Protein 2CU8 (pdb70)

Sequence (76 aa):
GSSGSSGMASKCPKCDKTVYFAEKVSSLGKDWHKFCLKCERCSKTLTPGGHAEHDGKPFCHKPCYATLFGSGPSSGGSSGSSGMASKCPKCDKTVYFAEKVSSLGKDWHKFCLKCERCSKTLTPGGHAEHDGKPFCHKPCYATLFGSGPSSGGSSGSSGMASKCPKCDKTVYFAEKVSSLGKDWHKFCLKCERCSKTLTPGGHAEHDGKPFCHKPCYATLFGSGPSSGGSSGSSGMASKCPKCDKTVYFAEKVSSLGKDWHKFCLKCERCSKTLTPGGHAEHDGKPFCHKPCYATLFGSGPSSGGSSGSSGMASKCPKCDKTVYFAEKVSSLGKDWHKFCLKCERCSKTLTPGGHAEHDGKPFCHKPCYATLFGSGPSSGGSSGSSGMASKCPKCDKTVYFAEKVSSLGKDWHKFCLKCERCSKTLTPGGHAEHDGKPFCHKPCYATLFGSGPSSGGSSGSSGMASKCPKCDKTVYFAEKVSSLGKDWHKFCLKCERCSKTLTPGGHAEHDGKPFCHKPCYATLFGSGPSSGGSSGSSGMASKCPKCDKTVYFAEKVSSLGKDWHKFCLKCERCSKTLTPGGHAEHDGKPFCHKPCYATLFGSGPSSGGSSGSSGMASKCPKCDKTVYFAEKVSSLGKDWHKFCLKCERCSKTLTPGGHAEHDGKPFCHKPCYATLFGSGPSSGGSSGSSGMASKCPKCDKTVYFAEKVSSLGKDWHKFCLKCERCSKTLTPGGHAEHDGKPFCHKPCYATLFGSGPSSGGSSGSSGMASKCPKCDKTVYFAEKVSSLGKDWHKFCLKCERCSKTLTPGGHAEHDGKPFCHKPCYATLFGSGPSSGGSSGSSGMASKCPKCDKTVYFAEKVSSLGKDWHKFCLKCERCSKTLTPGGHAEHDGKPFCHKPCYATLFGSGPSSGGSSGSSGMASKCPKCDKTVYFAEKVSSLGKDWHKFCLKCERCSKTLTPGGHAEHDGKPFCHKPCYATLFGSGPSSGGSSGSSGMASKCPKCDKTVYFAEKVSSLGKDWHKFCLKCERCSKTLTPGGHAEHDGKPFCHKPCYATLFGSGPSSGGSSGSSGMASKCPKCDKTVYFAEKVSSLGKDWHKFCLKCERCSKTLTPGGHAEHDGKPFCHKPCYATLFGSGPSSGGSSGSSGMASKCPKCDKTVYFAEKVSSLGKDWHKFCLKCERCSKTLTPGGHAEHDGKPFCHKPCYATLFGSGPSSGGSSGSSGMASKCPKCDKTVYFAEKVSSLGKDWHKFCLKCERCSKTLTPGGHAEHDGKPFCHKPCYATLFGSGPSSGGSSGSSGMASKCPKCDKTVYFAEKVSSLGKDWHKFCLKCERCSKTLTPGGHAEHDGKPFCHKPCYATLFGSGPSSGGSSGSSGMASKCPKCDKTVYFAEKVSSLGKDWHKFCLKCERCSKTLTPGGHAEHDGKPFCHKPCYATLFGSGPSSGGSSGSSGMASKCPKCDKTVYFAEKVSSLGKDWHKFCLKCERCSKTLTPGGHAEHDGKPFCHKPCYATLFGSGPSSG

InterPro domains:
  IPR001781 Zinc finger, LIM-type [PF00412] (5-61)
  IPR001781 Zinc finger, LIM-type [PF00412] (126-179)
  IPR001781 Zinc finger, LIM-type [PS00478] (5-39)
  IPR001781 Zinc finger, LIM-type [PS00478] (126-160)
  IPR001781 Zinc finger, LIM-type [PS50023] (3-64)
  IPR001781 Zinc finger, LIM-type [PS50023] (124-185)
  IPR001781 Zinc finger, LIM-type [SM00132] (4-56)
  IPR001781 Zinc finger, LIM-type [SM00132] (125-177)

Radius of gyration: 15.18 Å; Cα contacts (8 Å, |Δi|>4): 107; chains: 1; bounding box: 54×24×22 Å

Structure (mmCIF, N/CA/C/O backbone):
data_2CU8
#
_entry.id   2CU8
#
loop_
_entity.id
_entity.type
_entity.pdbx_description
1 polymer 'Cysteine-rich protein 2'
2 non-polymer 'ZINC ION'
#
loop_
_atom_site.group_PDB
_atom_site.id
_atom_site.type_symbol
_atom_site.label_atom_id
_atom_site.label_alt_id
_atom_site.label_comp_id
_atom_site.label_asym_id
_atom_site.label_entity_id
_atom_site.label_seq_id
_atom_site.pdbx_PDB_ins_code
_atom_site.Cartn_x
_atom_site.Cartn_y
_atom_site.Cartn_z
_atom_site.occupancy
_atom_site.B_iso_or_equiv
_atom_site.auth_seq_id
_atom_site.auth_comp_id
_atom_site.auth_asym_id
_atom_site.auth_atom_id
_atom_site.pdbx_PDB_model_num
ATOM 1 N N . GLY A 1 1 ? -26.641 -16.982 -12.496 1.00 0.00 1 GLY A N 1
ATOM 2 C CA . GLY A 1 1 ? -25.463 -16.273 -12.031 1.00 0.00 1 GLY A CA 1
ATOM 3 C C . GLY A 1 1 ? -25.751 -14.820 -11.708 1.00 0.00 1 GLY A C 1
ATOM 4 O O . GLY A 1 1 ? -26.751 -14.263 -12.162 1.00 0.00 1 GLY A O 1
ATOM 8 N N . SER A 1 2 ? -24.875 -14.206 -10.920 1.00 0.00 2 SER A N 1
ATOM 9 C CA . SER A 1 2 ? -25.043 -12.810 -10.532 1.00 0.00 2 SER A CA 1
ATOM 10 C C . SER A 1 2 ? -25.255 -11.927 -11.759 1.00 0.00 2 SER A C 1
ATOM 11 O O . SER A 1 2 ? -24.604 -12.108 -12.787 1.00 0.00 2 SER A O 1
ATOM 19 N N . SER A 1 3 ? -26.171 -10.972 -11.640 1.00 0.00 3 SER A N 1
ATOM 20 C CA . SER A 1 3 ? -26.474 -10.062 -12.740 1.00 0.00 3 SER A CA 1
ATOM 21 C C . SER A 1 3 ? -25.949 -8.660 -12.445 1.00 0.00 3 SER A C 1
ATOM 22 O O . SER A 1 3 ? -26.147 -8.128 -11.353 1.00 0.00 3 SER A O 1
ATOM 30 N N . GLY A 1 4 ? -25.277 -8.068 -13.427 1.00 0.00 4 GLY A N 1
ATOM 31 C CA . GLY A 1 4 ? -24.733 -6.733 -13.255 1.00 0.00 4 GLY A CA 1
ATOM 32 C C . GLY A 1 4 ? -23.445 -6.731 -12.456 1.00 0.00 4 GLY A C 1
ATOM 33 O O . GLY A 1 4 ? -23.089 -7.733 -11.836 1.00 0.00 4 GLY A O 1
ATOM 37 N N . SER A 1 5 ? -22.742 -5.603 -12.473 1.00 0.00 5 SER A N 1
ATOM 38 C CA . SER A 1 5 ? -21.482 -5.476 -11.749 1.00 0.00 5 SER A CA 1
ATOM 39 C C . SER A 1 5 ? -21.529 -4.300 -10.780 1.00 0.00 5 SER A C 1
ATOM 40 O O . SER A 1 5 ? -20.556 -3.559 -10.638 1.00 0.00 5 SER A O 1
ATOM 48 N N . SER A 1 6 ? -22.667 -4.135 -10.113 1.00 0.00 6 SER A N 1
ATOM 49 C CA . SER A 1 6 ? -22.844 -3.046 -9.159 1.00 0.00 6 SER A CA 1
ATOM 50 C C . SER A 1 6 ? -21.696 -3.013 -8.154 1.00 0.00 6 SER A C 1
ATOM 51 O O . SER A 1 6 ? -21.610 -3.859 -7.265 1.00 0.00 6 SER A O 1
ATOM 59 N N . GLY A 1 7 ? -20.815 -2.029 -8.304 1.00 0.00 7 GLY A N 1
ATOM 60 C CA . GLY A 1 7 ? -19.683 -1.902 -7.404 1.00 0.00 7 GLY A CA 1
ATOM 61 C C . GLY A 1 7 ? -19.496 -0.484 -6.903 1.00 0.00 7 GLY A C 1
ATOM 62 O O . GLY A 1 7 ? -19.464 -0.244 -5.697 1.00 0.00 7 GLY A O 1
ATOM 66 N N . MET A 1 8 ? -19.371 0.458 -7.832 1.00 0.00 8 MET A N 1
ATOM 67 C CA . MET A 1 8 ? -19.185 1.860 -7.478 1.00 0.00 8 MET A CA 1
ATOM 68 C C . MET A 1 8 ? -17.839 2.074 -6.792 1.00 0.00 8 MET A C 1
ATOM 69 O O . MET A 1 8 ? -17.738 2.830 -5.826 1.00 0.00 8 MET A O 1
ATOM 83 N N . ALA A 1 9 ? -16.810 1.403 -7.297 1.00 0.00 9 ALA A N 1
ATOM 84 C CA . ALA A 1 9 ? -15.470 1.521 -6.734 1.00 0.00 9 ALA A CA 1
ATOM 85 C C . ALA A 1 9 ? -14.422 1.648 -7.834 1.00 0.00 9 ALA A C 1
ATOM 86 O O . ALA A 1 9 ? -14.657 1.257 -8.977 1.00 0.00 9 ALA A O 1
ATOM 93 N N . SER A 1 10 ? -13.264 2.197 -7.481 1.00 0.00 10 SER A N 1
ATOM 94 C CA . SER A 1 10 ? -12.180 2.380 -8.439 1.00 0.00 10 SER A CA 1
ATOM 95 C C . SER A 1 10 ? -11.581 1.036 -8.843 1.00 0.00 10 SER A C 1
ATOM 96 O O . SER A 1 10 ? -11.691 0.049 -8.115 1.00 0.00 10 SER A O 1
ATOM 104 N N . LYS A 1 11 ? -10.944 1.006 -10.009 1.00 0.00 11 LYS A N 1
ATOM 105 C CA . LYS A 1 11 ? -10.325 -0.214 -10.512 1.00 0.00 11 LYS A CA 1
ATOM 106 C C . LYS A 1 11 ? -8.997 -0.479 -9.811 1.00 0.00 11 LYS A C 1
ATOM 107 O O . LYS A 1 11 ? -8.506 0.357 -9.051 1.00 0.00 11 LYS A O 1
ATOM 126 N N . CYS A 1 12 ? -8.418 -1.646 -10.071 1.00 0.00 12 CYS A N 1
ATOM 127 C CA . CYS A 1 12 ? -7.145 -2.021 -9.466 1.00 0.00 12 CYS A CA 1
ATOM 128 C C . CYS A 1 12 ? -6.020 -1.980 -10.496 1.00 0.00 12 CYS A C 1
ATOM 129 O O . CYS A 1 12 ? -6.093 -2.600 -11.557 1.00 0.00 12 CYS A O 1
ATOM 136 N N . PRO A 1 13 ? -4.953 -1.233 -10.177 1.00 0.00 13 PRO A N 1
ATOM 137 C CA . PRO A 1 13 ? -3.792 -1.093 -11.061 1.00 0.00 13 PRO A CA 1
ATOM 138 C C . PRO A 1 13 ? -2.982 -2.381 -11.161 1.00 0.00 13 PRO A C 1
ATOM 139 O O . PRO A 1 13 ? -1.907 -2.406 -11.760 1.00 0.00 13 PRO A O 1
ATOM 150 N N . LYS A 1 14 ? -3.505 -3.451 -10.572 1.00 0.00 14 LYS A N 1
ATOM 151 C CA . LYS A 1 14 ? -2.832 -4.744 -10.596 1.00 0.00 14 LYS A CA 1
ATOM 152 C C . LYS A 1 14 ? -3.569 -5.724 -11.503 1.00 0.00 14 LYS A C 1
ATOM 153 O O . LYS A 1 14 ? -2.977 -6.314 -12.407 1.00 0.00 14 LYS A O 1
ATOM 172 N N . CYS A 1 15 ? -4.864 -5.892 -11.256 1.00 0.00 15 CYS A N 1
ATOM 173 C CA . CYS A 1 15 ? -5.683 -6.800 -12.051 1.00 0.00 15 CYS A CA 1
ATOM 174 C C . CYS A 1 15 ? -6.813 -6.046 -12.745 1.00 0.00 15 CYS A C 1
ATOM 175 O O . CYS A 1 15 ? -7.792 -6.645 -13.190 1.00 0.00 15 CYS A O 1
ATOM 182 N N . ASP A 1 16 ? -6.671 -4.728 -12.833 1.00 0.00 16 ASP A N 1
ATOM 183 C CA . ASP A 1 16 ? -7.679 -3.891 -13.474 1.00 0.00 16 ASP A CA 1
ATOM 184 C C . ASP A 1 16 ? -9.084 -4.390 -13.151 1.00 0.00 16 ASP A C 1
ATOM 185 O O . ASP A 1 16 ? -9.903 -4.596 -14.048 1.00 0.00 16 ASP A O 1
ATOM 194 N N . LYS A 1 17 ? -9.357 -4.583 -11.865 1.00 0.00 17 LYS A N 1
ATOM 195 C CA . LYS A 1 17 ? -10.663 -5.057 -11.423 1.00 0.00 17 LYS A CA 1
ATOM 196 C C . LYS A 1 17 ? -11.322 -4.046 -10.490 1.00 0.00 17 LYS A C 1
ATOM 197 O O . LYS A 1 17 ? -10.659 -3.161 -9.948 1.00 0.00 17 LYS A O 1
ATOM 216 N N . THR A 1 18 ? -12.631 -4.184 -10.305 1.00 0.00 18 THR A N 1
ATOM 217 C CA . THR A 1 18 ? -13.379 -3.283 -9.438 1.00 0.00 18 THR A CA 1
ATOM 218 C C . THR A 1 18 ? -13.140 -3.610 -7.968 1.00 0.00 18 THR A C 1
ATOM 219 O O . THR A 1 18 ? -13.756 -4.522 -7.416 1.00 0.00 18 THR A O 1
ATOM 230 N N . VAL A 1 19 ? -12.242 -2.859 -7.338 1.00 0.00 19 VAL A N 1
ATOM 231 C CA . VAL A 1 19 ? -11.923 -3.068 -5.931 1.00 0.00 19 VAL A CA 1
ATOM 232 C C . VAL A 1 19 ? -13.157 -2.886 -5.054 1.00 0.00 19 VAL A C 1
ATOM 233 O O . VAL A 1 19 ? -13.796 -1.834 -5.074 1.00 0.00 19 VAL A O 1
ATOM 246 N N . TYR A 1 20 ? -13.487 -3.919 -4.286 1.00 0.00 20 TYR A N 1
ATOM 247 C CA . TYR A 1 20 ? -14.646 -3.875 -3.404 1.00 0.00 20 TYR A CA 1
ATOM 248 C C . TYR A 1 20 ? -14.357 -3.030 -2.166 1.00 0.00 20 TYR A C 1
ATOM 249 O O . TYR A 1 20 ? -13.255 -3.067 -1.619 1.00 0.00 20 TYR A O 1
ATOM 267 N N . PHE A 1 21 ? -15.356 -2.270 -1.730 1.00 0.00 21 PHE A N 1
ATOM 268 C CA . PHE A 1 21 ? -15.210 -1.415 -0.558 1.00 0.00 21 PHE A CA 1
ATOM 269 C C . PHE A 1 21 ? -14.791 -2.231 0.662 1.00 0.00 21 PHE A C 1
ATOM 270 O O . PHE A 1 21 ? -14.122 -1.724 1.561 1.00 0.00 21 PHE A O 1
ATOM 287 N N . ALA A 1 22 ? -15.191 -3.499 0.684 1.00 0.00 22 ALA A N 1
ATOM 288 C CA . ALA A 1 22 ? -14.856 -4.386 1.790 1.00 0.00 22 ALA A CA 1
ATOM 289 C C . ALA A 1 22 ? -13.359 -4.678 1.826 1.00 0.00 22 ALA A C 1
ATOM 290 O O . ALA A 1 22 ? -12.733 -4.626 2.884 1.00 0.00 22 ALA A O 1
ATOM 297 N N . GLU A 1 23 ? -12.793 -4.987 0.664 1.00 0.00 23 GLU A N 1
ATOM 298 C CA . GLU A 1 23 ? -11.370 -5.289 0.564 1.00 0.00 23 GLU A CA 1
ATOM 299 C C . GLU A 1 23 ? -10.603 -4.109 -0.026 1.00 0.00 23 GLU A C 1
ATOM 300 O O . GLU A 1 23 ? -9.448 -4.244 -0.430 1.00 0.00 23 GLU A O 1
ATOM 312 N N . LYS A 1 24 ? -11.255 -2.952 -0.075 1.00 0.00 24 LYS A N 1
ATOM 313 C CA . LYS A 1 24 ? -10.637 -1.748 -0.615 1.00 0.00 24 LYS A CA 1
ATOM 314 C C . LYS A 1 24 ? -9.497 -1.273 0.281 1.00 0.00 24 LYS A C 1
ATOM 315 O O . LYS A 1 24 ? -9.677 -1.083 1.484 1.00 0.00 24 LYS A O 1
ATOM 334 N N . VAL A 1 25 ? -8.324 -1.080 -0.314 1.00 0.00 25 VAL A N 1
ATOM 335 C CA . VAL A 1 25 ? -7.155 -0.625 0.429 1.00 0.00 25 VAL A CA 1
ATOM 336 C C . VAL A 1 25 ? -6.509 0.579 -0.247 1.00 0.00 25 VAL A C 1
ATOM 337 O O . VAL A 1 25 ? -6.002 0.478 -1.364 1.00 0.00 25 VAL A O 1
ATOM 350 N N . SER A 1 26 ? -6.530 1.718 0.439 1.00 0.00 26 SER A N 1
ATOM 351 C CA . SER A 1 26 ? -5.949 2.943 -0.097 1.00 0.00 26 SER A CA 1
ATOM 352 C C . SER A 1 26 ? -4.429 2.927 0.037 1.00 0.00 26 SER A C 1
ATOM 353 O O . SER A 1 26 ? -3.894 2.742 1.130 1.00 0.00 26 SER A O 1
ATOM 361 N N . SER A 1 27 ? -3.741 3.124 -1.083 1.00 0.00 27 SER A N 1
ATOM 362 C CA . SER A 1 27 ? -2.283 3.128 -1.092 1.00 0.00 27 SER A CA 1
ATOM 363 C C . SER A 1 27 ? -1.750 3.961 -2.254 1.00 0.00 27 SER A C 1
ATOM 364 O O . SER A 1 27 ? -2.243 3.867 -3.379 1.00 0.00 27 SER A O 1
ATOM 372 N N . LEU A 1 28 ? -0.739 4.777 -1.974 1.00 0.00 28 LEU A N 1
ATOM 373 C CA . LEU A 1 28 ? -0.138 5.628 -2.995 1.00 0.00 28 LEU A CA 1
ATOM 374 C C . LEU A 1 28 ? -1.210 6.355 -3.800 1.00 0.00 28 LEU A C 1
ATOM 375 O O . LEU A 1 28 ? -1.024 6.648 -4.980 1.00 0.00 28 LEU A O 1
ATOM 391 N N . GLY A 1 29 ? -2.335 6.644 -3.152 1.00 0.00 29 GLY A N 1
ATOM 392 C CA . GLY A 1 29 ? -3.420 7.336 -3.822 1.00 0.00 29 GLY A CA 1
ATOM 393 C C . GLY A 1 29 ? -4.097 6.475 -4.871 1.00 0.00 29 GLY A C 1
ATOM 394 O O . GLY A 1 29 ? -4.419 6.949 -5.961 1.00 0.00 29 GLY A O 1
ATOM 398 N N . LYS A 1 30 ? -4.312 5.206 -4.542 1.00 0.00 30 LYS A N 1
ATOM 399 C CA . LYS A 1 30 ? -4.954 4.276 -5.463 1.00 0.00 30 LYS A CA 1
ATOM 400 C C . LYS A 1 30 ? -5.675 3.167 -4.702 1.00 0.00 30 LYS A C 1
ATOM 401 O O . LYS A 1 30 ? -5.536 3.046 -3.485 1.00 0.00 30 LYS A O 1
ATOM 420 N N . ASP A 1 31 ? -6.443 2.361 -5.427 1.00 0.00 31 ASP A N 1
ATOM 421 C CA . ASP A 1 31 ? -7.184 1.261 -4.820 1.00 0.00 31 ASP A CA 1
ATOM 422 C C . ASP A 1 31 ? -6.653 -0.084 -5.306 1.00 0.00 31 ASP A C 1
ATOM 423 O O . ASP A 1 31 ? -6.764 -0.417 -6.486 1.00 0.00 31 ASP A O 1
ATOM 432 N N . TRP A 1 32 ? -6.075 -0.852 -4.389 1.00 0.00 32 TRP A N 1
ATOM 433 C CA . TRP A 1 32 ? -5.526 -2.161 -4.724 1.00 0.00 32 TRP A CA 1
ATOM 434 C C . TRP A 1 32 ? -6.283 -3.270 -4.002 1.00 0.00 32 TRP A C 1
ATOM 435 O O . TRP A 1 32 ? -7.271 -3.014 -3.313 1.00 0.00 32 TRP A O 1
ATOM 456 N N . HIS A 1 33 ? -5.814 -4.503 -4.165 1.00 0.00 33 HIS A N 1
ATOM 457 C CA . HIS A 1 33 ? -6.448 -5.652 -3.527 1.00 0.00 33 HIS A CA 1
ATOM 458 C C . HIS A 1 33 ? -5.556 -6.224 -2.429 1.00 0.00 33 HIS A C 1
ATOM 459 O O . HIS A 1 33 ? -4.333 -6.261 -2.564 1.00 0.00 33 HIS A O 1
ATOM 473 N N . LYS A 1 34 ? -6.176 -6.669 -1.342 1.00 0.00 34 LYS A N 1
ATOM 474 C CA . LYS A 1 34 ? -5.440 -7.240 -0.220 1.00 0.00 34 LYS A CA 1
ATOM 475 C C . LYS A 1 34 ? -4.525 -8.368 -0.687 1.00 0.00 34 LYS A C 1
ATOM 476 O O . LYS A 1 34 ? -3.595 -8.758 0.018 1.00 0.00 34 LYS A O 1
ATOM 495 N N . PHE A 1 35 ? -4.795 -8.886 -1.880 1.00 0.00 35 PHE A N 1
ATOM 496 C CA . PHE A 1 35 ? -3.996 -9.969 -2.442 1.00 0.00 35 PHE A CA 1
ATOM 497 C C . PHE A 1 35 ? -3.005 -9.436 -3.473 1.00 0.00 35 PHE A C 1
ATOM 498 O O . PHE A 1 35 ? -1.975 -10.055 -3.739 1.00 0.00 35 PHE A O 1
ATOM 515 N N . CYS A 1 36 ? -3.325 -8.283 -4.051 1.00 0.00 36 CYS A N 1
ATOM 516 C CA . CYS A 1 36 ? -2.466 -7.665 -5.053 1.00 0.00 36 CYS A CA 1
ATOM 517 C C . CYS A 1 36 ? -1.347 -6.866 -4.392 1.00 0.00 36 CYS A C 1
ATOM 518 O O . CYS A 1 36 ? -0.318 -6.588 -5.011 1.00 0.00 36 CYS A O 1
ATOM 525 N N . LEU A 1 37 ? -1.553 -6.499 -3.133 1.00 0.00 37 LEU A N 1
ATOM 526 C CA . LEU A 1 37 ? -0.562 -5.732 -2.386 1.00 0.00 37 LEU A CA 1
ATOM 527 C C . LEU A 1 37 ? 0.596 -6.622 -1.946 1.00 0.00 37 LEU A C 1
ATOM 528 O O . LEU A 1 37 ? 0.874 -6.753 -0.754 1.00 0.00 37 LEU A O 1
ATOM 544 N N . LYS A 1 38 ? 1.270 -7.230 -2.916 1.00 0.00 38 LYS A N 1
ATOM 545 C CA . LYS A 1 38 ? 2.401 -8.105 -2.630 1.00 0.00 38 LYS A CA 1
ATOM 546 C C . LYS A 1 38 ? 3.521 -7.896 -3.645 1.00 0.00 38 LYS A C 1
ATOM 547 O O . LYS A 1 38 ? 3.315 -8.039 -4.850 1.00 0.00 38 LYS A O 1
ATOM 566 N N . CYS A 1 39 ? 4.706 -7.558 -3.149 1.00 0.00 39 CYS A N 1
ATOM 567 C CA . CYS A 1 39 ? 5.860 -7.330 -4.011 1.00 0.00 39 CYS A CA 1
ATOM 568 C C . CYS A 1 39 ? 5.991 -8.442 -5.049 1.00 0.00 39 CYS A C 1
ATOM 569 O O . CYS A 1 39 ? 5.612 -9.585 -4.799 1.00 0.00 39 CYS A O 1
ATOM 576 N N . GLU A 1 40 ? 6.531 -8.096 -6.213 1.00 0.00 40 GLU A N 1
ATOM 577 C CA . GLU A 1 40 ? 6.712 -9.065 -7.288 1.00 0.00 40 GLU A CA 1
ATOM 578 C C . GLU A 1 40 ? 8.152 -9.568 -7.330 1.00 0.00 40 GLU A C 1
ATOM 579 O O . GLU A 1 40 ? 8.441 -10.605 -7.928 1.00 0.00 40 GLU A O 1
ATOM 591 N N . ARG A 1 41 ? 9.051 -8.825 -6.693 1.00 0.00 41 ARG A N 1
ATOM 592 C CA . ARG A 1 41 ? 10.461 -9.195 -6.659 1.00 0.00 41 ARG A CA 1
ATOM 593 C C . ARG A 1 41 ? 10.772 -10.039 -5.427 1.00 0.00 41 ARG A C 1
ATOM 594 O O . ARG A 1 41 ? 11.262 -11.163 -5.539 1.00 0.00 41 ARG A O 1
ATOM 615 N N . CYS A 1 42 ? 10.486 -9.489 -4.251 1.00 0.00 42 CYS A N 1
ATOM 616 C CA . CYS A 1 42 ? 10.735 -10.190 -2.998 1.00 0.00 42 CYS A CA 1
ATOM 617 C C . CYS A 1 42 ? 9.535 -11.047 -2.605 1.00 0.00 42 CYS A C 1
ATOM 618 O O . CYS A 1 42 ? 9.682 -12.067 -1.931 1.00 0.00 42 CYS A O 1
ATOM 625 N N . SER A 1 43 ? 8.349 -10.626 -3.033 1.00 0.00 43 SER A N 1
ATOM 626 C CA . SER A 1 43 ? 7.123 -11.353 -2.724 1.00 0.00 43 SER A CA 1
ATOM 627 C C . SER A 1 43 ? 6.908 -11.439 -1.216 1.00 0.00 43 SER A C 1
ATOM 628 O O . SER A 1 43 ? 6.658 -12.514 -0.672 1.00 0.00 43 SER A O 1
ATOM 636 N N . LYS A 1 44 ? 7.007 -10.296 -0.545 1.00 0.00 44 LYS A N 1
ATOM 637 C CA . LYS A 1 44 ? 6.822 -10.238 0.900 1.00 0.00 44 LYS A CA 1
ATOM 638 C C . LYS A 1 44 ? 5.704 -9.268 1.268 1.00 0.00 44 LYS A C 1
ATOM 639 O O . LYS A 1 44 ? 5.560 -8.209 0.656 1.00 0.00 44 LYS A O 1
ATOM 658 N N . THR A 1 45 ? 4.914 -9.636 2.272 1.00 0.00 45 THR A N 1
ATOM 659 C CA . THR A 1 45 ? 3.809 -8.798 2.721 1.00 0.00 45 THR A CA 1
ATOM 660 C C . THR A 1 45 ? 4.227 -7.334 2.804 1.00 0.00 45 THR A C 1
ATOM 661 O O . THR A 1 45 ? 5.172 -6.987 3.514 1.00 0.00 45 THR A O 1
ATOM 672 N N . LEU A 1 46 ? 3.518 -6.479 2.076 1.00 0.00 46 LEU A N 1
ATOM 673 C CA . LEU A 1 46 ? 3.815 -5.051 2.068 1.00 0.00 46 LEU A CA 1
ATOM 674 C C . LEU A 1 46 ? 2.809 -4.281 2.918 1.00 0.00 46 LEU A C 1
ATOM 675 O O . LEU A 1 46 ? 1.867 -4.858 3.461 1.00 0.00 46 LEU A O 1
ATOM 691 N N . THR A 1 47 ? 3.014 -2.972 3.026 1.00 0.00 47 THR A N 1
ATOM 692 C CA . THR A 1 47 ? 2.125 -2.122 3.808 1.00 0.00 47 THR A CA 1
ATOM 693 C C . THR A 1 47 ? 1.511 -1.026 2.944 1.00 0.00 47 THR A C 1
ATOM 694 O O . THR A 1 47 ? 2.207 -0.296 2.238 1.00 0.00 47 THR A O 1
ATOM 705 N N . PRO A 1 48 ? 0.177 -0.906 3.000 1.00 0.00 48 PRO A N 1
ATOM 706 C CA . PRO A 1 48 ? -0.560 0.100 2.229 1.00 0.00 48 PRO A CA 1
ATOM 707 C C . PRO A 1 48 ? -0.313 1.516 2.738 1.00 0.00 48 PRO A C 1
ATOM 708 O O . PRO A 1 48 ? -0.747 1.878 3.831 1.00 0.00 48 PRO A O 1
ATOM 719 N N . GLY A 1 49 ? 0.387 2.314 1.938 1.00 0.00 49 GLY A N 1
ATOM 720 C CA . GLY A 1 49 ? 0.680 3.682 2.325 1.00 0.00 49 GLY A CA 1
ATOM 721 C C . GLY A 1 49 ? 2.105 3.855 2.811 1.00 0.00 49 GLY A C 1
ATOM 722 O O . GLY A 1 49 ? 2.361 4.611 3.748 1.00 0.00 49 GLY A O 1
ATOM 726 N N . GLY A 1 50 ? 3.036 3.152 2.173 1.00 0.00 50 GLY A N 1
ATOM 727 C CA . GLY A 1 50 ? 4.431 3.244 2.562 1.00 0.00 50 GLY A CA 1
ATOM 728 C C . GLY A 1 50 ? 5.324 2.339 1.736 1.00 0.00 50 GLY A C 1
ATOM 729 O O . GLY A 1 50 ? 6.120 1.575 2.281 1.00 0.00 50 GLY A O 1
ATOM 733 N N . HIS A 1 51 ? 5.190 2.423 0.416 1.00 0.00 51 HIS A N 1
ATOM 734 C CA . HIS A 1 51 ? 5.990 1.604 -0.487 1.00 0.00 51 HIS A CA 1
ATOM 735 C C . HIS A 1 51 ? 6.200 2.313 -1.822 1.00 0.00 51 HIS A C 1
ATOM 736 O O . HIS A 1 51 ? 5.528 3.298 -2.124 1.00 0.00 51 HIS A O 1
ATOM 750 N N . ALA A 1 52 ? 7.136 1.804 -2.616 1.00 0.00 52 ALA A N 1
ATOM 751 C CA . ALA A 1 52 ? 7.433 2.387 -3.919 1.00 0.00 52 ALA A CA 1
ATOM 752 C C . ALA A 1 52 ? 6.642 1.695 -5.023 1.00 0.00 52 ALA A C 1
ATOM 753 O O . ALA A 1 52 ? 6.112 0.602 -4.827 1.00 0.00 52 ALA A O 1
ATOM 760 N N . GLU A 1 53 ? 6.568 2.338 -6.184 1.00 0.00 53 GLU A N 1
ATOM 761 C CA . GLU A 1 53 ? 5.841 1.782 -7.319 1.00 0.00 53 GLU A CA 1
ATOM 762 C C . GLU A 1 53 ? 6.605 2.012 -8.620 1.00 0.00 53 GLU A C 1
ATOM 763 O O . GLU A 1 53 ? 7.260 3.040 -8.796 1.00 0.00 53 GLU A O 1
ATOM 775 N N . HIS A 1 54 ? 6.517 1.046 -9.529 1.00 0.00 54 HIS A N 1
ATOM 776 C CA . HIS A 1 54 ? 7.200 1.141 -10.815 1.00 0.00 54 HIS A CA 1
ATOM 777 C C . HIS A 1 54 ? 6.441 0.372 -11.892 1.00 0.00 54 HIS A C 1
ATOM 778 O O . HIS A 1 54 ? 6.383 -0.857 -11.866 1.00 0.00 54 HIS A O 1
ATOM 792 N N . ASP A 1 55 ? 5.859 1.104 -12.836 1.00 0.00 55 ASP A N 1
ATOM 793 C CA . ASP A 1 55 ? 5.103 0.491 -13.922 1.00 0.00 55 ASP A CA 1
ATOM 794 C C . ASP A 1 55 ? 3.771 -0.055 -13.416 1.00 0.00 55 ASP A C 1
ATOM 795 O O . ASP A 1 55 ? 3.205 -0.977 -14.002 1.00 0.00 55 ASP A O 1
ATOM 804 N N . GLY A 1 56 ? 3.277 0.521 -12.324 1.00 0.00 56 GLY A N 1
ATOM 805 C CA . GLY A 1 56 ? 2.017 0.078 -11.758 1.00 0.00 56 GLY A CA 1
ATOM 806 C C . GLY A 1 56 ? 2.203 -0.960 -10.669 1.00 0.00 56 GLY A C 1
ATOM 807 O O . GLY A 1 56 ? 1.367 -1.091 -9.775 1.00 0.00 56 GLY A O 1
ATOM 811 N N . LYS A 1 57 ? 3.303 -1.702 -10.742 1.00 0.00 57 LYS A N 1
ATOM 812 C CA . LYS A 1 57 ? 3.598 -2.734 -9.756 1.00 0.00 57 LYS A CA 1
ATOM 813 C C . LYS A 1 57 ? 4.430 -2.169 -8.609 1.00 0.00 57 LYS A C 1
ATOM 814 O O . LYS A 1 57 ? 5.429 -1.480 -8.816 1.00 0.00 57 LYS A O 1
ATOM 833 N N . PRO A 1 58 ? 4.010 -2.466 -7.370 1.00 0.00 58 PRO A N 1
ATOM 834 C CA . PRO A 1 58 ? 4.704 -1.999 -6.166 1.00 0.00 58 PRO A CA 1
ATOM 835 C C . PRO A 1 58 ? 6.057 -2.677 -5.977 1.00 0.00 58 PRO A C 1
ATOM 836 O O . PRO A 1 58 ? 6.295 -3.766 -6.500 1.00 0.00 58 PRO A O 1
ATOM 847 N N . PHE A 1 59 ? 6.939 -2.027 -5.225 1.00 0.00 59 PHE A N 1
ATOM 848 C CA . PHE A 1 59 ? 8.268 -2.567 -4.966 1.00 0.00 59 PHE A CA 1
ATOM 849 C C . PHE A 1 59 ? 8.903 -1.893 -3.754 1.00 0.00 59 PHE A C 1
ATOM 850 O O . PHE A 1 59 ? 8.966 -0.666 -3.673 1.00 0.00 59 PHE A O 1
ATOM 867 N N . CYS A 1 60 ? 9.372 -2.705 -2.811 1.00 0.00 60 CYS A N 1
ATOM 868 C CA . CYS A 1 60 ? 10.001 -2.189 -1.602 1.00 0.00 60 CYS A CA 1
ATOM 869 C C . CYS A 1 60 ? 10.986 -1.072 -1.934 1.00 0.00 60 CYS A C 1
ATOM 870 O O . CYS A 1 60 ? 11.522 -1.011 -3.041 1.00 0.00 60 CYS A O 1
ATOM 877 N N . HIS A 1 61 ? 11.220 -0.189 -0.968 1.00 0.00 61 HIS A N 1
ATOM 878 C CA . HIS A 1 61 ? 12.141 0.926 -1.158 1.00 0.00 61 HIS A CA 1
ATOM 879 C C . HIS A 1 61 ? 13.455 0.447 -1.766 1.00 0.00 61 HIS A C 1
ATOM 880 O O . HIS A 1 61 ? 13.959 1.035 -2.723 1.00 0.00 61 HIS A O 1
ATOM 894 N N . LYS A 1 62 ? 14.007 -0.623 -1.204 1.00 0.00 62 LYS A N 1
ATOM 895 C CA . LYS A 1 62 ? 15.263 -1.182 -1.691 1.00 0.00 62 LYS A CA 1
ATOM 896 C C . LYS A 1 62 ? 15.672 -2.399 -0.867 1.00 0.00 62 LYS A C 1
ATOM 897 O O . LYS A 1 62 ? 15.183 -2.621 0.241 1.00 0.00 62 LYS A O 1
ATOM 916 N N . PRO A 1 63 ? 16.592 -3.205 -1.418 1.00 0.00 63 PRO A N 1
ATOM 917 C CA . PRO A 1 63 ? 17.180 -2.950 -2.736 1.00 0.00 63 PRO A CA 1
ATOM 918 C C . PRO A 1 63 ? 16.179 -3.157 -3.868 1.00 0.00 63 PRO A C 1
ATOM 919 O O . PRO A 1 63 ? 16.422 -2.757 -5.007 1.00 0.00 63 PRO A O 1
ATOM 930 N N . CYS A 1 64 ? 15.052 -3.783 -3.547 1.00 0.00 64 CYS A N 1
ATOM 931 C CA . CYS A 1 64 ? 14.013 -4.043 -4.536 1.00 0.00 64 CYS A CA 1
ATOM 932 C C . CYS A 1 64 ? 14.006 -2.963 -5.615 1.00 0.00 64 CYS A C 1
ATOM 933 O O . CYS A 1 64 ? 14.482 -3.181 -6.729 1.00 0.00 64 CYS A O 1
ATOM 940 N N . TYR A 1 65 ? 13.464 -1.799 -5.275 1.00 0.00 65 TYR A N 1
ATOM 941 C CA . TYR A 1 65 ? 13.393 -0.686 -6.214 1.00 0.00 65 TYR A CA 1
ATOM 942 C C . TYR A 1 65 ? 14.781 -0.322 -6.733 1.00 0.00 65 TYR A C 1
ATOM 943 O O . TYR A 1 65 ? 15.011 -0.274 -7.941 1.00 0.00 65 TYR A O 1
ATOM 961 N N . ALA A 1 66 ? 15.703 -0.067 -5.810 1.00 0.00 66 ALA A N 1
ATOM 962 C CA . ALA A 1 66 ? 17.068 0.290 -6.173 1.00 0.00 66 ALA A CA 1
ATOM 963 C C . ALA A 1 66 ? 17.532 -0.488 -7.399 1.00 0.00 66 ALA A C 1
ATOM 964 O O . ALA A 1 66 ? 17.797 0.092 -8.453 1.00 0.00 66 ALA A O 1
ATOM 971 N N . THR A 1 67 ? 17.629 -1.807 -7.257 1.00 0.00 67 THR A N 1
ATOM 972 C CA . THR A 1 67 ? 18.062 -2.664 -8.352 1.00 0.00 67 THR A CA 1
ATOM 973 C C . THR A 1 67 ? 17.378 -2.276 -9.658 1.00 0.00 67 THR A C 1
ATOM 974 O O . THR A 1 67 ? 18.030 -1.830 -10.604 1.00 0.00 67 THR A O 1
ATOM 985 N N . LEU A 1 68 ? 16.062 -2.446 -9.705 1.00 0.00 68 LEU A N 1
ATOM 986 C CA . LEU A 1 68 ? 15.289 -2.112 -10.896 1.00 0.00 68 LEU A CA 1
ATOM 987 C C . LEU A 1 68 ? 15.771 -0.801 -11.508 1.00 0.00 68 LEU A C 1
ATOM 988 O O . LEU A 1 68 ? 15.856 -0.667 -12.729 1.00 0.00 68 LEU A O 1
ATOM 1004 N N . PHE A 1 69 ? 16.086 0.165 -10.651 1.00 0.00 69 PHE A N 1
ATOM 1005 C CA . PHE A 1 69 ? 16.561 1.466 -11.107 1.00 0.00 69 PHE A CA 1
ATOM 1006 C C . PHE A 1 69 ? 18.063 1.608 -10.878 1.00 0.00 69 PHE A C 1
ATOM 1007 O O . PHE A 1 69 ? 18.499 2.211 -9.898 1.00 0.00 69 PHE A O 1
ATOM 1024 N N . GLY A 1 70 ? 18.851 1.046 -11.790 1.00 0.00 70 GLY A N 1
ATOM 1025 C CA . GLY A 1 70 ? 20.295 1.120 -11.670 1.00 0.00 70 GLY A CA 1
ATOM 1026 C C . GLY A 1 70 ? 21.000 0.869 -12.988 1.00 0.00 70 GLY A C 1
ATOM 1027 O O . GLY A 1 70 ? 20.403 0.348 -13.930 1.00 0.00 70 GLY A O 1
ATOM 1031 N N . SER A 1 71 ? 22.274 1.241 -13.056 1.00 0.00 71 SER A N 1
ATOM 1032 C CA . SER A 1 71 ? 23.060 1.059 -14.270 1.00 0.00 71 SER A CA 1
ATOM 1033 C C . SER A 1 71 ? 23.736 -0.310 -14.280 1.00 0.00 71 SER A C 1
ATOM 1034 O O . SER A 1 71 ? 23.827 -0.976 -13.250 1.00 0.00 71 SER A O 1
ATOM 1042 N N . GLY A 1 72 ? 24.207 -0.722 -15.453 1.00 0.00 72 GLY A N 1
ATOM 1043 C CA . GLY A 1 72 ? 24.868 -2.008 -15.576 1.00 0.00 72 GLY A CA 1
ATOM 1044 C C . GLY A 1 72 ? 24.111 -3.118 -14.874 1.00 0.00 72 GLY A C 1
ATOM 1045 O O . GLY A 1 72 ? 24.529 -3.619 -13.830 1.00 0.00 72 GLY A O 1
ATOM 1049 N N . PRO A 1 73 ? 22.969 -3.518 -15.452 1.00 0.00 73 PRO A N 1
ATOM 1050 C CA . PRO A 1 73 ? 22.127 -4.579 -14.891 1.00 0.00 73 PRO A CA 1
ATOM 1051 C C . PRO A 1 73 ? 22.778 -5.954 -15.001 1.00 0.00 73 PRO A C 1
ATOM 1052 O O . PRO A 1 73 ? 23.729 -6.142 -15.760 1.00 0.00 73 PRO A O 1
ATOM 1063 N N . SER A 1 74 ? 22.259 -6.912 -14.240 1.00 0.00 74 SER A N 1
ATOM 1064 C CA . SER A 1 74 ? 22.792 -8.269 -14.250 1.00 0.00 74 SER A CA 1
ATOM 1065 C C . SER A 1 74 ? 23.066 -8.734 -15.676 1.00 0.00 74 SER A C 1
ATOM 1066 O O . SER A 1 74 ? 22.200 -8.651 -16.546 1.00 0.00 74 SER A O 1
ATOM 1074 N N . SER A 1 75 ? 24.280 -9.226 -15.908 1.00 0.00 75 SER A N 1
ATOM 1075 C CA . SER A 1 75 ? 24.671 -9.701 -17.230 1.00 0.00 75 SER A CA 1
ATOM 1076 C C . SER A 1 75 ? 26.014 -10.424 -17.171 1.00 0.00 75 SER A C 1
ATOM 1077 O O . SER A 1 75 ? 26.947 -9.971 -16.509 1.00 0.00 75 SER A O 1
ATOM 1085 N N . GLY A 1 76 ? 26.103 -11.552 -17.870 1.00 0.00 76 GLY A N 1
ATOM 1086 C CA . GLY A 1 76 ? 27.334 -12.320 -17.885 1.00 0.00 76 GLY A CA 1
ATOM 1087 C C . GLY A 1 76 ? 27.568 -13.066 -16.586 1.00 0.00 76 GLY A C 1
ATOM 1088 O O . GLY A 1 76 ? 27.132 -12.594 -15.537 1.00 0.00 76 GLY A O 1
ATOM 1094 N N . GLY A 1 1 ? -32.342 -12.724 -17.519 1.00 0.00 1 GLY A N 2
ATOM 1095 C CA . GLY A 1 1 ? -31.427 -11.782 -16.903 1.00 0.00 1 GLY A CA 2
ATOM 1096 C C . GLY A 1 1 ? -31.266 -10.513 -17.716 1.00 0.00 1 GLY A C 2
ATOM 1097 O O . GLY A 1 1 ? -30.686 -10.532 -18.802 1.00 0.00 1 GLY A O 2
ATOM 1101 N N . SER A 1 2 ? -31.783 -9.406 -17.192 1.00 0.00 2 SER A N 2
ATOM 1102 C CA . SER A 1 2 ? -31.700 -8.123 -17.879 1.00 0.00 2 SER A CA 2
ATOM 1103 C C . SER A 1 2 ? -30.510 -7.313 -17.374 1.00 0.00 2 SER A C 2
ATOM 1104 O O . SER A 1 2 ? -30.593 -6.643 -16.345 1.00 0.00 2 SER A O 2
ATOM 1112 N N . SER A 1 3 ? -29.403 -7.380 -18.107 1.00 0.00 3 SER A N 2
ATOM 1113 C CA . SER A 1 3 ? -28.193 -6.656 -17.733 1.00 0.00 3 SER A CA 2
ATOM 1114 C C . SER A 1 3 ? -28.538 -5.293 -17.139 1.00 0.00 3 SER A C 2
ATOM 1115 O O . SER A 1 3 ? -29.595 -4.730 -17.420 1.00 0.00 3 SER A O 2
ATOM 1123 N N . GLY A 1 4 ? -27.636 -4.769 -16.315 1.00 0.00 4 GLY A N 2
ATOM 1124 C CA . GLY A 1 4 ? -27.861 -3.477 -15.693 1.00 0.00 4 GLY A CA 2
ATOM 1125 C C . GLY A 1 4 ? -27.805 -3.544 -14.180 1.00 0.00 4 GLY A C 2
ATOM 1126 O O . GLY A 1 4 ? -28.823 -3.762 -13.523 1.00 0.00 4 GLY A O 2
ATOM 1130 N N . SER A 1 5 ? -26.612 -3.358 -13.624 1.00 0.00 5 SER A N 2
ATOM 1131 C CA . SER A 1 5 ? -26.426 -3.404 -12.179 1.00 0.00 5 SER A CA 2
ATOM 1132 C C . SER A 1 5 ? -25.774 -2.120 -11.674 1.00 0.00 5 SER A C 2
ATOM 1133 O O . SER A 1 5 ? -24.816 -1.624 -12.266 1.00 0.00 5 SER A O 2
ATOM 1141 N N . SER A 1 6 ? -26.301 -1.589 -10.576 1.00 0.00 6 SER A N 2
ATOM 1142 C CA . SER A 1 6 ? -25.774 -0.361 -9.992 1.00 0.00 6 SER A CA 2
ATOM 1143 C C . SER A 1 6 ? -24.776 -0.672 -8.882 1.00 0.00 6 SER A C 2
ATOM 1144 O O . SER A 1 6 ? -24.974 -1.597 -8.095 1.00 0.00 6 SER A O 2
ATOM 1152 N N . GLY A 1 7 ? -23.701 0.108 -8.825 1.00 0.00 7 GLY A N 2
ATOM 1153 C CA . GLY A 1 7 ? -22.686 -0.100 -7.808 1.00 0.00 7 GLY A CA 2
ATOM 1154 C C . GLY A 1 7 ? -21.323 -0.395 -8.401 1.00 0.00 7 GLY A C 2
ATOM 1155 O O . GLY A 1 7 ? -20.836 -1.523 -8.323 1.00 0.00 7 GLY A O 2
ATOM 1159 N N . MET A 1 8 ? -20.706 0.620 -8.997 1.00 0.00 8 MET A N 2
ATOM 1160 C CA . MET A 1 8 ? -19.390 0.462 -9.606 1.00 0.00 8 MET A CA 2
ATOM 1161 C C . MET A 1 8 ? -18.301 1.032 -8.703 1.00 0.00 8 MET A C 2
ATOM 1162 O O . MET A 1 8 ? -18.591 1.641 -7.674 1.00 0.00 8 MET A O 2
ATOM 1176 N N . ALA A 1 9 ? -17.048 0.830 -9.096 1.00 0.00 9 ALA A N 2
ATOM 1177 C CA . ALA A 1 9 ? -15.916 1.326 -8.322 1.00 0.00 9 ALA A CA 2
ATOM 1178 C C . ALA A 1 9 ? -14.630 1.280 -9.140 1.00 0.00 9 ALA A C 2
ATOM 1179 O O . ALA A 1 9 ? -14.597 0.712 -10.232 1.00 0.00 9 ALA A O 2
ATOM 1186 N N . SER A 1 10 ? -13.572 1.882 -8.606 1.00 0.00 10 SER A N 2
ATOM 1187 C CA . SER A 1 10 ? -12.284 1.914 -9.289 1.00 0.00 10 SER A CA 2
ATOM 1188 C C . SER A 1 10 ? -11.745 0.502 -9.497 1.00 0.00 10 SER A C 2
ATOM 1189 O O . SER A 1 10 ? -12.081 -0.420 -8.754 1.00 0.00 10 SER A O 2
ATOM 1197 N N . LYS A 1 11 ? -10.906 0.340 -10.515 1.00 0.00 11 LYS A N 2
ATOM 1198 C CA . LYS A 1 11 ? -10.318 -0.958 -10.823 1.00 0.00 11 LYS A CA 2
ATOM 1199 C C . LYS A 1 11 ? -9.036 -1.178 -10.026 1.00 0.00 11 LYS A C 2
ATOM 1200 O O . LYS A 1 11 ? -8.563 -0.277 -9.332 1.00 0.00 11 LYS A O 2
ATOM 1219 N N . CYS A 1 12 ? -8.478 -2.379 -10.130 1.00 0.00 12 CYS A N 2
ATOM 1220 C CA . CYS A 1 12 ? -7.251 -2.717 -9.420 1.00 0.00 12 CYS A CA 2
ATOM 1221 C C . CYS A 1 12 ? -6.076 -2.832 -10.387 1.00 0.00 12 CYS A C 2
ATOM 1222 O O . CYS A 1 12 ? -6.115 -3.582 -11.363 1.00 0.00 12 CYS A O 2
ATOM 1229 N N . PRO A 1 13 ? -5.006 -2.072 -10.111 1.00 0.00 13 PRO A N 2
ATOM 1230 C CA . PRO A 1 13 ? -3.800 -2.071 -10.945 1.00 0.00 13 PRO A CA 2
ATOM 1231 C C . PRO A 1 13 ? -3.022 -3.378 -10.839 1.00 0.00 13 PRO A C 2
ATOM 1232 O O . PRO A 1 13 ? -1.925 -3.506 -11.385 1.00 0.00 13 PRO A O 2
ATOM 1243 N N . LYS A 1 14 ? -3.595 -4.348 -10.134 1.00 0.00 14 LYS A N 2
ATOM 1244 C CA . LYS A 1 14 ? -2.956 -5.646 -9.957 1.00 0.00 14 LYS A CA 2
ATOM 1245 C C . LYS A 1 14 ? -3.668 -6.719 -10.776 1.00 0.00 14 LYS A C 2
ATOM 1246 O O . LYS A 1 14 ? -3.047 -7.418 -11.577 1.00 0.00 14 LYS A O 2
ATOM 1265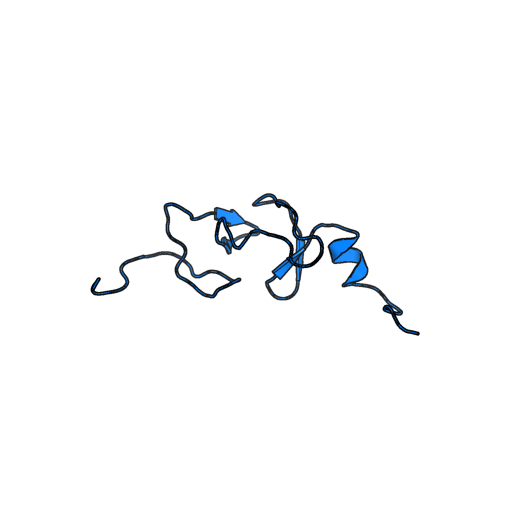 N N . CYS A 1 15 ? -4.975 -6.842 -10.570 1.00 0.00 15 CYS A N 2
ATOM 1266 C CA . CYS A 1 15 ? -5.773 -7.828 -11.289 1.00 0.00 15 CYS A CA 2
ATOM 1267 C C . CYS A 1 15 ? -6.846 -7.148 -12.134 1.00 0.00 15 CYS A C 2
ATOM 1268 O O . CYS A 1 15 ? -7.833 -7.773 -12.522 1.00 0.00 15 CYS A O 2
ATOM 1275 N N . ASP A 1 16 ? -6.646 -5.865 -12.415 1.00 0.00 16 ASP A N 2
ATOM 1276 C CA . ASP A 1 16 ? -7.595 -5.100 -13.214 1.00 0.00 16 ASP A CA 2
ATOM 1277 C C . ASP A 1 16 ? -9.028 -5.530 -12.915 1.00 0.00 16 ASP A C 2
ATOM 1278 O O . ASP A 1 16 ? -9.784 -5.883 -13.821 1.00 0.00 16 ASP A O 2
ATOM 1287 N N . LYS A 1 17 ? -9.395 -5.498 -11.639 1.00 0.00 17 LYS A N 2
ATOM 1288 C CA . LYS A 1 17 ? -10.737 -5.884 -11.219 1.00 0.00 17 LYS A CA 2
ATOM 1289 C C . LYS A 1 17 ? -11.425 -4.741 -10.478 1.00 0.00 17 LYS A C 2
ATOM 1290 O O . LYS A 1 17 ? -10.770 -3.817 -9.994 1.00 0.00 17 LYS A O 2
ATOM 1309 N N . THR A 1 18 ? -12.750 -4.810 -10.392 1.00 0.00 18 THR A N 2
ATOM 1310 C CA . THR A 1 18 ? -13.526 -3.782 -9.710 1.00 0.00 18 THR A CA 2
ATOM 1311 C C . THR A 1 18 ? -13.389 -3.903 -8.197 1.00 0.00 18 THR A C 2
ATOM 1312 O O . THR A 1 18 ? -14.107 -4.671 -7.558 1.00 0.00 18 THR A O 2
ATOM 1323 N N . VAL A 1 19 ? -12.462 -3.138 -7.629 1.00 0.00 19 VAL A N 2
ATOM 1324 C CA . VAL A 1 19 ? -12.232 -3.158 -6.189 1.00 0.00 19 VAL A CA 2
ATOM 1325 C C . VAL A 1 19 ? -13.500 -2.796 -5.425 1.00 0.00 19 VAL A C 2
ATOM 1326 O O . VAL A 1 19 ? -14.204 -1.851 -5.781 1.00 0.00 19 VAL A O 2
ATOM 1339 N N . TYR A 1 20 ? -13.786 -3.553 -4.371 1.00 0.00 20 TYR A N 2
ATOM 1340 C CA . TYR A 1 20 ? -14.971 -3.314 -3.557 1.00 0.00 20 TYR A CA 2
ATOM 1341 C C . TYR A 1 20 ? -14.630 -2.470 -2.333 1.00 0.00 20 TYR A C 2
ATOM 1342 O O . TYR A 1 20 ? -13.826 -2.872 -1.491 1.00 0.00 20 TYR A O 2
ATOM 1360 N N . PHE A 1 21 ? -15.247 -1.297 -2.241 1.00 0.00 21 PHE A N 2
ATOM 1361 C CA . PHE A 1 21 ? -15.010 -0.394 -1.120 1.00 0.00 21 PHE A CA 2
ATOM 1362 C C . PHE A 1 21 ? -14.961 -1.162 0.197 1.00 0.00 21 PHE A C 2
ATOM 1363 O O . PHE A 1 21 ? -14.296 -0.748 1.145 1.00 0.00 21 PHE A O 2
ATOM 1380 N N . ALA A 1 22 ? -15.673 -2.284 0.247 1.00 0.00 22 ALA A N 2
ATOM 1381 C CA . ALA A 1 22 ? -15.710 -3.111 1.446 1.00 0.00 22 ALA A CA 2
ATOM 1382 C C . ALA A 1 22 ? -14.308 -3.553 1.853 1.00 0.00 22 ALA A C 2
ATOM 1383 O O . ALA A 1 22 ? -13.909 -3.394 3.006 1.00 0.00 22 ALA A O 2
ATOM 1390 N N . GLU A 1 23 ? -13.567 -4.108 0.899 1.00 0.00 23 GLU A N 2
ATOM 1391 C CA . GLU A 1 23 ? -12.211 -4.573 1.160 1.00 0.00 23 GLU A CA 2
ATOM 1392 C C . GLU A 1 23 ? -11.187 -3.689 0.454 1.00 0.00 23 GLU A C 2
ATOM 1393 O O . GLU A 1 23 ? -10.028 -4.072 0.287 1.00 0.00 23 GLU A O 2
ATOM 1405 N N . LYS A 1 24 ? -11.622 -2.504 0.040 1.00 0.00 24 LYS A N 2
ATOM 1406 C CA . LYS A 1 24 ? -10.746 -1.564 -0.649 1.00 0.00 24 LYS A CA 2
ATOM 1407 C C . LYS A 1 24 ? -9.648 -1.062 0.283 1.00 0.00 24 LYS A C 2
ATOM 1408 O O . LYS A 1 24 ? -9.874 -0.866 1.477 1.00 0.00 24 LYS A O 2
ATOM 1427 N N . VAL A 1 25 ? -8.457 -0.856 -0.271 1.00 0.00 25 VAL A N 2
ATOM 1428 C CA . VAL A 1 25 ? -7.324 -0.374 0.511 1.00 0.00 25 VAL A CA 2
ATOM 1429 C C . VAL A 1 25 ? -6.550 0.698 -0.247 1.00 0.00 25 VAL A C 2
ATOM 1430 O O . VAL A 1 25 ? -6.081 0.470 -1.362 1.00 0.00 25 VAL A O 2
ATOM 1443 N N . SER A 1 26 ? -6.420 1.871 0.366 1.00 0.00 26 SER A N 2
ATOM 1444 C CA . SER A 1 26 ? -5.705 2.981 -0.252 1.00 0.00 26 SER A CA 2
ATOM 1445 C C . SER A 1 26 ? -4.196 2.785 -0.143 1.00 0.00 26 SER A C 2
ATOM 1446 O O . SER A 1 26 ? -3.703 2.210 0.826 1.00 0.00 26 SER A O 2
ATOM 1454 N N . SER A 1 27 ? -3.469 3.267 -1.146 1.00 0.00 27 SER A N 2
ATOM 1455 C CA . SER A 1 27 ? -2.016 3.141 -1.166 1.00 0.00 27 SER A CA 2
ATOM 1456 C C . SER A 1 27 ? -1.419 3.926 -2.331 1.00 0.00 27 SER A C 2
ATOM 1457 O O . SER A 1 27 ? -1.642 3.595 -3.496 1.00 0.00 27 SER A O 2
ATOM 1465 N N . LEU A 1 28 ? -0.660 4.967 -2.007 1.00 0.00 28 LEU A N 2
ATOM 1466 C CA . LEU A 1 28 ? -0.030 5.800 -3.025 1.00 0.00 28 LEU A CA 2
ATOM 1467 C C . LEU A 1 28 ? -1.079 6.457 -3.917 1.00 0.00 28 LEU A C 2
ATOM 1468 O O . LEU A 1 28 ? -0.846 6.681 -5.104 1.00 0.00 28 LEU A O 2
ATOM 1484 N N . GLY A 1 29 ? -2.234 6.765 -3.335 1.00 0.00 29 GLY A N 2
ATOM 1485 C CA . GLY A 1 29 ? -3.300 7.396 -4.092 1.00 0.00 29 GLY A CA 2
ATOM 1486 C C . GLY A 1 29 ? -3.900 6.469 -5.131 1.00 0.00 29 GLY A C 2
ATOM 1487 O O . GLY A 1 29 ? -4.177 6.883 -6.257 1.00 0.00 29 GLY A O 2
ATOM 1491 N N . LYS A 1 30 ? -4.100 5.211 -4.754 1.00 0.00 30 LYS A N 2
ATOM 1492 C CA . LYS A 1 30 ? -4.670 4.221 -5.661 1.00 0.00 30 LYS A CA 2
ATOM 1493 C C . LYS A 1 30 ? -5.604 3.274 -4.914 1.00 0.00 30 LYS A C 2
ATOM 1494 O O . LYS A 1 30 ? -5.747 3.361 -3.695 1.00 0.00 30 LYS A O 2
ATOM 1513 N N . ASP A 1 31 ? -6.234 2.368 -5.654 1.00 0.00 31 ASP A N 2
ATOM 1514 C CA . ASP A 1 31 ? -7.152 1.402 -5.061 1.00 0.00 31 ASP A CA 2
ATOM 1515 C C . ASP A 1 31 ? -6.727 -0.025 -5.392 1.00 0.00 31 ASP A C 2
ATOM 1516 O O . ASP A 1 31 ? -6.822 -0.461 -6.540 1.00 0.00 31 ASP A O 2
ATOM 1525 N N . TRP A 1 32 ? -6.258 -0.747 -4.381 1.00 0.00 32 TRP A N 2
ATOM 1526 C CA . TRP A 1 32 ? -5.817 -2.125 -4.565 1.00 0.00 32 TRP A CA 2
ATOM 1527 C C . TRP A 1 32 ? -6.686 -3.086 -3.761 1.00 0.00 32 TRP A C 2
ATOM 1528 O O . TRP A 1 32 ? -7.633 -2.671 -3.093 1.00 0.00 32 TRP A O 2
ATOM 1549 N N . HIS A 1 33 ? -6.356 -4.372 -3.829 1.00 0.00 33 HIS A N 2
ATOM 1550 C CA . HIS A 1 33 ? -7.107 -5.393 -3.106 1.00 0.00 33 HIS A CA 2
ATOM 1551 C C . HIS A 1 33 ? -6.400 -5.769 -1.807 1.00 0.00 33 HIS A C 2
ATOM 1552 O O . HIS A 1 33 ? -5.359 -5.204 -1.468 1.00 0.00 33 HIS A O 2
ATOM 1566 N N . LYS A 1 34 ? -6.972 -6.725 -1.083 1.00 0.00 34 LYS A N 2
ATOM 1567 C CA . LYS A 1 34 ? -6.397 -7.178 0.178 1.00 0.00 34 LYS A CA 2
ATOM 1568 C C . LYS A 1 34 ? -5.412 -8.320 -0.052 1.00 0.00 34 LYS A C 2
ATOM 1569 O O . LYS A 1 34 ? -4.515 -8.551 0.759 1.00 0.00 34 LYS A O 2
ATOM 1588 N N . PHE A 1 35 ? -5.585 -9.030 -1.162 1.00 0.00 35 PHE A N 2
ATOM 1589 C CA . PHE A 1 35 ? -4.711 -10.147 -1.498 1.00 0.00 35 PHE A CA 2
ATOM 1590 C C . PHE A 1 35 ? -3.887 -9.838 -2.745 1.00 0.00 35 PHE A C 2
ATOM 1591 O O . PHE A 1 35 ? -3.431 -10.744 -3.442 1.00 0.00 35 PHE A O 2
ATOM 1608 N N . CYS A 1 36 ? -3.701 -8.551 -3.019 1.00 0.00 36 CYS A N 2
ATOM 1609 C CA . CYS A 1 36 ? -2.933 -8.119 -4.181 1.00 0.00 36 CYS A CA 2
ATOM 1610 C C . CYS A 1 36 ? -1.668 -7.382 -3.754 1.00 0.00 36 CYS A C 2
ATOM 1611 O O . CYS A 1 36 ? -0.583 -7.630 -4.282 1.00 0.00 36 CYS A O 2
ATOM 1618 N N . LEU A 1 37 ? -1.814 -6.474 -2.795 1.00 0.00 37 LEU A N 2
ATOM 1619 C CA . LEU A 1 37 ? -0.683 -5.699 -2.296 1.00 0.00 37 LEU A CA 2
ATOM 1620 C C . LEU A 1 37 ? 0.494 -6.609 -1.960 1.00 0.00 37 LEU A C 2
ATOM 1621 O O . LEU A 1 37 ? 0.653 -7.041 -0.818 1.00 0.00 37 LEU A O 2
ATOM 1637 N N . LYS A 1 38 ? 1.319 -6.895 -2.962 1.00 0.00 38 LYS A N 2
ATOM 1638 C CA . LYS A 1 38 ? 2.484 -7.750 -2.774 1.00 0.00 38 LYS A CA 2
ATOM 1639 C C . LYS A 1 38 ? 3.601 -7.369 -3.741 1.00 0.00 38 LYS A C 2
ATOM 1640 O O . LYS A 1 38 ? 3.343 -6.884 -4.843 1.00 0.00 38 LYS A O 2
ATOM 1659 N N . CYS A 1 39 ? 4.842 -7.592 -3.322 1.00 0.00 39 CYS A N 2
ATOM 1660 C CA . CYS A 1 39 ? 5.998 -7.272 -4.150 1.00 0.00 39 CYS A CA 2
ATOM 1661 C C . CYS A 1 39 ? 6.173 -8.305 -5.260 1.00 0.00 39 CYS A C 2
ATOM 1662 O O . CYS A 1 39 ? 6.403 -9.484 -4.994 1.00 0.00 39 CYS A O 2
ATOM 1669 N N . GLU A 1 40 ? 6.063 -7.851 -6.505 1.00 0.00 40 GLU A N 2
ATOM 1670 C CA . GLU A 1 40 ? 6.209 -8.736 -7.655 1.00 0.00 40 GLU A CA 2
ATOM 1671 C C . GLU A 1 40 ? 7.668 -9.136 -7.853 1.00 0.00 40 GLU A C 2
ATOM 1672 O O . GLU A 1 40 ? 8.003 -9.858 -8.792 1.00 0.00 40 GLU A O 2
ATOM 1684 N N . ARG A 1 41 ? 8.531 -8.660 -6.961 1.00 0.00 41 ARG A N 2
ATOM 1685 C CA . ARG A 1 41 ? 9.955 -8.966 -7.038 1.00 0.00 41 ARG A CA 2
ATOM 1686 C C . ARG A 1 41 ? 10.341 -10.021 -6.005 1.00 0.00 41 ARG A C 2
ATOM 1687 O O . ARG A 1 41 ? 10.998 -11.010 -6.327 1.00 0.00 41 ARG A O 2
ATOM 1708 N N . CYS A 1 42 ? 9.928 -9.801 -4.761 1.00 0.00 42 CYS A N 2
ATOM 1709 C CA . CYS A 1 42 ? 10.230 -10.730 -3.679 1.00 0.00 42 CYS A CA 2
ATOM 1710 C C . CYS A 1 42 ? 8.954 -11.362 -3.131 1.00 0.00 42 CYS A C 2
ATOM 1711 O O . CYS A 1 42 ? 8.925 -11.848 -2.001 1.00 0.00 42 CYS A O 2
ATOM 1718 N N . SER A 1 43 ? 7.900 -11.350 -3.941 1.00 0.00 43 SER A N 2
ATOM 1719 C CA . SER A 1 43 ? 6.619 -11.918 -3.537 1.00 0.00 43 SER A CA 2
ATOM 1720 C C . SER A 1 43 ? 6.384 -11.720 -2.042 1.00 0.00 43 SER A C 2
ATOM 1721 O O . SER A 1 43 ? 5.874 -12.608 -1.359 1.00 0.00 43 SER A O 2
ATOM 1729 N N . LYS A 1 44 ? 6.761 -10.549 -1.541 1.00 0.00 44 LYS A N 2
ATOM 1730 C CA . LYS A 1 44 ? 6.591 -10.231 -0.128 1.00 0.00 44 LYS A CA 2
ATOM 1731 C C . LYS A 1 44 ? 5.584 -9.101 0.059 1.00 0.00 44 LYS A C 2
ATOM 1732 O O . LYS A 1 44 ? 5.718 -8.031 -0.536 1.00 0.00 44 LYS A O 2
ATOM 1751 N N . THR A 1 45 ? 4.576 -9.344 0.891 1.00 0.00 45 THR A N 2
ATOM 1752 C CA . THR A 1 45 ? 3.546 -8.347 1.156 1.00 0.00 45 THR A CA 2
ATOM 1753 C C . THR A 1 45 ? 4.164 -6.986 1.455 1.00 0.00 45 THR A C 2
ATOM 1754 O O . THR A 1 45 ? 5.351 -6.886 1.770 1.00 0.00 45 THR A O 2
ATOM 1765 N N . LEU A 1 46 ? 3.352 -5.939 1.356 1.00 0.00 46 LEU A N 2
ATOM 1766 C CA . LEU A 1 46 ? 3.819 -4.582 1.617 1.00 0.00 46 LEU A CA 2
ATOM 1767 C C . LEU A 1 46 ? 2.791 -3.799 2.428 1.00 0.00 46 LEU A C 2
ATOM 1768 O O . LEU A 1 46 ? 1.690 -4.285 2.690 1.00 0.00 46 LEU A O 2
ATOM 1784 N N . THR A 1 47 ? 3.157 -2.583 2.822 1.00 0.00 47 THR A N 2
ATOM 1785 C CA . THR A 1 47 ? 2.267 -1.732 3.602 1.00 0.00 47 THR A CA 2
ATOM 1786 C C . THR A 1 47 ? 1.589 -0.691 2.719 1.00 0.00 47 THR A C 2
ATOM 1787 O O . THR A 1 47 ? 2.235 0.027 1.956 1.00 0.00 47 THR A O 2
ATOM 1798 N N . PRO A 1 48 ? 0.254 -0.604 2.824 1.00 0.00 48 PRO A N 2
ATOM 1799 C CA . PRO A 1 48 ? -0.540 0.349 2.043 1.00 0.00 48 PRO A CA 2
ATOM 1800 C C . PRO A 1 48 ? -0.314 1.791 2.483 1.00 0.00 48 PRO A C 2
ATOM 1801 O O . PRO A 1 48 ? -1.011 2.300 3.359 1.00 0.00 48 PRO A O 2
ATOM 1812 N N . GLY A 1 49 ? 0.667 2.446 1.868 1.00 0.00 49 GLY A N 2
ATOM 1813 C CA . GLY A 1 49 ? 0.968 3.824 2.210 1.00 0.00 49 GLY A CA 2
ATOM 1814 C C . GLY A 1 49 ? 2.366 3.990 2.772 1.00 0.00 49 GLY A C 2
ATOM 1815 O O . GLY A 1 49 ? 2.563 4.678 3.772 1.00 0.00 49 GLY A O 2
ATOM 1819 N N . GLY A 1 50 ? 3.340 3.356 2.126 1.00 0.00 50 GLY A N 2
ATOM 1820 C CA . GLY A 1 50 ? 4.715 3.448 2.582 1.00 0.00 50 GLY A CA 2
ATOM 1821 C C . GLY A 1 50 ? 5.638 2.507 1.835 1.00 0.00 50 GLY A C 2
ATOM 1822 O O . GLY A 1 50 ? 6.334 1.694 2.445 1.00 0.00 50 GLY A O 2
ATOM 1826 N N . HIS A 1 51 ? 5.645 2.614 0.510 1.00 0.00 51 HIS A N 2
ATOM 1827 C CA . HIS A 1 51 ? 6.489 1.764 -0.322 1.00 0.00 51 HIS A CA 2
ATOM 1828 C C . HIS A 1 51 ? 6.716 2.397 -1.691 1.00 0.00 51 HIS A C 2
ATOM 1829 O O . HIS A 1 51 ? 6.150 3.444 -2.003 1.00 0.00 51 HIS A O 2
ATOM 1843 N N . ALA A 1 52 ? 7.550 1.756 -2.503 1.00 0.00 52 ALA A N 2
ATOM 1844 C CA . ALA A 1 52 ? 7.851 2.256 -3.839 1.00 0.00 52 ALA A CA 2
ATOM 1845 C C . ALA A 1 52 ? 7.025 1.531 -4.896 1.00 0.00 52 ALA A C 2
ATOM 1846 O O . ALA A 1 52 ? 6.481 0.457 -4.641 1.00 0.00 52 ALA A O 2
ATOM 1853 N N . GLU A 1 53 ? 6.936 2.125 -6.081 1.00 0.00 53 GLU A N 2
ATOM 1854 C CA . GLU A 1 53 ? 6.174 1.535 -7.176 1.00 0.00 53 GLU A CA 2
ATOM 1855 C C . GLU A 1 53 ? 6.944 1.634 -8.489 1.00 0.00 53 GLU A C 2
ATOM 1856 O O . GLU A 1 53 ? 7.707 2.576 -8.706 1.00 0.00 53 GLU A O 2
ATOM 1868 N N . HIS A 1 54 ? 6.740 0.653 -9.363 1.00 0.00 54 HIS A N 2
ATOM 1869 C CA . HIS A 1 54 ? 7.415 0.628 -10.656 1.00 0.00 54 HIS A CA 2
ATOM 1870 C C . HIS A 1 54 ? 6.555 -0.074 -11.704 1.00 0.00 54 HIS A C 2
ATOM 1871 O O . HIS A 1 54 ? 6.173 -1.231 -11.533 1.00 0.00 54 HIS A O 2
ATOM 1885 N N . ASP A 1 55 ? 6.255 0.635 -12.786 1.00 0.00 55 ASP A N 2
ATOM 1886 C CA . ASP A 1 55 ? 5.441 0.081 -13.862 1.00 0.00 55 ASP A CA 2
ATOM 1887 C C . ASP A 1 55 ? 4.064 -0.327 -13.346 1.00 0.00 55 ASP A C 2
ATOM 1888 O O . ASP A 1 55 ? 3.443 -1.251 -13.869 1.00 0.00 55 ASP A O 2
ATOM 1897 N N . GLY A 1 56 ? 3.593 0.370 -12.316 1.00 0.00 56 GLY A N 2
ATOM 1898 C CA . GLY A 1 56 ? 2.294 0.064 -11.746 1.00 0.00 56 GLY A CA 2
ATOM 1899 C C . GLY A 1 56 ? 2.368 -0.999 -10.669 1.00 0.00 56 GLY A C 2
ATOM 1900 O O . GLY A 1 56 ? 1.479 -1.102 -9.824 1.00 0.00 56 GLY A O 2
ATOM 1904 N N . LYS A 1 57 ? 3.432 -1.795 -10.699 1.00 0.00 57 LYS A N 2
ATOM 1905 C CA . LYS A 1 57 ? 3.620 -2.858 -9.718 1.00 0.00 57 LYS A CA 2
ATOM 1906 C C . LYS A 1 57 ? 4.424 -2.358 -8.522 1.00 0.00 57 LYS A C 2
ATOM 1907 O O . LYS A 1 57 ? 5.443 -1.681 -8.667 1.00 0.00 57 LYS A O 2
ATOM 1926 N N . PRO A 1 58 ? 3.958 -2.698 -7.311 1.00 0.00 58 PRO A N 2
ATOM 1927 C CA . PRO A 1 58 ? 4.620 -2.296 -6.066 1.00 0.00 58 PRO A CA 2
ATOM 1928 C C . PRO A 1 58 ? 5.953 -3.008 -5.862 1.00 0.00 58 PRO A C 2
ATOM 1929 O O . PRO A 1 58 ? 6.182 -4.087 -6.410 1.00 0.00 58 PRO A O 2
ATOM 1940 N N . PHE A 1 59 ? 6.830 -2.398 -5.071 1.00 0.00 59 PHE A N 2
ATOM 1941 C CA . PHE A 1 59 ? 8.140 -2.974 -4.795 1.00 0.00 59 PHE A CA 2
ATOM 1942 C C . PHE A 1 59 ? 8.775 -2.320 -3.571 1.00 0.00 59 PHE A C 2
ATOM 1943 O O . PHE A 1 59 ? 8.642 -1.114 -3.358 1.00 0.00 59 PHE A O 2
ATOM 1960 N N . CYS A 1 60 ? 9.466 -3.124 -2.769 1.00 0.00 60 CYS A N 2
ATOM 1961 C CA . CYS A 1 60 ? 10.121 -2.625 -1.566 1.00 0.00 60 CYS A CA 2
ATOM 1962 C C . CYS A 1 60 ? 11.017 -1.433 -1.889 1.00 0.00 60 CYS A C 2
ATOM 1963 O O . CYS A 1 60 ? 11.311 -1.160 -3.053 1.00 0.00 60 CYS A O 2
ATOM 1970 N N . HIS A 1 61 ? 11.450 -0.727 -0.850 1.00 0.00 61 HIS A N 2
ATOM 1971 C CA . HIS A 1 61 ? 12.314 0.436 -1.022 1.00 0.00 61 HIS A CA 2
ATOM 1972 C C . HIS A 1 61 ? 13.611 0.049 -1.727 1.00 0.00 61 HIS A C 2
ATOM 1973 O O . HIS A 1 61 ? 14.074 0.750 -2.626 1.00 0.00 61 HIS A O 2
ATOM 1987 N N . LYS A 1 62 ? 14.193 -1.071 -1.311 1.00 0.00 62 LYS A N 2
ATOM 1988 C CA . LYS A 1 62 ? 15.436 -1.552 -1.902 1.00 0.00 62 LYS A CA 2
ATOM 1989 C C . LYS A 1 62 ? 15.907 -2.830 -1.215 1.00 0.00 62 LYS A C 2
ATOM 1990 O O . LYS A 1 62 ? 15.520 -3.135 -0.087 1.00 0.00 62 LYS A O 2
ATOM 2009 N N . PRO A 1 63 ? 16.763 -3.595 -1.909 1.00 0.00 63 PRO A N 2
ATOM 2010 C CA . PRO A 1 63 ? 17.230 -3.242 -3.252 1.00 0.00 63 PRO A CA 2
ATOM 2011 C C . PRO A 1 63 ? 16.126 -3.357 -4.299 1.00 0.00 63 PRO A C 2
ATOM 2012 O O . PRO A 1 63 ? 16.254 -2.842 -5.410 1.00 0.00 63 PRO A O 2
ATOM 2023 N N . CYS A 1 64 ? 15.043 -4.036 -3.937 1.00 0.00 64 CYS A N 2
ATOM 2024 C CA . CYS A 1 64 ? 13.916 -4.219 -4.844 1.00 0.00 64 CYS A CA 2
ATOM 2025 C C . CYS A 1 64 ? 13.799 -3.044 -5.810 1.00 0.00 64 CYS A C 2
ATOM 2026 O O . CYS A 1 64 ? 14.172 -3.148 -6.979 1.00 0.00 64 CYS A O 2
ATOM 2033 N N . TYR A 1 65 ? 13.280 -1.926 -5.314 1.00 0.00 65 TYR A N 2
ATOM 2034 C CA . TYR A 1 65 ? 13.112 -0.732 -6.133 1.00 0.00 65 TYR A CA 2
ATOM 2035 C C . TYR A 1 65 ? 14.458 -0.231 -6.648 1.00 0.00 65 TYR A C 2
ATOM 2036 O O . TYR A 1 65 ? 14.660 -0.090 -7.853 1.00 0.00 65 TYR A O 2
ATOM 2054 N N . ALA A 1 66 ? 15.375 0.037 -5.724 1.00 0.00 66 ALA A N 2
ATOM 2055 C CA . ALA A 1 66 ? 16.703 0.520 -6.083 1.00 0.00 66 ALA A CA 2
ATOM 2056 C C . ALA A 1 66 ? 17.193 -0.130 -7.372 1.00 0.00 66 ALA A C 2
ATOM 2057 O O . ALA A 1 66 ? 17.366 0.539 -8.391 1.00 0.00 66 ALA A O 2
ATOM 2064 N N . THR A 1 67 ? 17.417 -1.440 -7.321 1.00 0.00 67 THR A N 2
ATOM 2065 C CA . THR A 1 67 ? 17.890 -2.180 -8.484 1.00 0.00 67 THR A CA 2
ATOM 2066 C C . THR A 1 67 ? 17.201 -1.702 -9.757 1.00 0.00 67 THR A C 2
ATOM 2067 O O . THR A 1 67 ? 17.854 -1.234 -10.691 1.00 0.00 67 THR A O 2
ATOM 2078 N N . LEU A 1 68 ? 15.878 -1.822 -9.789 1.00 0.00 68 LEU A N 2
ATOM 2079 C CA . LEU A 1 68 ? 15.099 -1.402 -10.949 1.00 0.00 68 LEU A CA 2
ATOM 2080 C C . LEU A 1 68 ? 15.518 -0.009 -11.409 1.00 0.00 68 LEU A C 2
ATOM 2081 O O . LEU A 1 68 ? 15.569 0.271 -12.607 1.00 0.00 68 LEU A O 2
ATOM 2097 N N . PHE A 1 69 ? 15.818 0.861 -10.450 1.00 0.00 69 PHE A N 2
ATOM 2098 C CA . PHE A 1 69 ? 16.233 2.224 -10.757 1.00 0.00 69 PHE A CA 2
ATOM 2099 C C . PHE A 1 69 ? 17.633 2.501 -10.217 1.00 0.00 69 PHE A C 2
ATOM 2100 O O . PHE A 1 69 ? 17.798 2.906 -9.067 1.00 0.00 69 PHE A O 2
ATOM 2117 N N . GLY A 1 70 ? 18.640 2.279 -11.057 1.00 0.00 70 GLY A N 2
ATOM 2118 C CA . GLY A 1 70 ? 20.013 2.508 -10.647 1.00 0.00 70 GLY A CA 2
ATOM 2119 C C . GLY A 1 70 ? 21.014 1.888 -11.600 1.00 0.00 70 GLY A C 2
ATOM 2120 O O . GLY A 1 70 ? 21.982 1.259 -11.172 1.00 0.00 70 GLY A O 2
ATOM 2124 N N . SER A 1 71 ? 20.781 2.063 -12.897 1.00 0.00 71 SER A N 2
ATOM 2125 C CA . SER A 1 71 ? 21.668 1.510 -13.915 1.00 0.00 71 SER A CA 2
ATOM 2126 C C . SER A 1 71 ? 21.611 2.340 -15.194 1.00 0.00 71 SER A C 2
ATOM 2127 O O . SER A 1 71 ? 20.641 2.273 -15.948 1.00 0.00 71 SER A O 2
ATOM 2135 N N . GLY A 1 72 ? 22.659 3.122 -15.431 1.00 0.00 72 GLY A N 2
ATOM 2136 C CA . GLY A 1 72 ? 22.710 3.954 -16.619 1.00 0.00 72 GLY A CA 2
ATOM 2137 C C . GLY A 1 72 ? 21.744 5.120 -16.552 1.00 0.00 72 GLY A C 2
ATOM 2138 O O . GLY A 1 72 ? 20.612 4.990 -16.085 1.00 0.00 72 GLY A O 2
ATOM 2142 N N . PRO A 1 73 ? 22.192 6.293 -17.025 1.00 0.00 73 PRO A N 2
ATOM 2143 C CA . PRO A 1 73 ? 21.375 7.510 -17.026 1.00 0.00 73 PRO A CA 2
ATOM 2144 C C . PRO A 1 73 ? 20.224 7.435 -18.024 1.00 0.00 73 PRO A C 2
ATOM 2145 O O . PRO A 1 73 ? 19.112 7.877 -17.738 1.00 0.00 73 PRO A O 2
ATOM 2156 N N . SER A 1 74 ? 20.499 6.871 -19.196 1.00 0.00 74 SER A N 2
ATOM 2157 C CA . SER A 1 74 ? 19.487 6.741 -20.238 1.00 0.00 74 SER A CA 2
ATOM 2158 C C . SER A 1 74 ? 19.158 5.274 -20.496 1.00 0.00 74 SER A C 2
ATOM 2159 O O . SER A 1 74 ? 19.758 4.634 -21.360 1.00 0.00 74 SER A O 2
ATOM 2167 N N . SER A 1 75 ? 18.200 4.747 -19.740 1.00 0.00 75 SER A N 2
ATOM 2168 C CA . SER A 1 75 ? 17.793 3.354 -19.883 1.00 0.00 75 SER A CA 2
ATOM 2169 C C . SER A 1 75 ? 17.116 3.122 -21.230 1.00 0.00 75 SER A C 2
ATOM 2170 O O . SER A 1 75 ? 15.889 3.103 -21.326 1.00 0.00 75 SER A O 2
ATOM 2178 N N . GLY A 1 76 ? 17.925 2.944 -22.270 1.00 0.00 76 GLY A N 2
ATOM 2179 C CA . GLY A 1 76 ? 17.387 2.716 -23.598 1.00 0.00 76 GLY A CA 2
ATOM 2180 C C . GLY A 1 76 ? 18.442 2.840 -24.680 1.00 0.00 76 GLY A C 2
ATOM 2181 O O . GLY A 1 76 ? 18.102 2.763 -25.859 1.00 0.00 76 GLY A O 2
ATOM 2187 N N . GLY A 1 1 ? -26.903 -7.534 -5.538 1.00 0.00 1 GLY A N 3
ATOM 2188 C CA . GLY A 1 1 ? -26.282 -8.778 -5.122 1.00 0.00 1 GLY A CA 3
ATOM 2189 C C . GLY A 1 1 ? -24.850 -8.900 -5.602 1.00 0.00 1 GLY A C 3
ATOM 2190 O O . GLY A 1 1 ? -23.948 -9.193 -4.818 1.00 0.00 1 GLY A O 3
ATOM 2194 N N . SER A 1 2 ? -24.640 -8.677 -6.896 1.00 0.00 2 SER A N 3
ATOM 2195 C CA . SER A 1 2 ? -23.307 -8.769 -7.481 1.00 0.00 2 SER A CA 3
ATOM 2196 C C . SER A 1 2 ? -22.981 -7.517 -8.288 1.00 0.00 2 SER A C 3
ATOM 2197 O O . SER A 1 2 ? -23.813 -6.621 -8.430 1.00 0.00 2 SER A O 3
ATOM 2205 N N . SER A 1 3 ? -21.762 -7.462 -8.816 1.00 0.00 3 SER A N 3
ATOM 2206 C CA . SER A 1 3 ? -21.322 -6.318 -9.607 1.00 0.00 3 SER A CA 3
ATOM 2207 C C . SER A 1 3 ? -21.933 -6.357 -11.004 1.00 0.00 3 SER A C 3
ATOM 2208 O O . SER A 1 3 ? -22.528 -7.356 -11.407 1.00 0.00 3 SER A O 3
ATOM 2216 N N . GLY A 1 4 ? -21.781 -5.260 -11.740 1.00 0.00 4 GLY A N 3
ATOM 2217 C CA . GLY A 1 4 ? -22.323 -5.188 -13.085 1.00 0.00 4 GLY A CA 3
ATOM 2218 C C . GLY A 1 4 ? -21.243 -5.036 -14.138 1.00 0.00 4 GLY A C 3
ATOM 2219 O O . GLY A 1 4 ? -20.059 -5.222 -13.854 1.00 0.00 4 GLY A O 3
ATOM 2223 N N . SER A 1 5 ? -21.650 -4.698 -15.357 1.00 0.00 5 SER A N 3
ATOM 2224 C CA . SER A 1 5 ? -20.709 -4.527 -16.457 1.00 0.00 5 SER A CA 3
ATOM 2225 C C . SER A 1 5 ? -20.059 -3.147 -16.407 1.00 0.00 5 SER A C 3
ATOM 2226 O O . SER A 1 5 ? -18.872 -2.997 -16.696 1.00 0.00 5 SER A O 3
ATOM 2234 N N . SER A 1 6 ? -20.847 -2.142 -16.037 1.00 0.00 6 SER A N 3
ATOM 2235 C CA . SER A 1 6 ? -20.351 -0.774 -15.952 1.00 0.00 6 SER A CA 3
ATOM 2236 C C . SER A 1 6 ? -19.351 -0.628 -14.809 1.00 0.00 6 SER A C 3
ATOM 2237 O O . SER A 1 6 ? -18.181 -0.319 -15.029 1.00 0.00 6 SER A O 3
ATOM 2245 N N . GLY A 1 7 ? -19.821 -0.855 -13.586 1.00 0.00 7 GLY A N 3
ATOM 2246 C CA . GLY A 1 7 ? -18.956 -0.745 -12.426 1.00 0.00 7 GLY A CA 3
ATOM 2247 C C . GLY A 1 7 ? -19.118 0.579 -11.706 1.00 0.00 7 GLY A C 3
ATOM 2248 O O . GLY A 1 7 ? -18.928 1.642 -12.296 1.00 0.00 7 GLY A O 3
ATOM 2252 N N . MET A 1 8 ? -19.473 0.514 -10.427 1.00 0.00 8 MET A N 3
ATOM 2253 C CA . MET A 1 8 ? -19.662 1.718 -9.625 1.00 0.00 8 MET A CA 3
ATOM 2254 C C . MET A 1 8 ? -18.450 1.973 -8.734 1.00 0.00 8 MET A C 3
ATOM 2255 O O . MET A 1 8 ? -18.413 2.950 -7.986 1.00 0.00 8 MET A O 3
ATOM 2269 N N . ALA A 1 9 ? -17.461 1.089 -8.820 1.00 0.00 9 ALA A N 3
ATOM 2270 C CA . ALA A 1 9 ? -16.248 1.221 -8.023 1.00 0.00 9 ALA A CA 3
ATOM 2271 C C . ALA A 1 9 ? -15.018 1.362 -8.915 1.00 0.00 9 ALA A C 3
ATOM 2272 O O . ALA A 1 9 ? -15.088 1.142 -10.124 1.00 0.00 9 ALA A O 3
ATOM 2279 N N . SER A 1 10 ? -13.894 1.732 -8.309 1.00 0.00 10 SER A N 3
ATOM 2280 C CA . SER A 1 10 ? -12.650 1.907 -9.050 1.00 0.00 10 SER A CA 3
ATOM 2281 C C . SER A 1 10 ? -11.974 0.563 -9.302 1.00 0.00 10 SER A C 3
ATOM 2282 O O . SER A 1 10 ? -12.043 -0.346 -8.475 1.00 0.00 10 SER A O 3
ATOM 2290 N N . LYS A 1 11 ? -11.320 0.444 -10.453 1.00 0.00 11 LYS A N 3
ATOM 2291 C CA . LYS A 1 11 ? -10.630 -0.788 -10.818 1.00 0.00 11 LYS A CA 3
ATOM 2292 C C . LYS A 1 11 ? -9.307 -0.912 -10.068 1.00 0.00 11 LYS A C 3
ATOM 2293 O O . LYS A 1 11 ? -8.891 0.010 -9.366 1.00 0.00 11 LYS A O 3
ATOM 2312 N N . CYS A 1 12 ? -8.650 -2.056 -10.223 1.00 0.00 12 CYS A N 3
ATOM 2313 C CA . CYS A 1 12 ? -7.374 -2.301 -9.562 1.00 0.00 12 CYS A CA 3
ATOM 2314 C C . CYS A 1 12 ? -6.241 -2.387 -10.581 1.00 0.00 12 CYS A C 3
ATOM 2315 O O . CYS A 1 12 ? -6.292 -3.158 -11.540 1.00 0.00 12 CYS A O 3
ATOM 2322 N N . PRO A 1 13 ? -5.193 -1.577 -10.371 1.00 0.00 13 PRO A N 3
ATOM 2323 C CA . PRO A 1 13 ? -4.028 -1.543 -11.259 1.00 0.00 13 PRO A CA 3
ATOM 2324 C C . PRO A 1 13 ? -3.190 -2.813 -11.165 1.00 0.00 13 PRO A C 3
ATOM 2325 O O . PRO A 1 13 ? -2.111 -2.902 -11.751 1.00 0.00 13 PRO A O 3
ATOM 2336 N N . LYS A 1 14 ? -3.692 -3.794 -10.423 1.00 0.00 14 LYS A N 3
ATOM 2337 C CA . LYS A 1 14 ? -2.991 -5.061 -10.253 1.00 0.00 14 LYS A CA 3
ATOM 2338 C C . LYS A 1 14 ? -3.706 -6.183 -10.998 1.00 0.00 14 LYS A C 3
ATOM 2339 O O . LYS A 1 14 ? -3.088 -6.934 -11.754 1.00 0.00 14 LYS A O 3
ATOM 2358 N N . CYS A 1 15 ? -5.013 -6.292 -10.782 1.00 0.00 15 CYS A N 3
ATOM 2359 C CA . CYS A 1 15 ? -5.813 -7.322 -11.434 1.00 0.00 15 CYS A CA 3
ATOM 2360 C C . CYS A 1 15 ? -6.912 -6.697 -12.289 1.00 0.00 15 CYS A C 3
ATOM 2361 O O . CYS A 1 15 ? -7.834 -7.382 -12.731 1.00 0.00 15 CYS A O 3
ATOM 2368 N N . ASP A 1 16 ? -6.805 -5.393 -12.518 1.00 0.00 16 ASP A N 3
ATOM 2369 C CA . ASP A 1 16 ? -7.788 -4.675 -13.322 1.00 0.00 16 ASP A CA 3
ATOM 2370 C C . ASP A 1 16 ? -9.202 -5.156 -13.008 1.00 0.00 16 ASP A C 3
ATOM 2371 O O . ASP A 1 16 ? -9.964 -5.506 -13.909 1.00 0.00 16 ASP A O 3
ATOM 2380 N N . LYS A 1 17 ? -9.545 -5.171 -11.725 1.00 0.00 17 LYS A N 3
ATOM 2381 C CA . LYS A 1 17 ? -10.866 -5.608 -11.291 1.00 0.00 17 LYS A CA 3
ATOM 2382 C C . LYS A 1 17 ? -11.522 -4.558 -10.400 1.00 0.00 17 LYS A C 3
ATOM 2383 O O . LYS A 1 17 ? -10.852 -3.665 -9.878 1.00 0.00 17 LYS A O 3
ATOM 2402 N N . THR A 1 18 ? -12.835 -4.670 -10.228 1.00 0.00 18 THR A N 3
ATOM 2403 C CA . THR A 1 18 ? -13.581 -3.731 -9.399 1.00 0.00 18 THR A CA 3
ATOM 2404 C C . THR A 1 18 ? -13.312 -3.971 -7.918 1.00 0.00 18 THR A C 3
ATOM 2405 O O . THR A 1 18 ? -13.738 -4.980 -7.355 1.00 0.00 18 THR A O 3
ATOM 2416 N N . VAL A 1 19 ? -12.605 -3.037 -7.290 1.00 0.00 19 VAL A N 3
ATOM 2417 C CA . VAL A 1 19 ? -12.281 -3.147 -5.873 1.00 0.00 19 VAL A CA 3
ATOM 2418 C C . VAL A 1 19 ? -13.466 -2.737 -5.006 1.00 0.00 19 VAL A C 3
ATOM 2419 O O . VAL A 1 19 ? -13.944 -1.605 -5.082 1.00 0.00 19 VAL A O 3
ATOM 2432 N N . TYR A 1 20 ? -13.937 -3.666 -4.180 1.00 0.00 20 TYR A N 3
ATOM 2433 C CA . TYR A 1 20 ? -15.068 -3.403 -3.299 1.00 0.00 20 TYR A CA 3
ATOM 2434 C C . TYR A 1 20 ? -14.674 -2.446 -2.178 1.00 0.00 20 TYR A C 3
ATOM 2435 O O . TYR A 1 20 ? -13.717 -2.692 -1.443 1.00 0.00 20 TYR A O 3
ATOM 2453 N N . PHE A 1 21 ? -15.420 -1.353 -2.052 1.00 0.00 21 PHE A N 3
ATOM 2454 C CA . PHE A 1 21 ? -15.150 -0.358 -1.021 1.00 0.00 21 PHE A CA 3
ATOM 2455 C C . PHE A 1 21 ? -14.898 -1.026 0.327 1.00 0.00 21 PHE A C 3
ATOM 2456 O O . PHE A 1 21 ? -14.166 -0.500 1.165 1.00 0.00 21 PHE A O 3
ATOM 2473 N N . ALA A 1 22 ? -15.511 -2.188 0.529 1.00 0.00 22 ALA A N 3
ATOM 2474 C CA . ALA A 1 22 ? -15.352 -2.929 1.774 1.00 0.00 22 ALA A CA 3
ATOM 2475 C C . ALA A 1 22 ? -13.919 -3.423 1.940 1.00 0.00 22 ALA A C 3
ATOM 2476 O O . ALA A 1 22 ? -13.348 -3.344 3.028 1.00 0.00 22 ALA A O 3
ATOM 2483 N N . GLU A 1 23 ? -13.343 -3.932 0.855 1.00 0.00 23 GLU A N 3
ATOM 2484 C CA . GLU A 1 23 ? -11.977 -4.439 0.883 1.00 0.00 23 GLU A CA 3
ATOM 2485 C C . GLU A 1 23 ? -11.038 -3.518 0.109 1.00 0.00 23 GLU A C 3
ATOM 2486 O O . GLU A 1 23 ? -9.935 -3.913 -0.270 1.00 0.00 23 GLU A O 3
ATOM 2498 N N . LYS A 1 24 ? -11.484 -2.288 -0.123 1.00 0.00 24 LYS A N 3
ATOM 2499 C CA . LYS A 1 24 ? -10.687 -1.309 -0.851 1.00 0.00 24 LYS A CA 3
ATOM 2500 C C . LYS A 1 24 ? -9.602 -0.718 0.043 1.00 0.00 24 LYS A C 3
ATOM 2501 O O . LYS A 1 24 ? -9.892 0.038 0.971 1.00 0.00 24 LYS A O 3
ATOM 2520 N N . VAL A 1 25 ? -8.351 -1.065 -0.242 1.00 0.00 25 VAL A N 3
ATOM 2521 C CA . VAL A 1 25 ? -7.223 -0.567 0.535 1.00 0.00 25 VAL A CA 3
ATOM 2522 C C . VAL A 1 25 ? -6.484 0.537 -0.214 1.00 0.00 25 VAL A C 3
ATOM 2523 O O . VAL A 1 25 ? -5.914 0.304 -1.279 1.00 0.00 25 VAL A O 3
ATOM 2536 N N . SER A 1 26 ? -6.499 1.740 0.352 1.00 0.00 26 SER A N 3
ATOM 2537 C CA . SER A 1 26 ? -5.833 2.882 -0.264 1.00 0.00 26 SER A CA 3
ATOM 2538 C C . SER A 1 26 ? -4.318 2.761 -0.137 1.00 0.00 26 SER A C 3
ATOM 2539 O O . SER A 1 26 ? -3.803 2.333 0.896 1.00 0.00 26 SER A O 3
ATOM 2547 N N . SER A 1 27 ? -3.609 3.142 -1.194 1.00 0.00 27 SER A N 3
ATOM 2548 C CA . SER A 1 27 ? -2.152 3.074 -1.203 1.00 0.00 27 SER A CA 3
ATOM 2549 C C . SER A 1 27 ? -1.573 3.956 -2.306 1.00 0.00 27 SER A C 3
ATOM 2550 O O . SER A 1 27 ? -1.857 3.759 -3.488 1.00 0.00 27 SER A O 3
ATOM 2558 N N . LEU A 1 28 ? -0.760 4.929 -1.910 1.00 0.00 28 LEU A N 3
ATOM 2559 C CA . LEU A 1 28 ? -0.140 5.843 -2.863 1.00 0.00 28 LEU A CA 3
ATOM 2560 C C . LEU A 1 28 ? -1.195 6.528 -3.726 1.00 0.00 28 LEU A C 3
ATOM 2561 O O . LEU A 1 28 ? -0.983 6.761 -4.915 1.00 0.00 28 LEU A O 3
ATOM 2577 N N . GLY A 1 29 ? -2.333 6.850 -3.117 1.00 0.00 29 GLY A N 3
ATOM 2578 C CA . GLY A 1 29 ? -3.403 7.507 -3.844 1.00 0.00 29 GLY A CA 3
ATOM 2579 C C . GLY A 1 29 ? -4.054 6.596 -4.866 1.00 0.00 29 GLY A C 3
ATOM 2580 O O . GLY A 1 29 ? -4.614 7.064 -5.858 1.00 0.00 29 GLY A O 3
ATOM 2584 N N . LYS A 1 30 ? -3.981 5.292 -4.626 1.00 0.00 30 LYS A N 3
ATOM 2585 C CA . LYS A 1 30 ? -4.567 4.312 -5.533 1.00 0.00 30 LYS A CA 3
ATOM 2586 C C . LYS A 1 30 ? -5.410 3.298 -4.767 1.00 0.00 30 LYS A C 3
ATOM 2587 O O . LYS A 1 30 ? -5.320 3.199 -3.543 1.00 0.00 30 LYS A O 3
ATOM 2606 N N . ASP A 1 31 ? -6.228 2.546 -5.494 1.00 0.00 31 ASP A N 3
ATOM 2607 C CA . ASP A 1 31 ? -7.086 1.537 -4.883 1.00 0.00 31 ASP A CA 3
ATOM 2608 C C . ASP A 1 31 ? -6.667 0.134 -5.312 1.00 0.00 31 ASP A C 3
ATOM 2609 O O . ASP A 1 31 ? -6.860 -0.257 -6.463 1.00 0.00 31 ASP A O 3
ATOM 2618 N N . TRP A 1 32 ? -6.091 -0.616 -4.380 1.00 0.00 32 TRP A N 3
ATOM 2619 C CA . TRP A 1 32 ? -5.643 -1.975 -4.663 1.00 0.00 32 TRP A CA 3
ATOM 2620 C C . TRP A 1 32 ? -6.405 -2.987 -3.814 1.00 0.00 32 TRP A C 3
ATOM 2621 O O . TRP A 1 32 ? -7.326 -2.628 -3.080 1.00 0.00 32 TRP A O 3
ATOM 2642 N N . HIS A 1 33 ? -6.015 -4.254 -3.919 1.00 0.00 33 HIS A N 3
ATOM 2643 C CA . HIS A 1 33 ? -6.662 -5.318 -3.159 1.00 0.00 33 HIS A CA 3
ATOM 2644 C C . HIS A 1 33 ? -5.792 -5.752 -1.984 1.00 0.00 33 HIS A C 3
ATOM 2645 O O . HIS A 1 33 ? -4.747 -5.158 -1.718 1.00 0.00 33 HIS A O 3
ATOM 2659 N N . LYS A 1 34 ? -6.230 -6.793 -1.283 1.00 0.00 34 LYS A N 3
ATOM 2660 C CA . LYS A 1 34 ? -5.492 -7.308 -0.136 1.00 0.00 34 LYS A CA 3
ATOM 2661 C C . LYS A 1 34 ? -4.318 -8.171 -0.587 1.00 0.00 34 LYS A C 3
ATOM 2662 O O . LYS A 1 34 ? -3.193 -8.003 -0.116 1.00 0.00 34 LYS A O 3
ATOM 2681 N N . PHE A 1 35 ? -4.587 -9.095 -1.504 1.00 0.00 35 PHE A N 3
ATOM 2682 C CA . PHE A 1 35 ? -3.553 -9.984 -2.020 1.00 0.00 35 PHE A CA 3
ATOM 2683 C C . PHE A 1 35 ? -2.945 -9.425 -3.303 1.00 0.00 35 PHE A C 3
ATOM 2684 O O . PHE A 1 35 ? -2.464 -10.174 -4.154 1.00 0.00 35 PHE A O 3
ATOM 2701 N N . CYS A 1 36 ? -2.971 -8.103 -3.436 1.00 0.00 36 CYS A N 3
ATOM 2702 C CA . CYS A 1 36 ? -2.425 -7.441 -4.615 1.00 0.00 36 CYS A CA 3
ATOM 2703 C C . CYS A 1 36 ? -1.239 -6.557 -4.241 1.00 0.00 36 CYS A C 3
ATOM 2704 O O . CYS A 1 36 ? -0.314 -6.373 -5.033 1.00 0.00 36 CYS A O 3
ATOM 2711 N N . LEU A 1 37 ? -1.273 -6.012 -3.030 1.00 0.00 37 LEU A N 3
ATOM 2712 C CA . LEU A 1 37 ? -0.202 -5.146 -2.550 1.00 0.00 37 LEU A CA 3
ATOM 2713 C C . LEU A 1 37 ? 1.026 -5.964 -2.163 1.00 0.00 37 LEU A C 3
ATOM 2714 O O . LEU A 1 37 ? 1.587 -5.788 -1.081 1.00 0.00 37 LEU A O 3
ATOM 2730 N N . LYS A 1 38 ? 1.441 -6.858 -3.054 1.00 0.00 38 LYS A N 3
ATOM 2731 C CA . LYS A 1 38 ? 2.605 -7.701 -2.808 1.00 0.00 38 LYS A CA 3
ATOM 2732 C C . LYS A 1 38 ? 3.703 -7.423 -3.829 1.00 0.00 38 LYS A C 3
ATOM 2733 O O . LYS A 1 38 ? 3.425 -7.144 -4.996 1.00 0.00 38 LYS A O 3
ATOM 2752 N N . CYS A 1 39 ? 4.953 -7.502 -3.384 1.00 0.00 39 CYS A N 3
ATOM 2753 C CA . CYS A 1 39 ? 6.094 -7.261 -4.258 1.00 0.00 39 CYS A CA 3
ATOM 2754 C C . CYS A 1 39 ? 6.159 -8.305 -5.369 1.00 0.00 39 CYS A C 3
ATOM 2755 O O . CYS A 1 39 ? 5.739 -9.447 -5.185 1.00 0.00 39 CYS A O 3
ATOM 2762 N N . GLU A 1 40 ? 6.688 -7.904 -6.520 1.00 0.00 40 GLU A N 3
ATOM 2763 C CA . GLU A 1 40 ? 6.808 -8.805 -7.660 1.00 0.00 40 GLU A CA 3
ATOM 2764 C C . GLU A 1 40 ? 8.221 -9.371 -7.761 1.00 0.00 40 GLU A C 3
ATOM 2765 O O . GLU A 1 40 ? 8.545 -10.098 -8.700 1.00 0.00 40 GLU A O 3
ATOM 2777 N N . ARG A 1 41 ? 9.059 -9.032 -6.786 1.00 0.00 41 ARG A N 3
ATOM 2778 C CA . ARG A 1 41 ? 10.438 -9.504 -6.765 1.00 0.00 41 ARG A CA 3
ATOM 2779 C C . ARG A 1 41 ? 10.666 -10.464 -5.601 1.00 0.00 41 ARG A C 3
ATOM 2780 O O . ARG A 1 41 ? 11.083 -11.606 -5.797 1.00 0.00 41 ARG A O 3
ATOM 2801 N N . CYS A 1 42 ? 10.390 -9.993 -4.390 1.00 0.00 42 CYS A N 3
ATOM 2802 C CA . CYS A 1 42 ? 10.566 -10.808 -3.194 1.00 0.00 42 CYS A CA 3
ATOM 2803 C C . CYS A 1 42 ? 9.227 -11.354 -2.706 1.00 0.00 42 CYS A C 3
ATOM 2804 O O . CYS A 1 42 ? 9.163 -12.068 -1.705 1.00 0.00 42 CYS A O 3
ATOM 2811 N N . SER A 1 43 ? 8.160 -11.014 -3.422 1.00 0.00 43 SER A N 3
ATOM 2812 C CA . SER A 1 43 ? 6.821 -11.468 -3.061 1.00 0.00 43 SER A CA 3
ATOM 2813 C C . SER A 1 43 ? 6.570 -11.283 -1.568 1.00 0.00 43 SER A C 3
ATOM 2814 O O . SER A 1 43 ? 5.876 -12.083 -0.939 1.00 0.00 43 SER A O 3
ATOM 2822 N N . LYS A 1 44 ? 7.138 -10.222 -1.005 1.00 0.00 44 LYS A N 3
ATOM 2823 C CA . LYS A 1 44 ? 6.976 -9.928 0.414 1.00 0.00 44 LYS A CA 3
ATOM 2824 C C . LYS A 1 44 ? 5.823 -8.956 0.640 1.00 0.00 44 LYS A C 3
ATOM 2825 O O . LYS A 1 44 ? 5.535 -8.110 -0.207 1.00 0.00 44 LYS A O 3
ATOM 2844 N N . THR A 1 45 ? 5.167 -9.081 1.790 1.00 0.00 45 THR A N 3
ATOM 2845 C CA . THR A 1 45 ? 4.045 -8.213 2.127 1.00 0.00 45 THR A CA 3
ATOM 2846 C C . THR A 1 45 ? 4.486 -6.757 2.222 1.00 0.00 45 THR A C 3
ATOM 2847 O O . THR A 1 45 ? 5.542 -6.452 2.777 1.00 0.00 45 THR A O 3
ATOM 2858 N N . LEU A 1 46 ? 3.671 -5.861 1.676 1.00 0.00 46 LEU A N 3
ATOM 2859 C CA . LEU A 1 46 ? 3.977 -4.434 1.700 1.00 0.00 46 LEU A CA 3
ATOM 2860 C C . LEU A 1 46 ? 2.879 -3.654 2.416 1.00 0.00 46 LEU A C 3
ATOM 2861 O O . LEU A 1 46 ? 1.735 -4.102 2.497 1.00 0.00 46 LEU A O 3
ATOM 2877 N N . THR A 1 47 ? 3.235 -2.481 2.932 1.00 0.00 47 THR A N 3
ATOM 2878 C CA . THR A 1 47 ? 2.280 -1.638 3.640 1.00 0.00 47 THR A CA 3
ATOM 2879 C C . THR A 1 47 ? 1.549 -0.708 2.678 1.00 0.00 47 THR A C 3
ATOM 2880 O O . THR A 1 47 ? 2.146 -0.103 1.788 1.00 0.00 47 THR A O 3
ATOM 2891 N N . PRO A 1 48 ? 0.226 -0.588 2.860 1.00 0.00 48 PRO A N 3
ATOM 2892 C CA . PRO A 1 48 ? -0.615 0.268 2.019 1.00 0.00 48 PRO A CA 3
ATOM 2893 C C . PRO A 1 48 ? -0.350 1.751 2.253 1.00 0.00 48 PRO A C 3
ATOM 2894 O O . PRO A 1 48 ? -1.014 2.609 1.673 1.00 0.00 48 PRO A O 3
ATOM 2905 N N . GLY A 1 49 ? 0.625 2.046 3.107 1.00 0.00 49 GLY A N 3
ATOM 2906 C CA . GLY A 1 49 ? 0.961 3.426 3.403 1.00 0.00 49 GLY A CA 3
ATOM 2907 C C . GLY A 1 49 ? 2.445 3.625 3.638 1.00 0.00 49 GLY A C 3
ATOM 2908 O O . GLY A 1 49 ? 2.871 3.906 4.758 1.00 0.00 49 GLY A O 3
ATOM 2912 N N . GLY A 1 50 ? 3.236 3.477 2.579 1.00 0.00 50 GLY A N 3
ATOM 2913 C CA . GLY A 1 50 ? 4.672 3.644 2.698 1.00 0.00 50 GLY A CA 3
ATOM 2914 C C . GLY A 1 50 ? 5.443 2.640 1.863 1.00 0.00 50 GLY A C 3
ATOM 2915 O O . GLY A 1 50 ? 6.255 1.878 2.388 1.00 0.00 50 GLY A O 3
ATOM 2919 N N . HIS A 1 51 ? 5.188 2.638 0.558 1.00 0.00 51 HIS A N 3
ATOM 2920 C CA . HIS A 1 51 ? 5.864 1.719 -0.351 1.00 0.00 51 HIS A CA 3
ATOM 2921 C C . HIS A 1 51 ? 6.108 2.378 -1.706 1.00 0.00 51 HIS A C 3
ATOM 2922 O O . HIS A 1 51 ? 5.491 3.390 -2.035 1.00 0.00 51 HIS A O 3
ATOM 2936 N N . ALA A 1 52 ? 7.013 1.796 -2.487 1.00 0.00 52 ALA A N 3
ATOM 2937 C CA . ALA A 1 52 ? 7.337 2.325 -3.805 1.00 0.00 52 ALA A CA 3
ATOM 2938 C C . ALA A 1 52 ? 6.573 1.584 -4.897 1.00 0.00 52 ALA A C 3
ATOM 2939 O O . ALA A 1 52 ? 6.104 0.466 -4.689 1.00 0.00 52 ALA A O 3
ATOM 2946 N N . GLU A 1 53 ? 6.451 2.216 -6.061 1.00 0.00 53 GLU A N 3
ATOM 2947 C CA . GLU A 1 53 ? 5.742 1.616 -7.184 1.00 0.00 53 GLU A CA 3
ATOM 2948 C C . GLU A 1 53 ? 6.522 1.802 -8.483 1.00 0.00 53 GLU A C 3
ATOM 2949 O O . GLU A 1 53 ? 7.183 2.822 -8.682 1.00 0.00 53 GLU A O 3
ATOM 2961 N N . HIS A 1 54 ? 6.441 0.809 -9.363 1.00 0.00 54 HIS A N 3
ATOM 2962 C CA . HIS A 1 54 ? 7.139 0.863 -10.642 1.00 0.00 54 HIS A CA 3
ATOM 2963 C C . HIS A 1 54 ? 6.373 0.091 -11.712 1.00 0.00 54 HIS A C 3
ATOM 2964 O O . HIS A 1 54 ? 6.098 -1.099 -11.555 1.00 0.00 54 HIS A O 3
ATOM 2978 N N . ASP A 1 55 ? 6.031 0.775 -12.798 1.00 0.00 55 ASP A N 3
ATOM 2979 C CA . ASP A 1 55 ? 5.297 0.153 -13.894 1.00 0.00 55 ASP A CA 3
ATOM 2980 C C . ASP A 1 55 ? 3.968 -0.414 -13.405 1.00 0.00 55 ASP A C 3
ATOM 2981 O O . ASP A 1 55 ? 3.495 -1.434 -13.905 1.00 0.00 55 ASP A O 3
ATOM 2990 N N . GLY A 1 56 ? 3.370 0.254 -12.423 1.00 0.00 56 GLY A N 3
ATOM 2991 C CA . GLY A 1 56 ? 2.102 -0.200 -11.882 1.00 0.00 56 GLY A CA 3
ATOM 2992 C C . GLY A 1 56 ? 2.276 -1.240 -10.792 1.00 0.00 56 GLY A C 3
ATOM 2993 O O . GLY A 1 56 ? 1.410 -1.398 -9.931 1.00 0.00 56 GLY A O 3
ATOM 2997 N N . LYS A 1 57 ? 3.396 -1.953 -10.830 1.00 0.00 57 LYS A N 3
ATOM 2998 C CA . LYS A 1 57 ? 3.681 -2.984 -9.840 1.00 0.00 57 LYS A CA 3
ATOM 2999 C C . LYS A 1 57 ? 4.509 -2.419 -8.689 1.00 0.00 57 LYS A C 3
ATOM 3000 O O . LYS A 1 57 ? 5.527 -1.757 -8.892 1.00 0.00 57 LYS A O 3
ATOM 3019 N N . PRO A 1 58 ? 4.065 -2.687 -7.452 1.00 0.00 58 PRO A N 3
ATOM 3020 C CA . PRO A 1 58 ? 4.752 -2.217 -6.246 1.00 0.00 58 PRO A CA 3
ATOM 3021 C C . PRO A 1 58 ? 6.086 -2.922 -6.026 1.00 0.00 58 PRO A C 3
ATOM 3022 O O . PRO A 1 58 ? 6.268 -4.069 -6.434 1.00 0.00 58 PRO A O 3
ATOM 3033 N N . PHE A 1 59 ? 7.016 -2.229 -5.377 1.00 0.00 59 PHE A N 3
ATOM 3034 C CA . PHE A 1 59 ? 8.334 -2.789 -5.103 1.00 0.00 59 PHE A CA 3
ATOM 3035 C C . PHE A 1 59 ? 8.925 -2.192 -3.829 1.00 0.00 59 PHE A C 3
ATOM 3036 O O . PHE A 1 59 ? 8.919 -0.975 -3.640 1.00 0.00 59 PHE A O 3
ATOM 3053 N N . CYS A 1 60 ? 9.434 -3.057 -2.958 1.00 0.00 60 CYS A N 3
ATOM 3054 C CA . CYS A 1 60 ? 10.028 -2.618 -1.702 1.00 0.00 60 CYS A CA 3
ATOM 3055 C C . CYS A 1 60 ? 10.948 -1.421 -1.924 1.00 0.00 60 CYS A C 3
ATOM 3056 O O . CYS A 1 60 ? 11.442 -1.201 -3.030 1.00 0.00 60 CYS A O 3
ATOM 3063 N N . HIS A 1 61 ? 11.176 -0.651 -0.864 1.00 0.00 61 HIS A N 3
ATOM 3064 C CA . HIS A 1 61 ? 12.038 0.522 -0.943 1.00 0.00 61 HIS A CA 3
ATOM 3065 C C . HIS A 1 61 ? 13.388 0.165 -1.556 1.00 0.00 61 HIS A C 3
ATOM 3066 O O . HIS A 1 61 ? 13.914 0.895 -2.397 1.00 0.00 61 HIS A O 3
ATOM 3080 N N . LYS A 1 62 ? 13.946 -0.963 -1.129 1.00 0.00 62 LYS A N 3
ATOM 3081 C CA . LYS A 1 62 ? 15.235 -1.419 -1.636 1.00 0.00 62 LYS A CA 3
ATOM 3082 C C . LYS A 1 62 ? 15.679 -2.694 -0.925 1.00 0.00 62 LYS A C 3
ATOM 3083 O O . LYS A 1 62 ? 15.197 -3.029 0.157 1.00 0.00 62 LYS A O 3
ATOM 3102 N N . PRO A 1 63 ? 16.621 -3.420 -1.544 1.00 0.00 63 PRO A N 3
ATOM 3103 C CA . PRO A 1 63 ? 17.202 -3.031 -2.832 1.00 0.00 63 PRO A CA 3
ATOM 3104 C C . PRO A 1 63 ? 16.207 -3.162 -3.980 1.00 0.00 63 PRO A C 3
ATOM 3105 O O . PRO A 1 63 ? 16.411 -2.605 -5.059 1.00 0.00 63 PRO A O 3
ATOM 3116 N N . CYS A 1 64 ? 15.129 -3.902 -3.741 1.00 0.00 64 CYS A N 3
ATOM 3117 C CA . CYS A 1 64 ? 14.102 -4.107 -4.755 1.00 0.00 64 CYS A CA 3
ATOM 3118 C C . CYS A 1 64 ? 14.034 -2.918 -5.709 1.00 0.00 64 CYS A C 3
ATOM 3119 O O . CYS A 1 64 ? 14.528 -2.984 -6.835 1.00 0.00 64 CYS A O 3
ATOM 3126 N N . TYR A 1 65 ? 13.420 -1.833 -5.251 1.00 0.00 65 TYR A N 3
ATOM 3127 C CA . TYR A 1 65 ? 13.286 -0.630 -6.064 1.00 0.00 65 TYR A CA 3
ATOM 3128 C C . TYR A 1 65 ? 14.641 -0.183 -6.603 1.00 0.00 65 TYR A C 3
ATOM 3129 O O . TYR A 1 65 ? 14.837 -0.078 -7.813 1.00 0.00 65 TYR A O 3
ATOM 3147 N N . ALA A 1 66 ? 15.575 0.080 -5.694 1.00 0.00 66 ALA A N 3
ATOM 3148 C CA . ALA A 1 66 ? 16.913 0.513 -6.076 1.00 0.00 66 ALA A CA 3
ATOM 3149 C C . ALA A 1 66 ? 17.378 -0.195 -7.344 1.00 0.00 66 ALA A C 3
ATOM 3150 O O . ALA A 1 66 ? 17.580 0.436 -8.382 1.00 0.00 66 ALA A O 3
ATOM 3157 N N . THR A 1 67 ? 17.548 -1.510 -7.253 1.00 0.00 67 THR A N 3
ATOM 3158 C CA . THR A 1 67 ? 17.991 -2.304 -8.392 1.00 0.00 67 THR A CA 3
ATOM 3159 C C . THR A 1 67 ? 17.235 -1.919 -9.658 1.00 0.00 67 THR A C 3
ATOM 3160 O O . THR A 1 67 ? 17.796 -1.306 -10.568 1.00 0.00 67 THR A O 3
ATOM 3171 N N . LEU A 1 68 ? 15.958 -2.281 -9.712 1.00 0.00 68 LEU A N 3
ATOM 3172 C CA . LEU A 1 68 ? 15.123 -1.973 -10.868 1.00 0.00 68 LEU A CA 3
ATOM 3173 C C . LEU A 1 68 ? 15.456 -0.593 -11.427 1.00 0.00 68 LEU A C 3
ATOM 3174 O O . LEU A 1 68 ? 15.347 -0.357 -12.631 1.00 0.00 68 LEU A O 3
ATOM 3190 N N . PHE A 1 69 ? 15.864 0.314 -10.547 1.00 0.00 69 PHE A N 3
ATOM 3191 C CA . PHE A 1 69 ? 16.214 1.670 -10.953 1.00 0.00 69 PHE A CA 3
ATOM 3192 C C . PHE A 1 69 ? 17.701 1.935 -10.738 1.00 0.00 69 PHE A C 3
ATOM 3193 O O . PHE A 1 69 ? 18.088 2.981 -10.217 1.00 0.00 69 PHE A O 3
ATOM 3210 N N . GLY A 1 70 ? 18.532 0.979 -11.142 1.00 0.00 70 GLY A N 3
ATOM 3211 C CA . GLY A 1 70 ? 19.967 1.127 -10.985 1.00 0.00 70 GLY A CA 3
ATOM 3212 C C . GLY A 1 70 ? 20.748 0.178 -11.872 1.00 0.00 70 GLY A C 3
ATOM 3213 O O . GLY A 1 70 ? 21.524 -0.643 -11.384 1.00 0.00 70 GLY A O 3
ATOM 3217 N N . SER A 1 71 ? 20.542 0.289 -13.181 1.00 0.00 71 SER A N 3
ATOM 3218 C CA . SER A 1 71 ? 21.229 -0.570 -14.139 1.00 0.00 71 SER A CA 3
ATOM 3219 C C . SER A 1 71 ? 22.654 -0.863 -13.680 1.00 0.00 71 SER A C 3
ATOM 3220 O O . SER A 1 71 ? 23.077 -2.017 -13.629 1.00 0.00 71 SER A O 3
ATOM 3228 N N . GLY A 1 72 ? 23.391 0.192 -13.347 1.00 0.00 72 GLY A N 3
ATOM 3229 C CA . GLY A 1 72 ? 24.761 0.028 -12.897 1.00 0.00 72 GLY A CA 3
ATOM 3230 C C . GLY A 1 72 ? 25.692 -0.393 -14.017 1.00 0.00 72 GLY A C 3
ATOM 3231 O O . GLY A 1 72 ? 25.290 -1.061 -14.969 1.00 0.00 72 GLY A O 3
ATOM 3235 N N . PRO A 1 73 ? 26.969 0.003 -13.910 1.00 0.00 73 PRO A N 3
ATOM 3236 C CA . PRO A 1 73 ? 27.986 -0.326 -14.913 1.00 0.00 73 PRO A CA 3
ATOM 3237 C C . PRO A 1 73 ? 28.344 -1.809 -14.913 1.00 0.00 73 PRO A C 3
ATOM 3238 O O . PRO A 1 73 ? 28.735 -2.363 -15.940 1.00 0.00 73 PRO A O 3
ATOM 3249 N N . SER A 1 74 ? 28.205 -2.445 -13.754 1.00 0.00 74 SER A N 3
ATOM 3250 C CA . SER A 1 74 ? 28.517 -3.863 -13.619 1.00 0.00 74 SER A CA 3
ATOM 3251 C C . SER A 1 74 ? 27.353 -4.723 -14.104 1.00 0.00 74 SER A C 3
ATOM 3252 O O . SER A 1 74 ? 27.493 -5.501 -15.048 1.00 0.00 74 SER A O 3
ATOM 3260 N N . SER A 1 75 ? 26.206 -4.578 -13.450 1.00 0.00 75 SER A N 3
ATOM 3261 C CA . SER A 1 75 ? 25.018 -5.343 -13.810 1.00 0.00 75 SER A CA 3
ATOM 3262 C C . SER A 1 75 ? 25.267 -6.840 -13.649 1.00 0.00 75 SER A C 3
ATOM 3263 O O . SER A 1 75 ? 24.860 -7.642 -14.488 1.00 0.00 75 SER A O 3
ATOM 3271 N N . GLY A 1 76 ? 25.938 -7.208 -12.562 1.00 0.00 76 GLY A N 3
ATOM 3272 C CA . GLY A 1 76 ? 26.231 -8.607 -12.309 1.00 0.00 76 GLY A CA 3
ATOM 3273 C C . GLY A 1 76 ? 27.706 -8.857 -12.070 1.00 0.00 76 GLY A C 3
ATOM 3274 O O . GLY A 1 76 ? 28.443 -9.060 -13.034 1.00 0.00 76 GLY A O 3
ATOM 3280 N N . GLY A 1 1 ? -33.928 -9.548 -25.109 1.00 0.00 1 GLY A N 4
ATOM 3281 C CA . GLY A 1 1 ? -32.993 -9.408 -24.008 1.00 0.00 1 GLY A CA 4
ATOM 3282 C C . GLY A 1 1 ? -32.173 -8.137 -24.101 1.00 0.00 1 GLY A C 4
ATOM 3283 O O . GLY A 1 1 ? -32.173 -7.464 -25.132 1.00 0.00 1 GLY A O 4
ATOM 3287 N N . SER A 1 2 ? -31.474 -7.805 -23.021 1.00 0.00 2 SER A N 4
ATOM 3288 C CA . SER A 1 2 ? -30.651 -6.602 -22.983 1.00 0.00 2 SER A CA 4
ATOM 3289 C C . SER A 1 2 ? -29.775 -6.582 -21.733 1.00 0.00 2 SER A C 4
ATOM 3290 O O . SER A 1 2 ? -29.934 -7.411 -20.838 1.00 0.00 2 SER A O 4
ATOM 3298 N N . SER A 1 3 ? -28.851 -5.628 -21.681 1.00 0.00 3 SER A N 4
ATOM 3299 C CA . SER A 1 3 ? -27.947 -5.501 -20.544 1.00 0.00 3 SER A CA 4
ATOM 3300 C C . SER A 1 3 ? -28.248 -4.233 -19.750 1.00 0.00 3 SER A C 4
ATOM 3301 O O . SER A 1 3 ? -29.017 -3.379 -20.190 1.00 0.00 3 SER A O 4
ATOM 3309 N N . GLY A 1 4 ? -27.635 -4.118 -18.576 1.00 0.00 4 GLY A N 4
ATOM 3310 C CA . GLY A 1 4 ? -27.849 -2.953 -17.738 1.00 0.00 4 GLY A CA 4
ATOM 3311 C C . GLY A 1 4 ? -26.598 -2.539 -16.989 1.00 0.00 4 GLY A C 4
ATOM 3312 O O . GLY A 1 4 ? -25.488 -2.657 -17.508 1.00 0.00 4 GLY A O 4
ATOM 3316 N N . SER A 1 5 ? -26.776 -2.051 -15.766 1.00 0.00 5 SER A N 4
ATOM 3317 C CA . SER A 1 5 ? -25.652 -1.613 -14.946 1.00 0.00 5 SER A CA 4
ATOM 3318 C C . SER A 1 5 ? -26.001 -1.685 -13.463 1.00 0.00 5 SER A C 4
ATOM 3319 O O . SER A 1 5 ? -27.007 -1.128 -13.023 1.00 0.00 5 SER A O 4
ATOM 3327 N N . SER A 1 6 ? -25.163 -2.375 -12.696 1.00 0.00 6 SER A N 4
ATOM 3328 C CA . SER A 1 6 ? -25.384 -2.524 -11.263 1.00 0.00 6 SER A CA 4
ATOM 3329 C C . SER A 1 6 ? -24.803 -1.338 -10.498 1.00 0.00 6 SER A C 4
ATOM 3330 O O . SER A 1 6 ? -25.444 -0.787 -9.604 1.00 0.00 6 SER A O 4
ATOM 3338 N N . GLY A 1 7 ? -23.582 -0.951 -10.857 1.00 0.00 7 GLY A N 4
ATOM 3339 C CA . GLY A 1 7 ? -22.934 0.166 -10.195 1.00 0.00 7 GLY A CA 4
ATOM 3340 C C . GLY A 1 7 ? -21.609 0.529 -10.835 1.00 0.00 7 GLY A C 4
ATOM 3341 O O . GLY A 1 7 ? -21.249 -0.009 -11.882 1.00 0.00 7 GLY A O 4
ATOM 3345 N N . MET A 1 8 ? -20.880 1.445 -10.205 1.00 0.00 8 MET A N 4
ATOM 3346 C CA . MET A 1 8 ? -19.587 1.879 -10.720 1.00 0.00 8 MET A CA 4
ATOM 3347 C C . MET A 1 8 ? -18.560 1.979 -9.596 1.00 0.00 8 MET A C 4
ATOM 3348 O O . MET A 1 8 ? -18.705 2.789 -8.681 1.00 0.00 8 MET A O 4
ATOM 3362 N N . ALA A 1 9 ? -17.524 1.151 -9.673 1.00 0.00 9 ALA A N 4
ATOM 3363 C CA . ALA A 1 9 ? -16.472 1.148 -8.663 1.00 0.00 9 ALA A CA 4
ATOM 3364 C C . ALA A 1 9 ? -15.095 1.275 -9.304 1.00 0.00 9 ALA A C 4
ATOM 3365 O O . ALA A 1 9 ? -14.916 0.961 -10.481 1.00 0.00 9 ALA A O 4
ATOM 3372 N N . SER A 1 10 ? -14.124 1.738 -8.523 1.00 0.00 10 SER A N 4
ATOM 3373 C CA . SER A 1 10 ? -12.763 1.910 -9.017 1.00 0.00 10 SER A CA 4
ATOM 3374 C C . SER A 1 10 ? -12.154 0.569 -9.413 1.00 0.00 10 SER A C 4
ATOM 3375 O O . SER A 1 10 ? -12.596 -0.486 -8.958 1.00 0.00 10 SER A O 4
ATOM 3383 N N . LYS A 1 11 ? -11.136 0.617 -10.266 1.00 0.00 11 LYS A N 4
ATOM 3384 C CA . LYS A 1 11 ? -10.464 -0.593 -10.724 1.00 0.00 11 LYS A CA 4
ATOM 3385 C C . LYS A 1 11 ? -9.137 -0.787 -9.996 1.00 0.00 11 LYS A C 4
ATOM 3386 O O . LYS A 1 11 ? -8.643 0.123 -9.331 1.00 0.00 11 LYS A O 4
ATOM 3405 N N . CYS A 1 12 ? -8.564 -1.979 -10.128 1.00 0.00 12 CYS A N 4
ATOM 3406 C CA . CYS A 1 12 ? -7.295 -2.293 -9.484 1.00 0.00 12 CYS A CA 4
ATOM 3407 C C . CYS A 1 12 ? -6.138 -2.168 -10.472 1.00 0.00 12 CYS A C 4
ATOM 3408 O O . CYS A 1 12 ? -6.137 -2.771 -11.545 1.00 0.00 12 CYS A O 4
ATOM 3415 N N . PRO A 1 13 ? -5.129 -1.365 -10.102 1.00 0.00 13 PRO A N 4
ATOM 3416 C CA . PRO A 1 13 ? -3.948 -1.142 -10.941 1.00 0.00 13 PRO A CA 4
ATOM 3417 C C . PRO A 1 13 ? -3.060 -2.378 -11.033 1.00 0.00 13 PRO A C 4
ATOM 3418 O O . PRO A 1 13 ? -1.977 -2.336 -11.617 1.00 0.00 13 PRO A O 4
ATOM 3429 N N . LYS A 1 14 ? -3.526 -3.480 -10.454 1.00 0.00 14 LYS A N 4
ATOM 3430 C CA . LYS A 1 14 ? -2.776 -4.730 -10.471 1.00 0.00 14 LYS A CA 4
ATOM 3431 C C . LYS A 1 14 ? -3.421 -5.738 -11.417 1.00 0.00 14 LYS A C 4
ATOM 3432 O O . LYS A 1 14 ? -2.746 -6.338 -12.255 1.00 0.00 14 LYS A O 4
ATOM 3451 N N . CYS A 1 15 ? -4.730 -5.918 -11.279 1.00 0.00 15 CYS A N 4
ATOM 3452 C CA . CYS A 1 15 ? -5.466 -6.853 -12.122 1.00 0.00 15 CYS A CA 4
ATOM 3453 C C . CYS A 1 15 ? -6.627 -6.153 -12.824 1.00 0.00 15 CYS A C 4
ATOM 3454 O O . CYS A 1 15 ? -7.589 -6.796 -13.246 1.00 0.00 15 CYS A O 4
ATOM 3461 N N . ASP A 1 16 ? -6.529 -4.834 -12.945 1.00 0.00 16 ASP A N 4
ATOM 3462 C CA . ASP A 1 16 ? -7.569 -4.047 -13.597 1.00 0.00 16 ASP A CA 4
ATOM 3463 C C . ASP A 1 16 ? -8.953 -4.602 -13.275 1.00 0.00 16 ASP A C 4
ATOM 3464 O O . ASP A 1 16 ? -9.766 -4.829 -14.171 1.00 0.00 16 ASP A O 4
ATOM 3473 N N . LYS A 1 17 ? -9.213 -4.819 -11.990 1.00 0.00 17 LYS A N 4
ATOM 3474 C CA . LYS A 1 17 ? -10.498 -5.347 -11.548 1.00 0.00 17 LYS A CA 4
ATOM 3475 C C . LYS A 1 17 ? -11.239 -4.328 -10.688 1.00 0.00 17 LYS A C 4
ATOM 3476 O O . LYS A 1 17 ? -10.621 -3.510 -10.005 1.00 0.00 17 LYS A O 4
ATOM 3495 N N . THR A 1 18 ? -12.566 -4.383 -10.724 1.00 0.00 18 THR A N 4
ATOM 3496 C CA . THR A 1 18 ? -13.391 -3.465 -9.948 1.00 0.00 18 THR A CA 4
ATOM 3497 C C . THR A 1 18 ? -13.257 -3.736 -8.453 1.00 0.00 18 THR A C 4
ATOM 3498 O O . THR A 1 18 ? -13.933 -4.607 -7.907 1.00 0.00 18 THR A O 4
ATOM 3509 N N . VAL A 1 19 ? -12.380 -2.983 -7.796 1.00 0.00 19 VAL A N 4
ATOM 3510 C CA . VAL A 1 19 ? -12.159 -3.140 -6.364 1.00 0.00 19 VAL A CA 4
ATOM 3511 C C . VAL A 1 19 ? -13.382 -2.700 -5.567 1.00 0.00 19 VAL A C 4
ATOM 3512 O O . VAL A 1 19 ? -13.930 -1.621 -5.797 1.00 0.00 19 VAL A O 4
ATOM 3525 N N . TYR A 1 20 ? -13.805 -3.541 -4.630 1.00 0.00 20 TYR A N 4
ATOM 3526 C CA . TYR A 1 20 ? -14.965 -3.239 -3.800 1.00 0.00 20 TYR A CA 4
ATOM 3527 C C . TYR A 1 20 ? -14.538 -2.844 -2.390 1.00 0.00 20 TYR A C 4
ATOM 3528 O O . TYR A 1 20 ? -13.489 -3.268 -1.904 1.00 0.00 20 TYR A O 4
ATOM 3546 N N . PHE A 1 21 ? -15.358 -2.027 -1.737 1.00 0.00 21 PHE A N 4
ATOM 3547 C CA . PHE A 1 21 ? -15.067 -1.573 -0.382 1.00 0.00 21 PHE A CA 4
ATOM 3548 C C . PHE A 1 21 ? -14.652 -2.742 0.506 1.00 0.00 21 PHE A C 4
ATOM 3549 O O . PHE A 1 21 ? -13.923 -2.566 1.482 1.00 0.00 21 PHE A O 4
ATOM 3566 N N . ALA A 1 22 ? -15.123 -3.936 0.161 1.00 0.00 22 ALA A N 4
ATOM 3567 C CA . ALA A 1 22 ? -14.800 -5.134 0.925 1.00 0.00 22 ALA A CA 4
ATOM 3568 C C . ALA A 1 22 ? -13.301 -5.231 1.188 1.00 0.00 22 ALA A C 4
ATOM 3569 O O . ALA A 1 22 ? -12.872 -5.392 2.329 1.00 0.00 22 ALA A O 4
ATOM 3576 N N . GLU A 1 23 ? -12.511 -5.133 0.123 1.00 0.00 23 GLU A N 4
ATOM 3577 C CA . GLU A 1 23 ? -11.060 -5.212 0.240 1.00 0.00 23 GLU A CA 4
ATOM 3578 C C . GLU A 1 23 ? -10.398 -3.975 -0.360 1.00 0.00 23 GLU A C 4
ATOM 3579 O O . GLU A 1 23 ? -9.201 -3.975 -0.649 1.00 0.00 23 GLU A O 4
ATOM 3591 N N . LYS A 1 24 ? -11.185 -2.921 -0.546 1.00 0.00 24 LYS A N 4
ATOM 3592 C CA . LYS A 1 24 ? -10.678 -1.676 -1.111 1.00 0.00 24 LYS A CA 4
ATOM 3593 C C . LYS A 1 24 ? -9.687 -1.011 -0.161 1.00 0.00 24 LYS A C 4
ATOM 3594 O O . LYS A 1 24 ? -10.080 -0.286 0.753 1.00 0.00 24 LYS A O 4
ATOM 3613 N N . VAL A 1 25 ? -8.401 -1.263 -0.384 1.00 0.00 25 VAL A N 4
ATOM 3614 C CA . VAL A 1 25 ? -7.354 -0.686 0.451 1.00 0.00 25 VAL A CA 4
ATOM 3615 C C . VAL A 1 25 ? -6.712 0.519 -0.227 1.00 0.00 25 VAL A C 4
ATOM 3616 O O . VAL A 1 25 ? -6.230 0.426 -1.356 1.00 0.00 25 VAL A O 4
ATOM 3629 N N . SER A 1 26 ? -6.708 1.651 0.469 1.00 0.00 26 SER A N 4
ATOM 3630 C CA . SER A 1 26 ? -6.128 2.877 -0.066 1.00 0.00 26 SER A CA 4
ATOM 3631 C C . SER A 1 26 ? -4.604 2.821 -0.022 1.00 0.00 26 SER A C 4
ATOM 3632 O O . SER A 1 26 ? -4.018 2.336 0.945 1.00 0.00 26 SER A O 4
ATOM 3640 N N . SER A 1 27 ? -3.969 3.321 -1.077 1.00 0.00 27 SER A N 4
ATOM 3641 C CA . SER A 1 27 ? -2.513 3.325 -1.162 1.00 0.00 27 SER A CA 4
ATOM 3642 C C . SER A 1 27 ? -2.042 4.137 -2.365 1.00 0.00 27 SER A C 4
ATOM 3643 O O . SER A 1 27 ? -2.422 3.861 -3.503 1.00 0.00 27 SER A O 4
ATOM 3651 N N . LEU A 1 28 ? -1.211 5.141 -2.104 1.00 0.00 28 LEU A N 4
ATOM 3652 C CA . LEU A 1 28 ? -0.686 5.995 -3.163 1.00 0.00 28 LEU A CA 4
ATOM 3653 C C . LEU A 1 28 ? -1.819 6.634 -3.959 1.00 0.00 28 LEU A C 4
ATOM 3654 O O . LEU A 1 28 ? -1.707 6.833 -5.168 1.00 0.00 28 LEU A O 4
ATOM 3670 N N . GLY A 1 29 ? -2.911 6.956 -3.272 1.00 0.00 29 GLY A N 4
ATOM 3671 C CA . GLY A 1 29 ? -4.048 7.572 -3.930 1.00 0.00 29 GLY A CA 4
ATOM 3672 C C . GLY A 1 29 ? -4.738 6.630 -4.897 1.00 0.00 29 GLY A C 4
ATOM 3673 O O . GLY A 1 29 ? -5.215 7.050 -5.951 1.00 0.00 29 GLY A O 4
ATOM 3677 N N . LYS A 1 30 ? -4.789 5.351 -4.540 1.00 0.00 30 LYS A N 4
ATOM 3678 C CA . LYS A 1 30 ? -5.425 4.346 -5.383 1.00 0.00 30 LYS A CA 4
ATOM 3679 C C . LYS A 1 30 ? -6.054 3.244 -4.536 1.00 0.00 30 LYS A C 4
ATOM 3680 O O . LYS A 1 30 ? -5.947 3.253 -3.310 1.00 0.00 30 LYS A O 4
ATOM 3699 N N . ASP A 1 31 ? -6.709 2.297 -5.198 1.00 0.00 31 ASP A N 4
ATOM 3700 C CA . ASP A 1 31 ? -7.353 1.186 -4.506 1.00 0.00 31 ASP A CA 4
ATOM 3701 C C . ASP A 1 31 ? -6.829 -0.151 -5.018 1.00 0.00 31 ASP A C 4
ATOM 3702 O O . ASP A 1 31 ? -7.014 -0.496 -6.185 1.00 0.00 31 ASP A O 4
ATOM 3711 N N . TRP A 1 32 ? -6.173 -0.899 -4.139 1.00 0.00 32 TRP A N 4
ATOM 3712 C CA . TRP A 1 32 ? -5.620 -2.199 -4.503 1.00 0.00 32 TRP A CA 4
ATOM 3713 C C . TRP A 1 32 ? -6.292 -3.317 -3.714 1.00 0.00 32 TRP A C 4
ATOM 3714 O O . TRP A 1 32 ? -7.176 -3.066 -2.894 1.00 0.00 32 TRP A O 4
ATOM 3735 N N . HIS A 1 33 ? -5.868 -4.551 -3.965 1.00 0.00 33 HIS A N 4
ATOM 3736 C CA . HIS A 1 33 ? -6.429 -5.708 -3.276 1.00 0.00 33 HIS A CA 4
ATOM 3737 C C . HIS A 1 33 ? -5.496 -6.186 -2.167 1.00 0.00 33 HIS A C 4
ATOM 3738 O O . HIS A 1 33 ? -4.284 -5.980 -2.230 1.00 0.00 33 HIS A O 4
ATOM 3752 N N . LYS A 1 34 ? -6.069 -6.824 -1.153 1.00 0.00 34 LYS A N 4
ATOM 3753 C CA . LYS A 1 34 ? -5.290 -7.331 -0.030 1.00 0.00 34 LYS A CA 4
ATOM 3754 C C . LYS A 1 34 ? -4.318 -8.414 -0.487 1.00 0.00 34 LYS A C 4
ATOM 3755 O O . LYS A 1 34 ? -3.466 -8.862 0.281 1.00 0.00 34 LYS A O 4
ATOM 3774 N N . PHE A 1 35 ? -4.450 -8.830 -1.742 1.00 0.00 35 PHE A N 4
ATOM 3775 C CA . PHE A 1 35 ? -3.583 -9.860 -2.302 1.00 0.00 35 PHE A CA 4
ATOM 3776 C C . PHE A 1 35 ? -2.730 -9.296 -3.435 1.00 0.00 35 PHE A C 4
ATOM 3777 O O . PHE A 1 35 ? -1.740 -9.904 -3.844 1.00 0.00 35 PHE A O 4
ATOM 3794 N N . CYS A 1 36 ? -3.122 -8.131 -3.939 1.00 0.00 36 CYS A N 4
ATOM 3795 C CA . CYS A 1 36 ? -2.396 -7.484 -5.025 1.00 0.00 36 CYS A CA 4
ATOM 3796 C C . CYS A 1 36 ? -1.341 -6.527 -4.480 1.00 0.00 36 CYS A C 4
ATOM 3797 O O . CYS A 1 36 ? -0.429 -6.115 -5.199 1.00 0.00 36 CYS A O 4
ATOM 3804 N N . LEU A 1 37 ? -1.471 -6.176 -3.205 1.00 0.00 37 LEU A N 4
ATOM 3805 C CA . LEU A 1 37 ? -0.528 -5.267 -2.562 1.00 0.00 37 LEU A CA 4
ATOM 3806 C C . LEU A 1 37 ? 0.722 -6.012 -2.105 1.00 0.00 37 LEU A C 4
ATOM 3807 O O . LEU A 1 37 ? 1.255 -5.750 -1.026 1.00 0.00 37 LEU A O 4
ATOM 3823 N N . LYS A 1 38 ? 1.186 -6.941 -2.934 1.00 0.00 38 LYS A N 4
ATOM 3824 C CA . LYS A 1 38 ? 2.376 -7.723 -2.618 1.00 0.00 38 LYS A CA 4
ATOM 3825 C C . LYS A 1 38 ? 3.448 -7.538 -3.687 1.00 0.00 38 LYS A C 4
ATOM 3826 O O . LYS A 1 38 ? 3.183 -7.692 -4.880 1.00 0.00 38 LYS A O 4
ATOM 3845 N N . CYS A 1 39 ? 4.660 -7.209 -3.253 1.00 0.00 39 CYS A N 4
ATOM 3846 C CA . CYS A 1 39 ? 5.773 -7.005 -4.172 1.00 0.00 39 CYS A CA 4
ATOM 3847 C C . CYS A 1 39 ? 5.719 -8.006 -5.322 1.00 0.00 39 CYS A C 4
ATOM 3848 O O . CYS A 1 39 ? 5.238 -9.127 -5.160 1.00 0.00 39 CYS A O 4
ATOM 3855 N N . GLU A 1 40 ? 6.218 -7.592 -6.483 1.00 0.00 40 GLU A N 4
ATOM 3856 C CA . GLU A 1 40 ? 6.225 -8.453 -7.661 1.00 0.00 40 GLU A CA 4
ATOM 3857 C C . GLU A 1 40 ? 7.591 -9.107 -7.847 1.00 0.00 40 GLU A C 4
ATOM 3858 O O . GLU A 1 40 ? 7.762 -9.980 -8.698 1.00 0.00 40 GLU A O 4
ATOM 3870 N N . ARG A 1 41 ? 8.561 -8.678 -7.046 1.00 0.00 41 ARG A N 4
ATOM 3871 C CA . ARG A 1 41 ? 9.912 -9.220 -7.123 1.00 0.00 41 ARG A CA 4
ATOM 3872 C C . ARG A 1 41 ? 10.205 -10.123 -5.928 1.00 0.00 41 ARG A C 4
ATOM 3873 O O . ARG A 1 41 ? 10.542 -11.297 -6.091 1.00 0.00 41 ARG A O 4
ATOM 3894 N N . CYS A 1 42 ? 10.074 -9.568 -4.728 1.00 0.00 42 CYS A N 4
ATOM 3895 C CA . CYS A 1 42 ? 10.325 -10.322 -3.505 1.00 0.00 42 CYS A CA 4
ATOM 3896 C C . CYS A 1 42 ? 9.041 -10.965 -2.990 1.00 0.00 42 CYS A C 4
ATOM 3897 O O . CYS A 1 42 ? 9.080 -11.878 -2.165 1.00 0.00 42 CYS A O 4
ATOM 3904 N N . SER A 1 43 ? 7.905 -10.482 -3.482 1.00 0.00 43 SER A N 4
ATOM 3905 C CA . SER A 1 43 ? 6.609 -11.007 -3.069 1.00 0.00 43 SER A CA 4
ATOM 3906 C C . SER A 1 43 ? 6.492 -11.032 -1.548 1.00 0.00 43 SER A C 4
ATOM 3907 O O . SER A 1 43 ? 6.073 -12.030 -0.961 1.00 0.00 43 SER A O 4
ATOM 3915 N N . LYS A 1 44 ? 6.867 -9.926 -0.914 1.00 0.00 44 LYS A N 4
ATOM 3916 C CA . LYS A 1 44 ? 6.804 -9.817 0.539 1.00 0.00 44 LYS A CA 4
ATOM 3917 C C . LYS A 1 44 ? 5.791 -8.759 0.962 1.00 0.00 44 LYS A C 4
ATOM 3918 O O . LYS A 1 44 ? 5.676 -7.707 0.332 1.00 0.00 44 LYS A O 4
ATOM 3937 N N . THR A 1 45 ? 5.059 -9.042 2.035 1.00 0.00 45 THR A N 4
ATOM 3938 C CA . THR A 1 45 ? 4.057 -8.114 2.543 1.00 0.00 45 THR A CA 4
ATOM 3939 C C . THR A 1 45 ? 4.496 -6.668 2.346 1.00 0.00 45 THR A C 4
ATOM 3940 O O . THR A 1 45 ? 5.675 -6.341 2.493 1.00 0.00 45 THR A O 4
ATOM 3951 N N . LEU A 1 46 ? 3.542 -5.805 2.014 1.00 0.00 46 LEU A N 4
ATOM 3952 C CA . LEU A 1 46 ? 3.831 -4.391 1.798 1.00 0.00 46 LEU A CA 4
ATOM 3953 C C . LEU A 1 46 ? 2.906 -3.512 2.634 1.00 0.00 46 LEU A C 4
ATOM 3954 O O . LEU A 1 46 ? 2.013 -4.009 3.321 1.00 0.00 46 LEU A O 4
ATOM 3970 N N . THR A 1 47 ? 3.125 -2.203 2.570 1.00 0.00 47 THR A N 4
ATOM 3971 C CA . THR A 1 47 ? 2.312 -1.254 3.320 1.00 0.00 47 THR A CA 4
ATOM 3972 C C . THR A 1 47 ? 1.493 -0.372 2.385 1.00 0.00 47 THR A C 4
ATOM 3973 O O . THR A 1 47 ? 2.023 0.278 1.483 1.00 0.00 47 THR A O 4
ATOM 3984 N N . PRO A 1 48 ? 0.169 -0.347 2.602 1.00 0.00 48 PRO A N 4
ATOM 3985 C CA . PRO A 1 48 ? -0.751 0.453 1.788 1.00 0.00 48 PRO A CA 4
ATOM 3986 C C . PRO A 1 48 ? -0.584 1.950 2.027 1.00 0.00 48 PRO A C 4
ATOM 3987 O O . PRO A 1 48 ? -1.360 2.760 1.520 1.00 0.00 48 PRO A O 4
ATOM 3998 N N . GLY A 1 49 ? 0.434 2.311 2.803 1.00 0.00 49 GLY A N 4
ATOM 3999 C CA . GLY A 1 49 ? 0.683 3.711 3.095 1.00 0.00 49 GLY A CA 4
ATOM 4000 C C . GLY A 1 49 ? 2.163 4.030 3.179 1.00 0.00 49 GLY A C 4
ATOM 4001 O O . GLY A 1 49 ? 2.620 4.634 4.149 1.00 0.00 49 GLY A O 4
ATOM 4005 N N . GLY A 1 50 ? 2.914 3.623 2.161 1.00 0.00 50 GLY A N 4
ATOM 4006 C CA . GLY A 1 50 ? 4.343 3.877 2.144 1.00 0.00 50 GLY A CA 4
ATOM 4007 C C . GLY A 1 50 ? 5.112 2.811 1.389 1.00 0.00 50 GLY A C 4
ATOM 4008 O O . GLY A 1 50 ? 5.490 1.787 1.959 1.00 0.00 50 GLY A O 4
ATOM 4012 N N . HIS A 1 51 ? 5.344 3.050 0.102 1.00 0.00 51 HIS A N 4
ATOM 4013 C CA . HIS A 1 51 ? 6.073 2.102 -0.732 1.00 0.00 51 HIS A CA 4
ATOM 4014 C C . HIS A 1 51 ? 6.361 2.698 -2.107 1.00 0.00 51 HIS A C 4
ATOM 4015 O O . HIS A 1 51 ? 5.802 3.730 -2.476 1.00 0.00 51 HIS A O 4
ATOM 4029 N N . ALA A 1 52 ? 7.236 2.040 -2.860 1.00 0.00 52 ALA A N 4
ATOM 4030 C CA . ALA A 1 52 ? 7.597 2.504 -4.194 1.00 0.00 52 ALA A CA 4
ATOM 4031 C C . ALA A 1 52 ? 6.772 1.795 -5.264 1.00 0.00 52 ALA A C 4
ATOM 4032 O O . ALA A 1 52 ? 6.207 0.730 -5.019 1.00 0.00 52 ALA A O 4
ATOM 4039 N N . GLU A 1 53 ? 6.709 2.393 -6.449 1.00 0.00 53 GLU A N 4
ATOM 4040 C CA . GLU A 1 53 ? 5.951 1.818 -7.555 1.00 0.00 53 GLU A CA 4
ATOM 4041 C C . GLU A 1 53 ? 6.703 1.984 -8.873 1.00 0.00 53 GLU A C 4
ATOM 4042 O O . GLU A 1 53 ? 7.460 2.938 -9.053 1.00 0.00 53 GLU A O 4
ATOM 4054 N N . HIS A 1 54 ? 6.488 1.047 -9.791 1.00 0.00 54 HIS A N 4
ATOM 4055 C CA . HIS A 1 54 ? 7.144 1.088 -11.093 1.00 0.00 54 HIS A CA 4
ATOM 4056 C C . HIS A 1 54 ? 6.280 0.419 -12.158 1.00 0.00 54 HIS A C 4
ATOM 4057 O O . HIS A 1 54 ? 6.001 -0.778 -12.082 1.00 0.00 54 HIS A O 4
ATOM 4071 N N . ASP A 1 55 ? 5.861 1.199 -13.148 1.00 0.00 55 ASP A N 4
ATOM 4072 C CA . ASP A 1 55 ? 5.029 0.681 -14.229 1.00 0.00 55 ASP A CA 4
ATOM 4073 C C . ASP A 1 55 ? 3.727 0.104 -13.684 1.00 0.00 55 ASP A C 4
ATOM 4074 O O . ASP A 1 55 ? 3.148 -0.810 -14.269 1.00 0.00 55 ASP A O 4
ATOM 4083 N N . GLY A 1 56 ? 3.272 0.644 -12.557 1.00 0.00 56 GLY A N 4
ATOM 4084 C CA . GLY A 1 56 ? 2.042 0.168 -11.951 1.00 0.00 56 GLY A CA 4
ATOM 4085 C C . GLY A 1 56 ? 2.258 -1.057 -11.084 1.00 0.00 56 GLY A C 4
ATOM 4086 O O . GLY A 1 56 ? 1.325 -1.818 -10.829 1.00 0.00 56 GLY A O 4
ATOM 4090 N N . LYS A 1 57 ? 3.493 -1.249 -10.632 1.00 0.00 57 LYS A N 4
ATOM 4091 C CA . LYS A 1 57 ? 3.830 -2.390 -9.790 1.00 0.00 57 LYS A CA 4
ATOM 4092 C C . LYS A 1 57 ? 4.618 -1.946 -8.562 1.00 0.00 57 LYS A C 4
ATOM 4093 O O . LYS A 1 57 ? 5.621 -1.239 -8.660 1.00 0.00 57 LYS A O 4
ATOM 4112 N N . PRO A 1 58 ? 4.157 -2.371 -7.376 1.00 0.00 58 PRO A N 4
ATOM 4113 C CA . PRO A 1 58 ? 4.805 -2.030 -6.106 1.00 0.00 58 PRO A CA 4
ATOM 4114 C C . PRO A 1 58 ? 6.154 -2.722 -5.940 1.00 0.00 58 PRO A C 4
ATOM 4115 O O . PRO A 1 58 ? 6.319 -3.881 -6.322 1.00 0.00 58 PRO A O 4
ATOM 4126 N N . PHE A 1 59 ? 7.115 -2.005 -5.367 1.00 0.00 59 PHE A N 4
ATOM 4127 C CA . PHE A 1 59 ? 8.450 -2.551 -5.151 1.00 0.00 59 PHE A CA 4
ATOM 4128 C C . PHE A 1 59 ? 9.096 -1.932 -3.915 1.00 0.00 59 PHE A C 4
ATOM 4129 O O . PHE A 1 59 ? 9.243 -0.713 -3.821 1.00 0.00 59 PHE A O 4
ATOM 4146 N N . CYS A 1 60 ? 9.481 -2.781 -2.968 1.00 0.00 60 CYS A N 4
ATOM 4147 C CA . CYS A 1 60 ? 10.111 -2.320 -1.737 1.00 0.00 60 CYS A CA 4
ATOM 4148 C C . CYS A 1 60 ? 11.128 -1.219 -2.025 1.00 0.00 60 CYS A C 4
ATOM 4149 O O . CYS A 1 60 ? 11.686 -1.146 -3.121 1.00 0.00 60 CYS A O 4
ATOM 4156 N N . HIS A 1 61 ? 11.364 -0.365 -1.035 1.00 0.00 61 HIS A N 4
ATOM 4157 C CA . HIS A 1 61 ? 12.314 0.732 -1.181 1.00 0.00 61 HIS A CA 4
ATOM 4158 C C . HIS A 1 61 ? 13.639 0.231 -1.749 1.00 0.00 61 HIS A C 4
ATOM 4159 O O . HIS A 1 61 ? 14.221 0.853 -2.637 1.00 0.00 61 HIS A O 4
ATOM 4173 N N . LYS A 1 62 ? 14.111 -0.898 -1.229 1.00 0.00 62 LYS A N 4
ATOM 4174 C CA . LYS A 1 62 ? 15.366 -1.484 -1.683 1.00 0.00 62 LYS A CA 4
ATOM 4175 C C . LYS A 1 62 ? 15.690 -2.752 -0.900 1.00 0.00 62 LYS A C 4
ATOM 4176 O O . LYS A 1 62 ? 15.164 -2.989 0.188 1.00 0.00 62 LYS A O 4
ATOM 4195 N N . PRO A 1 63 ? 16.576 -3.586 -1.463 1.00 0.00 63 PRO A N 4
ATOM 4196 C CA . PRO A 1 63 ? 17.208 -3.315 -2.757 1.00 0.00 63 PRO A CA 4
ATOM 4197 C C . PRO A 1 63 ? 16.223 -3.422 -3.917 1.00 0.00 63 PRO A C 4
ATOM 4198 O O . PRO A 1 63 ? 16.501 -2.963 -5.025 1.00 0.00 63 PRO A O 4
ATOM 4209 N N . CYS A 1 64 ? 15.071 -4.029 -3.654 1.00 0.00 64 CYS A N 4
ATOM 4210 C CA . CYS A 1 64 ? 14.044 -4.197 -4.675 1.00 0.00 64 CYS A CA 4
ATOM 4211 C C . CYS A 1 64 ? 14.101 -3.063 -5.695 1.00 0.00 64 CYS A C 4
ATOM 4212 O O . CYS A 1 64 ? 14.591 -3.242 -6.811 1.00 0.00 64 CYS A O 4
ATOM 4219 N N . TYR A 1 65 ? 13.597 -1.898 -5.304 1.00 0.00 65 TYR A N 4
ATOM 4220 C CA . TYR A 1 65 ? 13.589 -0.736 -6.185 1.00 0.00 65 TYR A CA 4
ATOM 4221 C C . TYR A 1 65 ? 14.999 -0.403 -6.662 1.00 0.00 65 TYR A C 4
ATOM 4222 O O . TYR A 1 65 ? 15.257 -0.321 -7.863 1.00 0.00 65 TYR A O 4
ATOM 4240 N N . ALA A 1 66 ? 15.909 -0.213 -5.712 1.00 0.00 66 ALA A N 4
ATOM 4241 C CA . ALA A 1 66 ? 17.294 0.108 -6.034 1.00 0.00 66 ALA A CA 4
ATOM 4242 C C . ALA A 1 66 ? 17.755 -0.640 -7.280 1.00 0.00 66 ALA A C 4
ATOM 4243 O O . ALA A 1 66 ? 18.069 -0.031 -8.303 1.00 0.00 66 ALA A O 4
ATOM 4250 N N . THR A 1 67 ? 17.796 -1.966 -7.187 1.00 0.00 67 THR A N 4
ATOM 4251 C CA . THR A 1 67 ? 18.221 -2.798 -8.306 1.00 0.00 67 THR A CA 4
ATOM 4252 C C . THR A 1 67 ? 17.475 -2.426 -9.582 1.00 0.00 67 THR A C 4
ATOM 4253 O O . THR A 1 67 ? 18.089 -2.160 -10.617 1.00 0.00 67 THR A O 4
ATOM 4264 N N . LEU A 1 68 ? 16.149 -2.407 -9.503 1.00 0.00 68 LEU A N 4
ATOM 4265 C CA . LEU A 1 68 ? 15.319 -2.067 -10.653 1.00 0.00 68 LEU A CA 4
ATOM 4266 C C . LEU A 1 68 ? 15.782 -0.762 -11.292 1.00 0.00 68 LEU A C 4
ATOM 4267 O O . LEU A 1 68 ? 15.999 -0.693 -12.502 1.00 0.00 68 LEU A O 4
ATOM 4283 N N . PHE A 1 69 ? 15.934 0.272 -10.470 1.00 0.00 69 PHE A N 4
ATOM 4284 C CA . PHE A 1 69 ? 16.373 1.575 -10.955 1.00 0.00 69 PHE A CA 4
ATOM 4285 C C . PHE A 1 69 ? 17.572 2.077 -10.155 1.00 0.00 69 PHE A C 4
ATOM 4286 O O . PHE A 1 69 ? 18.701 2.079 -10.643 1.00 0.00 69 PHE A O 4
ATOM 4303 N N . GLY A 1 70 ? 17.317 2.503 -8.922 1.00 0.00 70 GLY A N 4
ATOM 4304 C CA . GLY A 1 70 ? 18.383 3.002 -8.074 1.00 0.00 70 GLY A CA 4
ATOM 4305 C C . GLY A 1 70 ? 17.860 3.761 -6.870 1.00 0.00 70 GLY A C 4
ATOM 4306 O O . GLY A 1 70 ? 16.743 3.520 -6.413 1.00 0.00 70 GLY A O 4
ATOM 4310 N N . SER A 1 71 ? 18.670 4.680 -6.354 1.00 0.00 71 SER A N 4
ATOM 4311 C CA . SER A 1 71 ? 18.285 5.473 -5.193 1.00 0.00 71 SER A CA 4
ATOM 4312 C C . SER A 1 71 ? 18.453 6.964 -5.472 1.00 0.00 71 SER A C 4
ATOM 4313 O O . SER A 1 71 ? 19.460 7.391 -6.035 1.00 0.00 71 SER A O 4
ATOM 4321 N N . GLY A 1 72 ? 17.458 7.751 -5.074 1.00 0.00 72 GLY A N 4
ATOM 4322 C CA . GLY A 1 72 ? 17.514 9.185 -5.290 1.00 0.00 72 GLY A CA 4
ATOM 4323 C C . GLY A 1 72 ? 17.446 9.969 -3.995 1.00 0.00 72 GLY A C 4
ATOM 4324 O O . GLY A 1 72 ? 16.450 10.626 -3.694 1.00 0.00 72 GLY A O 4
ATOM 4328 N N . PRO A 1 73 ? 18.526 9.904 -3.202 1.00 0.00 73 PRO A N 4
ATOM 4329 C CA . PRO A 1 73 ? 18.609 10.607 -1.918 1.00 0.00 73 PRO A CA 4
ATOM 4330 C C . PRO A 1 73 ? 18.705 12.119 -2.091 1.00 0.00 73 PRO A C 4
ATOM 4331 O O . PRO A 1 73 ? 18.744 12.624 -3.213 1.00 0.00 73 PRO A O 4
ATOM 4342 N N . SER A 1 74 ? 18.744 12.836 -0.972 1.00 0.00 74 SER A N 4
ATOM 4343 C CA . SER A 1 74 ? 18.833 14.291 -1.000 1.00 0.00 74 SER A CA 4
ATOM 4344 C C . SER A 1 74 ? 19.889 14.790 -0.018 1.00 0.00 74 SER A C 4
ATOM 4345 O O . SER A 1 74 ? 19.898 14.404 1.150 1.00 0.00 74 SER A O 4
ATOM 4353 N N . SER A 1 75 ? 20.778 15.652 -0.502 1.00 0.00 75 SER A N 4
ATOM 4354 C CA . SER A 1 75 ? 21.841 16.201 0.330 1.00 0.00 75 SER A CA 4
ATOM 4355 C C . SER A 1 75 ? 21.636 17.696 0.556 1.00 0.00 75 SER A C 4
ATOM 4356 O O . SER A 1 75 ? 21.550 18.157 1.694 1.00 0.00 75 SER A O 4
ATOM 4364 N N . GLY A 1 76 ? 21.559 18.449 -0.537 1.00 0.00 76 GLY A N 4
ATOM 4365 C CA . GLY A 1 76 ? 21.365 19.884 -0.438 1.00 0.00 76 GLY A CA 4
ATOM 4366 C C . GLY A 1 76 ? 22.573 20.666 -0.913 1.00 0.00 76 GLY A C 4
ATOM 4367 O O . GLY A 1 76 ? 22.408 21.621 -1.671 1.00 0.00 76 GLY A O 4
ATOM 4373 N N . GLY A 1 1 ? -25.284 -9.841 -20.881 1.00 0.00 1 GLY A N 5
ATOM 4374 C CA . GLY A 1 1 ? -24.496 -8.650 -20.620 1.00 0.00 1 GLY A CA 5
ATOM 4375 C C . GLY A 1 1 ? -25.311 -7.378 -20.742 1.00 0.00 1 GLY A C 5
ATOM 4376 O O . GLY A 1 1 ? -25.530 -6.876 -21.844 1.00 0.00 1 GLY A O 5
ATOM 4380 N N . SER A 1 2 ? -25.762 -6.855 -19.606 1.00 0.00 2 SER A N 5
ATOM 4381 C CA . SER A 1 2 ? -26.562 -5.636 -19.590 1.00 0.00 2 SER A CA 5
ATOM 4382 C C . SER A 1 2 ? -26.010 -4.611 -20.577 1.00 0.00 2 SER A C 5
ATOM 4383 O O . SER A 1 2 ? -26.720 -4.147 -21.469 1.00 0.00 2 SER A O 5
ATOM 4391 N N . SER A 1 3 ? -24.738 -4.264 -20.410 1.00 0.00 3 SER A N 5
ATOM 4392 C CA . SER A 1 3 ? -24.090 -3.292 -21.283 1.00 0.00 3 SER A CA 5
ATOM 4393 C C . SER A 1 3 ? -24.620 -1.886 -21.018 1.00 0.00 3 SER A C 5
ATOM 4394 O O . SER A 1 3 ? -24.870 -1.119 -21.947 1.00 0.00 3 SER A O 5
ATOM 4402 N N . GLY A 1 4 ? -24.789 -1.555 -19.741 1.00 0.00 4 GLY A N 5
ATOM 4403 C CA . GLY A 1 4 ? -25.288 -0.242 -19.375 1.00 0.00 4 GLY A CA 5
ATOM 4404 C C . GLY A 1 4 ? -25.096 0.061 -17.902 1.00 0.00 4 GLY A C 5
ATOM 4405 O O . GLY A 1 4 ? -26.066 0.192 -17.156 1.00 0.00 4 GLY A O 5
ATOM 4409 N N . SER A 1 5 ? -23.840 0.172 -17.482 1.00 0.00 5 SER A N 5
ATOM 4410 C CA . SER A 1 5 ? -23.523 0.456 -16.087 1.00 0.00 5 SER A CA 5
ATOM 4411 C C . SER A 1 5 ? -23.100 1.912 -15.912 1.00 0.00 5 SER A C 5
ATOM 4412 O O . SER A 1 5 ? -22.132 2.366 -16.522 1.00 0.00 5 SER A O 5
ATOM 4420 N N . SER A 1 6 ? -23.833 2.638 -15.073 1.00 0.00 6 SER A N 5
ATOM 4421 C CA . SER A 1 6 ? -23.538 4.043 -14.820 1.00 0.00 6 SER A CA 5
ATOM 4422 C C . SER A 1 6 ? -22.532 4.190 -13.682 1.00 0.00 6 SER A C 5
ATOM 4423 O O . SER A 1 6 ? -22.474 3.356 -12.779 1.00 0.00 6 SER A O 5
ATOM 4431 N N . GLY A 1 7 ? -21.742 5.258 -13.733 1.00 0.00 7 GLY A N 5
ATOM 4432 C CA . GLY A 1 7 ? -20.749 5.495 -12.702 1.00 0.00 7 GLY A CA 5
ATOM 4433 C C . GLY A 1 7 ? -19.839 4.302 -12.487 1.00 0.00 7 GLY A C 5
ATOM 4434 O O . GLY A 1 7 ? -19.776 3.752 -11.388 1.00 0.00 7 GLY A O 5
ATOM 4438 N N . MET A 1 8 ? -19.133 3.901 -13.539 1.00 0.00 8 MET A N 5
ATOM 4439 C CA . MET A 1 8 ? -18.223 2.764 -13.460 1.00 0.00 8 MET A CA 5
ATOM 4440 C C . MET A 1 8 ? -17.244 2.932 -12.302 1.00 0.00 8 MET A C 5
ATOM 4441 O O . MET A 1 8 ? -16.419 3.845 -12.301 1.00 0.00 8 MET A O 5
ATOM 4455 N N . ALA A 1 9 ? -17.341 2.044 -11.318 1.00 0.00 9 ALA A N 5
ATOM 4456 C CA . ALA A 1 9 ? -16.463 2.093 -10.155 1.00 0.00 9 ALA A CA 5
ATOM 4457 C C . ALA A 1 9 ? -14.999 1.994 -10.569 1.00 0.00 9 ALA A C 5
ATOM 4458 O O . ALA A 1 9 ? -14.688 1.653 -11.710 1.00 0.00 9 ALA A O 5
ATOM 4465 N N . SER A 1 10 ? -14.103 2.296 -9.634 1.00 0.00 10 SER A N 5
ATOM 4466 C CA . SER A 1 10 ? -12.671 2.245 -9.903 1.00 0.00 10 SER A CA 5
ATOM 4467 C C . SER A 1 10 ? -12.214 0.809 -10.144 1.00 0.00 10 SER A C 5
ATOM 4468 O O . SER A 1 10 ? -12.972 -0.139 -9.940 1.00 0.00 10 SER A O 5
ATOM 4476 N N . LYS A 1 11 ? -10.968 0.657 -10.580 1.00 0.00 11 LYS A N 5
ATOM 4477 C CA . LYS A 1 11 ? -10.407 -0.662 -10.849 1.00 0.00 11 LYS A CA 5
ATOM 4478 C C . LYS A 1 11 ? -9.111 -0.871 -10.071 1.00 0.00 11 LYS A C 5
ATOM 4479 O O . LYS A 1 11 ? -8.588 0.059 -9.456 1.00 0.00 11 LYS A O 5
ATOM 4498 N N . CYS A 1 12 ? -8.598 -2.096 -10.103 1.00 0.00 12 CYS A N 5
ATOM 4499 C CA . CYS A 1 12 ? -7.363 -2.427 -9.402 1.00 0.00 12 CYS A CA 5
ATOM 4500 C C . CYS A 1 12 ? -6.189 -2.498 -10.374 1.00 0.00 12 CYS A C 5
ATOM 4501 O O . CYS A 1 12 ? -6.222 -3.212 -11.376 1.00 0.00 12 CYS A O 5
ATOM 4508 N N . PRO A 1 13 ? -5.124 -1.739 -10.071 1.00 0.00 13 PRO A N 5
ATOM 4509 C CA . PRO A 1 13 ? -3.919 -1.699 -10.904 1.00 0.00 13 PRO A CA 5
ATOM 4510 C C . PRO A 1 13 ? -3.130 -3.003 -10.846 1.00 0.00 13 PRO A C 5
ATOM 4511 O O . PRO A 1 13 ? -2.031 -3.100 -11.392 1.00 0.00 13 PRO A O 5
ATOM 4522 N N . LYS A 1 14 ? -3.698 -4.003 -10.180 1.00 0.00 14 LYS A N 5
ATOM 4523 C CA . LYS A 1 14 ? -3.049 -5.302 -10.052 1.00 0.00 14 LYS A CA 5
ATOM 4524 C C . LYS A 1 14 ? -3.754 -6.350 -10.908 1.00 0.00 14 LYS A C 5
ATOM 4525 O O . LYS A 1 14 ? -3.137 -6.983 -11.764 1.00 0.00 14 LYS A O 5
ATOM 4544 N N . CYS A 1 15 ? -5.049 -6.526 -10.671 1.00 0.00 15 CYS A N 5
ATOM 4545 C CA . CYS A 1 15 ? -5.839 -7.495 -11.421 1.00 0.00 15 CYS A CA 5
ATOM 4546 C C . CYS A 1 15 ? -6.768 -6.793 -12.407 1.00 0.00 15 CYS A C 5
ATOM 4547 O O . CYS A 1 15 ? -7.605 -7.430 -13.048 1.00 0.00 15 CYS A O 5
ATOM 4554 N N . ASP A 1 16 ? -6.614 -5.479 -12.524 1.00 0.00 16 ASP A N 5
ATOM 4555 C CA . ASP A 1 16 ? -7.438 -4.690 -13.433 1.00 0.00 16 ASP A CA 5
ATOM 4556 C C . ASP A 1 16 ? -8.919 -4.990 -13.222 1.00 0.00 16 ASP A C 5
ATOM 4557 O O . ASP A 1 16 ? -9.695 -5.044 -14.177 1.00 0.00 16 ASP A O 5
ATOM 4566 N N . LYS A 1 17 ? -9.305 -5.184 -11.966 1.00 0.00 17 LYS A N 5
ATOM 4567 C CA . LYS A 1 17 ? -10.693 -5.478 -11.628 1.00 0.00 17 LYS A CA 5
ATOM 4568 C C . LYS A 1 17 ? -11.268 -4.405 -10.709 1.00 0.00 17 LYS A C 5
ATOM 4569 O O . LYS A 1 17 ? -10.528 -3.674 -10.050 1.00 0.00 17 LYS A O 5
ATOM 4588 N N . THR A 1 18 ? -12.594 -4.315 -10.669 1.00 0.00 18 THR A N 5
ATOM 4589 C CA . THR A 1 18 ? -13.269 -3.332 -9.831 1.00 0.00 18 THR A CA 5
ATOM 4590 C C . THR A 1 18 ? -13.134 -3.683 -8.354 1.00 0.00 18 THR A C 5
ATOM 4591 O O . THR A 1 18 ? -13.579 -4.744 -7.915 1.00 0.00 18 THR A O 5
ATOM 4602 N N . VAL A 1 19 ? -12.518 -2.786 -7.590 1.00 0.00 19 VAL A N 5
ATOM 4603 C CA . VAL A 1 19 ? -12.327 -3.001 -6.161 1.00 0.00 19 VAL A CA 5
ATOM 4604 C C . VAL A 1 19 ? -13.559 -2.574 -5.371 1.00 0.00 19 VAL A C 5
ATOM 4605 O O . VAL A 1 19 ? -14.078 -1.473 -5.557 1.00 0.00 19 VAL A O 5
ATOM 4618 N N . TYR A 1 20 ? -14.022 -3.452 -4.488 1.00 0.00 20 TYR A N 5
ATOM 4619 C CA . TYR A 1 20 ? -15.195 -3.167 -3.671 1.00 0.00 20 TYR A CA 5
ATOM 4620 C C . TYR A 1 20 ? -14.791 -2.818 -2.241 1.00 0.00 20 TYR A C 5
ATOM 4621 O O . TYR A 1 20 ? -13.792 -3.321 -1.726 1.00 0.00 20 TYR A O 5
ATOM 4639 N N . PHE A 1 21 ? -15.576 -1.955 -1.605 1.00 0.00 21 PHE A N 5
ATOM 4640 C CA . PHE A 1 21 ? -15.302 -1.538 -0.235 1.00 0.00 21 PHE A CA 5
ATOM 4641 C C . PHE A 1 21 ? -14.819 -2.716 0.606 1.00 0.00 21 PHE A C 5
ATOM 4642 O O . PHE A 1 21 ? -13.964 -2.561 1.478 1.00 0.00 21 PHE A O 5
ATOM 4659 N N . ALA A 1 22 ? -15.374 -3.894 0.337 1.00 0.00 22 ALA A N 5
ATOM 4660 C CA . ALA A 1 22 ? -15.000 -5.099 1.067 1.00 0.00 22 ALA A CA 5
ATOM 4661 C C . ALA A 1 22 ? -13.485 -5.271 1.103 1.00 0.00 22 ALA A C 5
ATOM 4662 O O . ALA A 1 22 ? -12.906 -5.530 2.157 1.00 0.00 22 ALA A O 5
ATOM 4669 N N . GLU A 1 23 ? -12.849 -5.125 -0.055 1.00 0.00 23 GLU A N 5
ATOM 4670 C CA . GLU A 1 23 ? -11.402 -5.266 -0.155 1.00 0.00 23 GLU A CA 5
ATOM 4671 C C . GLU A 1 23 ? -10.749 -3.937 -0.527 1.00 0.00 23 GLU A C 5
ATOM 4672 O O . GLU A 1 23 ? -9.605 -3.899 -0.980 1.00 0.00 23 GLU A O 5
ATOM 4684 N N . LYS A 1 24 ? -11.486 -2.849 -0.333 1.00 0.00 24 LYS A N 5
ATOM 4685 C CA . LYS A 1 24 ? -10.982 -1.517 -0.646 1.00 0.00 24 LYS A CA 5
ATOM 4686 C C . LYS A 1 24 ? -9.871 -1.115 0.319 1.00 0.00 24 LYS A C 5
ATOM 4687 O O . LYS A 1 24 ? -10.066 -1.101 1.535 1.00 0.00 24 LYS A O 5
ATOM 4706 N N . VAL A 1 25 ? -8.706 -0.787 -0.230 1.00 0.00 25 VAL A N 5
ATOM 4707 C CA . VAL A 1 25 ? -7.565 -0.382 0.582 1.00 0.00 25 VAL A CA 5
ATOM 4708 C C . VAL A 1 25 ? -6.759 0.712 -0.109 1.00 0.00 25 VAL A C 5
ATOM 4709 O O . VAL A 1 25 ? -6.211 0.504 -1.191 1.00 0.00 25 VAL A O 5
ATOM 4722 N N . SER A 1 26 ? -6.691 1.879 0.524 1.00 0.00 26 SER A N 5
ATOM 4723 C CA . SER A 1 26 ? -5.955 3.008 -0.031 1.00 0.00 26 SER A CA 5
ATOM 4724 C C . SER A 1 26 ? -4.450 2.781 0.076 1.00 0.00 26 SER A C 5
ATOM 4725 O O . SER A 1 26 ? -3.963 2.229 1.062 1.00 0.00 26 SER A O 5
ATOM 4733 N N . SER A 1 27 ? -3.719 3.211 -0.947 1.00 0.00 27 SER A N 5
ATOM 4734 C CA . SER A 1 27 ? -2.270 3.052 -0.972 1.00 0.00 27 SER A CA 5
ATOM 4735 C C . SER A 1 27 ? -1.657 3.830 -2.133 1.00 0.00 27 SER A C 5
ATOM 4736 O O . SER A 1 27 ? -2.009 3.615 -3.294 1.00 0.00 27 SER A O 5
ATOM 4744 N N . LEU A 1 28 ? -0.739 4.734 -1.812 1.00 0.00 28 LEU A N 5
ATOM 4745 C CA . LEU A 1 28 ? -0.076 5.545 -2.827 1.00 0.00 28 LEU A CA 5
ATOM 4746 C C . LEU A 1 28 ? -1.096 6.301 -3.672 1.00 0.00 28 LEU A C 5
ATOM 4747 O O . LEU A 1 28 ? -0.880 6.539 -4.859 1.00 0.00 28 LEU A O 5
ATOM 4763 N N . GLY A 1 29 ? -2.208 6.680 -3.049 1.00 0.00 29 GLY A N 5
ATOM 4764 C CA . GLY A 1 29 ? -3.245 7.407 -3.758 1.00 0.00 29 GLY A CA 5
ATOM 4765 C C . GLY A 1 29 ? -3.932 6.559 -4.810 1.00 0.00 29 GLY A C 5
ATOM 4766 O O . GLY A 1 29 ? -4.248 7.041 -5.898 1.00 0.00 29 GLY A O 5
ATOM 4770 N N . LYS A 1 30 ? -4.165 5.292 -4.486 1.00 0.00 30 LYS A N 5
ATOM 4771 C CA . LYS A 1 30 ? -4.819 4.373 -5.410 1.00 0.00 30 LYS A CA 5
ATOM 4772 C C . LYS A 1 30 ? -5.720 3.397 -4.660 1.00 0.00 30 LYS A C 5
ATOM 4773 O O . LYS A 1 30 ? -5.814 3.442 -3.434 1.00 0.00 30 LYS A O 5
ATOM 4792 N N . ASP A 1 31 ? -6.379 2.516 -5.405 1.00 0.00 31 ASP A N 5
ATOM 4793 C CA . ASP A 1 31 ? -7.271 1.527 -4.810 1.00 0.00 31 ASP A CA 5
ATOM 4794 C C . ASP A 1 31 ? -6.860 0.114 -5.213 1.00 0.00 31 ASP A C 5
ATOM 4795 O O . ASP A 1 31 ? -7.017 -0.283 -6.367 1.00 0.00 31 ASP A O 5
ATOM 4804 N N . TRP A 1 32 ? -6.334 -0.639 -4.254 1.00 0.00 32 TRP A N 5
ATOM 4805 C CA . TRP A 1 32 ? -5.900 -2.007 -4.509 1.00 0.00 32 TRP A CA 5
ATOM 4806 C C . TRP A 1 32 ? -6.765 -3.004 -3.746 1.00 0.00 32 TRP A C 5
ATOM 4807 O O . TRP A 1 32 ? -7.746 -2.626 -3.105 1.00 0.00 32 TRP A O 5
ATOM 4828 N N . HIS A 1 33 ? -6.397 -4.279 -3.819 1.00 0.00 33 HIS A N 5
ATOM 4829 C CA . HIS A 1 33 ? -7.140 -5.330 -3.133 1.00 0.00 33 HIS A CA 5
ATOM 4830 C C . HIS A 1 33 ? -6.428 -5.753 -1.852 1.00 0.00 33 HIS A C 5
ATOM 4831 O O . HIS A 1 33 ? -5.410 -5.172 -1.474 1.00 0.00 33 HIS A O 5
ATOM 4845 N N . LYS A 1 34 ? -6.969 -6.768 -1.187 1.00 0.00 34 LYS A N 5
ATOM 4846 C CA . LYS A 1 34 ? -6.386 -7.270 0.051 1.00 0.00 34 LYS A CA 5
ATOM 4847 C C . LYS A 1 34 ? -5.382 -8.383 -0.232 1.00 0.00 34 LYS A C 5
ATOM 4848 O O . LYS A 1 34 ? -4.506 -8.665 0.586 1.00 0.00 34 LYS A O 5
ATOM 4867 N N . PHE A 1 35 ? -5.514 -9.011 -1.396 1.00 0.00 35 PHE A N 5
ATOM 4868 C CA . PHE A 1 35 ? -4.617 -10.093 -1.787 1.00 0.00 35 PHE A CA 5
ATOM 4869 C C . PHE A 1 35 ? -3.823 -9.716 -3.034 1.00 0.00 35 PHE A C 5
ATOM 4870 O O . PHE A 1 35 ? -3.364 -10.585 -3.777 1.00 0.00 35 PHE A O 5
ATOM 4887 N N . CYS A 1 36 ? -3.664 -8.416 -3.257 1.00 0.00 36 CYS A N 5
ATOM 4888 C CA . CYS A 1 36 ? -2.927 -7.923 -4.414 1.00 0.00 36 CYS A CA 5
ATOM 4889 C C . CYS A 1 36 ? -1.672 -7.171 -3.979 1.00 0.00 36 CYS A C 5
ATOM 4890 O O . CYS A 1 36 ? -0.599 -7.345 -4.559 1.00 0.00 36 CYS A O 5
ATOM 4897 N N . LEU A 1 37 ? -1.814 -6.337 -2.955 1.00 0.00 37 LEU A N 5
ATOM 4898 C CA . LEU A 1 37 ? -0.692 -5.559 -2.441 1.00 0.00 37 LEU A CA 5
ATOM 4899 C C . LEU A 1 37 ? 0.462 -6.470 -2.035 1.00 0.00 37 LEU A C 5
ATOM 4900 O O . LEU A 1 37 ? 0.640 -6.778 -0.857 1.00 0.00 37 LEU A O 5
ATOM 4916 N N . LYS A 1 38 ? 1.246 -6.896 -3.020 1.00 0.00 38 LYS A N 5
ATOM 4917 C CA . LYS A 1 38 ? 2.387 -7.769 -2.767 1.00 0.00 38 LYS A CA 5
ATOM 4918 C C . LYS A 1 38 ? 3.479 -7.553 -3.809 1.00 0.00 38 LYS A C 5
ATOM 4919 O O . LYS A 1 38 ? 3.220 -7.595 -5.012 1.00 0.00 38 LYS A O 5
ATOM 4938 N N . CYS A 1 39 ? 4.701 -7.324 -3.341 1.00 0.00 39 CYS A N 5
ATOM 4939 C CA . CYS A 1 39 ? 5.833 -7.103 -4.232 1.00 0.00 39 CYS A CA 5
ATOM 4940 C C . CYS A 1 39 ? 5.853 -8.138 -5.353 1.00 0.00 39 CYS A C 5
ATOM 4941 O O . CYS A 1 39 ? 5.485 -9.295 -5.150 1.00 0.00 39 CYS A O 5
ATOM 4948 N N . GLU A 1 40 ? 6.286 -7.714 -6.536 1.00 0.00 40 GLU A N 5
ATOM 4949 C CA . GLU A 1 40 ? 6.354 -8.604 -7.689 1.00 0.00 40 GLU A CA 5
ATOM 4950 C C . GLU A 1 40 ? 7.769 -9.141 -7.880 1.00 0.00 40 GLU A C 5
ATOM 4951 O O . GLU A 1 40 ? 8.026 -9.937 -8.783 1.00 0.00 40 GLU A O 5
ATOM 4963 N N . ARG A 1 41 ? 8.684 -8.700 -7.022 1.00 0.00 41 ARG A N 5
ATOM 4964 C CA . ARG A 1 41 ? 10.073 -9.134 -7.097 1.00 0.00 41 ARG A CA 5
ATOM 4965 C C . ARG A 1 41 ? 10.421 -10.048 -5.925 1.00 0.00 41 ARG A C 5
ATOM 4966 O O . ARG A 1 41 ? 10.868 -11.179 -6.118 1.00 0.00 41 ARG A O 5
ATOM 4987 N N . CYS A 1 42 ? 10.213 -9.550 -4.711 1.00 0.00 42 CYS A N 5
ATOM 4988 C CA . CYS A 1 42 ? 10.504 -10.319 -3.508 1.00 0.00 42 CYS A CA 5
ATOM 4989 C C . CYS A 1 42 ? 9.266 -11.071 -3.030 1.00 0.00 42 CYS A C 5
ATOM 4990 O O . CYS A 1 42 ? 9.367 -12.042 -2.280 1.00 0.00 42 CYS A O 5
ATOM 4997 N N . SER A 1 43 ? 8.097 -10.615 -3.469 1.00 0.00 43 SER A N 5
ATOM 4998 C CA . SER A 1 43 ? 6.838 -11.242 -3.084 1.00 0.00 43 SER A CA 5
ATOM 4999 C C . SER A 1 43 ? 6.678 -11.252 -1.566 1.00 0.00 43 SER A C 5
ATOM 5000 O O . SER A 1 43 ? 6.347 -12.277 -0.971 1.00 0.00 43 SER A O 5
ATOM 5008 N N . LYS A 1 44 ? 6.916 -10.101 -0.946 1.00 0.00 44 LYS A N 5
ATOM 5009 C CA . LYS A 1 44 ? 6.798 -9.974 0.502 1.00 0.00 44 LYS A CA 5
ATOM 5010 C C . LYS A 1 44 ? 5.614 -9.088 0.876 1.00 0.00 44 LYS A C 5
ATOM 5011 O O . LYS A 1 44 ? 5.164 -8.264 0.078 1.00 0.00 44 LYS A O 5
ATOM 5030 N N . THR A 1 45 ? 5.112 -9.261 2.095 1.00 0.00 45 THR A N 5
ATOM 5031 C CA . THR A 1 45 ? 3.980 -8.478 2.574 1.00 0.00 45 THR A CA 5
ATOM 5032 C C . THR A 1 45 ? 4.334 -6.997 2.661 1.00 0.00 45 THR A C 5
ATOM 5033 O O . THR A 1 45 ? 5.302 -6.618 3.321 1.00 0.00 45 THR A O 5
ATOM 5044 N N . LEU A 1 46 ? 3.544 -6.165 1.992 1.00 0.00 46 LEU A N 5
ATOM 5045 C CA . LEU A 1 46 ? 3.773 -4.724 1.994 1.00 0.00 46 LEU A CA 5
ATOM 5046 C C . LEU A 1 46 ? 2.643 -3.994 2.714 1.00 0.00 46 LEU A C 5
ATOM 5047 O O . LEU A 1 46 ? 1.529 -4.507 2.825 1.00 0.00 46 LEU A O 5
ATOM 5063 N N . THR A 1 47 ? 2.937 -2.792 3.199 1.00 0.00 47 THR A N 5
ATOM 5064 C CA . THR A 1 47 ? 1.947 -1.990 3.906 1.00 0.00 47 THR A CA 5
ATOM 5065 C C . THR A 1 47 ? 1.278 -0.990 2.970 1.00 0.00 47 THR A C 5
ATOM 5066 O O . THR A 1 47 ? 1.932 -0.317 2.172 1.00 0.00 47 THR A O 5
ATOM 5077 N N . PRO A 1 48 ? -0.056 -0.888 3.066 1.00 0.00 48 PRO A N 5
ATOM 5078 C CA . PRO A 1 48 ? -0.841 0.030 2.236 1.00 0.00 48 PRO A CA 5
ATOM 5079 C C . PRO A 1 48 ? -0.604 1.491 2.602 1.00 0.00 48 PRO A C 5
ATOM 5080 O O . PRO A 1 48 ? -1.261 2.033 3.490 1.00 0.00 48 PRO A O 5
ATOM 5091 N N . GLY A 1 49 ? 0.339 2.124 1.911 1.00 0.00 49 GLY A N 5
ATOM 5092 C CA . GLY A 1 49 ? 0.645 3.517 2.179 1.00 0.00 49 GLY A CA 5
ATOM 5093 C C . GLY A 1 49 ? 2.069 3.716 2.658 1.00 0.00 49 GLY A C 5
ATOM 5094 O O . GLY A 1 49 ? 2.310 4.425 3.634 1.00 0.00 49 GLY A O 5
ATOM 5098 N N . GLY A 1 50 ? 3.017 3.086 1.971 1.00 0.00 50 GLY A N 5
ATOM 5099 C CA . GLY A 1 50 ? 4.413 3.208 2.349 1.00 0.00 50 GLY A CA 5
ATOM 5100 C C . GLY A 1 50 ? 5.312 2.284 1.552 1.00 0.00 50 GLY A C 5
ATOM 5101 O O . GLY A 1 50 ? 6.110 1.539 2.122 1.00 0.00 50 GLY A O 5
ATOM 5105 N N . HIS A 1 51 ? 5.184 2.330 0.230 1.00 0.00 51 HIS A N 5
ATOM 5106 C CA . HIS A 1 51 ? 5.991 1.488 -0.646 1.00 0.00 51 HIS A CA 5
ATOM 5107 C C . HIS A 1 51 ? 6.212 2.165 -1.996 1.00 0.00 51 HIS A C 5
ATOM 5108 O O . HIS A 1 51 ? 5.552 3.150 -2.323 1.00 0.00 51 HIS A O 5
ATOM 5122 N N . ALA A 1 52 ? 7.146 1.628 -2.775 1.00 0.00 52 ALA A N 5
ATOM 5123 C CA . ALA A 1 52 ? 7.453 2.179 -4.089 1.00 0.00 52 ALA A CA 5
ATOM 5124 C C . ALA A 1 52 ? 6.644 1.483 -5.179 1.00 0.00 52 ALA A C 5
ATOM 5125 O O . ALA A 1 52 ? 6.229 0.336 -5.018 1.00 0.00 52 ALA A O 5
ATOM 5132 N N . GLU A 1 53 ? 6.424 2.186 -6.286 1.00 0.00 53 GLU A N 5
ATOM 5133 C CA . GLU A 1 53 ? 5.663 1.634 -7.401 1.00 0.00 53 GLU A CA 5
ATOM 5134 C C . GLU A 1 53 ? 6.381 1.880 -8.724 1.00 0.00 53 GLU A C 5
ATOM 5135 O O . GLU A 1 53 ? 6.847 2.988 -8.995 1.00 0.00 53 GLU A O 5
ATOM 5147 N N . HIS A 1 54 ? 6.468 0.839 -9.546 1.00 0.00 54 HIS A N 5
ATOM 5148 C CA . HIS A 1 54 ? 7.130 0.941 -10.842 1.00 0.00 54 HIS A CA 5
ATOM 5149 C C . HIS A 1 54 ? 6.416 0.086 -11.885 1.00 0.00 54 HIS A C 5
ATOM 5150 O O . HIS A 1 54 ? 6.299 -1.129 -11.730 1.00 0.00 54 HIS A O 5
ATOM 5164 N N . ASP A 1 55 ? 5.942 0.730 -12.946 1.00 0.00 55 ASP A N 5
ATOM 5165 C CA . ASP A 1 55 ? 5.240 0.028 -14.015 1.00 0.00 55 ASP A CA 5
ATOM 5166 C C . ASP A 1 55 ? 3.926 -0.558 -13.509 1.00 0.00 55 ASP A C 5
ATOM 5167 O O . ASP A 1 55 ? 3.429 -1.549 -14.044 1.00 0.00 55 ASP A O 5
ATOM 5176 N N . GLY A 1 56 ? 3.368 0.060 -12.472 1.00 0.00 56 GLY A N 5
ATOM 5177 C CA . GLY A 1 56 ? 2.117 -0.416 -11.910 1.00 0.00 56 GLY A CA 5
ATOM 5178 C C . GLY A 1 56 ? 2.327 -1.439 -10.812 1.00 0.00 56 GLY A C 5
ATOM 5179 O O . GLY A 1 56 ? 1.485 -1.593 -9.927 1.00 0.00 56 GLY A O 5
ATOM 5183 N N . LYS A 1 57 ? 3.453 -2.142 -10.868 1.00 0.00 57 LYS A N 5
ATOM 5184 C CA . LYS A 1 57 ? 3.773 -3.157 -9.871 1.00 0.00 57 LYS A CA 5
ATOM 5185 C C . LYS A 1 57 ? 4.575 -2.557 -8.722 1.00 0.00 57 LYS A C 5
ATOM 5186 O O . LYS A 1 57 ? 5.556 -1.841 -8.925 1.00 0.00 57 LYS A O 5
ATOM 5205 N N . PRO A 1 58 ? 4.153 -2.856 -7.484 1.00 0.00 58 PRO A N 5
ATOM 5206 C CA . PRO A 1 58 ? 4.820 -2.357 -6.278 1.00 0.00 58 PRO A CA 5
ATOM 5207 C C . PRO A 1 58 ? 6.190 -2.993 -6.069 1.00 0.00 58 PRO A C 5
ATOM 5208 O O . PRO A 1 58 ? 6.427 -4.130 -6.476 1.00 0.00 58 PRO A O 5
ATOM 5219 N N . PHE A 1 59 ? 7.090 -2.251 -5.431 1.00 0.00 59 PHE A N 5
ATOM 5220 C CA . PHE A 1 59 ? 8.438 -2.742 -5.169 1.00 0.00 59 PHE A CA 5
ATOM 5221 C C . PHE A 1 59 ? 9.046 -2.041 -3.957 1.00 0.00 59 PHE A C 5
ATOM 5222 O O . PHE A 1 59 ? 8.989 -0.817 -3.841 1.00 0.00 59 PHE A O 5
ATOM 5239 N N . CYS A 1 60 ? 9.626 -2.827 -3.056 1.00 0.00 60 CYS A N 5
ATOM 5240 C CA . CYS A 1 60 ? 10.244 -2.285 -1.852 1.00 0.00 60 CYS A CA 5
ATOM 5241 C C . CYS A 1 60 ? 11.238 -1.181 -2.201 1.00 0.00 60 CYS A C 5
ATOM 5242 O O . CYS A 1 60 ? 11.727 -1.105 -3.329 1.00 0.00 60 CYS A O 5
ATOM 5249 N N . HIS A 1 61 ? 11.534 -0.328 -1.225 1.00 0.00 61 HIS A N 5
ATOM 5250 C CA . HIS A 1 61 ? 12.471 0.771 -1.429 1.00 0.00 61 HIS A CA 5
ATOM 5251 C C . HIS A 1 61 ? 13.788 0.262 -2.008 1.00 0.00 61 HIS A C 5
ATOM 5252 O O . HIS A 1 61 ? 14.372 0.887 -2.893 1.00 0.00 61 HIS A O 5
ATOM 5266 N N . LYS A 1 62 ? 14.250 -0.876 -1.501 1.00 0.00 62 LYS A N 5
ATOM 5267 C CA . LYS A 1 62 ? 15.498 -1.470 -1.968 1.00 0.00 62 LYS A CA 5
ATOM 5268 C C . LYS A 1 62 ? 15.809 -2.752 -1.202 1.00 0.00 62 LYS A C 5
ATOM 5269 O O . LYS A 1 62 ? 15.332 -2.970 -0.089 1.00 0.00 62 LYS A O 5
ATOM 5288 N N . PRO A 1 63 ? 16.630 -3.621 -1.811 1.00 0.00 63 PRO A N 5
ATOM 5289 C CA . PRO A 1 63 ? 17.204 -3.372 -3.137 1.00 0.00 63 PRO A CA 5
ATOM 5290 C C . PRO A 1 63 ? 16.156 -3.436 -4.243 1.00 0.00 63 PRO A C 5
ATOM 5291 O O . PRO A 1 63 ? 16.379 -2.951 -5.352 1.00 0.00 63 PRO A O 5
ATOM 5302 N N . CYS A 1 64 ? 15.012 -4.038 -3.934 1.00 0.00 64 CYS A N 5
ATOM 5303 C CA . CYS A 1 64 ? 13.929 -4.165 -4.902 1.00 0.00 64 CYS A CA 5
ATOM 5304 C C . CYS A 1 64 ? 13.940 -3.000 -5.887 1.00 0.00 64 CYS A C 5
ATOM 5305 O O . CYS A 1 64 ? 14.372 -3.144 -7.031 1.00 0.00 64 CYS A O 5
ATOM 5312 N N . TYR A 1 65 ? 13.461 -1.846 -5.434 1.00 0.00 65 TYR A N 5
ATOM 5313 C CA . TYR A 1 65 ? 13.413 -0.656 -6.276 1.00 0.00 65 TYR A CA 5
ATOM 5314 C C . TYR A 1 65 ? 14.819 -0.203 -6.659 1.00 0.00 65 TYR A C 5
ATOM 5315 O O . TYR A 1 65 ? 15.137 -0.061 -7.839 1.00 0.00 65 TYR A O 5
ATOM 5333 N N . ALA A 1 66 ? 15.656 0.021 -5.652 1.00 0.00 66 ALA A N 5
ATOM 5334 C CA . ALA A 1 66 ? 17.029 0.456 -5.882 1.00 0.00 66 ALA A CA 5
ATOM 5335 C C . ALA A 1 66 ? 17.612 -0.204 -7.127 1.00 0.00 66 ALA A C 5
ATOM 5336 O O . ALA A 1 66 ? 17.912 0.466 -8.116 1.00 0.00 66 ALA A O 5
ATOM 5343 N N . THR A 1 67 ? 17.772 -1.523 -7.072 1.00 0.00 67 THR A N 5
ATOM 5344 C CA . THR A 1 67 ? 18.322 -2.273 -8.194 1.00 0.00 67 THR A CA 5
ATOM 5345 C C . THR A 1 67 ? 17.670 -1.855 -9.507 1.00 0.00 67 THR A C 5
ATOM 5346 O O . THR A 1 67 ? 18.322 -1.281 -10.380 1.00 0.00 67 THR A O 5
ATOM 5357 N N . LEU A 1 68 ? 16.380 -2.146 -9.641 1.00 0.00 68 LEU A N 5
ATOM 5358 C CA . LEU A 1 68 ? 15.639 -1.799 -10.848 1.00 0.00 68 LEU A CA 5
ATOM 5359 C C . LEU A 1 68 ? 16.090 -0.448 -11.395 1.00 0.00 68 LEU A C 5
ATOM 5360 O O . LEU A 1 68 ? 16.363 -0.308 -12.587 1.00 0.00 68 LEU A O 5
ATOM 5376 N N . PHE A 1 69 ? 16.169 0.544 -10.514 1.00 0.00 69 PHE A N 5
ATOM 5377 C CA . PHE A 1 69 ? 16.588 1.885 -10.907 1.00 0.00 69 PHE A CA 5
ATOM 5378 C C . PHE A 1 69 ? 18.023 2.157 -10.466 1.00 0.00 69 PHE A C 5
ATOM 5379 O O . PHE A 1 69 ? 18.259 2.731 -9.404 1.00 0.00 69 PHE A O 5
ATOM 5396 N N . GLY A 1 70 ? 18.979 1.739 -11.290 1.00 0.00 70 GLY A N 5
ATOM 5397 C CA . GLY A 1 70 ? 20.379 1.946 -10.968 1.00 0.00 70 GLY A CA 5
ATOM 5398 C C . GLY A 1 70 ? 21.302 1.510 -12.088 1.00 0.00 70 GLY A C 5
ATOM 5399 O O . GLY A 1 70 ? 21.412 0.320 -12.383 1.00 0.00 70 GLY A O 5
ATOM 5403 N N . SER A 1 71 ? 21.967 2.476 -12.714 1.00 0.00 71 SER A N 5
ATOM 5404 C CA . SER A 1 71 ? 22.882 2.186 -13.812 1.00 0.00 71 SER A CA 5
ATOM 5405 C C . SER A 1 71 ? 24.318 2.529 -13.428 1.00 0.00 71 SER A C 5
ATOM 5406 O O . SER A 1 71 ? 24.558 3.249 -12.460 1.00 0.00 71 SER A O 5
ATOM 5414 N N . GLY A 1 72 ? 25.270 2.007 -14.196 1.00 0.00 72 GLY A N 5
ATOM 5415 C CA . GLY A 1 72 ? 26.671 2.269 -13.921 1.00 0.00 72 GLY A CA 5
ATOM 5416 C C . GLY A 1 72 ? 27.595 1.553 -14.886 1.00 0.00 72 GLY A C 5
ATOM 5417 O O . GLY A 1 72 ? 27.538 1.756 -16.099 1.00 0.00 72 GLY A O 5
ATOM 5421 N N . PRO A 1 73 ? 28.471 0.693 -14.345 1.00 0.00 73 PRO A N 5
ATOM 5422 C CA . PRO A 1 73 ? 29.429 -0.071 -15.150 1.00 0.00 73 PRO A CA 5
ATOM 5423 C C . PRO A 1 73 ? 28.750 -1.143 -15.995 1.00 0.00 73 PRO A C 5
ATOM 5424 O O . PRO A 1 73 ? 27.881 -1.870 -15.513 1.00 0.00 73 PRO A O 5
ATOM 5435 N N . SER A 1 74 ? 29.152 -1.237 -17.259 1.00 0.00 74 SER A N 5
ATOM 5436 C CA . SER A 1 74 ? 28.580 -2.219 -18.173 1.00 0.00 74 SER A CA 5
ATOM 5437 C C . SER A 1 74 ? 28.304 -3.535 -17.452 1.00 0.00 74 SER A C 5
ATOM 5438 O O . SER A 1 74 ? 29.220 -4.310 -17.181 1.00 0.00 74 SER A O 5
ATOM 5446 N N . SER A 1 75 ? 27.034 -3.780 -17.146 1.00 0.00 75 SER A N 5
ATOM 5447 C CA . SER A 1 75 ? 26.635 -5.000 -16.454 1.00 0.00 75 SER A CA 5
ATOM 5448 C C . SER A 1 75 ? 26.770 -6.212 -17.370 1.00 0.00 75 SER A C 5
ATOM 5449 O O . SER A 1 75 ? 26.839 -6.078 -18.591 1.00 0.00 75 SER A O 5
ATOM 5457 N N . GLY A 1 76 ? 26.807 -7.399 -16.770 1.00 0.00 76 GLY A N 5
ATOM 5458 C CA . GLY A 1 76 ? 26.934 -8.619 -17.546 1.00 0.00 76 GLY A CA 5
ATOM 5459 C C . GLY A 1 76 ? 28.069 -8.553 -18.548 1.00 0.00 76 GLY A C 5
ATOM 5460 O O . GLY A 1 76 ? 27.823 -8.237 -19.711 1.00 0.00 76 GLY A O 5
ATOM 5466 N N . GLY A 1 1 ? -27.274 -13.928 -24.243 1.00 0.00 1 GLY A N 6
ATOM 5467 C CA . GLY A 1 1 ? -27.785 -13.976 -22.886 1.00 0.00 1 GLY A CA 6
ATOM 5468 C C . GLY A 1 1 ? -26.695 -13.788 -21.849 1.00 0.00 1 GLY A C 6
ATOM 5469 O O . GLY A 1 1 ? -25.949 -14.719 -21.546 1.00 0.00 1 GLY A O 6
ATOM 5473 N N . SER A 1 2 ? -26.601 -12.579 -21.304 1.00 0.00 2 SER A N 6
ATOM 5474 C CA . SER A 1 2 ? -25.590 -12.270 -20.300 1.00 0.00 2 SER A CA 6
ATOM 5475 C C . SER A 1 2 ? -26.232 -12.051 -18.933 1.00 0.00 2 SER A C 6
ATOM 5476 O O . SER A 1 2 ? -27.409 -11.702 -18.836 1.00 0.00 2 SER A O 6
ATOM 5484 N N . SER A 1 3 ? -25.450 -12.258 -17.879 1.00 0.00 3 SER A N 6
ATOM 5485 C CA . SER A 1 3 ? -25.942 -12.088 -16.517 1.00 0.00 3 SER A CA 6
ATOM 5486 C C . SER A 1 3 ? -26.296 -10.629 -16.246 1.00 0.00 3 SER A C 6
ATOM 5487 O O . SER A 1 3 ? -27.379 -10.323 -15.749 1.00 0.00 3 SER A O 6
ATOM 5495 N N . GLY A 1 4 ? -25.372 -9.731 -16.576 1.00 0.00 4 GLY A N 6
ATOM 5496 C CA . GLY A 1 4 ? -25.604 -8.315 -16.362 1.00 0.00 4 GLY A CA 6
ATOM 5497 C C . GLY A 1 4 ? -24.896 -7.792 -15.127 1.00 0.00 4 GLY A C 6
ATOM 5498 O O . GLY A 1 4 ? -25.501 -7.667 -14.063 1.00 0.00 4 GLY A O 6
ATOM 5502 N N . SER A 1 5 ? -23.610 -7.486 -15.270 1.00 0.00 5 SER A N 6
ATOM 5503 C CA . SER A 1 5 ? -22.817 -6.979 -14.156 1.00 0.00 5 SER A CA 6
ATOM 5504 C C . SER A 1 5 ? -22.449 -5.515 -14.374 1.00 0.00 5 SER A C 6
ATOM 5505 O O . SER A 1 5 ? -21.772 -5.171 -15.343 1.00 0.00 5 SER A O 6
ATOM 5513 N N . SER A 1 6 ? -22.900 -4.656 -13.465 1.00 0.00 6 SER A N 6
ATOM 5514 C CA . SER A 1 6 ? -22.621 -3.228 -13.558 1.00 0.00 6 SER A CA 6
ATOM 5515 C C . SER A 1 6 ? -22.018 -2.705 -12.258 1.00 0.00 6 SER A C 6
ATOM 5516 O O . SER A 1 6 ? -22.265 -3.251 -11.183 1.00 0.00 6 SER A O 6
ATOM 5524 N N . GLY A 1 7 ? -21.225 -1.644 -12.365 1.00 0.00 7 GLY A N 6
ATOM 5525 C CA . GLY A 1 7 ? -20.598 -1.064 -11.192 1.00 0.00 7 GLY A CA 6
ATOM 5526 C C . GLY A 1 7 ? -19.698 0.107 -11.533 1.00 0.00 7 GLY A C 6
ATOM 5527 O O . GLY A 1 7 ? -19.034 0.106 -12.569 1.00 0.00 7 GLY A O 6
ATOM 5531 N N . MET A 1 8 ? -19.677 1.109 -10.661 1.00 0.00 8 MET A N 6
ATOM 5532 C CA . MET A 1 8 ? -18.853 2.292 -10.876 1.00 0.00 8 MET A CA 6
ATOM 5533 C C . MET A 1 8 ? -17.951 2.552 -9.674 1.00 0.00 8 MET A C 6
ATOM 5534 O O . MET A 1 8 ? -18.382 3.128 -8.676 1.00 0.00 8 MET A O 6
ATOM 5548 N N . ALA A 1 9 ? -16.697 2.124 -9.777 1.00 0.00 9 ALA A N 6
ATOM 5549 C CA . ALA A 1 9 ? -15.734 2.313 -8.698 1.00 0.00 9 ALA A CA 6
ATOM 5550 C C . ALA A 1 9 ? -14.306 2.118 -9.197 1.00 0.00 9 ALA A C 6
ATOM 5551 O O . ALA A 1 9 ? -14.049 1.276 -10.057 1.00 0.00 9 ALA A O 6
ATOM 5558 N N . SER A 1 10 ? -13.382 2.902 -8.651 1.00 0.00 10 SER A N 6
ATOM 5559 C CA . SER A 1 10 ? -11.980 2.818 -9.044 1.00 0.00 10 SER A CA 6
ATOM 5560 C C . SER A 1 10 ? -11.554 1.365 -9.230 1.00 0.00 10 SER A C 6
ATOM 5561 O O . SER A 1 10 ? -11.916 0.492 -8.440 1.00 0.00 10 SER A O 6
ATOM 5569 N N . LYS A 1 11 ? -10.783 1.111 -10.282 1.00 0.00 11 LYS A N 6
ATOM 5570 C CA . LYS A 1 11 ? -10.305 -0.235 -10.575 1.00 0.00 11 LYS A CA 6
ATOM 5571 C C . LYS A 1 11 ? -8.939 -0.478 -9.940 1.00 0.00 11 LYS A C 6
ATOM 5572 O O . LYS A 1 11 ? -8.365 0.416 -9.317 1.00 0.00 11 LYS A O 6
ATOM 5591 N N . CYS A 1 12 ? -8.423 -1.691 -10.102 1.00 0.00 12 CYS A N 6
ATOM 5592 C CA . CYS A 1 12 ? -7.125 -2.052 -9.546 1.00 0.00 12 CYS A CA 6
ATOM 5593 C C . CYS A 1 12 ? -6.042 -2.005 -10.620 1.00 0.00 12 CYS A C 6
ATOM 5594 O O . CYS A 1 12 ? -6.150 -2.632 -11.674 1.00 0.00 12 CYS A O 6
ATOM 5601 N N . PRO A 1 13 ? -4.971 -1.245 -10.348 1.00 0.00 13 PRO A N 6
ATOM 5602 C CA . PRO A 1 13 ? -3.846 -1.099 -11.277 1.00 0.00 13 PRO A CA 6
ATOM 5603 C C . PRO A 1 13 ? -3.028 -2.379 -11.403 1.00 0.00 13 PRO A C 6
ATOM 5604 O O . PRO A 1 13 ? -2.012 -2.413 -12.097 1.00 0.00 13 PRO A O 6
ATOM 5615 N N . LYS A 1 14 ? -3.476 -3.431 -10.727 1.00 0.00 14 LYS A N 6
ATOM 5616 C CA . LYS A 1 14 ? -2.787 -4.715 -10.763 1.00 0.00 14 LYS A CA 6
ATOM 5617 C C . LYS A 1 14 ? -3.532 -5.707 -11.651 1.00 0.00 14 LYS A C 6
ATOM 5618 O O . LYS A 1 14 ? -2.931 -6.374 -12.494 1.00 0.00 14 LYS A O 6
ATOM 5637 N N . CYS A 1 15 ? -4.843 -5.799 -11.457 1.00 0.00 15 CYS A N 6
ATOM 5638 C CA . CYS A 1 15 ? -5.671 -6.709 -12.240 1.00 0.00 15 CYS A CA 6
ATOM 5639 C C . CYS A 1 15 ? -6.823 -5.961 -12.903 1.00 0.00 15 CYS A C 6
ATOM 5640 O O . CYS A 1 15 ? -7.844 -6.555 -13.252 1.00 0.00 15 CYS A O 6
ATOM 5647 N N . ASP A 1 16 ? -6.653 -4.654 -13.075 1.00 0.00 16 ASP A N 6
ATOM 5648 C CA . ASP A 1 16 ? -7.677 -3.825 -13.697 1.00 0.00 16 ASP A CA 6
ATOM 5649 C C . ASP A 1 16 ? -9.073 -4.330 -13.347 1.00 0.00 16 ASP A C 6
ATOM 5650 O O . ASP A 1 16 ? -9.894 -4.583 -14.230 1.00 0.00 16 ASP A O 6
ATOM 5659 N N . LYS A 1 17 ? -9.336 -4.478 -12.053 1.00 0.00 17 LYS A N 6
ATOM 5660 C CA . LYS A 1 17 ? -10.632 -4.954 -11.584 1.00 0.00 17 LYS A CA 6
ATOM 5661 C C . LYS A 1 17 ? -11.303 -3.914 -10.692 1.00 0.00 17 LYS A C 6
ATOM 5662 O O . LYS A 1 17 ? -10.633 -3.097 -10.060 1.00 0.00 17 LYS A O 6
ATOM 5681 N N . THR A 1 18 ? -12.631 -3.951 -10.643 1.00 0.00 18 THR A N 6
ATOM 5682 C CA . THR A 1 18 ? -13.393 -3.013 -9.828 1.00 0.00 18 THR A CA 6
ATOM 5683 C C . THR A 1 18 ? -13.187 -3.283 -8.342 1.00 0.00 18 THR A C 6
ATOM 5684 O O . THR A 1 18 ? -13.825 -4.165 -7.767 1.00 0.00 18 THR A O 6
ATOM 5695 N N . VAL A 1 19 ? -12.292 -2.518 -7.725 1.00 0.00 19 VAL A N 6
ATOM 5696 C CA . VAL A 1 19 ? -12.003 -2.674 -6.304 1.00 0.00 19 VAL A CA 6
ATOM 5697 C C . VAL A 1 19 ? -13.227 -2.347 -5.456 1.00 0.00 19 VAL A C 6
ATOM 5698 O O . VAL A 1 19 ? -13.828 -1.282 -5.598 1.00 0.00 19 VAL A O 6
ATOM 5711 N N . TYR A 1 20 ? -13.590 -3.270 -4.572 1.00 0.00 20 TYR A N 6
ATOM 5712 C CA . TYR A 1 20 ? -14.744 -3.081 -3.701 1.00 0.00 20 TYR A CA 6
ATOM 5713 C C . TYR A 1 20 ? -14.309 -2.921 -2.247 1.00 0.00 20 TYR A C 6
ATOM 5714 O O . TYR A 1 20 ? -13.223 -3.354 -1.861 1.00 0.00 20 TYR A O 6
ATOM 5732 N N . PHE A 1 21 ? -15.165 -2.296 -1.446 1.00 0.00 21 PHE A N 6
ATOM 5733 C CA . PHE A 1 21 ? -14.871 -2.078 -0.034 1.00 0.00 21 PHE A CA 6
ATOM 5734 C C . PHE A 1 21 ? -14.281 -3.335 0.599 1.00 0.00 21 PHE A C 6
ATOM 5735 O O . PHE A 1 21 ? -13.362 -3.259 1.414 1.00 0.00 21 PHE A O 6
ATOM 5752 N N . ALA A 1 22 ? -14.817 -4.489 0.218 1.00 0.00 22 ALA A N 6
ATOM 5753 C CA . ALA A 1 22 ? -14.343 -5.763 0.746 1.00 0.00 22 ALA A CA 6
ATOM 5754 C C . ALA A 1 22 ? -12.822 -5.782 0.852 1.00 0.00 22 ALA A C 6
ATOM 5755 O O . ALA A 1 22 ? -12.269 -6.085 1.909 1.00 0.00 22 ALA A O 6
ATOM 5762 N N . GLU A 1 23 ? -12.152 -5.456 -0.249 1.00 0.00 23 GLU A N 6
ATOM 5763 C CA . GLU A 1 23 ? -10.695 -5.438 -0.278 1.00 0.00 23 GLU A CA 6
ATOM 5764 C C . GLU A 1 23 ? -10.176 -4.063 -0.691 1.00 0.00 23 GLU A C 6
ATOM 5765 O O . GLU A 1 23 ? -9.020 -3.916 -1.087 1.00 0.00 23 GLU A O 6
ATOM 5777 N N . LYS A 1 24 ? -11.040 -3.058 -0.594 1.00 0.00 24 LYS A N 6
ATOM 5778 C CA . LYS A 1 24 ? -10.672 -1.694 -0.956 1.00 0.00 24 LYS A CA 6
ATOM 5779 C C . LYS A 1 24 ? -9.608 -1.149 -0.008 1.00 0.00 24 LYS A C 6
ATOM 5780 O O . LYS A 1 24 ? -9.922 -0.656 1.075 1.00 0.00 24 LYS A O 6
ATOM 5799 N N . VAL A 1 25 ? -8.349 -1.240 -0.424 1.00 0.00 25 VAL A N 6
ATOM 5800 C CA . VAL A 1 25 ? -7.239 -0.753 0.386 1.00 0.00 25 VAL A CA 6
ATOM 5801 C C . VAL A 1 25 ? -6.550 0.432 -0.281 1.00 0.00 25 VAL A C 6
ATOM 5802 O O . VAL A 1 25 ? -5.989 0.305 -1.369 1.00 0.00 25 VAL A O 6
ATOM 5815 N N . SER A 1 26 ? -6.596 1.585 0.379 1.00 0.00 26 SER A N 6
ATOM 5816 C CA . SER A 1 26 ? -5.979 2.795 -0.151 1.00 0.00 26 SER A CA 6
ATOM 5817 C C . SER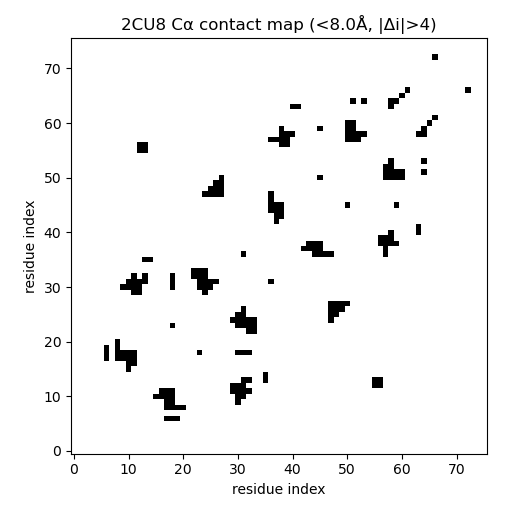 A 1 26 ? -4.458 2.719 -0.049 1.00 0.00 26 SER A C 6
ATOM 5818 O O . SER A 1 26 ? -3.916 2.148 0.897 1.00 0.00 26 SER A O 6
ATOM 5826 N N . SER A 1 27 ? -3.776 3.298 -1.032 1.00 0.00 27 SER A N 6
ATOM 5827 C CA . SER A 1 27 ? -2.318 3.292 -1.057 1.00 0.00 27 SER A CA 6
ATOM 5828 C C . SER A 1 27 ? -1.791 4.142 -2.209 1.00 0.00 27 SER A C 6
ATOM 5829 O O . SER A 1 27 ? -2.131 3.914 -3.371 1.00 0.00 27 SER A O 6
ATOM 5837 N N . LEU A 1 28 ? -0.958 5.123 -1.880 1.00 0.00 28 LEU A N 6
ATOM 5838 C CA . LEU A 1 28 ? -0.383 6.009 -2.886 1.00 0.00 28 LEU A CA 6
ATOM 5839 C C . LEU A 1 28 ? -1.477 6.692 -3.699 1.00 0.00 28 LEU A C 6
ATOM 5840 O O . LEU A 1 28 ? -1.291 6.998 -4.877 1.00 0.00 28 LEU A O 6
ATOM 5856 N N . GLY A 1 29 ? -2.619 6.932 -3.062 1.00 0.00 29 GLY A N 6
ATOM 5857 C CA . GLY A 1 29 ? -3.726 7.580 -3.742 1.00 0.00 29 GLY A CA 6
ATOM 5858 C C . GLY A 1 29 ? -4.402 6.669 -4.748 1.00 0.00 29 GLY A C 6
ATOM 5859 O O . GLY A 1 29 ? -5.098 7.136 -5.650 1.00 0.00 29 GLY A O 6
ATOM 5863 N N . LYS A 1 30 ? -4.195 5.366 -4.595 1.00 0.00 30 LYS A N 6
ATOM 5864 C CA . LYS A 1 30 ? -4.789 4.386 -5.498 1.00 0.00 30 LYS A CA 6
ATOM 5865 C C . LYS A 1 30 ? -5.593 3.348 -4.721 1.00 0.00 30 LYS A C 6
ATOM 5866 O O . LYS A 1 30 ? -5.624 3.367 -3.491 1.00 0.00 30 LYS A O 6
ATOM 5885 N N . ASP A 1 31 ? -6.239 2.443 -5.448 1.00 0.00 31 ASP A N 6
ATOM 5886 C CA . ASP A 1 31 ? -7.041 1.395 -4.826 1.00 0.00 31 ASP A CA 6
ATOM 5887 C C . ASP A 1 31 ? -6.592 0.015 -5.298 1.00 0.00 31 ASP A C 6
ATOM 5888 O O . ASP A 1 31 ? -6.800 -0.354 -6.454 1.00 0.00 31 ASP A O 6
ATOM 5897 N N . TRP A 1 32 ? -5.974 -0.740 -4.398 1.00 0.00 32 TRP A N 6
ATOM 5898 C CA . TRP A 1 32 ? -5.494 -2.079 -4.723 1.00 0.00 32 TRP A CA 6
ATOM 5899 C C . TRP A 1 32 ? -6.222 -3.133 -3.897 1.00 0.00 32 TRP A C 6
ATOM 5900 O O . TRP A 1 32 ? -7.157 -2.821 -3.158 1.00 0.00 32 TRP A O 6
ATOM 5921 N N . HIS A 1 33 ? -5.789 -4.383 -4.026 1.00 0.00 33 HIS A N 6
ATOM 5922 C CA . HIS A 1 33 ? -6.400 -5.484 -3.290 1.00 0.00 33 HIS A CA 6
ATOM 5923 C C . HIS A 1 33 ? -5.458 -6.003 -2.208 1.00 0.00 33 HIS A C 6
ATOM 5924 O O . HIS A 1 33 ? -4.260 -5.717 -2.222 1.00 0.00 33 HIS A O 6
ATOM 5938 N N . LYS A 1 34 ? -6.006 -6.767 -1.269 1.00 0.00 34 LYS A N 6
ATOM 5939 C CA . LYS A 1 34 ? -5.216 -7.327 -0.179 1.00 0.00 34 LYS A CA 6
ATOM 5940 C C . LYS A 1 34 ? -4.238 -8.376 -0.699 1.00 0.00 34 LYS A C 6
ATOM 5941 O O . LYS A 1 34 ? -3.320 -8.789 0.010 1.00 0.00 34 LYS A O 6
ATOM 5960 N N . PHE A 1 35 ? -4.440 -8.802 -1.941 1.00 0.00 35 PHE A N 6
ATOM 5961 C CA . PHE A 1 35 ? -3.575 -9.803 -2.556 1.00 0.00 35 PHE A CA 6
ATOM 5962 C C . PHE A 1 35 ? -2.745 -9.188 -3.679 1.00 0.00 35 PHE A C 6
ATOM 5963 O O . PHE A 1 35 ? -1.800 -9.802 -4.176 1.00 0.00 35 PHE A O 6
ATOM 5980 N N . CYS A 1 36 ? -3.104 -7.971 -4.074 1.00 0.00 36 CYS A N 6
ATOM 5981 C CA . CYS A 1 36 ? -2.394 -7.272 -5.138 1.00 0.00 36 CYS A CA 6
ATOM 5982 C C . CYS A 1 36 ? -1.393 -6.276 -4.561 1.00 0.00 36 CYS A C 6
ATOM 5983 O O . CYS A 1 36 ? -0.626 -5.652 -5.296 1.00 0.00 36 CYS A O 6
ATOM 5990 N N . LEU A 1 37 ? -1.405 -6.131 -3.241 1.00 0.00 37 LEU A N 6
ATOM 5991 C CA . LEU A 1 37 ? -0.498 -5.211 -2.563 1.00 0.00 37 LEU A CA 6
ATOM 5992 C C . LEU A 1 37 ? 0.801 -5.912 -2.178 1.00 0.00 37 LEU A C 6
ATOM 5993 O O . LEU A 1 37 ? 1.494 -5.493 -1.251 1.00 0.00 37 LEU A O 6
ATOM 6009 N N . LYS A 1 38 ? 1.127 -6.980 -2.898 1.00 0.00 38 LYS A N 6
ATOM 6010 C CA . LYS A 1 38 ? 2.344 -7.738 -2.636 1.00 0.00 38 LYS A CA 6
ATOM 6011 C C . LYS A 1 38 ? 3.475 -7.287 -3.555 1.00 0.00 38 LYS A C 6
ATOM 6012 O O . LYS A 1 38 ? 3.233 -6.779 -4.651 1.00 0.00 38 LYS A O 6
ATOM 6031 N N . CYS A 1 39 ? 4.710 -7.477 -3.104 1.00 0.00 39 CYS A N 6
ATOM 6032 C CA . CYS A 1 39 ? 5.879 -7.090 -3.886 1.00 0.00 39 CYS A CA 6
ATOM 6033 C C . CYS A 1 39 ? 6.156 -8.109 -4.988 1.00 0.00 39 CYS A C 6
ATOM 6034 O O . CYS A 1 39 ? 5.903 -9.301 -4.822 1.00 0.00 39 CYS A O 6
ATOM 6041 N N . GLU A 1 40 ? 6.678 -7.628 -6.112 1.00 0.00 40 GLU A N 6
ATOM 6042 C CA . GLU A 1 40 ? 6.989 -8.496 -7.242 1.00 0.00 40 GLU A CA 6
ATOM 6043 C C . GLU A 1 40 ? 8.470 -8.864 -7.253 1.00 0.00 40 GLU A C 6
ATOM 6044 O O . GLU A 1 40 ? 8.945 -9.542 -8.164 1.00 0.00 40 GLU A O 6
ATOM 6056 N N . ARG A 1 41 ? 9.194 -8.413 -6.234 1.00 0.00 41 ARG A N 6
ATOM 6057 C CA . ARG A 1 41 ? 10.621 -8.693 -6.127 1.00 0.00 41 ARG A CA 6
ATOM 6058 C C . ARG A 1 41 ? 10.890 -9.737 -5.048 1.00 0.00 41 ARG A C 6
ATOM 6059 O O . ARG A 1 41 ? 11.484 -10.783 -5.315 1.00 0.00 41 ARG A O 6
ATOM 6080 N N . CYS A 1 42 ? 10.450 -9.448 -3.828 1.00 0.00 42 CYS A N 6
ATOM 6081 C CA . CYS A 1 42 ? 10.644 -10.360 -2.708 1.00 0.00 42 CYS A CA 6
ATOM 6082 C C . CYS A 1 42 ? 9.319 -10.982 -2.277 1.00 0.00 42 CYS A C 6
ATOM 6083 O O . CYS A 1 42 ? 9.194 -11.494 -1.164 1.00 0.00 42 CYS A O 6
ATOM 6090 N N . SER A 1 43 ? 8.332 -10.934 -3.166 1.00 0.00 43 SER A N 6
ATOM 6091 C CA . SER A 1 43 ? 7.015 -11.489 -2.877 1.00 0.00 43 SER A CA 6
ATOM 6092 C C . SER A 1 43 ? 6.669 -11.325 -1.401 1.00 0.00 43 SER A C 6
ATOM 6093 O O . SER A 1 43 ? 6.035 -12.193 -0.799 1.00 0.00 43 SER A O 6
ATOM 6101 N N . LYS A 1 44 ? 7.090 -10.207 -0.821 1.00 0.00 44 LYS A N 6
ATOM 6102 C CA . LYS A 1 44 ? 6.825 -9.926 0.585 1.00 0.00 44 LYS A CA 6
ATOM 6103 C C . LYS A 1 44 ? 5.646 -8.970 0.736 1.00 0.00 44 LYS A C 6
ATOM 6104 O O . LYS A 1 44 ? 5.354 -8.180 -0.163 1.00 0.00 44 LYS A O 6
ATOM 6123 N N . THR A 1 45 ? 4.971 -9.046 1.879 1.00 0.00 45 THR A N 6
ATOM 6124 C CA . THR A 1 45 ? 3.824 -8.188 2.148 1.00 0.00 45 THR A CA 6
ATOM 6125 C C . THR A 1 45 ? 4.246 -6.728 2.269 1.00 0.00 45 THR A C 6
ATOM 6126 O O . THR A 1 45 ? 5.238 -6.410 2.925 1.00 0.00 45 THR A O 6
ATOM 6137 N N . LEU A 1 46 ? 3.486 -5.843 1.633 1.00 0.00 46 LEU A N 6
ATOM 6138 C CA . LEU A 1 46 ? 3.781 -4.415 1.670 1.00 0.00 46 LEU A CA 6
ATOM 6139 C C . LEU A 1 46 ? 2.718 -3.660 2.462 1.00 0.00 46 LEU A C 6
ATOM 6140 O O . LEU A 1 46 ? 1.567 -4.089 2.544 1.00 0.00 46 LEU A O 6
ATOM 6156 N N . THR A 1 47 ? 3.111 -2.530 3.042 1.00 0.00 47 THR A N 6
ATOM 6157 C CA . THR A 1 47 ? 2.193 -1.714 3.826 1.00 0.00 47 THR A CA 6
ATOM 6158 C C . THR A 1 47 ? 1.529 -0.648 2.961 1.00 0.00 47 THR A C 6
ATOM 6159 O O . THR A 1 47 ? 2.192 0.175 2.330 1.00 0.00 47 THR A O 6
ATOM 6170 N N . PRO A 1 48 ? 0.188 -0.660 2.931 1.00 0.00 48 PRO A N 6
ATOM 6171 C CA . PRO A 1 48 ? -0.594 0.301 2.147 1.00 0.00 48 PRO A CA 6
ATOM 6172 C C . PRO A 1 48 ? -0.523 1.711 2.722 1.00 0.00 48 PRO A C 6
ATOM 6173 O O . PRO A 1 48 ? -1.310 2.078 3.593 1.00 0.00 48 PRO A O 6
ATOM 6184 N N . GLY A 1 49 ? 0.427 2.500 2.226 1.00 0.00 49 GLY A N 6
ATOM 6185 C CA . GLY A 1 49 ? 0.583 3.862 2.702 1.00 0.00 49 GLY A CA 6
ATOM 6186 C C . GLY A 1 49 ? 2.030 4.217 2.978 1.00 0.00 49 GLY A C 6
ATOM 6187 O O . GLY A 1 49 ? 2.320 5.048 3.838 1.00 0.00 49 GLY A O 6
ATOM 6191 N N . GLY A 1 50 ? 2.943 3.585 2.247 1.00 0.00 50 GLY A N 6
ATOM 6192 C CA . GLY A 1 50 ? 4.358 3.851 2.433 1.00 0.00 50 GLY A CA 6
ATOM 6193 C C . GLY A 1 50 ? 5.236 2.859 1.698 1.00 0.00 50 GLY A C 6
ATOM 6194 O O . GLY A 1 50 ? 5.872 2.004 2.316 1.00 0.00 50 GLY A O 6
ATOM 6198 N N . HIS A 1 51 ? 5.272 2.970 0.374 1.00 0.00 51 HIS A N 6
ATOM 6199 C CA . HIS A 1 51 ? 6.079 2.074 -0.447 1.00 0.00 51 HIS A CA 6
ATOM 6200 C C . HIS A 1 51 ? 6.330 2.679 -1.825 1.00 0.00 51 HIS A C 6
ATOM 6201 O O . HIS A 1 51 ? 5.746 3.702 -2.181 1.00 0.00 51 HIS A O 6
ATOM 6215 N N . ALA A 1 52 ? 7.204 2.040 -2.596 1.00 0.00 52 ALA A N 6
ATOM 6216 C CA . ALA A 1 52 ? 7.533 2.514 -3.934 1.00 0.00 52 ALA A CA 6
ATOM 6217 C C . ALA A 1 52 ? 6.714 1.782 -4.992 1.00 0.00 52 ALA A C 6
ATOM 6218 O O . ALA A 1 52 ? 6.132 0.732 -4.723 1.00 0.00 52 ALA A O 6
ATOM 6225 N N . GLU A 1 53 ? 6.673 2.344 -6.196 1.00 0.00 53 GLU A N 6
ATOM 6226 C CA . GLU A 1 53 ? 5.924 1.744 -7.294 1.00 0.00 53 GLU A CA 6
ATOM 6227 C C . GLU A 1 53 ? 6.718 1.810 -8.595 1.00 0.00 53 GLU A C 6
ATOM 6228 O O . GLU A 1 53 ? 7.485 2.746 -8.821 1.00 0.00 53 GLU A O 6
ATOM 6240 N N . HIS A 1 54 ? 6.529 0.808 -9.448 1.00 0.00 54 HIS A N 6
ATOM 6241 C CA . HIS A 1 54 ? 7.228 0.751 -10.727 1.00 0.00 54 HIS A CA 6
ATOM 6242 C C . HIS A 1 54 ? 6.393 0.013 -11.770 1.00 0.00 54 HIS A C 6
ATOM 6243 O O . HIS A 1 54 ? 6.133 -1.183 -11.637 1.00 0.00 54 HIS A O 6
ATOM 6257 N N . ASP A 1 55 ? 5.976 0.733 -12.805 1.00 0.00 55 ASP A N 6
ATOM 6258 C CA . ASP A 1 55 ? 5.171 0.147 -13.870 1.00 0.00 55 ASP A CA 6
ATOM 6259 C C . ASP A 1 55 ? 3.854 -0.393 -13.321 1.00 0.00 55 ASP A C 6
ATOM 6260 O O . ASP A 1 55 ? 3.355 -1.421 -13.776 1.00 0.00 55 ASP A O 6
ATOM 6269 N N . GLY A 1 56 ? 3.296 0.309 -12.339 1.00 0.00 56 GLY A N 6
ATOM 6270 C CA . GLY A 1 56 ? 2.043 -0.116 -11.744 1.00 0.00 56 GLY A CA 6
ATOM 6271 C C . GLY A 1 56 ? 2.241 -1.139 -10.643 1.00 0.00 56 GLY A C 6
ATOM 6272 O O . GLY A 1 56 ? 1.402 -1.274 -9.752 1.00 0.00 56 GLY A O 6
ATOM 6276 N N . LYS A 1 57 ? 3.354 -1.863 -10.704 1.00 0.00 57 LYS A N 6
ATOM 6277 C CA . LYS A 1 57 ? 3.661 -2.880 -9.705 1.00 0.00 57 LYS A CA 6
ATOM 6278 C C . LYS A 1 57 ? 4.502 -2.295 -8.574 1.00 0.00 57 LYS A C 6
ATOM 6279 O O . LYS A 1 57 ? 5.528 -1.654 -8.800 1.00 0.00 57 LYS A O 6
ATOM 6298 N N . PRO A 1 58 ? 4.060 -2.523 -7.328 1.00 0.00 58 PRO A N 6
ATOM 6299 C CA . PRO A 1 58 ? 4.759 -2.029 -6.138 1.00 0.00 58 PRO A CA 6
ATOM 6300 C C . PRO A 1 58 ? 6.084 -2.746 -5.905 1.00 0.00 58 PRO A C 6
ATOM 6301 O O . PRO A 1 58 ? 6.250 -3.905 -6.288 1.00 0.00 58 PRO A O 6
ATOM 6312 N N . PHE A 1 59 ? 7.024 -2.052 -5.273 1.00 0.00 59 PHE A N 6
ATOM 6313 C CA . PHE A 1 59 ? 8.335 -2.624 -4.988 1.00 0.00 59 PHE A CA 6
ATOM 6314 C C . PHE A 1 59 ? 8.956 -1.974 -3.754 1.00 0.00 59 PHE A C 6
ATOM 6315 O O . PHE A 1 59 ? 9.006 -0.749 -3.642 1.00 0.00 59 PHE A O 6
ATOM 6332 N N . CYS A 1 60 ? 9.427 -2.805 -2.830 1.00 0.00 60 CYS A N 6
ATOM 6333 C CA . CYS A 1 60 ? 10.043 -2.314 -1.603 1.00 0.00 60 CYS A CA 6
ATOM 6334 C C . CYS A 1 60 ? 11.035 -1.194 -1.903 1.00 0.00 60 CYS A C 6
ATOM 6335 O O . CYS A 1 60 ? 11.562 -1.097 -3.012 1.00 0.00 60 CYS A O 6
ATOM 6342 N N . HIS A 1 61 ? 11.284 -0.349 -0.907 1.00 0.00 61 HIS A N 6
ATOM 6343 C CA . HIS A 1 61 ? 12.213 0.764 -1.063 1.00 0.00 61 HIS A CA 6
ATOM 6344 C C . HIS A 1 61 ? 13.524 0.294 -1.688 1.00 0.00 61 HIS A C 6
ATOM 6345 O O . HIS A 1 61 ? 14.051 0.929 -2.602 1.00 0.00 61 HIS A O 6
ATOM 6359 N N . LYS A 1 62 ? 14.045 -0.821 -1.188 1.00 0.00 62 LYS A N 6
ATOM 6360 C CA . LYS A 1 62 ? 15.293 -1.377 -1.697 1.00 0.00 62 LYS A CA 6
ATOM 6361 C C . LYS A 1 62 ? 15.677 -2.641 -0.933 1.00 0.00 62 LYS A C 6
ATOM 6362 O O . LYS A 1 62 ? 15.198 -2.897 0.172 1.00 0.00 62 LYS A O 6
ATOM 6381 N N . PRO A 1 63 ? 16.562 -3.450 -1.533 1.00 0.00 63 PRO A N 6
ATOM 6382 C CA . PRO A 1 63 ? 17.139 -3.156 -2.849 1.00 0.00 63 PRO A CA 6
ATOM 6383 C C . PRO A 1 63 ? 16.115 -3.282 -3.971 1.00 0.00 63 PRO A C 6
ATOM 6384 O O . PRO A 1 63 ? 16.326 -2.782 -5.077 1.00 0.00 63 PRO A O 6
ATOM 6395 N N . CYS A 1 64 ? 15.005 -3.952 -3.681 1.00 0.00 64 CYS A N 6
ATOM 6396 C CA . CYS A 1 64 ? 13.947 -4.144 -4.666 1.00 0.00 64 CYS A CA 6
ATOM 6397 C C . CYS A 1 64 ? 13.919 -2.991 -5.665 1.00 0.00 64 CYS A C 6
ATOM 6398 O O . CYS A 1 64 ? 14.388 -3.124 -6.796 1.00 0.00 64 CYS A O 6
ATOM 6405 N N . TYR A 1 65 ? 13.365 -1.861 -5.240 1.00 0.00 65 TYR A N 6
ATOM 6406 C CA . TYR A 1 65 ? 13.273 -0.685 -6.097 1.00 0.00 65 TYR A CA 6
ATOM 6407 C C . TYR A 1 65 ? 14.644 -0.301 -6.644 1.00 0.00 65 TYR A C 6
ATOM 6408 O O . TYR A 1 65 ? 14.844 -0.230 -7.857 1.00 0.00 65 TYR A O 6
ATOM 6426 N N . ALA A 1 66 ? 15.587 -0.055 -5.740 1.00 0.00 66 ALA A N 6
ATOM 6427 C CA . ALA A 1 66 ? 16.941 0.319 -6.131 1.00 0.00 66 ALA A CA 6
ATOM 6428 C C . ALA A 1 66 ? 17.375 -0.426 -7.388 1.00 0.00 66 ALA A C 6
ATOM 6429 O O . ALA A 1 66 ? 17.601 0.181 -8.436 1.00 0.00 66 ALA A O 6
ATOM 6436 N N . THR A 1 67 ? 17.491 -1.746 -7.278 1.00 0.00 67 THR A N 6
ATOM 6437 C CA . THR A 1 67 ? 17.901 -2.574 -8.406 1.00 0.00 67 THR A CA 6
ATOM 6438 C C . THR A 1 67 ? 17.266 -2.088 -9.704 1.00 0.00 67 THR A C 6
ATOM 6439 O O . THR A 1 67 ? 17.947 -1.540 -10.573 1.00 0.00 67 THR A O 6
ATOM 6450 N N . LEU A 1 68 ? 15.959 -2.290 -9.830 1.00 0.00 68 LEU A N 6
ATOM 6451 C CA . LEU A 1 68 ? 15.232 -1.871 -11.023 1.00 0.00 68 LEU A CA 6
ATOM 6452 C C . LEU A 1 68 ? 15.661 -0.473 -11.460 1.00 0.00 68 LEU A C 6
ATOM 6453 O O . LEU A 1 68 ? 15.721 -0.176 -12.653 1.00 0.00 68 LEU A O 6
ATOM 6469 N N . PHE A 1 69 ? 15.960 0.379 -10.485 1.00 0.00 69 PHE A N 6
ATOM 6470 C CA . PHE A 1 69 ? 16.385 1.745 -10.769 1.00 0.00 69 PHE A CA 6
ATOM 6471 C C . PHE A 1 69 ? 17.776 2.011 -10.201 1.00 0.00 69 PHE A C 6
ATOM 6472 O O . PHE A 1 69 ? 17.918 2.486 -9.075 1.00 0.00 69 PHE A O 6
ATOM 6489 N N . GLY A 1 70 ? 18.800 1.700 -10.989 1.00 0.00 70 GLY A N 6
ATOM 6490 C CA . GLY A 1 70 ? 20.167 1.911 -10.548 1.00 0.00 70 GLY A CA 6
ATOM 6491 C C . GLY A 1 70 ? 21.052 2.464 -11.648 1.00 0.00 70 GLY A C 6
ATOM 6492 O O . GLY A 1 70 ? 20.564 3.070 -12.601 1.00 0.00 70 GLY A O 6
ATOM 6496 N N . SER A 1 71 ? 22.358 2.256 -11.514 1.00 0.00 71 SER A N 6
ATOM 6497 C CA . SER A 1 71 ? 23.314 2.743 -12.502 1.00 0.00 71 SER A CA 6
ATOM 6498 C C . SER A 1 71 ? 24.539 1.837 -12.565 1.00 0.00 71 SER A C 6
ATOM 6499 O O . SER A 1 71 ? 24.748 0.994 -11.692 1.00 0.00 71 SER A O 6
ATOM 6507 N N . GLY A 1 72 ? 25.348 2.016 -13.605 1.00 0.00 72 GLY A N 6
ATOM 6508 C CA . GLY A 1 72 ? 26.543 1.207 -13.764 1.00 0.00 72 GLY A CA 6
ATOM 6509 C C . GLY A 1 72 ? 26.795 0.824 -15.209 1.00 0.00 72 GLY A C 6
ATOM 6510 O O . GLY A 1 72 ? 26.410 1.534 -16.138 1.00 0.00 72 GLY A O 6
ATOM 6514 N N . PRO A 1 73 ? 27.458 -0.324 -15.413 1.00 0.00 73 PRO A N 6
ATOM 6515 C CA . PRO A 1 73 ? 27.778 -0.825 -16.753 1.00 0.00 73 PRO A CA 6
ATOM 6516 C C . PRO A 1 73 ? 26.538 -1.294 -17.507 1.00 0.00 73 PRO A C 6
ATOM 6517 O O . PRO A 1 73 ? 25.471 -1.470 -16.919 1.00 0.00 73 PRO A O 6
ATOM 6528 N N . SER A 1 74 ? 26.686 -1.494 -18.813 1.00 0.00 74 SER A N 6
ATOM 6529 C CA . SER A 1 74 ? 25.577 -1.939 -19.649 1.00 0.00 74 SER A CA 6
ATOM 6530 C C . SER A 1 74 ? 24.839 -3.105 -18.997 1.00 0.00 74 SER A C 6
ATOM 6531 O O . SER A 1 74 ? 23.609 -3.134 -18.963 1.00 0.00 74 SER A O 6
ATOM 6539 N N . SER A 1 75 ? 25.600 -4.064 -18.480 1.00 0.00 75 SER A N 6
ATOM 6540 C CA . SER A 1 75 ? 25.020 -5.234 -17.832 1.00 0.00 75 SER A CA 6
ATOM 6541 C C . SER A 1 75 ? 24.457 -4.873 -16.461 1.00 0.00 75 SER A C 6
ATOM 6542 O O . SER A 1 75 ? 24.999 -4.020 -15.760 1.00 0.00 75 SER A O 6
ATOM 6550 N N . GLY A 1 76 ? 23.363 -5.529 -16.086 1.00 0.00 76 GLY A N 6
ATOM 6551 C CA . GLY A 1 76 ? 22.743 -5.264 -14.801 1.00 0.00 76 GLY A CA 6
ATOM 6552 C C . GLY A 1 76 ? 21.333 -4.723 -14.938 1.00 0.00 76 GLY A C 6
ATOM 6553 O O . GLY A 1 76 ? 20.510 -4.965 -14.056 1.00 0.00 76 GLY A O 6
ATOM 6559 N N . GLY A 1 1 ? -32.939 -14.732 -19.515 1.00 0.00 1 GLY A N 7
ATOM 6560 C CA . GLY A 1 1 ? -31.696 -14.067 -19.167 1.00 0.00 1 GLY A CA 7
ATOM 6561 C C . GLY A 1 1 ? -31.798 -13.291 -17.869 1.00 0.00 1 GLY A C 7
ATOM 6562 O O . GLY A 1 1 ? -32.806 -13.370 -17.168 1.00 0.00 1 GLY A O 7
ATOM 6566 N N . SER A 1 2 ? -30.750 -12.539 -17.548 1.00 0.00 2 SER A N 7
ATOM 6567 C CA . SER A 1 2 ? -30.723 -11.749 -16.322 1.00 0.00 2 SER A CA 7
ATOM 6568 C C . SER A 1 2 ? -29.688 -10.632 -16.419 1.00 0.00 2 SER A C 7
ATOM 6569 O O . SER A 1 2 ? -28.602 -10.822 -16.966 1.00 0.00 2 SER A O 7
ATOM 6577 N N . SER A 1 3 ? -30.034 -9.466 -15.883 1.00 0.00 3 SER A N 7
ATOM 6578 C CA . SER A 1 3 ? -29.138 -8.315 -15.912 1.00 0.00 3 SER A CA 7
ATOM 6579 C C . SER A 1 3 ? -29.033 -7.675 -14.531 1.00 0.00 3 SER A C 7
ATOM 6580 O O . SER A 1 3 ? -29.958 -7.756 -13.725 1.00 0.00 3 SER A O 7
ATOM 6588 N N . GLY A 1 4 ? -27.896 -7.037 -14.267 1.00 0.00 4 GLY A N 7
ATOM 6589 C CA . GLY A 1 4 ? -27.689 -6.391 -12.984 1.00 0.00 4 GLY A CA 7
ATOM 6590 C C . GLY A 1 4 ? -26.342 -6.728 -12.376 1.00 0.00 4 GLY A C 7
ATOM 6591 O O . GLY A 1 4 ? -25.922 -7.885 -12.383 1.00 0.00 4 GLY A O 7
ATOM 6595 N N . SER A 1 5 ? -25.661 -5.715 -11.851 1.00 0.00 5 SER A N 7
ATOM 6596 C CA . SER A 1 5 ? -24.351 -5.908 -11.241 1.00 0.00 5 SER A CA 7
ATOM 6597 C C . SER A 1 5 ? -24.352 -5.439 -9.789 1.00 0.00 5 SER A C 7
ATOM 6598 O O . SER A 1 5 ? -25.289 -4.779 -9.339 1.00 0.00 5 SER A O 7
ATOM 6606 N N . SER A 1 6 ? -23.296 -5.786 -9.061 1.00 0.00 6 SER A N 7
ATOM 6607 C CA . SER A 1 6 ? -23.176 -5.405 -7.659 1.00 0.00 6 SER A CA 7
ATOM 6608 C C . SER A 1 6 ? -23.122 -3.888 -7.511 1.00 0.00 6 SER A C 7
ATOM 6609 O O . SER A 1 6 ? -23.850 -3.305 -6.708 1.00 0.00 6 SER A O 7
ATOM 6617 N N . GLY A 1 7 ? -22.253 -3.253 -8.292 1.00 0.00 7 GLY A N 7
ATOM 6618 C CA . GLY A 1 7 ? -22.119 -1.809 -8.233 1.00 0.00 7 GLY A CA 7
ATOM 6619 C C . GLY A 1 7 ? -20.996 -1.295 -9.111 1.00 0.00 7 GLY A C 7
ATOM 6620 O O . GLY A 1 7 ? -20.122 -2.057 -9.522 1.00 0.00 7 GLY A O 7
ATOM 6624 N N . MET A 1 8 ? -21.021 0.001 -9.402 1.00 0.00 8 MET A N 7
ATOM 6625 C CA . MET A 1 8 ? -19.997 0.616 -10.239 1.00 0.00 8 MET A CA 7
ATOM 6626 C C . MET A 1 8 ? -18.785 1.021 -9.405 1.00 0.00 8 MET A C 7
ATOM 6627 O O . MET A 1 8 ? -18.696 2.153 -8.931 1.00 0.00 8 MET A O 7
ATOM 6641 N N . ALA A 1 9 ? -17.854 0.088 -9.231 1.00 0.00 9 ALA A N 7
ATOM 6642 C CA . ALA A 1 9 ? -16.647 0.348 -8.457 1.00 0.00 9 ALA A CA 7
ATOM 6643 C C . ALA A 1 9 ? -15.435 0.514 -9.367 1.00 0.00 9 ALA A C 7
ATOM 6644 O O . ALA A 1 9 ? -15.544 0.398 -10.588 1.00 0.00 9 ALA A O 7
ATOM 6651 N N . SER A 1 10 ? -14.282 0.786 -8.766 1.00 0.00 10 SER A N 7
ATOM 6652 C CA . SER A 1 10 ? -13.050 0.971 -9.524 1.00 0.00 10 SER A CA 7
ATOM 6653 C C . SER A 1 10 ? -12.370 -0.368 -9.792 1.00 0.00 10 SER A C 7
ATOM 6654 O O . SER A 1 10 ? -12.828 -1.414 -9.332 1.00 0.00 10 SER A O 7
ATOM 6662 N N . LYS A 1 11 ? -11.273 -0.327 -10.541 1.00 0.00 11 LYS A N 7
ATOM 6663 C CA . LYS A 1 11 ? -10.526 -1.536 -10.871 1.00 0.00 11 LYS A CA 7
ATOM 6664 C C . LYS A 1 11 ? -9.222 -1.602 -10.084 1.00 0.00 11 LYS A C 7
ATOM 6665 O O . LYS A 1 11 ? -8.825 -0.631 -9.438 1.00 0.00 11 LYS A O 7
ATOM 6684 N N . CYS A 1 12 ? -8.558 -2.751 -10.143 1.00 0.00 12 CYS A N 7
ATOM 6685 C CA . CYS A 1 12 ? -7.297 -2.944 -9.436 1.00 0.00 12 CYS A CA 7
ATOM 6686 C C . CYS A 1 12 ? -6.125 -2.966 -10.413 1.00 0.00 12 CYS A C 7
ATOM 6687 O O . CYS A 1 12 ? -6.100 -3.732 -11.376 1.00 0.00 12 CYS A O 7
ATOM 6694 N N . PRO A 1 13 ? -5.128 -2.105 -10.159 1.00 0.00 13 PRO A N 7
ATOM 6695 C CA . PRO A 1 13 ? -3.933 -2.006 -11.003 1.00 0.00 13 PRO A CA 7
ATOM 6696 C C . PRO A 1 13 ? -3.036 -3.233 -10.883 1.00 0.00 13 PRO A C 7
ATOM 6697 O O . PRO A 1 13 ? -1.941 -3.272 -11.445 1.00 0.00 13 PRO A O 7
ATOM 6708 N N . LYS A 1 14 ? -3.505 -4.234 -10.147 1.00 0.00 14 LYS A N 7
ATOM 6709 C CA . LYS A 1 14 ? -2.746 -5.464 -9.954 1.00 0.00 14 LYS A CA 7
ATOM 6710 C C . LYS A 1 14 ? -3.370 -6.617 -10.735 1.00 0.00 14 LYS A C 7
ATOM 6711 O O . LYS A 1 14 ? -2.724 -7.221 -11.592 1.00 0.00 14 LYS A O 7
ATOM 6730 N N . CYS A 1 15 ? -4.630 -6.915 -10.435 1.00 0.00 15 CYS A N 7
ATOM 6731 C CA . CYS A 1 15 ? -5.342 -7.994 -11.110 1.00 0.00 15 CYS A CA 7
ATOM 6732 C C . CYS A 1 15 ? -6.423 -7.439 -12.032 1.00 0.00 15 CYS A C 7
ATOM 6733 O O . CYS A 1 15 ? -7.357 -8.148 -12.408 1.00 0.00 15 CYS A O 7
ATOM 6740 N N . ASP A 1 16 ? -6.289 -6.168 -12.394 1.00 0.00 16 ASP A N 7
ATOM 6741 C CA . ASP A 1 16 ? -7.253 -5.517 -13.274 1.00 0.00 16 ASP A CA 7
ATOM 6742 C C . ASP A 1 16 ? -8.662 -6.040 -13.017 1.00 0.00 16 ASP A C 7
ATOM 6743 O O . ASP A 1 16 ? -9.348 -6.487 -13.937 1.00 0.00 16 ASP A O 7
ATOM 6752 N N . LYS A 1 17 ? -9.089 -5.983 -11.760 1.00 0.00 17 LYS A N 7
ATOM 6753 C CA . LYS A 1 17 ? -10.417 -6.450 -11.381 1.00 0.00 17 LYS A CA 7
ATOM 6754 C C . LYS A 1 17 ? -11.163 -5.384 -10.585 1.00 0.00 17 LYS A C 7
ATOM 6755 O O . LYS A 1 17 ? -10.561 -4.431 -10.087 1.00 0.00 17 LYS A O 7
ATOM 6774 N N . THR A 1 18 ? -12.477 -5.550 -10.467 1.00 0.00 18 THR A N 7
ATOM 6775 C CA . THR A 1 18 ? -13.304 -4.602 -9.732 1.00 0.00 18 THR A CA 7
ATOM 6776 C C . THR A 1 18 ? -13.062 -4.710 -8.230 1.00 0.00 18 THR A C 7
ATOM 6777 O O . THR A 1 18 ? -13.396 -5.719 -7.609 1.00 0.00 18 THR A O 7
ATOM 6788 N N . VAL A 1 19 ? -12.480 -3.664 -7.653 1.00 0.00 19 VAL A N 7
ATOM 6789 C CA . VAL A 1 19 ? -12.195 -3.641 -6.223 1.00 0.00 19 VAL A CA 7
ATOM 6790 C C . VAL A 1 19 ? -13.452 -3.334 -5.417 1.00 0.00 19 VAL A C 7
ATOM 6791 O O . VAL A 1 19 ? -14.168 -2.376 -5.705 1.00 0.00 19 VAL A O 7
ATOM 6804 N N . TYR A 1 20 ? -13.714 -4.155 -4.405 1.00 0.00 20 TYR A N 7
ATOM 6805 C CA . TYR A 1 20 ? -14.886 -3.973 -3.558 1.00 0.00 20 TYR A CA 7
ATOM 6806 C C . TYR A 1 20 ? -14.571 -3.052 -2.382 1.00 0.00 20 TYR A C 7
ATOM 6807 O O . TYR A 1 20 ? -13.659 -3.317 -1.598 1.00 0.00 20 TYR A O 7
ATOM 6825 N N . PHE A 1 21 ? -15.333 -1.970 -2.267 1.00 0.00 21 PHE A N 7
ATOM 6826 C CA . PHE A 1 21 ? -15.136 -1.008 -1.188 1.00 0.00 21 PHE A CA 7
ATOM 6827 C C . PHE A 1 21 ? -15.026 -1.717 0.159 1.00 0.00 21 PHE A C 7
ATOM 6828 O O . PHE A 1 21 ? -14.454 -1.183 1.108 1.00 0.00 21 PHE A O 7
ATOM 6845 N N . ALA A 1 22 ? -15.580 -2.923 0.233 1.00 0.00 22 ALA A N 7
ATOM 6846 C CA . ALA A 1 22 ? -15.544 -3.706 1.462 1.00 0.00 22 ALA A CA 7
ATOM 6847 C C . ALA A 1 22 ? -14.110 -4.049 1.852 1.00 0.00 22 ALA A C 7
ATOM 6848 O O . ALA A 1 22 ? -13.680 -3.775 2.972 1.00 0.00 22 ALA A O 7
ATOM 6855 N N . GLU A 1 23 ? -13.376 -4.650 0.920 1.00 0.00 23 GLU A N 7
ATOM 6856 C CA . GLU A 1 23 ? -11.991 -5.032 1.169 1.00 0.00 23 GLU A CA 7
ATOM 6857 C C . GLU A 1 23 ? -11.031 -4.123 0.408 1.00 0.00 23 GLU A C 7
ATOM 6858 O O . GLU A 1 23 ? -9.860 -4.453 0.223 1.00 0.00 23 GLU A O 7
ATOM 6870 N N . LYS A 1 24 ? -11.536 -2.975 -0.032 1.00 0.00 24 LYS A N 7
ATOM 6871 C CA . LYS A 1 24 ? -10.726 -2.015 -0.772 1.00 0.00 24 LYS A CA 7
ATOM 6872 C C . LYS A 1 24 ? -9.695 -1.357 0.139 1.00 0.00 24 LYS A C 7
ATOM 6873 O O . LYS A 1 24 ? -10.036 -0.819 1.192 1.00 0.00 24 LYS A O 7
ATOM 6892 N N . VAL A 1 25 ? -8.432 -1.401 -0.275 1.00 0.00 25 VAL A N 7
ATOM 6893 C CA . VAL A 1 25 ? -7.352 -0.806 0.502 1.00 0.00 25 VAL A CA 7
ATOM 6894 C C . VAL A 1 25 ? -6.702 0.348 -0.253 1.00 0.00 25 VAL A C 7
ATOM 6895 O O . VAL A 1 25 ? -6.165 0.165 -1.345 1.00 0.00 25 VAL A O 7
ATOM 6908 N N . SER A 1 26 ? -6.754 1.538 0.338 1.00 0.00 26 SER A N 7
ATOM 6909 C CA . SER A 1 26 ? -6.174 2.724 -0.281 1.00 0.00 26 SER A CA 7
ATOM 6910 C C . SER A 1 26 ? -4.651 2.685 -0.207 1.00 0.00 26 SER A C 7
ATOM 6911 O O . SER A 1 26 ? -4.078 2.146 0.740 1.00 0.00 26 SER A O 7
ATOM 6919 N N . SER A 1 27 ? -4.000 3.261 -1.213 1.00 0.00 27 SER A N 7
ATOM 6920 C CA . SER A 1 27 ? -2.543 3.289 -1.265 1.00 0.00 27 SER A CA 7
ATOM 6921 C C . SER A 1 27 ? -2.058 4.142 -2.433 1.00 0.00 27 SER A C 7
ATOM 6922 O O . SER A 1 27 ? -2.494 3.963 -3.571 1.00 0.00 27 SER A O 7
ATOM 6930 N N . LEU A 1 28 ? -1.153 5.070 -2.144 1.00 0.00 28 LEU A N 7
ATOM 6931 C CA . LEU A 1 28 ? -0.607 5.952 -3.170 1.00 0.00 28 LEU A CA 7
ATOM 6932 C C . LEU A 1 28 ? -1.724 6.626 -3.959 1.00 0.00 28 LEU A C 7
ATOM 6933 O O . LEU A 1 28 ? -1.591 6.870 -5.158 1.00 0.00 28 LEU A O 7
ATOM 6949 N N . GLY A 1 29 ? -2.825 6.928 -3.278 1.00 0.00 29 GLY A N 7
ATOM 6950 C CA . GLY A 1 29 ? -3.949 7.573 -3.931 1.00 0.00 29 GLY A CA 7
ATOM 6951 C C . GLY A 1 29 ? -4.627 6.671 -4.944 1.00 0.00 29 GLY A C 7
ATOM 6952 O O . GLY A 1 29 ? -5.171 7.144 -5.942 1.00 0.00 29 GLY A O 7
ATOM 6956 N N . LYS A 1 30 ? -4.593 5.368 -4.689 1.00 0.00 30 LYS A N 7
ATOM 6957 C CA . LYS A 1 30 ? -5.208 4.396 -5.585 1.00 0.00 30 LYS A CA 7
ATOM 6958 C C . LYS A 1 30 ? -5.998 3.355 -4.799 1.00 0.00 30 LYS A C 7
ATOM 6959 O O . LYS A 1 30 ? -6.011 3.370 -3.568 1.00 0.00 30 LYS A O 7
ATOM 6978 N N . ASP A 1 31 ? -6.655 2.451 -5.518 1.00 0.00 31 ASP A N 7
ATOM 6979 C CA . ASP A 1 31 ? -7.446 1.400 -4.887 1.00 0.00 31 ASP A CA 7
ATOM 6980 C C . ASP A 1 31 ? -6.915 0.020 -5.263 1.00 0.00 31 ASP A C 7
ATOM 6981 O O . ASP A 1 31 ? -7.036 -0.410 -6.410 1.00 0.00 31 ASP A O 7
ATOM 6990 N N . TRP A 1 32 ? -6.326 -0.667 -4.291 1.00 0.00 32 TRP A N 7
ATOM 6991 C CA . TRP A 1 32 ? -5.776 -1.997 -4.521 1.00 0.00 32 TRP A CA 7
ATOM 6992 C C . TRP A 1 32 ? -6.524 -3.045 -3.704 1.00 0.00 32 TRP A C 7
ATOM 6993 O O . TRP A 1 32 ? -7.509 -2.736 -3.033 1.00 0.00 32 TRP A O 7
ATOM 7014 N N . HIS A 1 33 ? -6.050 -4.285 -3.763 1.00 0.00 33 HIS A N 7
ATOM 7015 C CA . HIS A 1 33 ? -6.675 -5.379 -3.027 1.00 0.00 33 HIS A CA 7
ATOM 7016 C C . HIS A 1 33 ? -5.845 -5.753 -1.803 1.00 0.00 33 HIS A C 7
ATOM 7017 O O . HIS A 1 33 ? -4.855 -5.093 -1.485 1.00 0.00 33 HIS A O 7
ATOM 7031 N N . LYS A 1 34 ? -6.256 -6.815 -1.118 1.00 0.00 34 LYS A N 7
ATOM 7032 C CA . LYS A 1 34 ? -5.552 -7.278 0.072 1.00 0.00 34 LYS A CA 7
ATOM 7033 C C . LYS A 1 34 ? -4.375 -8.172 -0.306 1.00 0.00 34 LYS A C 7
ATOM 7034 O O . LYS A 1 34 ? -3.243 -7.937 0.117 1.00 0.00 34 LYS A O 7
ATOM 7053 N N . PHE A 1 35 ? -4.650 -9.197 -1.105 1.00 0.00 35 PHE A N 7
ATOM 7054 C CA . PHE A 1 35 ? -3.614 -10.127 -1.541 1.00 0.00 35 PHE A CA 7
ATOM 7055 C C . PHE A 1 35 ? -2.925 -9.620 -2.805 1.00 0.00 35 PHE A C 7
ATOM 7056 O O . PHE A 1 35 ? -2.364 -10.400 -3.575 1.00 0.00 35 PHE A O 7
ATOM 7073 N N . CYS A 1 36 ? -2.973 -8.309 -3.012 1.00 0.00 36 CYS A N 7
ATOM 7074 C CA . CYS A 1 36 ? -2.356 -7.696 -4.183 1.00 0.00 36 CYS A CA 7
ATOM 7075 C C . CYS A 1 36 ? -1.227 -6.755 -3.772 1.00 0.00 36 CYS A C 7
ATOM 7076 O O . CYS A 1 36 ? -0.268 -6.555 -4.520 1.00 0.00 36 CYS A O 7
ATOM 7083 N N . LEU A 1 37 ? -1.346 -6.181 -2.580 1.00 0.00 37 LEU A N 7
ATOM 7084 C CA . LEU A 1 37 ? -0.335 -5.262 -2.069 1.00 0.00 37 LEU A CA 7
ATOM 7085 C C . LEU A 1 37 ? 0.902 -6.019 -1.599 1.00 0.00 37 LEU A C 7
ATOM 7086 O O . LEU A 1 37 ? 1.357 -5.845 -0.468 1.00 0.00 37 LEU A O 7
ATOM 7102 N N . LYS A 1 38 ? 1.443 -6.859 -2.474 1.00 0.00 38 LYS A N 7
ATOM 7103 C CA . LYS A 1 38 ? 2.631 -7.642 -2.151 1.00 0.00 38 LYS A CA 7
ATOM 7104 C C . LYS A 1 38 ? 3.698 -7.481 -3.228 1.00 0.00 38 LYS A C 7
ATOM 7105 O O . LYS A 1 38 ? 3.436 -7.692 -4.413 1.00 0.00 38 LYS A O 7
ATOM 7124 N N . CYS A 1 39 ? 4.903 -7.107 -2.810 1.00 0.00 39 CYS A N 7
ATOM 7125 C CA . CYS A 1 39 ? 6.011 -6.919 -3.738 1.00 0.00 39 CYS A CA 7
ATOM 7126 C C . CYS A 1 39 ? 5.953 -7.942 -4.870 1.00 0.00 39 CYS A C 7
ATOM 7127 O O . CYS A 1 39 ? 5.475 -9.060 -4.684 1.00 0.00 39 CYS A O 7
ATOM 7134 N N . GLU A 1 40 ? 6.442 -7.548 -6.041 1.00 0.00 40 GLU A N 7
ATOM 7135 C CA . GLU A 1 40 ? 6.445 -8.431 -7.202 1.00 0.00 40 GLU A CA 7
ATOM 7136 C C . GLU A 1 40 ? 7.820 -9.063 -7.402 1.00 0.00 40 GLU A C 7
ATOM 7137 O O . GLU A 1 40 ? 7.973 -10.009 -8.175 1.00 0.00 40 GLU A O 7
ATOM 7149 N N . ARG A 1 41 ? 8.816 -8.532 -6.701 1.00 0.00 41 ARG A N 7
ATOM 7150 C CA . ARG A 1 41 ? 10.178 -9.042 -6.802 1.00 0.00 41 ARG A CA 7
ATOM 7151 C C . ARG A 1 41 ? 10.485 -10.005 -5.659 1.00 0.00 41 ARG A C 7
ATOM 7152 O O . ARG A 1 41 ? 10.839 -11.162 -5.885 1.00 0.00 41 ARG A O 7
ATOM 7173 N N . CYS A 1 42 ? 10.346 -9.519 -4.430 1.00 0.00 42 CYS A N 7
ATOM 7174 C CA . CYS A 1 42 ? 10.609 -10.334 -3.250 1.00 0.00 42 CYS A CA 7
ATOM 7175 C C . CYS A 1 42 ? 9.334 -11.020 -2.768 1.00 0.00 42 CYS A C 7
ATOM 7176 O O . CYS A 1 42 ? 9.385 -12.070 -2.128 1.00 0.00 42 CYS A O 7
ATOM 7183 N N . SER A 1 43 ? 8.190 -10.419 -3.082 1.00 0.00 43 SER A N 7
ATOM 7184 C CA . SER A 1 43 ? 6.902 -10.970 -2.678 1.00 0.00 43 SER A CA 7
ATOM 7185 C C . SER A 1 43 ? 6.785 -11.022 -1.158 1.00 0.00 43 SER A C 7
ATOM 7186 O O . SER A 1 43 ? 6.437 -12.054 -0.585 1.00 0.00 43 SER A O 7
ATOM 7194 N N . LYS A 1 44 ? 7.080 -9.900 -0.509 1.00 0.00 44 LYS A N 7
ATOM 7195 C CA . LYS A 1 44 ? 7.009 -9.815 0.945 1.00 0.00 44 LYS A CA 7
ATOM 7196 C C . LYS A 1 44 ? 5.962 -8.794 1.379 1.00 0.00 44 LYS A C 7
ATOM 7197 O O . LYS A 1 44 ? 5.819 -7.736 0.765 1.00 0.00 44 LYS A O 7
ATOM 7216 N N . THR A 1 45 ? 5.233 -9.117 2.443 1.00 0.00 45 THR A N 7
ATOM 7217 C CA . THR A 1 45 ? 4.200 -8.228 2.959 1.00 0.00 45 THR A CA 7
ATOM 7218 C C . THR A 1 45 ? 4.630 -6.769 2.860 1.00 0.00 45 THR A C 7
ATOM 7219 O O . THR A 1 45 ? 5.779 -6.429 3.145 1.00 0.00 45 THR A O 7
ATOM 7230 N N . LEU A 1 46 ? 3.702 -5.909 2.456 1.00 0.00 46 LEU A N 7
ATOM 7231 C CA . LEU A 1 46 ? 3.985 -4.484 2.320 1.00 0.00 46 LEU A CA 7
ATOM 7232 C C . LEU A 1 46 ? 2.965 -3.651 3.089 1.0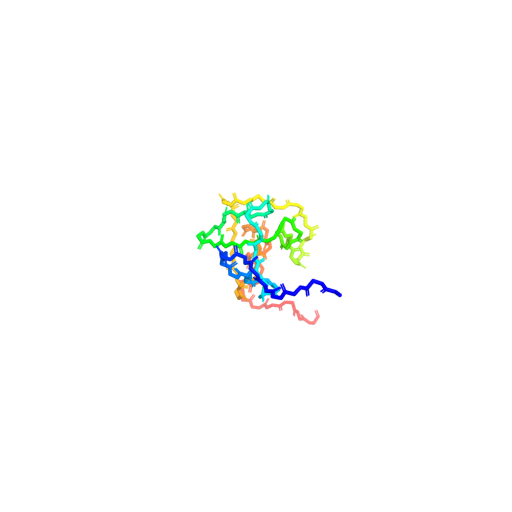0 0.00 46 LEU A C 7
ATOM 7233 O O . LEU A 1 46 ? 1.892 -4.137 3.447 1.00 0.00 46 LEU A O 7
ATOM 7249 N N . THR A 1 47 ? 3.307 -2.390 3.339 1.00 0.00 47 THR A N 7
ATOM 7250 C CA . THR A 1 47 ? 2.421 -1.488 4.064 1.00 0.00 47 THR A CA 7
ATOM 7251 C C . THR A 1 47 ? 1.805 -0.453 3.130 1.00 0.00 47 THR A C 7
ATOM 7252 O O . THR A 1 47 ? 2.504 0.286 2.436 1.00 0.00 47 THR A O 7
ATOM 7263 N N . PRO A 1 48 ? 0.465 -0.397 3.110 1.00 0.00 48 PRO A N 7
ATOM 7264 C CA . PRO A 1 48 ? -0.275 0.546 2.265 1.00 0.00 48 PRO A CA 7
ATOM 7265 C C . PRO A 1 48 ? -0.123 1.988 2.735 1.00 0.00 48 PRO A C 7
ATOM 7266 O O . PRO A 1 48 ? -0.928 2.482 3.523 1.00 0.00 48 PRO A O 7
ATOM 7277 N N . GLY A 1 49 ? 0.915 2.659 2.245 1.00 0.00 49 GLY A N 7
ATOM 7278 C CA . GLY A 1 49 ? 1.153 4.039 2.627 1.00 0.00 49 GLY A CA 7
ATOM 7279 C C . GLY A 1 49 ? 2.606 4.305 2.968 1.00 0.00 49 GLY A C 7
ATOM 7280 O O . GLY A 1 49 ? 2.907 5.117 3.841 1.00 0.00 49 GLY A O 7
ATOM 7284 N N . GLY A 1 50 ? 3.510 3.615 2.278 1.00 0.00 50 GLY A N 7
ATOM 7285 C CA . GLY A 1 50 ? 4.928 3.793 2.529 1.00 0.00 50 GLY A CA 7
ATOM 7286 C C . GLY A 1 50 ? 5.782 2.813 1.750 1.00 0.00 50 GLY A C 7
ATOM 7287 O O . GLY A 1 50 ? 6.525 2.024 2.335 1.00 0.00 50 GLY A O 7
ATOM 7291 N N . HIS A 1 51 ? 5.675 2.859 0.425 1.00 0.00 51 HIS A N 7
ATOM 7292 C CA . HIS A 1 51 ? 6.444 1.967 -0.435 1.00 0.00 51 HIS A CA 7
ATOM 7293 C C . HIS A 1 51 ? 6.673 2.598 -1.805 1.00 0.00 51 HIS A C 7
ATOM 7294 O O . HIS A 1 51 ? 6.061 3.611 -2.143 1.00 0.00 51 HIS A O 7
ATOM 7308 N N . ALA A 1 52 ? 7.560 1.994 -2.589 1.00 0.00 52 ALA A N 7
ATOM 7309 C CA . ALA A 1 52 ? 7.870 2.496 -3.922 1.00 0.00 52 ALA A CA 7
ATOM 7310 C C . ALA A 1 52 ? 7.022 1.801 -4.981 1.00 0.00 52 ALA A C 7
ATOM 7311 O O . ALA A 1 52 ? 6.564 0.676 -4.782 1.00 0.00 52 ALA A O 7
ATOM 7318 N N . GLU A 1 53 ? 6.816 2.478 -6.106 1.00 0.00 53 GLU A N 7
ATOM 7319 C CA . GLU A 1 53 ? 6.021 1.924 -7.196 1.00 0.00 53 GLU A CA 7
ATOM 7320 C C . GLU A 1 53 ? 6.780 2.000 -8.517 1.00 0.00 53 GLU A C 7
ATOM 7321 O O . GLU A 1 53 ? 7.581 2.910 -8.734 1.00 0.00 53 GLU A O 7
ATOM 7333 N N . HIS A 1 54 ? 6.524 1.037 -9.397 1.00 0.00 54 HIS A N 7
ATOM 7334 C CA . HIS A 1 54 ? 7.183 0.994 -10.697 1.00 0.00 54 HIS A CA 7
ATOM 7335 C C . HIS A 1 54 ? 6.290 0.323 -11.737 1.00 0.00 54 HIS A C 7
ATOM 7336 O O . HIS A 1 54 ? 5.902 -0.835 -11.582 1.00 0.00 54 HIS A O 7
ATOM 7350 N N . ASP A 1 55 ? 5.968 1.058 -12.795 1.00 0.00 55 ASP A N 7
ATOM 7351 C CA . ASP A 1 55 ? 5.121 0.534 -13.860 1.00 0.00 55 ASP A CA 7
ATOM 7352 C C . ASP A 1 55 ? 3.802 0.012 -13.299 1.00 0.00 55 ASP A C 7
ATOM 7353 O O . ASP A 1 55 ? 3.167 -0.861 -13.889 1.00 0.00 55 ASP A O 7
ATOM 7362 N N . GLY A 1 56 ? 3.396 0.553 -12.154 1.00 0.00 56 GLY A N 7
ATOM 7363 C CA . GLY A 1 56 ? 2.156 0.128 -11.532 1.00 0.00 56 GLY A CA 7
ATOM 7364 C C . GLY A 1 56 ? 2.367 -0.968 -10.507 1.00 0.00 56 GLY A C 7
ATOM 7365 O O . GLY A 1 56 ? 1.488 -1.243 -9.690 1.00 0.00 56 GLY A O 7
ATOM 7369 N N . LYS A 1 57 ? 3.537 -1.598 -10.549 1.00 0.00 57 LYS A N 7
ATOM 7370 C CA . LYS A 1 57 ? 3.862 -2.671 -9.617 1.00 0.00 57 LYS A CA 7
ATOM 7371 C C . LYS A 1 57 ? 4.717 -2.151 -8.466 1.00 0.00 57 LYS A C 7
ATOM 7372 O O . LYS A 1 57 ? 5.733 -1.485 -8.667 1.00 0.00 57 LYS A O 7
ATOM 7391 N N . PRO A 1 58 ? 4.300 -2.463 -7.230 1.00 0.00 58 PRO A N 7
ATOM 7392 C CA . PRO A 1 58 ? 5.016 -2.039 -6.022 1.00 0.00 58 PRO A CA 7
ATOM 7393 C C . PRO A 1 58 ? 6.352 -2.756 -5.858 1.00 0.00 58 PRO A C 7
ATOM 7394 O O . PRO A 1 58 ? 6.555 -3.844 -6.398 1.00 0.00 58 PRO A O 7
ATOM 7405 N N . PHE A 1 59 ? 7.260 -2.139 -5.110 1.00 0.00 59 PHE A N 7
ATOM 7406 C CA . PHE A 1 59 ? 8.578 -2.718 -4.875 1.00 0.00 59 PHE A CA 7
ATOM 7407 C C . PHE A 1 59 ? 9.254 -2.064 -3.674 1.00 0.00 59 PHE A C 7
ATOM 7408 O O . PHE A 1 59 ? 9.393 -0.841 -3.615 1.00 0.00 59 PHE A O 7
ATOM 7425 N N . CYS A 1 60 ? 9.671 -2.886 -2.717 1.00 0.00 60 CYS A N 7
ATOM 7426 C CA . CYS A 1 60 ? 10.332 -2.389 -1.516 1.00 0.00 60 CYS A CA 7
ATOM 7427 C C . CYS A 1 60 ? 11.288 -1.248 -1.853 1.00 0.00 60 CYS A C 7
ATOM 7428 O O . CYS A 1 60 ? 11.719 -1.102 -2.997 1.00 0.00 60 CYS A O 7
ATOM 7435 N N . HIS A 1 61 ? 11.615 -0.442 -0.848 1.00 0.00 61 HIS A N 7
ATOM 7436 C CA . HIS A 1 61 ? 12.521 0.685 -1.037 1.00 0.00 61 HIS A CA 7
ATOM 7437 C C . HIS A 1 61 ? 13.819 0.235 -1.701 1.00 0.00 61 HIS A C 7
ATOM 7438 O O . HIS A 1 61 ? 14.305 0.873 -2.635 1.00 0.00 61 HIS A O 7
ATOM 7452 N N . LYS A 1 62 ? 14.375 -0.869 -1.214 1.00 0.00 62 LYS A N 7
ATOM 7453 C CA . LYS A 1 62 ? 15.616 -1.406 -1.759 1.00 0.00 62 LYS A CA 7
ATOM 7454 C C . LYS A 1 62 ? 16.042 -2.662 -1.006 1.00 0.00 62 LYS A C 7
ATOM 7455 O O . LYS A 1 62 ? 15.607 -2.920 0.116 1.00 0.00 62 LYS A O 7
ATOM 7474 N N . PRO A 1 63 ? 16.916 -3.463 -1.636 1.00 0.00 63 PRO A N 7
ATOM 7475 C CA . PRO A 1 63 ? 17.440 -3.166 -2.972 1.00 0.00 63 PRO A CA 7
ATOM 7476 C C . PRO A 1 63 ? 16.378 -3.309 -4.056 1.00 0.00 63 PRO A C 7
ATOM 7477 O O . PRO A 1 63 ? 16.560 -2.845 -5.182 1.00 0.00 63 PRO A O 7
ATOM 7488 N N . CYS A 1 64 ? 15.269 -3.954 -3.711 1.00 0.00 64 CYS A N 7
ATOM 7489 C CA . CYS A 1 64 ? 14.177 -4.158 -4.654 1.00 0.00 64 CYS A CA 7
ATOM 7490 C C . CYS A 1 64 ? 14.127 -3.030 -5.681 1.00 0.00 64 CYS A C 7
ATOM 7491 O O . CYS A 1 64 ? 14.548 -3.200 -6.826 1.00 0.00 64 CYS A O 7
ATOM 7498 N N . TYR A 1 65 ? 13.611 -1.880 -5.263 1.00 0.00 65 TYR A N 7
ATOM 7499 C CA . TYR A 1 65 ? 13.504 -0.725 -6.147 1.00 0.00 65 TYR A CA 7
ATOM 7500 C C . TYR A 1 65 ? 14.861 -0.369 -6.746 1.00 0.00 65 TYR A C 7
ATOM 7501 O O . TYR A 1 65 ? 15.016 -0.305 -7.965 1.00 0.00 65 TYR A O 7
ATOM 7519 N N . ALA A 1 66 ? 15.842 -0.141 -5.879 1.00 0.00 66 ALA A N 7
ATOM 7520 C CA . ALA A 1 66 ? 17.187 0.205 -6.320 1.00 0.00 66 ALA A CA 7
ATOM 7521 C C . ALA A 1 66 ? 17.562 -0.557 -7.587 1.00 0.00 66 ALA A C 7
ATOM 7522 O O . ALA A 1 66 ? 17.769 0.039 -8.645 1.00 0.00 66 ALA A O 7
ATOM 7529 N N . THR A 1 67 ? 17.648 -1.878 -7.474 1.00 0.00 67 THR A N 7
ATOM 7530 C CA . THR A 1 67 ? 17.999 -2.722 -8.609 1.00 0.00 67 THR A CA 7
ATOM 7531 C C . THR A 1 67 ? 17.183 -2.352 -9.842 1.00 0.00 67 THR A C 7
ATOM 7532 O O . THR A 1 67 ? 17.737 -2.092 -10.911 1.00 0.00 67 THR A O 7
ATOM 7543 N N . LEU A 1 68 ? 15.864 -2.329 -9.688 1.00 0.00 68 LEU A N 7
ATOM 7544 C CA . LEU A 1 68 ? 14.970 -1.989 -10.790 1.00 0.00 68 LEU A CA 7
ATOM 7545 C C . LEU A 1 68 ? 15.387 -0.676 -11.444 1.00 0.00 68 LEU A C 7
ATOM 7546 O O . LEU A 1 68 ? 15.432 -0.567 -12.670 1.00 0.00 68 LEU A O 7
ATOM 7562 N N . PHE A 1 69 ? 15.694 0.319 -10.618 1.00 0.00 69 PHE A N 7
ATOM 7563 C CA . PHE A 1 69 ? 16.109 1.626 -11.116 1.00 0.00 69 PHE A CA 7
ATOM 7564 C C . PHE A 1 69 ? 17.575 1.893 -10.787 1.00 0.00 69 PHE A C 7
ATOM 7565 O O . PHE A 1 69 ? 17.907 2.894 -10.154 1.00 0.00 69 PHE A O 7
ATOM 7582 N N . GLY A 1 70 ? 18.447 0.988 -11.221 1.00 0.00 70 GLY A N 7
ATOM 7583 C CA . GLY A 1 70 ? 19.867 1.143 -10.963 1.00 0.00 70 GLY A CA 7
ATOM 7584 C C . GLY A 1 70 ? 20.600 -0.184 -10.938 1.00 0.00 70 GLY A C 7
ATOM 7585 O O . GLY A 1 70 ? 20.134 -1.146 -10.327 1.00 0.00 70 GLY A O 7
ATOM 7589 N N . SER A 1 71 ? 21.748 -0.236 -11.604 1.00 0.00 71 SER A N 7
ATOM 7590 C CA . SER A 1 71 ? 22.544 -1.456 -11.661 1.00 0.00 71 SER A CA 7
ATOM 7591 C C . SER A 1 71 ? 21.695 -2.638 -12.119 1.00 0.00 71 SER A C 7
ATOM 7592 O O . SER A 1 71 ? 21.771 -3.728 -11.553 1.00 0.00 71 SER A O 7
ATOM 7600 N N . GLY A 1 72 ? 20.885 -2.413 -13.149 1.00 0.00 72 GLY A N 7
ATOM 7601 C CA . GLY A 1 72 ? 20.032 -3.467 -13.666 1.00 0.00 72 GLY A CA 7
ATOM 7602 C C . GLY A 1 72 ? 19.974 -3.475 -15.181 1.00 0.00 72 GLY A C 7
ATOM 7603 O O . GLY A 1 72 ? 19.950 -2.428 -15.828 1.00 0.00 72 GLY A O 7
ATOM 7607 N N . PRO A 1 73 ? 19.954 -4.680 -15.769 1.00 0.00 73 PRO A N 7
ATOM 7608 C CA . PRO A 1 73 ? 19.900 -4.850 -17.224 1.00 0.00 73 PRO A CA 7
ATOM 7609 C C . PRO A 1 73 ? 18.554 -4.433 -17.807 1.00 0.00 73 PRO A C 7
ATOM 7610 O O . PRO A 1 73 ? 17.623 -5.236 -17.881 1.00 0.00 73 PRO A O 7
ATOM 7621 N N . SER A 1 74 ? 18.457 -3.173 -18.220 1.00 0.00 74 SER A N 7
ATOM 7622 C CA . SER A 1 74 ? 17.223 -2.649 -18.793 1.00 0.00 74 SER A CA 7
ATOM 7623 C C . SER A 1 74 ? 17.000 -3.199 -20.198 1.00 0.00 74 SER A C 7
ATOM 7624 O O . SER A 1 74 ? 15.916 -3.685 -20.523 1.00 0.00 74 SER A O 7
ATOM 7632 N N . SER A 1 75 ? 18.035 -3.119 -21.029 1.00 0.00 75 SER A N 7
ATOM 7633 C CA . SER A 1 75 ? 17.952 -3.605 -22.402 1.00 0.00 75 SER A CA 7
ATOM 7634 C C . SER A 1 75 ? 19.280 -4.213 -22.843 1.00 0.00 75 SER A C 7
ATOM 7635 O O . SER A 1 75 ? 20.337 -3.601 -22.693 1.00 0.00 75 SER A O 7
ATOM 7643 N N . GLY A 1 76 ? 19.217 -5.424 -23.389 1.00 0.00 76 GLY A N 7
ATOM 7644 C CA . GLY A 1 76 ? 20.420 -6.096 -23.845 1.00 0.00 76 GLY A CA 7
ATOM 7645 C C . GLY A 1 76 ? 20.408 -6.359 -25.337 1.00 0.00 76 GLY A C 7
ATOM 7646 O O . GLY A 1 76 ? 19.352 -6.242 -25.957 1.00 0.00 76 GLY A O 7
ATOM 7652 N N . GLY A 1 1 ? -32.300 -14.704 -18.012 1.00 0.00 1 GLY A N 8
ATOM 7653 C CA . GLY A 1 1 ? -32.179 -14.252 -16.639 1.00 0.00 1 GLY A CA 8
ATOM 7654 C C . GLY A 1 1 ? -31.679 -12.824 -16.541 1.00 0.00 1 GLY A C 8
ATOM 7655 O O . GLY A 1 1 ? -31.215 -12.252 -17.527 1.00 0.00 1 GLY A O 8
ATOM 7659 N N . SER A 1 2 ? -31.776 -12.245 -15.348 1.00 0.00 2 SER A N 8
ATOM 7660 C CA . SER A 1 2 ? -31.336 -10.873 -15.126 1.00 0.00 2 SER A CA 8
ATOM 7661 C C . SER A 1 2 ? -31.044 -10.628 -13.649 1.00 0.00 2 SER A C 8
ATOM 7662 O O . SER A 1 2 ? -31.675 -11.221 -12.774 1.00 0.00 2 SER A O 8
ATOM 7670 N N . SER A 1 3 ? -30.084 -9.749 -13.379 1.00 0.00 3 SER A N 8
ATOM 7671 C CA . SER A 1 3 ? -29.706 -9.427 -12.008 1.00 0.00 3 SER A CA 8
ATOM 7672 C C . SER A 1 3 ? -29.218 -7.985 -11.904 1.00 0.00 3 SER A C 8
ATOM 7673 O O . SER A 1 3 ? -28.395 -7.537 -12.700 1.00 0.00 3 SER A O 8
ATOM 7681 N N . GLY A 1 4 ? -29.735 -7.263 -10.914 1.00 0.00 4 GLY A N 8
ATOM 7682 C CA . GLY A 1 4 ? -29.342 -5.879 -10.722 1.00 0.00 4 GLY A CA 8
ATOM 7683 C C . GLY A 1 4 ? -28.304 -5.718 -9.628 1.00 0.00 4 GLY A C 8
ATOM 7684 O O . GLY A 1 4 ? -28.486 -4.926 -8.703 1.00 0.00 4 GLY A O 8
ATOM 7688 N N . SER A 1 5 ? -27.215 -6.471 -9.732 1.00 0.00 5 SER A N 8
ATOM 7689 C CA . SER A 1 5 ? -26.147 -6.412 -8.741 1.00 0.00 5 SER A CA 8
ATOM 7690 C C . SER A 1 5 ? -25.444 -5.058 -8.781 1.00 0.00 5 SER A C 8
ATOM 7691 O O . SER A 1 5 ? -24.382 -4.915 -9.387 1.00 0.00 5 SER A O 8
ATOM 7699 N N . SER A 1 6 ? -26.045 -4.067 -8.130 1.00 0.00 6 SER A N 8
ATOM 7700 C CA . SER A 1 6 ? -25.479 -2.724 -8.093 1.00 0.00 6 SER A CA 8
ATOM 7701 C C . SER A 1 6 ? -23.984 -2.771 -7.792 1.00 0.00 6 SER A C 8
ATOM 7702 O O . SER A 1 6 ? -23.575 -2.989 -6.653 1.00 0.00 6 SER A O 8
ATOM 7710 N N . GLY A 1 7 ? -23.173 -2.566 -8.825 1.00 0.00 7 GLY A N 8
ATOM 7711 C CA . GLY A 1 7 ? -21.732 -2.589 -8.653 1.00 0.00 7 GLY A CA 8
ATOM 7712 C C . GLY A 1 7 ? -21.065 -1.331 -9.172 1.00 0.00 7 GLY A C 8
ATOM 7713 O O . GLY A 1 7 ? -20.883 -1.169 -10.378 1.00 0.00 7 GLY A O 8
ATOM 7717 N N . MET A 1 8 ? -20.701 -0.436 -8.259 1.00 0.00 8 MET A N 8
ATOM 7718 C CA . MET A 1 8 ? -20.052 0.815 -8.632 1.00 0.00 8 MET A CA 8
ATOM 7719 C C . MET A 1 8 ? -18.851 1.093 -7.733 1.00 0.00 8 MET A C 8
ATOM 7720 O O . MET A 1 8 ? -18.991 1.670 -6.655 1.00 0.00 8 MET A O 8
ATOM 7734 N N . ALA A 1 9 ? -17.671 0.678 -8.183 1.00 0.00 9 ALA A N 8
ATOM 7735 C CA . ALA A 1 9 ? -16.447 0.884 -7.420 1.00 0.00 9 ALA A CA 8
ATOM 7736 C C . ALA A 1 9 ? -15.260 1.134 -8.344 1.00 0.00 9 ALA A C 8
ATOM 7737 O O . ALA A 1 9 ? -15.405 1.150 -9.566 1.00 0.00 9 ALA A O 8
ATOM 7744 N N . SER A 1 10 ? -14.086 1.330 -7.752 1.00 0.00 10 SER A N 8
ATOM 7745 C CA . SER A 1 10 ? -12.874 1.584 -8.523 1.00 0.00 10 SER A CA 8
ATOM 7746 C C . SER A 1 10 ? -12.235 0.275 -8.977 1.00 0.00 10 SER A C 8
ATOM 7747 O O . SER A 1 10 ? -12.580 -0.801 -8.489 1.00 0.00 10 SER A O 8
ATOM 7755 N N . LYS A 1 11 ? -11.301 0.376 -9.917 1.00 0.00 11 LYS A N 8
ATOM 7756 C CA . LYS A 1 11 ? -10.611 -0.798 -10.439 1.00 0.00 11 LYS A CA 8
ATOM 7757 C C . LYS A 1 11 ? -9.266 -0.992 -9.745 1.00 0.00 11 LYS A C 8
ATOM 7758 O O . LYS A 1 11 ? -8.801 -0.117 -9.014 1.00 0.00 11 LYS A O 8
ATOM 7777 N N . CYS A 1 12 ? -8.644 -2.142 -9.981 1.00 0.00 12 CYS A N 8
ATOM 7778 C CA . CYS A 1 12 ? -7.352 -2.450 -9.380 1.00 0.00 12 CYS A CA 8
ATOM 7779 C C . CYS A 1 12 ? -6.237 -2.374 -10.420 1.00 0.00 12 CYS A C 8
ATOM 7780 O O . CYS A 1 12 ? -6.290 -3.012 -11.471 1.00 0.00 12 CYS A O 8
ATOM 7787 N N . PRO A 1 13 ? -5.202 -1.576 -10.120 1.00 0.00 13 PRO A N 8
ATOM 7788 C CA . PRO A 1 13 ? -4.055 -1.398 -11.015 1.00 0.00 13 PRO A CA 8
ATOM 7789 C C . PRO A 1 13 ? -3.189 -2.650 -11.103 1.00 0.00 13 PRO A C 8
ATOM 7790 O O . PRO A 1 13 ? -2.118 -2.636 -11.711 1.00 0.00 13 PRO A O 8
ATOM 7801 N N . LYS A 1 14 ? -3.659 -3.733 -10.494 1.00 0.00 14 LYS A N 8
ATOM 7802 C CA . LYS A 1 14 ? -2.929 -4.995 -10.505 1.00 0.00 14 LYS A CA 8
ATOM 7803 C C . LYS A 1 14 ? -3.628 -6.020 -11.393 1.00 0.00 14 LYS A C 8
ATOM 7804 O O . LYS A 1 14 ? -3.038 -6.540 -12.340 1.00 0.00 14 LYS A O 8
ATOM 7823 N N . CYS A 1 15 ? -4.888 -6.304 -11.083 1.00 0.00 15 CYS A N 8
ATOM 7824 C CA . CYS A 1 15 ? -5.668 -7.265 -11.853 1.00 0.00 15 CYS A CA 8
ATOM 7825 C C . CYS A 1 15 ? -6.824 -6.575 -12.572 1.00 0.00 15 CYS A C 8
ATOM 7826 O O . CYS A 1 15 ? -7.797 -7.219 -12.964 1.00 0.00 15 CYS A O 8
ATOM 7833 N N . ASP A 1 16 ? -6.709 -5.263 -12.742 1.00 0.00 16 ASP A N 8
ATOM 7834 C CA . ASP A 1 16 ? -7.743 -4.486 -13.415 1.00 0.00 16 ASP A CA 8
ATOM 7835 C C . ASP A 1 16 ? -9.131 -5.031 -13.091 1.00 0.00 16 ASP A C 8
ATOM 7836 O O . ASP A 1 16 ? -9.934 -5.289 -13.988 1.00 0.00 16 ASP A O 8
ATOM 7845 N N . LYS A 1 17 ? -9.406 -5.207 -11.803 1.00 0.00 17 LYS A N 8
ATOM 7846 C CA . LYS A 1 17 ? -10.696 -5.722 -11.359 1.00 0.00 17 LYS A CA 8
ATOM 7847 C C . LYS A 1 17 ? -11.434 -4.686 -10.517 1.00 0.00 17 LYS A C 8
ATOM 7848 O O . LYS A 1 17 ? -10.820 -3.791 -9.935 1.00 0.00 17 LYS A O 8
ATOM 7867 N N . THR A 1 18 ? -12.756 -4.815 -10.454 1.00 0.00 18 THR A N 8
ATOM 7868 C CA . THR A 1 18 ? -13.578 -3.891 -9.683 1.00 0.00 18 THR A CA 8
ATOM 7869 C C . THR A 1 18 ? -13.459 -4.166 -8.188 1.00 0.00 18 THR A C 8
ATOM 7870 O O . THR A 1 18 ? -14.210 -4.968 -7.632 1.00 0.00 18 THR A O 8
ATOM 7881 N N . VAL A 1 19 ? -12.511 -3.495 -7.541 1.00 0.00 19 VAL A N 8
ATOM 7882 C CA . VAL A 1 19 ? -12.295 -3.666 -6.109 1.00 0.00 19 VAL A CA 8
ATOM 7883 C C . VAL A 1 19 ? -13.537 -3.275 -5.316 1.00 0.00 19 VAL A C 8
ATOM 7884 O O . VAL A 1 19 ? -14.188 -2.274 -5.615 1.00 0.00 19 VAL A O 8
ATOM 7897 N N . TYR A 1 20 ? -13.860 -4.072 -4.303 1.00 0.00 20 TYR A N 8
ATOM 7898 C CA . TYR A 1 20 ? -15.025 -3.811 -3.467 1.00 0.00 20 TYR A CA 8
ATOM 7899 C C . TYR A 1 20 ? -14.669 -2.880 -2.311 1.00 0.00 20 TYR A C 8
ATOM 7900 O O . TYR A 1 20 ? -13.581 -2.967 -1.742 1.00 0.00 20 TYR A O 8
ATOM 7918 N N . PHE A 1 21 ? -15.595 -1.991 -1.969 1.00 0.00 21 PHE A N 8
ATOM 7919 C CA . PHE A 1 21 ? -15.381 -1.043 -0.882 1.00 0.00 21 PHE A CA 8
ATOM 7920 C C . PHE A 1 21 ? -15.136 -1.774 0.436 1.00 0.00 21 PHE A C 8
ATOM 7921 O O . PHE A 1 21 ? -14.474 -1.253 1.333 1.00 0.00 21 PHE A O 8
ATOM 7938 N N . ALA A 1 22 ? -15.675 -2.984 0.543 1.00 0.00 22 ALA A N 8
ATOM 7939 C CA . ALA A 1 22 ? -15.514 -3.787 1.749 1.00 0.00 22 ALA A CA 8
ATOM 7940 C C . ALA A 1 22 ? -14.092 -4.326 1.864 1.00 0.00 22 ALA A C 8
ATOM 7941 O O . ALA A 1 22 ? -13.667 -4.755 2.936 1.00 0.00 22 ALA A O 8
ATOM 7948 N N . GLU A 1 23 ? -13.363 -4.300 0.753 1.00 0.00 23 GLU A N 8
ATOM 7949 C CA . GLU A 1 23 ? -11.989 -4.788 0.731 1.00 0.00 23 GLU A CA 8
ATOM 7950 C C . GLU A 1 23 ? -11.058 -3.763 0.090 1.00 0.00 23 GLU A C 8
ATOM 7951 O O . GLU A 1 23 ? -9.915 -4.072 -0.251 1.00 0.00 23 GLU A O 8
ATOM 7963 N N . LYS A 1 24 ? -11.554 -2.542 -0.072 1.00 0.00 24 LYS A N 8
ATOM 7964 C CA . LYS A 1 24 ? -10.769 -1.469 -0.672 1.00 0.00 24 LYS A CA 8
ATOM 7965 C C . LYS A 1 24 ? -9.618 -1.061 0.242 1.00 0.00 24 LYS A C 8
ATOM 7966 O O . LYS A 1 24 ? -9.770 -1.011 1.463 1.00 0.00 24 LYS A O 8
ATOM 7985 N N . VAL A 1 25 ? -8.467 -0.770 -0.356 1.00 0.00 25 VAL A N 8
ATOM 7986 C CA . VAL A 1 25 ? -7.292 -0.364 0.404 1.00 0.00 25 VAL A CA 8
ATOM 7987 C C . VAL A 1 25 ? -6.524 0.737 -0.318 1.00 0.00 25 VAL A C 8
ATOM 7988 O O . VAL A 1 25 ? -6.069 0.554 -1.447 1.00 0.00 25 VAL A O 8
ATOM 8001 N N . SER A 1 26 ? -6.382 1.883 0.342 1.00 0.00 26 SER A N 8
ATOM 8002 C CA . SER A 1 26 ? -5.671 3.016 -0.239 1.00 0.00 26 SER A CA 8
ATOM 8003 C C . SER A 1 26 ? -4.164 2.780 -0.219 1.00 0.00 26 SER A C 8
ATOM 8004 O O . SER A 1 26 ? -3.619 2.257 0.752 1.00 0.00 26 SER A O 8
ATOM 8012 N N . SER A 1 27 ? -3.497 3.170 -1.301 1.00 0.00 27 SER A N 8
ATOM 8013 C CA . SER A 1 27 ? -2.053 2.998 -1.411 1.00 0.00 27 SER A CA 8
ATOM 8014 C C . SER A 1 27 ? -1.497 3.807 -2.579 1.00 0.00 27 SER A C 8
ATOM 8015 O O . SER A 1 27 ? -1.783 3.519 -3.742 1.00 0.00 27 SER A O 8
ATOM 8023 N N . LEU A 1 28 ? -0.701 4.822 -2.261 1.00 0.00 28 LEU A N 8
ATOM 8024 C CA . LEU A 1 28 ? -0.104 5.675 -3.283 1.00 0.00 28 LEU A CA 8
ATOM 8025 C C . LEU A 1 28 ? -1.180 6.389 -4.093 1.00 0.00 28 LEU A C 8
ATOM 8026 O O . LEU A 1 28 ? -0.986 6.696 -5.269 1.00 0.00 28 LEU A O 8
ATOM 8042 N N . GLY A 1 29 ? -2.316 6.653 -3.455 1.00 0.00 29 GLY A N 8
ATOM 8043 C CA . GLY A 1 29 ? -3.406 7.332 -4.132 1.00 0.00 29 GLY A CA 8
ATOM 8044 C C . GLY A 1 29 ? -4.118 6.438 -5.127 1.00 0.00 29 GLY A C 8
ATOM 8045 O O . GLY A 1 29 ? -4.505 6.883 -6.208 1.00 0.00 29 GLY A O 8
ATOM 8049 N N . LYS A 1 30 ? -4.289 5.171 -4.765 1.00 0.00 30 LYS A N 8
ATOM 8050 C CA . LYS A 1 30 ? -4.957 4.210 -5.634 1.00 0.00 30 LYS A CA 8
ATOM 8051 C C . LYS A 1 30 ? -5.623 3.108 -4.816 1.00 0.00 30 LYS A C 8
ATOM 8052 O O . LYS A 1 30 ? -5.339 2.945 -3.629 1.00 0.00 30 LYS A O 8
ATOM 8071 N N . ASP A 1 31 ? -6.509 2.354 -5.457 1.00 0.00 31 ASP A N 8
ATOM 8072 C CA . ASP A 1 31 ? -7.214 1.266 -4.790 1.00 0.00 31 ASP A CA 8
ATOM 8073 C C . ASP A 1 31 ? -6.688 -0.088 -5.255 1.00 0.00 31 ASP A C 8
ATOM 8074 O O . ASP A 1 31 ? -6.824 -0.450 -6.424 1.00 0.00 31 ASP A O 8
ATOM 8083 N N . TRP A 1 32 ? -6.087 -0.832 -4.333 1.00 0.00 32 TRP A N 8
ATOM 8084 C CA . TRP A 1 32 ? -5.539 -2.146 -4.650 1.00 0.00 32 TRP A CA 8
ATOM 8085 C C . TRP A 1 32 ? -6.276 -3.241 -3.886 1.00 0.00 32 TRP A C 8
ATOM 8086 O O . TRP A 1 32 ? -7.223 -2.967 -3.148 1.00 0.00 32 TRP A O 8
ATOM 8107 N N . HIS A 1 33 ? -5.836 -4.482 -4.068 1.00 0.00 33 HIS A N 8
ATOM 8108 C CA . HIS A 1 33 ? -6.455 -5.619 -3.395 1.00 0.00 33 HIS A CA 8
ATOM 8109 C C . HIS A 1 33 ? -5.610 -6.074 -2.209 1.00 0.00 33 HIS A C 8
ATOM 8110 O O . HIS A 1 33 ? -4.388 -5.924 -2.210 1.00 0.00 33 HIS A O 8
ATOM 8124 N N . LYS A 1 34 ? -6.269 -6.629 -1.198 1.00 0.00 34 LYS A N 8
ATOM 8125 C CA . LYS A 1 34 ? -5.579 -7.106 -0.005 1.00 0.00 34 LYS A CA 8
ATOM 8126 C C . LYS A 1 34 ? -4.655 -8.272 -0.340 1.00 0.00 34 LYS A C 8
ATOM 8127 O O . LYS A 1 34 ? -3.869 -8.716 0.497 1.00 0.00 34 LYS A O 8
ATOM 8146 N N . PHE A 1 35 ? -4.753 -8.764 -1.571 1.00 0.00 35 PHE A N 8
ATOM 8147 C CA . PHE A 1 35 ? -3.925 -9.878 -2.017 1.00 0.00 35 PHE A CA 8
ATOM 8148 C C . PHE A 1 35 ? -2.936 -9.427 -3.088 1.00 0.00 35 PHE A C 8
ATOM 8149 O O . PHE A 1 35 ? -1.885 -10.040 -3.277 1.00 0.00 35 PHE A O 8
ATOM 8166 N N . CYS A 1 36 ? -3.280 -8.350 -3.786 1.00 0.00 36 CYS A N 8
ATOM 8167 C CA . CYS A 1 36 ? -2.425 -7.815 -4.839 1.00 0.00 36 CYS A CA 8
ATOM 8168 C C . CYS A 1 36 ? -1.284 -6.993 -4.248 1.00 0.00 36 CYS A C 8
ATOM 8169 O O . CYS A 1 36 ? -0.186 -6.945 -4.803 1.00 0.00 36 CYS A O 8
ATOM 8176 N N . LEU A 1 37 ? -1.551 -6.347 -3.118 1.00 0.00 37 LEU A N 8
ATOM 8177 C CA . LEU A 1 37 ? -0.547 -5.527 -2.449 1.00 0.00 37 LEU A CA 8
ATOM 8178 C C . LEU A 1 37 ? 0.629 -6.378 -1.983 1.00 0.00 37 LEU A C 8
ATOM 8179 O O . LEU A 1 37 ? 0.771 -6.663 -0.794 1.00 0.00 37 LEU A O 8
ATOM 8195 N N . LYS A 1 38 ? 1.473 -6.780 -2.927 1.00 0.00 38 LYS A N 8
ATOM 8196 C CA . LYS A 1 38 ? 2.640 -7.597 -2.614 1.00 0.00 38 LYS A CA 8
ATOM 8197 C C . LYS A 1 38 ? 3.809 -7.247 -3.529 1.00 0.00 38 LYS A C 8
ATOM 8198 O O . LYS A 1 38 ? 3.617 -6.893 -4.692 1.00 0.00 38 LYS A O 8
ATOM 8217 N N . CYS A 1 39 ? 5.022 -7.349 -2.996 1.00 0.00 39 CYS A N 8
ATOM 8218 C CA . CYS A 1 39 ? 6.224 -7.044 -3.763 1.00 0.00 39 CYS A CA 8
ATOM 8219 C C . CYS A 1 39 ? 6.593 -8.207 -4.680 1.00 0.00 39 CYS A C 8
ATOM 8220 O O . CYS A 1 39 ? 6.938 -9.292 -4.214 1.00 0.00 39 CYS A O 8
ATOM 8227 N N . GLU A 1 40 ? 6.517 -7.971 -5.986 1.00 0.00 40 GLU A N 8
ATOM 8228 C CA . GLU A 1 40 ? 6.842 -8.999 -6.968 1.00 0.00 40 GLU A CA 8
ATOM 8229 C C . GLU A 1 40 ? 8.347 -9.246 -7.018 1.00 0.00 40 GLU A C 8
ATOM 8230 O O . GLU A 1 40 ? 8.828 -10.051 -7.816 1.00 0.00 40 GLU A O 8
ATOM 8242 N N . ARG A 1 41 ? 9.085 -8.548 -6.161 1.00 0.00 41 ARG A N 8
ATOM 8243 C CA . ARG A 1 41 ? 10.535 -8.690 -6.108 1.00 0.00 41 ARG A CA 8
ATOM 8244 C C . ARG A 1 41 ? 10.942 -9.727 -5.066 1.00 0.00 41 ARG A C 8
ATOM 8245 O O . ARG A 1 41 ? 11.695 -10.656 -5.360 1.00 0.00 41 ARG A O 8
ATOM 8266 N N . CYS A 1 42 ? 10.440 -9.562 -3.847 1.00 0.00 42 CYS A N 8
ATOM 8267 C CA . CYS A 1 42 ? 10.751 -10.482 -2.760 1.00 0.00 42 CYS A CA 8
ATOM 8268 C C . CYS A 1 42 ? 9.481 -11.127 -2.213 1.00 0.00 42 CYS A C 8
ATOM 8269 O O . CYS A 1 42 ? 9.478 -11.679 -1.112 1.00 0.00 42 CYS A O 8
ATOM 8276 N N . SER A 1 43 ? 8.405 -11.053 -2.989 1.00 0.00 43 SER A N 8
ATOM 8277 C CA . SER A 1 43 ? 7.128 -11.626 -2.581 1.00 0.00 43 SER A CA 8
ATOM 8278 C C . SER A 1 43 ? 6.885 -11.407 -1.091 1.00 0.00 43 SER A C 8
ATOM 8279 O O . SER A 1 43 ? 6.459 -12.316 -0.378 1.00 0.00 43 SER A O 8
ATOM 8287 N N . LYS A 1 44 ? 7.159 -10.193 -0.625 1.00 0.00 44 LYS A N 8
ATOM 8288 C CA . LYS A 1 44 ? 6.971 -9.851 0.779 1.00 0.00 44 LYS A CA 8
ATOM 8289 C C . LYS A 1 44 ? 5.707 -9.018 0.972 1.00 0.00 44 LYS A C 8
ATOM 8290 O O . LYS A 1 44 ? 5.113 -8.539 0.005 1.00 0.00 44 LYS A O 8
ATOM 8309 N N . THR A 1 45 ? 5.301 -8.848 2.226 1.00 0.00 45 THR A N 8
ATOM 8310 C CA . THR A 1 45 ? 4.109 -8.073 2.545 1.00 0.00 45 THR A CA 8
ATOM 8311 C C . THR A 1 45 ? 4.445 -6.597 2.725 1.00 0.00 45 THR A C 8
ATOM 8312 O O . THR A 1 45 ? 5.236 -6.231 3.595 1.00 0.00 45 THR A O 8
ATOM 8323 N N . LEU A 1 46 ? 3.838 -5.752 1.898 1.00 0.00 46 LEU A N 8
ATOM 8324 C CA . LEU A 1 46 ? 4.072 -4.314 1.967 1.00 0.00 46 LEU A CA 8
ATOM 8325 C C . LEU A 1 46 ? 2.993 -3.626 2.797 1.00 0.00 46 LEU A C 8
ATOM 8326 O O . LEU A 1 46 ? 2.013 -4.251 3.204 1.00 0.00 46 LEU A O 8
ATOM 8342 N N . THR A 1 47 ? 3.179 -2.333 3.044 1.00 0.00 47 THR A N 8
ATOM 8343 C CA . THR A 1 47 ? 2.222 -1.559 3.825 1.00 0.00 47 THR A CA 8
ATOM 8344 C C . THR A 1 47 ? 1.548 -0.493 2.968 1.00 0.00 47 THR A C 8
ATOM 8345 O O . THR A 1 47 ? 2.201 0.275 2.262 1.00 0.00 47 THR A O 8
ATOM 8356 N N . PRO A 1 48 ? 0.209 -0.442 3.030 1.00 0.00 48 PRO A N 8
ATOM 8357 C CA . PRO A 1 48 ? -0.583 0.527 2.267 1.00 0.00 48 PRO A CA 8
ATOM 8358 C C . PRO A 1 48 ? -0.408 1.952 2.781 1.00 0.00 48 PRO A C 8
ATOM 8359 O O . PRO A 1 48 ? -1.162 2.410 3.638 1.00 0.00 48 PRO A O 8
ATOM 8370 N N . GLY A 1 49 ? 0.594 2.648 2.252 1.00 0.00 49 GLY A N 8
ATOM 8371 C CA . GLY A 1 49 ? 0.850 4.014 2.669 1.00 0.00 49 GLY A CA 8
ATOM 8372 C C . GLY A 1 49 ? 2.298 4.242 3.053 1.00 0.00 49 GLY A C 8
ATOM 8373 O O . GLY A 1 49 ? 2.587 4.876 4.067 1.00 0.00 49 GLY A O 8
ATOM 8377 N N . GLY A 1 50 ? 3.213 3.721 2.241 1.00 0.00 50 GLY A N 8
ATOM 8378 C CA . GLY A 1 50 ? 4.629 3.879 2.519 1.00 0.00 50 GLY A CA 8
ATOM 8379 C C . GLY A 1 50 ? 5.481 2.865 1.784 1.00 0.00 50 GLY A C 8
ATOM 8380 O O . GLY A 1 50 ? 6.231 2.109 2.402 1.00 0.00 50 GLY A O 8
ATOM 8384 N N . HIS A 1 51 ? 5.366 2.846 0.459 1.00 0.00 51 HIS A N 8
ATOM 8385 C CA . HIS A 1 51 ? 6.132 1.915 -0.362 1.00 0.00 51 HIS A CA 8
ATOM 8386 C C . HIS A 1 51 ? 6.403 2.505 -1.742 1.00 0.00 51 HIS A C 8
ATOM 8387 O O . HIS A 1 51 ? 5.772 3.480 -2.146 1.00 0.00 51 HIS A O 8
ATOM 8401 N N . ALA A 1 52 ? 7.347 1.906 -2.461 1.00 0.00 52 ALA A N 8
ATOM 8402 C CA . ALA A 1 52 ? 7.701 2.371 -3.796 1.00 0.00 52 ALA A CA 8
ATOM 8403 C C . ALA A 1 52 ? 6.909 1.626 -4.865 1.00 0.00 52 ALA A C 8
ATOM 8404 O O . ALA A 1 52 ? 6.472 0.495 -4.651 1.00 0.00 52 ALA A O 8
ATOM 8411 N N . GLU A 1 53 ? 6.727 2.267 -6.015 1.00 0.00 53 GLU A N 8
ATOM 8412 C CA . GLU A 1 53 ? 5.985 1.663 -7.116 1.00 0.00 53 GLU A CA 8
ATOM 8413 C C . GLU A 1 53 ? 6.720 1.859 -8.439 1.00 0.00 53 GLU A C 8
ATOM 8414 O O . GLU A 1 53 ? 7.415 2.856 -8.635 1.00 0.00 53 GLU A O 8
ATOM 8426 N N . HIS A 1 54 ? 6.562 0.899 -9.345 1.00 0.00 54 HIS A N 8
ATOM 8427 C CA . HIS A 1 54 ? 7.210 0.964 -10.650 1.00 0.00 54 HIS A CA 8
ATOM 8428 C C . HIS A 1 54 ? 6.372 0.254 -11.709 1.00 0.00 54 HIS A C 8
ATOM 8429 O O . HIS A 1 54 ? 6.092 -0.939 -11.595 1.00 0.00 54 HIS A O 8
ATOM 8443 N N . ASP A 1 55 ? 5.976 0.995 -12.738 1.00 0.00 55 ASP A N 8
ATOM 8444 C CA . ASP A 1 55 ? 5.170 0.437 -13.817 1.00 0.00 55 ASP A CA 8
ATOM 8445 C C . ASP A 1 55 ? 3.841 -0.092 -13.286 1.00 0.00 55 ASP A C 8
ATOM 8446 O O . ASP A 1 55 ? 3.269 -1.029 -13.841 1.00 0.00 55 ASP A O 8
ATOM 8455 N N . GLY A 1 56 ? 3.357 0.516 -12.208 1.00 0.00 56 GLY A N 8
ATOM 8456 C CA . GLY A 1 56 ? 2.100 0.093 -11.619 1.00 0.00 56 GLY A CA 8
ATOM 8457 C C . GLY A 1 56 ? 2.282 -1.008 -10.593 1.00 0.00 56 GLY A C 8
ATOM 8458 O O . GLY A 1 56 ? 1.422 -1.219 -9.738 1.00 0.00 56 GLY A O 8
ATOM 8462 N N . LYS A 1 57 ? 3.404 -1.714 -10.678 1.00 0.00 57 LYS A N 8
ATOM 8463 C CA . LYS A 1 57 ? 3.697 -2.801 -9.751 1.00 0.00 57 LYS A CA 8
ATOM 8464 C C . LYS A 1 57 ? 4.456 -2.285 -8.532 1.00 0.00 57 LYS A C 8
ATOM 8465 O O . LYS A 1 57 ? 5.431 -1.542 -8.646 1.00 0.00 57 LYS A O 8
ATOM 8484 N N . PRO A 1 58 ? 4.001 -2.689 -7.337 1.00 0.00 58 PRO A N 8
ATOM 8485 C CA . PRO A 1 58 ? 4.624 -2.282 -6.074 1.00 0.00 58 PRO A CA 8
ATOM 8486 C C . PRO A 1 58 ? 5.997 -2.913 -5.874 1.00 0.00 58 PRO A C 8
ATOM 8487 O O . PRO A 1 58 ? 6.280 -3.988 -6.404 1.00 0.00 58 PRO A O 8
ATOM 8498 N N . PHE A 1 59 ? 6.848 -2.240 -5.107 1.00 0.00 59 PHE A N 8
ATOM 8499 C CA . PHE A 1 59 ? 8.193 -2.736 -4.838 1.00 0.00 59 PHE A CA 8
ATOM 8500 C C . PHE A 1 59 ? 8.799 -2.034 -3.626 1.00 0.00 59 PHE A C 8
ATOM 8501 O O . PHE A 1 59 ? 8.709 -0.813 -3.492 1.00 0.00 59 PHE A O 8
ATOM 8518 N N . CYS A 1 60 ? 9.415 -2.814 -2.745 1.00 0.00 60 CYS A N 8
ATOM 8519 C CA . CYS A 1 60 ? 10.036 -2.270 -1.543 1.00 0.00 60 CYS A CA 8
ATOM 8520 C C . CYS A 1 60 ? 10.957 -1.103 -1.888 1.00 0.00 60 CYS A C 8
ATOM 8521 O O . CYS A 1 60 ? 11.303 -0.893 -3.051 1.00 0.00 60 CYS A O 8
ATOM 8528 N N . HIS A 1 61 ? 11.351 -0.347 -0.868 1.00 0.00 61 HIS A N 8
ATOM 8529 C CA . HIS A 1 61 ? 12.233 0.799 -1.062 1.00 0.00 61 HIS A CA 8
ATOM 8530 C C . HIS A 1 61 ? 13.533 0.375 -1.740 1.00 0.00 61 HIS A C 8
ATOM 8531 O O . HIS A 1 61 ? 13.959 0.982 -2.723 1.00 0.00 61 HIS A O 8
ATOM 8545 N N . LYS A 1 62 ? 14.158 -0.670 -1.209 1.00 0.00 62 LYS A N 8
ATOM 8546 C CA . LYS A 1 62 ? 15.409 -1.176 -1.762 1.00 0.00 62 LYS A CA 8
ATOM 8547 C C . LYS A 1 62 ? 15.919 -2.365 -0.955 1.00 0.00 62 LYS A C 8
ATOM 8548 O O . LYS A 1 62 ? 15.515 -2.591 0.186 1.00 0.00 62 LYS A O 8
ATOM 8567 N N . PRO A 1 63 ? 16.829 -3.145 -1.558 1.00 0.00 63 PRO A N 8
ATOM 8568 C CA . PRO A 1 63 ? 17.317 -2.886 -2.916 1.00 0.00 63 PRO A CA 8
ATOM 8569 C C . PRO A 1 63 ? 16.250 -3.145 -3.974 1.00 0.00 63 PRO A C 8
ATOM 8570 O O . PRO A 1 63 ? 16.394 -2.739 -5.128 1.00 0.00 63 PRO A O 8
ATOM 8581 N N . CYS A 1 64 ? 15.178 -3.821 -3.575 1.00 0.00 64 CYS A N 8
ATOM 8582 C CA . CYS A 1 64 ? 14.086 -4.134 -4.488 1.00 0.00 64 CYS A CA 8
ATOM 8583 C C . CYS A 1 64 ? 13.963 -3.069 -5.574 1.00 0.00 64 CYS A C 8
ATOM 8584 O O . CYS A 1 64 ? 14.379 -3.279 -6.714 1.00 0.00 64 CYS A O 8
ATOM 8591 N N . TYR A 1 65 ? 13.390 -1.927 -5.212 1.00 0.00 65 TYR A N 8
ATOM 8592 C CA . TYR A 1 65 ? 13.210 -0.830 -6.155 1.00 0.00 65 TYR A CA 8
ATOM 8593 C C . TYR A 1 65 ? 14.548 -0.391 -6.742 1.00 0.00 65 TYR A C 8
ATOM 8594 O O . TYR A 1 65 ? 14.683 -0.225 -7.954 1.00 0.00 65 TYR A O 8
ATOM 8612 N N . ALA A 1 66 ? 15.536 -0.205 -5.872 1.00 0.00 66 ALA A N 8
ATOM 8613 C CA . ALA A 1 66 ? 16.865 0.212 -6.303 1.00 0.00 66 ALA A CA 8
ATOM 8614 C C . ALA A 1 66 ? 17.288 -0.526 -7.568 1.00 0.00 66 ALA A C 8
ATOM 8615 O O . ALA A 1 66 ? 17.460 0.081 -8.626 1.00 0.00 66 ALA A O 8
ATOM 8622 N N . THR A 1 67 ? 17.456 -1.840 -7.454 1.00 0.00 67 THR A N 8
ATOM 8623 C CA . THR A 1 67 ? 17.861 -2.660 -8.589 1.00 0.00 67 THR A CA 8
ATOM 8624 C C . THR A 1 67 ? 17.141 -2.233 -9.862 1.00 0.00 67 THR A C 8
ATOM 8625 O O . THR A 1 67 ? 17.664 -2.388 -10.966 1.00 0.00 67 THR A O 8
ATOM 8636 N N . LEU A 1 68 ? 15.938 -1.692 -9.702 1.00 0.00 68 LEU A N 8
ATOM 8637 C CA . LEU A 1 68 ? 15.145 -1.240 -10.840 1.00 0.00 68 LEU A CA 8
ATOM 8638 C C . LEU A 1 68 ? 15.597 0.141 -11.305 1.00 0.00 68 LEU A C 8
ATOM 8639 O O . LEU A 1 68 ? 15.657 0.416 -12.503 1.00 0.00 68 LEU A O 8
ATOM 8655 N N . PHE A 1 69 ? 15.915 1.007 -10.348 1.00 0.00 69 PHE A N 8
ATOM 8656 C CA . PHE A 1 69 ? 16.363 2.359 -10.658 1.00 0.00 69 PHE A CA 8
ATOM 8657 C C . PHE A 1 69 ? 17.814 2.563 -10.232 1.00 0.00 69 PHE A C 8
ATOM 8658 O O . PHE A 1 69 ? 18.088 3.137 -9.179 1.00 0.00 69 PHE A O 8
ATOM 8675 N N . GLY A 1 70 ? 18.740 2.087 -11.059 1.00 0.00 70 GLY A N 8
ATOM 8676 C CA . GLY A 1 70 ? 20.152 2.226 -10.751 1.00 0.00 70 GLY A CA 8
ATOM 8677 C C . GLY A 1 70 ? 20.988 1.113 -11.351 1.00 0.00 70 GLY A C 8
ATOM 8678 O O . GLY A 1 70 ? 20.885 -0.042 -10.937 1.00 0.00 70 GLY A O 8
ATOM 8682 N N . SER A 1 71 ? 21.817 1.460 -12.330 1.00 0.00 71 SER A N 8
ATOM 8683 C CA . SER A 1 71 ? 22.671 0.481 -12.992 1.00 0.00 71 SER A CA 8
ATOM 8684 C C . SER A 1 71 ? 24.112 0.977 -13.065 1.00 0.00 71 SER A C 8
ATOM 8685 O O . SER A 1 71 ? 24.446 1.827 -13.888 1.00 0.00 71 SER A O 8
ATOM 8693 N N . GLY A 1 72 ? 24.962 0.438 -12.195 1.00 0.00 72 GLY A N 8
ATOM 8694 C CA . GLY A 1 72 ? 26.357 0.838 -12.177 1.00 0.00 72 GLY A CA 8
ATOM 8695 C C . GLY A 1 72 ? 26.769 1.442 -10.849 1.00 0.00 72 GLY A C 8
ATOM 8696 O O . GLY A 1 72 ? 27.054 2.635 -10.747 1.00 0.00 72 GLY A O 8
ATOM 8700 N N . PRO A 1 73 ? 26.803 0.607 -9.800 1.00 0.00 73 PRO A N 8
ATOM 8701 C CA . PRO A 1 73 ? 27.182 1.043 -8.453 1.00 0.00 73 PRO A CA 8
ATOM 8702 C C . PRO A 1 73 ? 28.663 1.390 -8.350 1.00 0.00 73 PRO A C 8
ATOM 8703 O O . PRO A 1 73 ? 29.049 2.292 -7.608 1.00 0.00 73 PRO A O 8
ATOM 8714 N N . SER A 1 74 ? 29.489 0.666 -9.100 1.00 0.00 74 SER A N 8
ATOM 8715 C CA . SER A 1 74 ? 30.929 0.896 -9.091 1.00 0.00 74 SER A CA 8
ATOM 8716 C C . SER A 1 74 ? 31.559 0.444 -10.405 1.00 0.00 74 SER A C 8
ATOM 8717 O O . SER A 1 74 ? 31.257 -0.636 -10.912 1.00 0.00 74 SER A O 8
ATOM 8725 N N . SER A 1 75 ? 32.437 1.280 -10.951 1.00 0.00 75 SER A N 8
ATOM 8726 C CA . SER A 1 75 ? 33.108 0.970 -12.207 1.00 0.00 75 SER A CA 8
ATOM 8727 C C . SER A 1 75 ? 32.097 0.813 -13.339 1.00 0.00 75 SER A C 8
ATOM 8728 O O . SER A 1 75 ? 32.208 -0.091 -14.166 1.00 0.00 75 SER A O 8
ATOM 8736 N N . GLY A 1 76 ? 31.108 1.702 -13.368 1.00 0.00 76 GLY A N 8
ATOM 8737 C CA . GLY A 1 76 ? 30.091 1.646 -14.401 1.00 0.00 76 GLY A CA 8
ATOM 8738 C C . GLY A 1 76 ? 29.695 3.022 -14.900 1.00 0.00 76 GLY A C 8
ATOM 8739 O O . GLY A 1 76 ? 30.564 3.773 -15.339 1.00 0.00 76 GLY A O 8
ATOM 8745 N N . GLY A 1 1 ? -34.825 -13.101 -19.479 1.00 0.00 1 GLY A N 9
ATOM 8746 C CA . GLY A 1 1 ? -33.442 -13.240 -19.059 1.00 0.00 1 GLY A CA 9
ATOM 8747 C C . GLY A 1 1 ? -32.757 -11.902 -18.867 1.00 0.00 1 GLY A C 9
ATOM 8748 O O . GLY A 1 1 ? -32.521 -11.174 -19.831 1.00 0.00 1 GLY A O 9
ATOM 8752 N N . SER A 1 2 ? -32.438 -11.576 -17.618 1.00 0.00 2 SER A N 9
ATOM 8753 C CA . SER A 1 2 ? -31.781 -10.313 -17.303 1.00 0.00 2 SER A CA 9
ATOM 8754 C C . SER A 1 2 ? -30.460 -10.554 -16.578 1.00 0.00 2 SER A C 9
ATOM 8755 O O . SER A 1 2 ? -30.381 -11.378 -15.667 1.00 0.00 2 SER A O 9
ATOM 8763 N N . SER A 1 3 ? -29.425 -9.830 -16.991 1.00 0.00 3 SER A N 9
ATOM 8764 C CA . SER A 1 3 ? -28.106 -9.967 -16.386 1.00 0.00 3 SER A CA 9
ATOM 8765 C C . SER A 1 3 ? -27.317 -8.666 -16.501 1.00 0.00 3 SER A C 9
ATOM 8766 O O . SER A 1 3 ? -27.009 -8.209 -17.601 1.00 0.00 3 SER A O 9
ATOM 8774 N N . GLY A 1 4 ? -26.993 -8.074 -15.356 1.00 0.00 4 GLY A N 9
ATOM 8775 C CA . GLY A 1 4 ? -26.243 -6.831 -15.349 1.00 0.00 4 GLY A CA 9
ATOM 8776 C C . GLY A 1 4 ? -25.608 -6.545 -14.003 1.00 0.00 4 GLY A C 9
ATOM 8777 O O . GLY A 1 4 ? -26.297 -6.195 -13.045 1.00 0.00 4 GLY A O 9
ATOM 8781 N N . SER A 1 5 ? -24.289 -6.695 -13.929 1.00 0.00 5 SER A N 9
ATOM 8782 C CA . SER A 1 5 ? -23.561 -6.455 -12.689 1.00 0.00 5 SER A CA 9
ATOM 8783 C C . SER A 1 5 ? -23.691 -4.998 -12.255 1.00 0.00 5 SER A C 9
ATOM 8784 O O . SER A 1 5 ? -23.285 -4.086 -12.975 1.00 0.00 5 SER A O 9
ATOM 8792 N N . SER A 1 6 ? -24.261 -4.787 -11.073 1.00 0.00 6 SER A N 9
ATOM 8793 C CA . SER A 1 6 ? -24.449 -3.442 -10.544 1.00 0.00 6 SER A CA 9
ATOM 8794 C C . SER A 1 6 ? -23.329 -3.079 -9.573 1.00 0.00 6 SER A C 9
ATOM 8795 O O . SER A 1 6 ? -22.861 -3.919 -8.806 1.00 0.00 6 SER A O 9
ATOM 8803 N N . GLY A 1 7 ? -22.905 -1.819 -9.613 1.00 0.00 7 GLY A N 9
ATOM 8804 C CA . GLY A 1 7 ? -21.844 -1.365 -8.732 1.00 0.00 7 GLY A CA 9
ATOM 8805 C C . GLY A 1 7 ? -20.484 -1.395 -9.400 1.00 0.00 7 GLY A C 9
ATOM 8806 O O . GLY A 1 7 ? -19.816 -2.428 -9.417 1.00 0.00 7 GLY A O 9
ATOM 8810 N N . MET A 1 8 ? -20.074 -0.258 -9.954 1.00 0.00 8 MET A N 9
ATOM 8811 C CA . MET A 1 8 ? -18.784 -0.159 -10.627 1.00 0.00 8 MET A CA 9
ATOM 8812 C C . MET A 1 8 ? -17.829 0.734 -9.843 1.00 0.00 8 MET A C 9
ATOM 8813 O O . MET A 1 8 ? -18.037 1.943 -9.740 1.00 0.00 8 MET A O 9
ATOM 8827 N N . ALA A 1 9 ? -16.781 0.132 -9.291 1.00 0.00 9 ALA A N 9
ATOM 8828 C CA . ALA A 1 9 ? -15.793 0.873 -8.517 1.00 0.00 9 ALA A CA 9
ATOM 8829 C C . ALA A 1 9 ? -14.428 0.844 -9.197 1.00 0.00 9 ALA A C 9
ATOM 8830 O O . ALA A 1 9 ? -14.196 0.052 -10.111 1.00 0.00 9 ALA A O 9
ATOM 8837 N N . SER A 1 10 ? -13.528 1.712 -8.747 1.00 0.00 10 SER A N 9
ATOM 8838 C CA . SER A 1 10 ? -12.188 1.788 -9.315 1.00 0.00 10 SER A CA 9
ATOM 8839 C C . SER A 1 10 ? -11.599 0.394 -9.507 1.00 0.00 10 SER A C 9
ATOM 8840 O O . SER A 1 10 ? -11.779 -0.490 -8.670 1.00 0.00 10 SER A O 9
ATOM 8848 N N . LYS A 1 11 ? -10.895 0.205 -10.618 1.00 0.00 11 LYS A N 9
ATOM 8849 C CA . LYS A 1 11 ? -10.277 -1.081 -10.923 1.00 0.00 11 LYS A CA 9
ATOM 8850 C C . LYS A 1 11 ? -8.926 -1.214 -10.228 1.00 0.00 11 LYS A C 9
ATOM 8851 O O . LYS A 1 11 ? -8.382 -0.236 -9.714 1.00 0.00 11 LYS A O 9
ATOM 8870 N N . CYS A 1 12 ? -8.388 -2.429 -10.218 1.00 0.00 12 CYS A N 9
ATOM 8871 C CA . CYS A 1 12 ? -7.100 -2.690 -9.588 1.00 0.00 12 CYS A CA 9
ATOM 8872 C C . CYS A 1 12 ? -5.992 -2.783 -10.633 1.00 0.00 12 CYS A C 9
ATOM 8873 O O . CYS A 1 12 ? -6.070 -3.554 -11.590 1.00 0.00 12 CYS A O 9
ATOM 8880 N N . PRO A 1 13 ? -4.934 -1.979 -10.447 1.00 0.00 13 PRO A N 9
ATOM 8881 C CA . PRO A 1 13 ? -3.790 -1.952 -11.363 1.00 0.00 13 PRO A CA 9
ATOM 8882 C C . PRO A 1 13 ? -2.957 -3.227 -11.287 1.00 0.00 13 PRO A C 9
ATOM 8883 O O . PRO A 1 13 ? -1.892 -3.323 -11.898 1.00 0.00 13 PRO A O 9
ATOM 8894 N N . LYS A 1 14 ? -3.449 -4.206 -10.535 1.00 0.00 14 LYS A N 9
ATOM 8895 C CA . LYS A 1 14 ? -2.752 -5.477 -10.381 1.00 0.00 14 LYS A CA 9
ATOM 8896 C C . LYS A 1 14 ? -3.467 -6.586 -11.145 1.00 0.00 14 LYS A C 9
ATOM 8897 O O . LYS A 1 14 ? -2.893 -7.207 -12.041 1.00 0.00 14 LYS A O 9
ATOM 8916 N N . CYS A 1 15 ? -4.724 -6.829 -10.788 1.00 0.00 15 CYS A N 9
ATOM 8917 C CA . CYS A 1 15 ? -5.518 -7.863 -11.441 1.00 0.00 15 CYS A CA 9
ATOM 8918 C C . CYS A 1 15 ? -6.590 -7.243 -12.333 1.00 0.00 15 CYS A C 9
ATOM 8919 O O . CYS A 1 15 ? -7.523 -7.921 -12.763 1.00 0.00 15 CYS A O 9
ATOM 8926 N N . ASP A 1 16 ? -6.449 -5.950 -12.606 1.00 0.00 16 ASP A N 9
ATOM 8927 C CA . ASP A 1 16 ? -7.404 -5.238 -13.447 1.00 0.00 16 ASP A CA 9
ATOM 8928 C C . ASP A 1 16 ? -8.832 -5.684 -13.146 1.00 0.00 16 ASP A C 9
ATOM 8929 O O . ASP A 1 16 ? -9.589 -6.031 -14.053 1.00 0.00 16 ASP A O 9
ATOM 8938 N N . LYS A 1 17 ? -9.193 -5.675 -11.868 1.00 0.00 17 LYS A N 9
ATOM 8939 C CA . LYS A 1 17 ? -10.529 -6.078 -11.446 1.00 0.00 17 LYS A CA 9
ATOM 8940 C C . LYS A 1 17 ? -11.214 -4.960 -10.666 1.00 0.00 17 LYS A C 9
ATOM 8941 O O . LYS A 1 17 ? -10.572 -3.994 -10.252 1.00 0.00 17 LYS A O 9
ATOM 8960 N N . THR A 1 18 ? -12.521 -5.098 -10.468 1.00 0.00 18 THR A N 9
ATOM 8961 C CA . THR A 1 18 ? -13.293 -4.100 -9.738 1.00 0.00 18 THR A CA 9
ATOM 8962 C C . THR A 1 18 ? -13.060 -4.217 -8.236 1.00 0.00 18 THR A C 9
ATOM 8963 O O . THR A 1 18 ? -13.546 -5.146 -7.592 1.00 0.00 18 THR A O 9
ATOM 8974 N N . VAL A 1 19 ? -12.313 -3.266 -7.682 1.00 0.00 19 VAL A N 9
ATOM 8975 C CA . VAL A 1 19 ? -12.018 -3.261 -6.254 1.00 0.00 19 VAL A CA 9
ATOM 8976 C C . VAL A 1 19 ? -13.231 -2.819 -5.443 1.00 0.00 19 VAL A C 9
ATOM 8977 O O . VAL A 1 19 ? -13.653 -1.665 -5.518 1.00 0.00 19 VAL A O 9
ATOM 8990 N N . TYR A 1 20 ? -13.786 -3.744 -4.668 1.00 0.00 20 TYR A N 9
ATOM 8991 C CA . TYR A 1 20 ? -14.952 -3.451 -3.844 1.00 0.00 20 TYR A CA 9
ATOM 8992 C C . TYR A 1 20 ? -14.583 -2.529 -2.686 1.00 0.00 20 TYR A C 9
ATOM 8993 O O . TYR A 1 20 ? -13.470 -2.587 -2.162 1.00 0.00 20 TYR A O 9
ATOM 9011 N N . PHE A 1 21 ? -15.525 -1.680 -2.290 1.00 0.00 21 PHE A N 9
ATOM 9012 C CA . PHE A 1 21 ? -15.300 -0.745 -1.194 1.00 0.00 21 PHE A CA 9
ATOM 9013 C C . PHE A 1 21 ? -14.979 -1.489 0.099 1.00 0.00 21 PHE A C 9
ATOM 9014 O O . PHE A 1 21 ? -14.348 -0.942 1.002 1.00 0.00 21 PHE A O 9
ATOM 9031 N N . ALA A 1 22 ? -15.420 -2.741 0.179 1.00 0.00 22 ALA A N 9
ATOM 9032 C CA . ALA A 1 22 ? -15.179 -3.562 1.359 1.00 0.00 22 ALA A CA 9
ATOM 9033 C C . ALA A 1 22 ? -13.695 -3.876 1.516 1.00 0.00 22 ALA A C 9
ATOM 9034 O O . ALA A 1 22 ? -13.100 -3.602 2.557 1.00 0.00 22 ALA A O 9
ATOM 9041 N N . GLU A 1 23 ? -13.104 -4.452 0.474 1.00 0.00 23 GLU A N 9
ATOM 9042 C CA . GLU A 1 23 ? -11.689 -4.805 0.498 1.00 0.00 23 GLU A CA 9
ATOM 9043 C C . GLU A 1 23 ? -10.842 -3.701 -0.130 1.00 0.00 23 GLU A C 9
ATOM 9044 O O . GLU A 1 23 ? -9.640 -3.866 -0.337 1.00 0.00 23 GLU A O 9
ATOM 9056 N N . LYS A 1 24 ? -11.479 -2.575 -0.432 1.00 0.00 24 LYS A N 9
ATOM 9057 C CA . LYS A 1 24 ? -10.787 -1.442 -1.036 1.00 0.00 24 LYS A CA 9
ATOM 9058 C C . LYS A 1 24 ? -9.766 -0.850 -0.069 1.00 0.00 24 LYS A C 9
ATOM 9059 O O . LYS A 1 24 ? -10.122 -0.359 1.002 1.00 0.00 24 LYS A O 9
ATOM 9078 N N . VAL A 1 25 ? -8.495 -0.899 -0.455 1.00 0.00 25 VAL A N 9
ATOM 9079 C CA . VAL A 1 25 ? -7.423 -0.365 0.376 1.00 0.00 25 VAL A CA 9
ATOM 9080 C C . VAL A 1 25 ? -6.738 0.817 -0.302 1.00 0.00 25 VAL A C 9
ATOM 9081 O O . VAL A 1 25 ? -6.344 0.735 -1.465 1.00 0.00 25 VAL A O 9
ATOM 9094 N N . SER A 1 26 ? -6.600 1.915 0.434 1.00 0.00 26 SER A N 9
ATOM 9095 C CA . SER A 1 26 ? -5.966 3.116 -0.097 1.00 0.00 26 SER A CA 9
ATOM 9096 C C . SER A 1 26 ? -4.450 3.043 0.055 1.00 0.00 26 SER A C 9
ATOM 9097 O O . SER A 1 26 ? -3.938 2.687 1.117 1.00 0.00 26 SER A O 9
ATOM 9105 N N . SER A 1 27 ? -3.736 3.381 -1.014 1.00 0.00 27 SER A N 9
ATOM 9106 C CA . SER A 1 27 ? -2.279 3.351 -1.001 1.00 0.00 27 SER A CA 9
ATOM 9107 C C . SER A 1 27 ? -1.709 4.119 -2.190 1.00 0.00 27 SER A C 9
ATOM 9108 O O . SER A 1 27 ? -2.086 3.880 -3.338 1.00 0.00 27 SER A O 9
ATOM 9116 N N . LEU A 1 28 ? -0.798 5.044 -1.906 1.00 0.00 28 LEU A N 9
ATOM 9117 C CA . LEU A 1 28 ? -0.174 5.849 -2.950 1.00 0.00 28 LEU A CA 9
ATOM 9118 C C . LEU A 1 28 ? -1.229 6.519 -3.824 1.00 0.00 28 LEU A C 9
ATOM 9119 O O . LEU A 1 28 ? -0.990 6.804 -4.997 1.00 0.00 28 LEU A O 9
ATOM 9135 N N . GLY A 1 29 ? -2.399 6.770 -3.243 1.00 0.00 29 GLY A N 9
ATOM 9136 C CA . GLY A 1 29 ? -3.473 7.407 -3.983 1.00 0.00 29 GLY A CA 9
ATOM 9137 C C . GLY A 1 29 ? -4.122 6.472 -4.983 1.00 0.00 29 GLY A C 9
ATOM 9138 O O . GLY A 1 29 ? -4.697 6.916 -5.978 1.00 0.00 29 GLY A O 9
ATOM 9142 N N . LYS A 1 30 ? -4.030 5.172 -4.722 1.00 0.00 30 LYS A N 9
ATOM 9143 C CA . LYS A 1 30 ? -4.613 4.170 -5.606 1.00 0.00 30 LYS A CA 9
ATOM 9144 C C . LYS A 1 30 ? -5.472 3.185 -4.821 1.00 0.00 30 LYS A C 9
ATOM 9145 O O . LYS A 1 30 ? -5.538 3.246 -3.593 1.00 0.00 30 LYS A O 9
ATOM 9164 N N . ASP A 1 31 ? -6.126 2.277 -5.536 1.00 0.00 31 ASP A N 9
ATOM 9165 C CA . ASP A 1 31 ? -6.979 1.276 -4.905 1.00 0.00 31 ASP A CA 9
ATOM 9166 C C . ASP A 1 31 ? -6.551 -0.133 -5.305 1.00 0.00 31 ASP A C 9
ATOM 9167 O O . ASP A 1 31 ? -6.739 -0.548 -6.448 1.00 0.00 31 ASP A O 9
ATOM 9176 N N . TRP A 1 32 ? -5.975 -0.861 -4.356 1.00 0.00 32 TRP A N 9
ATOM 9177 C CA . TRP A 1 32 ? -5.518 -2.223 -4.609 1.00 0.00 32 TRP A CA 9
ATOM 9178 C C . TRP A 1 32 ? -6.289 -3.224 -3.755 1.00 0.00 32 TRP A C 9
ATOM 9179 O O . TRP A 1 32 ? -7.228 -2.857 -3.047 1.00 0.00 32 TRP A O 9
ATOM 9200 N N . HIS A 1 33 ? -5.888 -4.489 -3.825 1.00 0.00 33 HIS A N 9
ATOM 9201 C CA . HIS A 1 33 ? -6.542 -5.542 -3.057 1.00 0.00 33 HIS A CA 9
ATOM 9202 C C . HIS A 1 33 ? -5.704 -5.927 -1.841 1.00 0.00 33 HIS A C 9
ATOM 9203 O O . HIS A 1 33 ? -4.524 -5.588 -1.754 1.00 0.00 33 HIS A O 9
ATOM 9217 N N . LYS A 1 34 ? -6.323 -6.635 -0.902 1.00 0.00 34 LYS A N 9
ATOM 9218 C CA . LYS A 1 34 ? -5.636 -7.067 0.309 1.00 0.00 34 LYS A CA 9
ATOM 9219 C C . LYS A 1 34 ? -4.687 -8.224 0.013 1.00 0.00 34 LYS A C 9
ATOM 9220 O O . LYS A 1 34 ? -3.904 -8.632 0.871 1.00 0.00 34 LYS A O 9
ATOM 9239 N N . PHE A 1 35 ? -4.762 -8.748 -1.206 1.00 0.00 35 PHE A N 9
ATOM 9240 C CA . PHE A 1 35 ? -3.909 -9.858 -1.614 1.00 0.00 35 PHE A CA 9
ATOM 9241 C C . PHE A 1 35 ? -2.915 -9.415 -2.684 1.00 0.00 35 PHE A C 9
ATOM 9242 O O . PHE A 1 35 ? -1.862 -10.029 -2.862 1.00 0.00 35 PHE A O 9
ATOM 9259 N N . CYS A 1 36 ? -3.257 -8.345 -3.394 1.00 0.00 36 CYS A N 9
ATOM 9260 C CA . CYS A 1 36 ? -2.397 -7.819 -4.448 1.00 0.00 36 CYS A CA 9
ATOM 9261 C C . CYS A 1 36 ? -1.257 -6.994 -3.858 1.00 0.00 36 CYS A C 9
ATOM 9262 O O . CYS A 1 36 ? -0.110 -7.100 -4.292 1.00 0.00 36 CYS A O 9
ATOM 9269 N N . LEU A 1 37 ? -1.581 -6.172 -2.866 1.00 0.00 37 LEU A N 9
ATOM 9270 C CA . LEU A 1 37 ? -0.585 -5.328 -2.215 1.00 0.00 37 LEU A CA 9
ATOM 9271 C C . LEU A 1 37 ? 0.615 -6.153 -1.761 1.00 0.00 37 LEU A C 9
ATOM 9272 O O . LEU A 1 37 ? 0.676 -6.603 -0.616 1.00 0.00 37 LEU A O 9
ATOM 9288 N N . LYS A 1 38 ? 1.569 -6.347 -2.665 1.00 0.00 38 LYS A N 9
ATOM 9289 C CA . LYS A 1 38 ? 2.770 -7.115 -2.358 1.00 0.00 38 LYS A CA 9
ATOM 9290 C C . LYS A 1 38 ? 3.839 -6.903 -3.425 1.00 0.00 38 LYS A C 9
ATOM 9291 O O . LYS A 1 38 ? 3.558 -6.380 -4.505 1.00 0.00 38 LYS A O 9
ATOM 9310 N N . CYS A 1 39 ? 5.065 -7.311 -3.117 1.00 0.00 39 CYS A N 9
ATOM 9311 C CA . CYS A 1 39 ? 6.177 -7.167 -4.049 1.00 0.00 39 CYS A CA 9
ATOM 9312 C C . CYS A 1 39 ? 6.178 -8.297 -5.074 1.00 0.00 39 CYS A C 9
ATOM 9313 O O . CYS A 1 39 ? 5.839 -9.437 -4.756 1.00 0.00 39 CYS A O 9
ATOM 9320 N N . GLU A 1 40 ? 6.561 -7.973 -6.305 1.00 0.00 40 GLU A N 9
ATOM 9321 C CA . GLU A 1 40 ? 6.605 -8.961 -7.376 1.00 0.00 40 GLU A CA 9
ATOM 9322 C C . GLU A 1 40 ? 8.021 -9.500 -7.561 1.00 0.00 40 GLU A C 9
ATOM 9323 O O . GLU A 1 40 ? 8.279 -10.301 -8.459 1.00 0.00 40 GLU A O 9
ATOM 9335 N N . ARG A 1 41 ? 8.934 -9.055 -6.704 1.00 0.00 41 ARG A N 9
ATOM 9336 C CA . ARG A 1 41 ? 10.323 -9.490 -6.773 1.00 0.00 41 ARG A CA 9
ATOM 9337 C C . ARG A 1 41 ? 10.639 -10.480 -5.655 1.00 0.00 41 ARG A C 9
ATOM 9338 O O . ARG A 1 41 ? 11.086 -11.599 -5.910 1.00 0.00 41 ARG A O 9
ATOM 9359 N N . CYS A 1 42 ? 10.403 -10.061 -4.417 1.00 0.00 42 CYS A N 9
ATOM 9360 C CA . CYS A 1 42 ? 10.662 -10.910 -3.260 1.00 0.00 42 CYS A CA 9
ATOM 9361 C C . CYS A 1 42 ? 9.356 -11.396 -2.638 1.00 0.00 42 CYS A C 9
ATOM 9362 O O . CYS A 1 42 ? 9.333 -11.858 -1.497 1.00 0.00 42 CYS A O 9
ATOM 9369 N N . SER A 1 43 ? 8.270 -11.288 -3.397 1.00 0.00 43 SER A N 9
ATOM 9370 C CA . SER A 1 43 ? 6.959 -11.714 -2.920 1.00 0.00 43 SER A CA 9
ATOM 9371 C C . SER A 1 43 ? 6.793 -11.401 -1.436 1.00 0.00 43 SER A C 9
ATOM 9372 O O . SER A 1 43 ? 6.159 -12.154 -0.698 1.00 0.00 43 SER A O 9
ATOM 9380 N N . LYS A 1 44 ? 7.368 -10.283 -1.006 1.00 0.00 44 LYS A N 9
ATOM 9381 C CA . LYS A 1 44 ? 7.284 -9.867 0.389 1.00 0.00 44 LYS A CA 9
ATOM 9382 C C . LYS A 1 44 ? 6.083 -8.954 0.613 1.00 0.00 44 LYS A C 9
ATOM 9383 O O . LYS A 1 44 ? 5.732 -8.148 -0.250 1.00 0.00 44 LYS A O 9
ATOM 9402 N N . THR A 1 45 ? 5.456 -9.084 1.779 1.00 0.00 45 THR A N 9
ATOM 9403 C CA . THR A 1 45 ? 4.294 -8.271 2.116 1.00 0.00 45 THR A CA 9
ATOM 9404 C C . THR A 1 45 ? 4.660 -6.793 2.189 1.00 0.00 45 THR A C 9
ATOM 9405 O O . THR A 1 45 ? 5.781 -6.437 2.558 1.00 0.00 45 THR A O 9
ATOM 9416 N N . LEU A 1 46 ? 3.710 -5.935 1.836 1.00 0.00 46 LEU A N 9
ATOM 9417 C CA . LEU A 1 46 ? 3.932 -4.493 1.862 1.00 0.00 46 LEU A CA 9
ATOM 9418 C C . LEU A 1 46 ? 2.862 -3.792 2.694 1.00 0.00 46 LEU A C 9
ATOM 9419 O O . LEU A 1 46 ? 1.869 -4.403 3.091 1.00 0.00 46 LEU A O 9
ATOM 9435 N N . THR A 1 47 ? 3.070 -2.505 2.953 1.00 0.00 47 THR A N 9
ATOM 9436 C CA . THR A 1 47 ? 2.124 -1.720 3.735 1.00 0.00 47 THR A CA 9
ATOM 9437 C C . THR A 1 47 ? 1.432 -0.672 2.872 1.00 0.00 47 THR A C 9
ATOM 9438 O O . THR A 1 47 ? 2.061 0.026 2.076 1.00 0.00 47 THR A O 9
ATOM 9449 N N . PRO A 1 48 ? 0.105 -0.556 3.029 1.00 0.00 48 PRO A N 9
ATOM 9450 C CA . PRO A 1 48 ? -0.702 0.406 2.273 1.00 0.00 48 PRO A CA 9
ATOM 9451 C C . PRO A 1 48 ? -0.428 1.847 2.690 1.00 0.00 48 PRO A C 9
ATOM 9452 O O . PRO A 1 48 ? -0.945 2.319 3.702 1.00 0.00 48 PRO A O 9
ATOM 9463 N N . GLY A 1 49 ? 0.389 2.541 1.904 1.00 0.00 49 GLY A N 9
ATOM 9464 C CA . GLY A 1 49 ? 0.717 3.921 2.209 1.00 0.00 49 GLY A CA 9
ATOM 9465 C C . GLY A 1 49 ? 2.145 4.085 2.690 1.00 0.00 49 GLY A C 9
ATOM 9466 O O . GLY A 1 49 ? 2.406 4.815 3.646 1.00 0.00 49 GLY A O 9
ATOM 9470 N N . GLY A 1 50 ? 3.074 3.403 2.027 1.00 0.00 50 GLY A N 9
ATOM 9471 C CA . GLY A 1 50 ? 4.471 3.489 2.408 1.00 0.00 50 GLY A CA 9
ATOM 9472 C C . GLY A 1 50 ? 5.341 2.507 1.648 1.00 0.00 50 GLY A C 9
ATOM 9473 O O . GLY A 1 50 ? 6.040 1.690 2.249 1.00 0.00 50 GLY A O 9
ATOM 9477 N N . HIS A 1 51 ? 5.298 2.584 0.322 1.00 0.00 51 HIS A N 9
ATOM 9478 C CA . HIS A 1 51 ? 6.088 1.695 -0.522 1.00 0.00 51 HIS A CA 9
ATOM 9479 C C . HIS A 1 51 ? 6.381 2.344 -1.871 1.00 0.00 51 HIS A C 9
ATOM 9480 O O . HIS A 1 51 ? 5.893 3.434 -2.165 1.00 0.00 51 HIS A O 9
ATOM 9494 N N . ALA A 1 52 ? 7.182 1.666 -2.687 1.00 0.00 52 ALA A N 9
ATOM 9495 C CA . ALA A 1 52 ? 7.539 2.176 -4.005 1.00 0.00 52 ALA A CA 9
ATOM 9496 C C . ALA A 1 52 ? 6.678 1.541 -5.091 1.00 0.00 52 ALA A C 9
ATOM 9497 O O . ALA A 1 52 ? 6.208 0.414 -4.943 1.00 0.00 52 ALA A O 9
ATOM 9504 N N . GLU A 1 53 ? 6.475 2.273 -6.182 1.00 0.00 53 GLU A N 9
ATOM 9505 C CA . GLU A 1 53 ? 5.669 1.781 -7.293 1.00 0.00 53 GLU A CA 9
ATOM 9506 C C . GLU A 1 53 ? 6.428 1.899 -8.611 1.00 0.00 53 GLU A C 9
ATOM 9507 O O . GLU A 1 53 ? 7.061 2.918 -8.887 1.00 0.00 53 GLU A O 9
ATOM 9519 N N . HIS A 1 54 ? 6.359 0.848 -9.423 1.00 0.00 54 HIS A N 9
ATOM 9520 C CA . HIS A 1 54 ? 7.040 0.833 -10.713 1.00 0.00 54 HIS A CA 9
ATOM 9521 C C . HIS A 1 54 ? 6.186 0.140 -11.770 1.00 0.00 54 HIS A C 9
ATOM 9522 O O . HIS A 1 54 ? 5.645 -0.941 -11.533 1.00 0.00 54 HIS A O 9
ATOM 9536 N N . ASP A 1 55 ? 6.068 0.768 -12.934 1.00 0.00 55 ASP A N 9
ATOM 9537 C CA . ASP A 1 55 ? 5.280 0.211 -14.027 1.00 0.00 55 ASP A CA 9
ATOM 9538 C C . ASP A 1 55 ? 3.911 -0.247 -13.532 1.00 0.00 55 ASP A C 9
ATOM 9539 O O . ASP A 1 55 ? 3.287 -1.125 -14.126 1.00 0.00 55 ASP A O 9
ATOM 9548 N N . GLY A 1 56 ? 3.451 0.354 -12.439 1.00 0.00 56 GLY A N 9
ATOM 9549 C CA . GLY A 1 56 ? 2.161 -0.006 -11.882 1.00 0.00 56 GLY A CA 9
ATOM 9550 C C . GLY A 1 56 ? 2.274 -1.035 -10.774 1.00 0.00 56 GLY A C 9
ATOM 9551 O O . GLY A 1 56 ? 1.403 -1.126 -9.909 1.00 0.00 56 GLY A O 9
ATOM 9555 N N . LYS A 1 57 ? 3.350 -1.814 -10.800 1.00 0.00 57 LYS A N 9
ATOM 9556 C CA . LYS A 1 57 ? 3.576 -2.842 -9.792 1.00 0.00 57 LYS A CA 9
ATOM 9557 C C . LYS A 1 57 ? 4.466 -2.318 -8.670 1.00 0.00 57 LYS A C 9
ATOM 9558 O O . LYS A 1 57 ? 5.528 -1.741 -8.906 1.00 0.00 57 LYS A O 9
ATOM 9577 N N . PRO A 1 58 ? 4.027 -2.525 -7.419 1.00 0.00 58 PRO A N 9
ATOM 9578 C CA . PRO A 1 58 ? 4.771 -2.083 -6.236 1.00 0.00 58 PRO A CA 9
ATOM 9579 C C . PRO A 1 58 ? 6.051 -2.883 -6.024 1.00 0.00 58 PRO A C 9
ATOM 9580 O O . PRO A 1 58 ? 6.194 -3.993 -6.537 1.00 0.00 58 PRO A O 9
ATOM 9591 N N . PHE A 1 59 ? 6.980 -2.313 -5.263 1.00 0.00 59 PHE A N 9
ATOM 9592 C CA . PHE A 1 59 ? 8.250 -2.974 -4.983 1.00 0.00 59 PHE A CA 9
ATOM 9593 C C . PHE A 1 59 ? 8.894 -2.404 -3.723 1.00 0.00 59 PHE A C 9
ATOM 9594 O O . PHE A 1 59 ? 8.677 -1.243 -3.372 1.00 0.00 59 PHE A O 9
ATOM 9611 N N . CYS A 1 60 ? 9.685 -3.228 -3.045 1.00 0.00 60 CYS A N 9
ATOM 9612 C CA . CYS A 1 60 ? 10.361 -2.808 -1.823 1.00 0.00 60 CYS A CA 9
ATOM 9613 C C . CYS A 1 60 ? 11.301 -1.637 -2.096 1.00 0.00 60 CYS A C 9
ATOM 9614 O O . CYS A 1 60 ? 11.896 -1.542 -3.170 1.00 0.00 60 CYS A O 9
ATOM 9621 N N . HIS A 1 61 ? 11.431 -0.749 -1.116 1.00 0.00 61 HIS A N 9
ATOM 9622 C CA . HIS A 1 61 ? 12.300 0.415 -1.250 1.00 0.00 61 HIS A CA 9
ATOM 9623 C C . HIS A 1 61 ? 13.667 0.013 -1.794 1.00 0.00 61 HIS A C 9
ATOM 9624 O O . HIS A 1 61 ? 14.260 0.729 -2.602 1.00 0.00 61 HIS A O 9
ATOM 9638 N N . LYS A 1 62 ? 14.162 -1.135 -1.346 1.00 0.00 62 LYS A N 9
ATOM 9639 C CA . LYS A 1 62 ? 15.459 -1.634 -1.787 1.00 0.00 62 LYS A CA 9
ATOM 9640 C C . LYS A 1 62 ? 15.821 -2.926 -1.062 1.00 0.00 62 LYS A C 9
ATOM 9641 O O . LYS A 1 62 ? 15.289 -3.238 0.003 1.00 0.00 62 LYS A O 9
ATOM 9660 N N . PRO A 1 63 ? 16.749 -3.696 -1.651 1.00 0.00 63 PRO A N 9
ATOM 9661 C CA . PRO A 1 63 ? 17.389 -3.335 -2.919 1.00 0.00 63 PRO A CA 9
ATOM 9662 C C . PRO A 1 63 ? 16.427 -3.422 -4.099 1.00 0.00 63 PRO A C 9
ATOM 9663 O O . PRO A 1 63 ? 16.668 -2.833 -5.154 1.00 0.00 63 PRO A O 9
ATOM 9674 N N . CYS A 1 64 ? 15.337 -4.159 -3.915 1.00 0.00 64 CYS A N 9
ATOM 9675 C CA . CYS A 1 64 ? 14.339 -4.324 -4.964 1.00 0.00 64 CYS A CA 9
ATOM 9676 C C . CYS A 1 64 ? 14.298 -3.099 -5.873 1.00 0.00 64 CYS A C 9
ATOM 9677 O O . CYS A 1 64 ? 14.827 -3.119 -6.984 1.00 0.00 64 CYS A O 9
ATOM 9684 N N . TYR A 1 65 ? 13.666 -2.033 -5.392 1.00 0.00 65 TYR A N 9
ATOM 9685 C CA . TYR A 1 65 ? 13.553 -0.800 -6.162 1.00 0.00 65 TYR A CA 9
ATOM 9686 C C . TYR A 1 65 ? 14.932 -0.262 -6.534 1.00 0.00 65 TYR A C 9
ATOM 9687 O O . TYR A 1 65 ? 15.203 0.029 -7.698 1.00 0.00 65 TYR A O 9
ATOM 9705 N N . ALA A 1 66 ? 15.799 -0.134 -5.535 1.00 0.00 66 ALA A N 9
ATOM 9706 C CA . ALA A 1 66 ? 17.150 0.366 -5.755 1.00 0.00 66 ALA A CA 9
ATOM 9707 C C . ALA A 1 66 ? 17.713 -0.140 -7.079 1.00 0.00 66 ALA A C 9
ATOM 9708 O O . ALA A 1 66 ? 18.299 0.622 -7.849 1.00 0.00 66 ALA A O 9
ATOM 9715 N N . THR A 1 67 ? 17.532 -1.431 -7.339 1.00 0.00 67 THR A N 9
ATOM 9716 C CA . THR A 1 67 ? 18.023 -2.039 -8.569 1.00 0.00 67 THR A CA 9
ATOM 9717 C C . THR A 1 67 ? 17.077 -1.767 -9.733 1.00 0.00 67 THR A C 9
ATOM 9718 O O . THR A 1 67 ? 17.503 -1.334 -10.805 1.00 0.00 67 THR A O 9
ATOM 9729 N N . LEU A 1 68 ? 15.792 -2.023 -9.517 1.00 0.00 68 LEU A N 9
ATOM 9730 C CA . LEU A 1 68 ? 14.784 -1.805 -10.548 1.00 0.00 68 LEU A CA 9
ATOM 9731 C C . LEU A 1 68 ? 15.055 -0.511 -11.310 1.00 0.00 68 LEU A C 9
ATOM 9732 O O . LEU A 1 68 ? 14.773 -0.411 -12.504 1.00 0.00 68 LEU A O 9
ATOM 9748 N N . PHE A 1 69 ? 15.606 0.476 -10.611 1.00 0.00 69 PHE A N 9
ATOM 9749 C CA . PHE A 1 69 ? 15.917 1.763 -11.221 1.00 0.00 69 PHE A CA 9
ATOM 9750 C C . PHE A 1 69 ? 17.425 1.993 -11.268 1.00 0.00 69 PHE A C 9
ATOM 9751 O O . PHE A 1 69 ? 17.976 2.361 -12.304 1.00 0.00 69 PHE A O 9
ATOM 9768 N N . GLY A 1 70 ? 18.086 1.774 -10.135 1.00 0.00 70 GLY A N 9
ATOM 9769 C CA . GLY A 1 70 ? 19.523 1.963 -10.067 1.00 0.00 70 GLY A CA 9
ATOM 9770 C C . GLY A 1 70 ? 20.225 1.542 -11.343 1.00 0.00 70 GLY A C 9
ATOM 9771 O O . GLY A 1 70 ? 21.181 2.185 -11.775 1.00 0.00 70 GLY A O 9
ATOM 9775 N N . SER A 1 71 ? 19.750 0.457 -11.948 1.00 0.00 71 SER A N 9
ATOM 9776 C CA . SER A 1 71 ? 20.341 -0.052 -13.179 1.00 0.00 71 SER A CA 9
ATOM 9777 C C . SER A 1 71 ? 19.623 0.514 -14.401 1.00 0.00 71 SER A C 9
ATOM 9778 O O . SER A 1 71 ? 18.651 -0.063 -14.887 1.00 0.00 71 SER A O 9
ATOM 9786 N N . GLY A 1 72 ? 20.111 1.649 -14.893 1.00 0.00 72 GLY A N 9
ATOM 9787 C CA . GLY A 1 72 ? 19.505 2.276 -16.053 1.00 0.00 72 GLY A CA 9
ATOM 9788 C C . GLY A 1 72 ? 20.358 2.137 -17.299 1.00 0.00 72 GLY A C 9
ATOM 9789 O O . GLY A 1 72 ? 21.319 2.878 -17.505 1.00 0.00 72 GLY A O 9
ATOM 9793 N N . PRO A 1 73 ? 20.008 1.166 -18.155 1.00 0.00 73 PRO A N 9
ATOM 9794 C CA . PRO A 1 73 ? 20.737 0.908 -19.401 1.00 0.00 73 PRO A CA 9
ATOM 9795 C C . PRO A 1 73 ? 20.540 2.019 -20.427 1.00 0.00 73 PRO A C 9
ATOM 9796 O O . PRO A 1 73 ? 19.437 2.539 -20.589 1.00 0.00 73 PRO A O 9
ATOM 9807 N N . SER A 1 74 ? 21.618 2.377 -21.118 1.00 0.00 74 SER A N 9
ATOM 9808 C CA . SER A 1 74 ? 21.564 3.429 -22.127 1.00 0.00 74 SER A CA 9
ATOM 9809 C C . SER A 1 74 ? 20.458 3.154 -23.140 1.00 0.00 74 SER A C 9
ATOM 9810 O O . SER A 1 74 ? 20.333 2.042 -23.654 1.00 0.00 74 SER A O 9
ATOM 9818 N N . SER A 1 75 ? 19.655 4.175 -23.422 1.00 0.00 75 SER A N 9
ATOM 9819 C CA . SER A 1 75 ? 18.555 4.044 -24.371 1.00 0.00 75 SER A CA 9
ATOM 9820 C C . SER A 1 75 ? 18.723 5.016 -25.535 1.00 0.00 75 SER A C 9
ATOM 9821 O O . SER A 1 75 ? 18.769 4.610 -26.696 1.00 0.00 75 SER A O 9
ATOM 9829 N N . GLY A 1 76 ? 18.814 6.303 -25.215 1.00 0.00 76 GLY A N 9
ATOM 9830 C CA . GLY A 1 76 ? 18.976 7.314 -26.243 1.00 0.00 76 GLY A CA 9
ATOM 9831 C C . GLY A 1 76 ? 18.970 8.721 -25.679 1.00 0.00 76 GLY A C 9
ATOM 9832 O O . GLY A 1 76 ? 19.973 9.140 -25.104 1.00 0.00 76 GLY A O 9
ATOM 9838 N N . GLY A 1 1 ? -39.772 -11.921 -13.534 1.00 0.00 1 GLY A N 10
ATOM 9839 C CA . GLY A 1 1 ? -38.340 -11.869 -13.305 1.00 0.00 1 GLY A CA 10
ATOM 9840 C C . GLY A 1 1 ? -37.783 -10.465 -13.435 1.00 0.00 1 GLY A C 10
ATOM 9841 O O . GLY A 1 1 ? -37.897 -9.840 -14.489 1.00 0.00 1 GLY A O 10
ATOM 9845 N N . SER A 1 2 ? -37.180 -9.968 -12.360 1.00 0.00 2 SER A N 10
ATOM 9846 C CA . SER A 1 2 ? -36.608 -8.626 -12.356 1.00 0.00 2 SER A CA 10
ATOM 9847 C C . SER A 1 2 ? -35.402 -8.553 -11.424 1.00 0.00 2 SER A C 10
ATOM 9848 O O . SER A 1 2 ? -35.539 -8.648 -10.205 1.00 0.00 2 SER A O 10
ATOM 9856 N N . SER A 1 3 ? -34.220 -8.382 -12.008 1.00 0.00 3 SER A N 10
ATOM 9857 C CA . SER A 1 3 ? -32.989 -8.299 -11.232 1.00 0.00 3 SER A CA 10
ATOM 9858 C C . SER A 1 3 ? -31.864 -7.687 -12.061 1.00 0.00 3 SER A C 10
ATOM 9859 O O . SER A 1 3 ? -32.021 -7.443 -13.257 1.00 0.00 3 SER A O 10
ATOM 9867 N N . GLY A 1 4 ? -30.727 -7.442 -11.416 1.00 0.00 4 GLY A N 10
ATOM 9868 C CA . GLY A 1 4 ? -29.592 -6.861 -12.108 1.00 0.00 4 GLY A CA 10
ATOM 9869 C C . GLY A 1 4 ? -28.487 -6.441 -11.159 1.00 0.00 4 GLY A C 10
ATOM 9870 O O . GLY A 1 4 ? -28.752 -6.042 -10.025 1.00 0.00 4 GLY A O 10
ATOM 9874 N N . SER A 1 5 ? -27.245 -6.531 -11.623 1.00 0.00 5 SER A N 10
ATOM 9875 C CA . SER A 1 5 ? -26.095 -6.161 -10.805 1.00 0.00 5 SER A CA 10
ATOM 9876 C C . SER A 1 5 ? -25.816 -4.665 -10.905 1.00 0.00 5 SER A C 10
ATOM 9877 O O . SER A 1 5 ? -25.750 -4.106 -11.999 1.00 0.00 5 SER A O 10
ATOM 9885 N N . SER A 1 6 ? -25.652 -4.022 -9.753 1.00 0.00 6 SER A N 10
ATOM 9886 C CA . SER A 1 6 ? -25.383 -2.589 -9.709 1.00 0.00 6 SER A CA 10
ATOM 9887 C C . SER A 1 6 ? -24.214 -2.284 -8.778 1.00 0.00 6 SER A C 10
ATOM 9888 O O . SER A 1 6 ? -24.361 -2.284 -7.557 1.00 0.00 6 SER A O 10
ATOM 9896 N N . GLY A 1 7 ? -23.050 -2.025 -9.366 1.00 0.00 7 GLY A N 10
ATOM 9897 C CA . GLY A 1 7 ? -21.870 -1.722 -8.576 1.00 0.00 7 GLY A CA 10
ATOM 9898 C C . GLY A 1 7 ? -20.946 -0.739 -9.267 1.00 0.00 7 GLY A C 10
ATOM 9899 O O . GLY A 1 7 ? -20.553 -0.948 -10.414 1.00 0.00 7 GLY A O 10
ATOM 9903 N N . MET A 1 8 ? -20.600 0.337 -8.569 1.00 0.00 8 MET A N 10
ATOM 9904 C CA . MET A 1 8 ? -19.717 1.356 -9.123 1.00 0.00 8 MET A CA 10
ATOM 9905 C C . MET A 1 8 ? -18.520 1.595 -8.208 1.00 0.00 8 MET A C 10
ATOM 9906 O O . MET A 1 8 ? -18.585 2.405 -7.283 1.00 0.00 8 MET A O 10
ATOM 9920 N N . ALA A 1 9 ? -17.428 0.884 -8.471 1.00 0.00 9 ALA A N 10
ATOM 9921 C CA . ALA A 1 9 ? -16.217 1.020 -7.672 1.00 0.00 9 ALA A CA 10
ATOM 9922 C C . ALA A 1 9 ? -14.992 1.213 -8.560 1.00 0.00 9 ALA A C 10
ATOM 9923 O O . ALA A 1 9 ? -15.061 1.034 -9.776 1.00 0.00 9 ALA A O 10
ATOM 9930 N N . SER A 1 10 ? -13.873 1.580 -7.945 1.00 0.00 10 SER A N 10
ATOM 9931 C CA . SER A 1 10 ? -12.633 1.802 -8.680 1.00 0.00 10 SER A CA 10
ATOM 9932 C C . SER A 1 10 ? -11.976 0.475 -9.050 1.00 0.00 10 SER A C 10
ATOM 9933 O O . SER A 1 10 ? -12.174 -0.538 -8.379 1.00 0.00 10 SER A O 10
ATOM 9941 N N . LYS A 1 11 ? -11.193 0.489 -10.123 1.00 0.00 11 LYS A N 10
ATOM 9942 C CA . LYS A 1 11 ? -10.504 -0.710 -10.584 1.00 0.00 11 LYS A CA 10
ATOM 9943 C C . LYS A 1 11 ? -9.145 -0.852 -9.905 1.00 0.00 11 LYS A C 10
ATOM 9944 O O . LYS A 1 11 ? -8.670 0.072 -9.244 1.00 0.00 11 LYS A O 10
ATOM 9963 N N . CYS A 1 12 ? -8.524 -2.015 -10.073 1.00 0.00 12 CYS A N 10
ATOM 9964 C CA . CYS A 1 12 ? -7.219 -2.278 -9.478 1.00 0.00 12 CYS A CA 10
ATOM 9965 C C . CYS A 1 12 ? -6.130 -2.308 -10.547 1.00 0.00 12 CYS A C 10
ATOM 9966 O O . CYS A 1 12 ? -6.216 -3.035 -11.536 1.00 0.00 12 CYS A O 10
ATOM 9973 N N . PRO A 1 13 ? -5.080 -1.498 -10.343 1.00 0.00 13 PRO A N 10
ATOM 9974 C CA . PRO A 1 13 ? -3.953 -1.414 -11.277 1.00 0.00 13 PRO A CA 10
ATOM 9975 C C . PRO A 1 13 ? -3.103 -2.679 -11.276 1.00 0.00 13 PRO A C 10
ATOM 9976 O O . PRO A 1 13 ? -2.052 -2.735 -11.915 1.00 0.00 13 PRO A O 10
ATOM 9987 N N . LYS A 1 14 ? -3.563 -3.695 -10.553 1.00 0.00 14 LYS A N 10
ATOM 9988 C CA . LYS A 1 14 ? -2.846 -4.962 -10.469 1.00 0.00 14 LYS A CA 10
ATOM 9989 C C . LYS A 1 14 ? -3.570 -6.050 -11.254 1.00 0.00 14 LYS A C 10
ATOM 9990 O O . LYS A 1 14 ? -2.978 -6.715 -12.105 1.00 0.00 14 LYS A O 10
ATOM 10009 N N . CYS A 1 15 ? -4.855 -6.227 -10.964 1.00 0.00 15 CYS A N 10
ATOM 10010 C CA . CYS A 1 15 ? -5.661 -7.234 -11.644 1.00 0.00 15 CYS A CA 10
ATOM 10011 C C . CYS A 1 15 ? -6.756 -6.580 -12.481 1.00 0.00 15 CYS A C 10
ATOM 10012 O O . CYS A 1 15 ? -7.689 -7.245 -12.931 1.00 0.00 15 CYS A O 10
ATOM 10019 N N . ASP A 1 16 ? -6.635 -5.273 -12.686 1.00 0.00 16 ASP A N 10
ATOM 10020 C CA . ASP A 1 16 ? -7.613 -4.528 -13.471 1.00 0.00 16 ASP A CA 10
ATOM 10021 C C . ASP A 1 16 ? -9.030 -5.004 -13.166 1.00 0.00 16 ASP A C 10
ATOM 10022 O O . ASP A 1 16 ? -9.822 -5.252 -14.075 1.00 0.00 16 ASP A O 10
ATOM 10031 N N . LYS A 1 17 ? -9.343 -5.130 -11.881 1.00 0.00 17 LYS A N 10
ATOM 10032 C CA . LYS A 1 17 ? -10.664 -5.577 -11.455 1.00 0.00 17 LYS A CA 10
ATOM 10033 C C . LYS A 1 17 ? -11.345 -4.517 -10.595 1.00 0.00 17 LYS A C 10
ATOM 10034 O O . LYS A 1 17 ? -10.682 -3.687 -9.972 1.00 0.00 17 LYS A O 10
ATOM 10053 N N . THR A 1 18 ? -12.674 -4.550 -10.565 1.00 0.00 18 THR A N 10
ATOM 10054 C CA . THR A 1 18 ? -13.445 -3.593 -9.782 1.00 0.00 18 THR A CA 10
ATOM 10055 C C . THR A 1 18 ? -13.255 -3.825 -8.288 1.00 0.00 18 THR A C 10
ATOM 10056 O O . THR A 1 18 ? -13.974 -4.616 -7.676 1.00 0.00 18 THR A O 10
ATOM 10067 N N . VAL A 1 19 ? -12.283 -3.132 -7.704 1.00 0.00 19 VAL A N 10
ATOM 10068 C CA . VAL A 1 19 ? -12.000 -3.262 -6.280 1.00 0.00 19 VAL A CA 10
ATOM 10069 C C . VAL A 1 19 ? -13.264 -3.074 -5.449 1.00 0.00 19 VAL A C 10
ATOM 10070 O O . VAL A 1 19 ? -14.017 -2.121 -5.652 1.00 0.00 19 VAL A O 10
ATOM 10083 N N . TYR A 1 20 ? -13.490 -3.987 -4.511 1.00 0.00 20 TYR A N 10
ATOM 10084 C CA . TYR A 1 20 ? -14.665 -3.923 -3.650 1.00 0.00 20 TYR A CA 10
ATOM 10085 C C . TYR A 1 20 ? -14.398 -3.048 -2.429 1.00 0.00 20 TYR A C 10
ATOM 10086 O O . TYR A 1 20 ? -13.456 -3.288 -1.673 1.00 0.00 20 TYR A O 10
ATOM 10104 N N . PHE A 1 21 ? -15.235 -2.033 -2.242 1.00 0.00 21 PHE A N 10
ATOM 10105 C CA . PHE A 1 21 ? -15.090 -1.121 -1.113 1.00 0.00 21 PHE A CA 10
ATOM 10106 C C . PHE A 1 21 ? -14.876 -1.893 0.186 1.00 0.00 21 PHE A C 10
ATOM 10107 O O . PHE A 1 21 ? -14.103 -1.476 1.048 1.00 0.00 21 PHE A O 10
ATOM 10124 N N . ALA A 1 22 ? -15.567 -3.020 0.318 1.00 0.00 22 ALA A N 10
ATOM 10125 C CA . ALA A 1 22 ? -15.453 -3.851 1.510 1.00 0.00 22 ALA A CA 10
ATOM 10126 C C . ALA A 1 22 ? -13.997 -4.204 1.795 1.00 0.00 22 ALA A C 10
ATOM 10127 O O . ALA A 1 22 ? -13.528 -4.075 2.926 1.00 0.00 22 ALA A O 10
ATOM 10134 N N . GLU A 1 23 ? -13.287 -4.649 0.763 1.00 0.00 23 GLU A N 10
ATOM 10135 C CA . GLU A 1 23 ? -11.884 -5.021 0.905 1.00 0.00 23 GLU A CA 10
ATOM 10136 C C . GLU A 1 23 ? -10.981 -4.023 0.187 1.00 0.00 23 GLU A C 10
ATOM 10137 O O . GLU A 1 23 ? -9.818 -4.312 -0.097 1.00 0.00 23 GLU A O 10
ATOM 10149 N N . LYS A 1 24 ? -11.524 -2.846 -0.105 1.00 0.00 24 LYS A N 10
ATOM 10150 C CA . LYS A 1 24 ? -10.770 -1.803 -0.789 1.00 0.00 24 LYS A CA 10
ATOM 10151 C C . LYS A 1 24 ? -9.735 -1.180 0.143 1.00 0.00 24 LYS A C 10
ATOM 10152 O O . LYS A 1 24 ? -10.072 -0.685 1.218 1.00 0.00 24 LYS A O 10
ATOM 10171 N N . VAL A 1 25 ? -8.474 -1.206 -0.278 1.00 0.00 25 VAL A N 10
ATOM 10172 C CA . VAL A 1 25 ? -7.391 -0.641 0.517 1.00 0.00 25 VAL A CA 10
ATOM 10173 C C . VAL A 1 25 ? -6.736 0.534 -0.201 1.00 0.00 25 VAL A C 10
ATOM 10174 O O . VAL A 1 25 ? -6.097 0.362 -1.238 1.00 0.00 25 VAL A O 10
ATOM 10187 N N . SER A 1 26 ? -6.900 1.728 0.359 1.00 0.00 26 SER A N 10
ATOM 10188 C CA . SER A 1 26 ? -6.328 2.933 -0.230 1.00 0.00 26 SER A CA 10
ATOM 10189 C C . SER A 1 26 ? -4.817 2.973 -0.026 1.00 0.00 26 SER A C 10
ATOM 10190 O O . SER A 1 26 ? -4.308 2.544 1.010 1.00 0.00 26 SER A O 10
ATOM 10198 N N . SER A 1 27 ? -4.105 3.490 -1.022 1.00 0.00 27 SER A N 10
ATOM 10199 C CA . SER A 1 27 ? -2.651 3.583 -0.955 1.00 0.00 27 SER A CA 10
ATOM 10200 C C . SER A 1 27 ? -2.103 4.382 -2.133 1.00 0.00 27 SER A C 10
ATOM 10201 O O . SER A 1 27 ? -2.520 4.191 -3.276 1.00 0.00 27 SER A O 10
ATOM 10209 N N . LEU A 1 28 ? -1.165 5.279 -1.846 1.00 0.00 28 LEU A N 10
ATOM 10210 C CA . LEU A 1 28 ? -0.558 6.109 -2.880 1.00 0.00 28 LEU A CA 10
ATOM 10211 C C . LEU A 1 28 ? -1.624 6.716 -3.786 1.00 0.00 28 LEU A C 10
ATOM 10212 O O . LEU A 1 28 ? -1.412 6.882 -4.987 1.00 0.00 28 LEU A O 10
ATOM 10228 N N . GLY A 1 29 ? -2.771 7.050 -3.201 1.00 0.00 29 GLY A N 10
ATOM 10229 C CA . GLY A 1 29 ? -3.852 7.638 -3.970 1.00 0.00 29 GLY A CA 10
ATOM 10230 C C . GLY A 1 29 ? -4.445 6.668 -4.973 1.00 0.00 29 GLY A C 10
ATOM 10231 O O . GLY A 1 29 ? -4.924 7.073 -6.032 1.00 0.00 29 GLY A O 10
ATOM 10235 N N . LYS A 1 30 ? -4.411 5.382 -4.640 1.00 0.00 30 LYS A N 10
ATOM 10236 C CA . LYS A 1 30 ? -4.949 4.349 -5.519 1.00 0.00 30 LYS A CA 10
ATOM 10237 C C . LYS A 1 30 ? -5.760 3.329 -4.727 1.00 0.00 30 LYS A C 10
ATOM 10238 O O . LYS A 1 30 ? -5.887 3.435 -3.507 1.00 0.00 30 LYS A O 10
ATOM 10257 N N . ASP A 1 31 ? -6.306 2.342 -5.428 1.00 0.00 31 ASP A N 10
ATOM 10258 C CA . ASP A 1 31 ? -7.103 1.301 -4.790 1.00 0.00 31 ASP A CA 10
ATOM 10259 C C . ASP A 1 31 ? -6.638 -0.085 -5.227 1.00 0.00 31 ASP A C 10
ATOM 10260 O O . ASP A 1 31 ? -6.811 -0.472 -6.383 1.00 0.00 31 ASP A O 10
ATOM 10269 N N . TRP A 1 32 ? -6.048 -0.826 -4.297 1.00 0.00 32 TRP A N 10
ATOM 10270 C CA . TRP A 1 32 ? -5.557 -2.169 -4.588 1.00 0.00 32 TRP A CA 10
ATOM 10271 C C . TRP A 1 32 ? -6.295 -3.210 -3.754 1.00 0.00 32 TRP A C 10
ATOM 10272 O O . TRP A 1 32 ? -7.234 -2.886 -3.027 1.00 0.00 32 TRP A O 10
ATOM 10293 N N . HIS A 1 33 ? -5.864 -4.463 -3.863 1.00 0.00 33 HIS A N 10
ATOM 10294 C CA . HIS A 1 33 ? -6.485 -5.553 -3.118 1.00 0.00 33 HIS A CA 10
ATOM 10295 C C . HIS A 1 33 ? -5.591 -6.001 -1.966 1.00 0.00 33 HIS A C 10
ATOM 10296 O O . HIS A 1 33 ? -4.415 -5.640 -1.901 1.00 0.00 33 HIS A O 10
ATOM 10310 N N . LYS A 1 34 ? -6.155 -6.789 -1.057 1.00 0.00 34 LYS A N 10
ATOM 10311 C CA . LYS A 1 34 ? -5.410 -7.288 0.093 1.00 0.00 34 LYS A CA 10
ATOM 10312 C C . LYS A 1 34 ? -4.402 -8.351 -0.331 1.00 0.00 34 LYS A C 10
ATOM 10313 O O . LYS A 1 34 ? -3.454 -8.647 0.397 1.00 0.00 34 LYS A O 10
ATOM 10332 N N . PHE A 1 35 ? -4.612 -8.920 -1.513 1.00 0.00 35 PHE A N 10
ATOM 10333 C CA . PHE A 1 35 ? -3.720 -9.950 -2.034 1.00 0.00 35 PHE A CA 10
ATOM 10334 C C . PHE A 1 35 ? -2.812 -9.384 -3.121 1.00 0.00 35 PHE A C 10
ATOM 10335 O O . PHE A 1 35 ? -1.816 -10.003 -3.499 1.00 0.00 35 PHE A O 10
ATOM 10352 N N . CYS A 1 36 ? -3.162 -8.204 -3.622 1.00 0.00 36 CYS A N 10
ATOM 10353 C CA . CYS A 1 36 ? -2.381 -7.553 -4.667 1.00 0.00 36 CYS A CA 10
ATOM 10354 C C . CYS A 1 36 ? -1.268 -6.701 -4.062 1.00 0.00 36 CYS A C 10
ATOM 10355 O O . CYS A 1 36 ? -0.150 -6.665 -4.577 1.00 0.00 36 CYS A O 10
ATOM 10362 N N . LEU A 1 37 ? -1.582 -6.018 -2.968 1.00 0.00 37 LEU A N 10
ATOM 10363 C CA . LEU A 1 37 ? -0.610 -5.166 -2.292 1.00 0.00 37 LEU A CA 10
ATOM 10364 C C . LEU A 1 37 ? 0.584 -5.982 -1.806 1.00 0.00 37 LEU A C 10
ATOM 10365 O O . LEU A 1 37 ? 0.708 -6.274 -0.617 1.00 0.00 37 LEU A O 10
ATOM 10381 N N . LYS A 1 38 ? 1.463 -6.345 -2.735 1.00 0.00 38 LYS A N 10
ATOM 10382 C CA . LYS A 1 38 ? 2.650 -7.124 -2.402 1.00 0.00 38 LYS A CA 10
ATOM 10383 C C . LYS A 1 38 ? 3.721 -6.968 -3.477 1.00 0.00 38 LYS A C 10
ATOM 10384 O O . LYS A 1 38 ? 3.441 -6.512 -4.586 1.00 0.00 38 LYS A O 10
ATOM 10403 N N . CYS A 1 39 ? 4.948 -7.352 -3.142 1.00 0.00 39 CYS A N 10
ATOM 10404 C CA . CYS A 1 39 ? 6.062 -7.256 -4.078 1.00 0.00 39 CYS A CA 10
ATOM 10405 C C . CYS A 1 39 ? 6.039 -8.414 -5.071 1.00 0.00 39 CYS A C 10
ATOM 10406 O O . CYS A 1 39 ? 5.656 -9.532 -4.727 1.00 0.00 39 CYS A O 10
ATOM 10413 N N . GLU A 1 40 ? 6.451 -8.138 -6.304 1.00 0.00 40 GLU A N 10
ATOM 10414 C CA . GLU A 1 40 ? 6.477 -9.157 -7.347 1.00 0.00 40 GLU A CA 10
ATOM 10415 C C . GLU A 1 40 ? 7.883 -9.725 -7.518 1.00 0.00 40 GLU A C 10
ATOM 10416 O O . GLU A 1 40 ? 8.074 -10.752 -8.170 1.00 0.00 40 GLU A O 10
ATOM 10428 N N . ARG A 1 41 ? 8.864 -9.049 -6.929 1.00 0.00 41 ARG A N 10
ATOM 10429 C CA . ARG A 1 41 ? 10.252 -9.484 -7.017 1.00 0.00 41 ARG A CA 10
ATOM 10430 C C . ARG A 1 41 ? 10.618 -10.378 -5.836 1.00 0.00 41 ARG A C 10
ATOM 10431 O O . ARG A 1 41 ? 11.045 -11.519 -6.016 1.00 0.00 41 ARG A O 10
ATOM 10452 N N . CYS A 1 42 ? 10.449 -9.852 -4.628 1.00 0.00 42 CYS A N 10
ATOM 10453 C CA . CYS A 1 42 ? 10.762 -10.600 -3.416 1.00 0.00 42 CYS A CA 10
ATOM 10454 C C . CYS A 1 42 ? 9.559 -11.419 -2.957 1.00 0.00 42 CYS A C 10
ATOM 10455 O O . CYS A 1 42 ? 9.712 -12.495 -2.377 1.00 0.00 42 CYS A O 10
ATOM 10462 N N . SER A 1 43 ? 8.363 -10.903 -3.221 1.00 0.00 43 SER A N 10
ATOM 10463 C CA . SER A 1 43 ? 7.134 -11.584 -2.833 1.00 0.00 43 SER A CA 10
ATOM 10464 C C . SER A 1 43 ? 6.911 -11.486 -1.326 1.00 0.00 43 SER A C 10
ATOM 10465 O O . SER A 1 43 ? 6.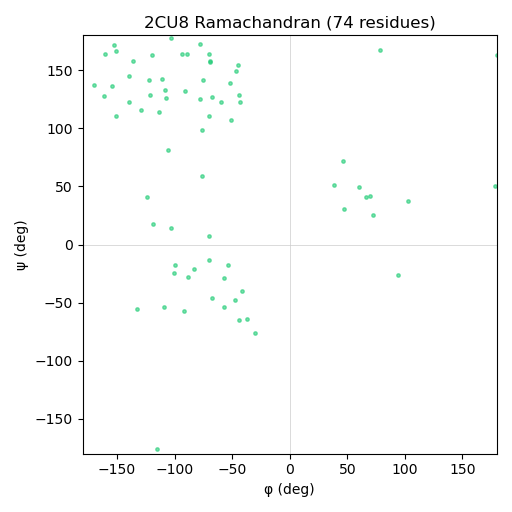636 -12.485 -0.661 1.00 0.00 43 SER A O 10
ATOM 10473 N N . LYS A 1 44 ? 7.032 -10.275 -0.795 1.00 0.00 44 LYS A N 10
ATOM 10474 C CA . LYS A 1 44 ? 6.843 -10.043 0.632 1.00 0.00 44 LYS A CA 10
ATOM 10475 C C . LYS A 1 44 ? 5.651 -9.125 0.881 1.00 0.00 44 LYS A C 10
ATOM 10476 O O . LYS A 1 44 ? 5.283 -8.320 0.025 1.00 0.00 44 LYS A O 10
ATOM 10495 N N . THR A 1 45 ? 5.049 -9.250 2.060 1.00 0.00 45 THR A N 10
ATOM 10496 C CA . THR A 1 45 ? 3.898 -8.432 2.422 1.00 0.00 45 THR A CA 10
ATOM 10497 C C . THR A 1 45 ? 4.282 -6.961 2.530 1.00 0.00 45 THR A C 10
ATOM 10498 O O . THR A 1 45 ? 5.213 -6.602 3.254 1.00 0.00 45 THR A O 10
ATOM 10509 N N . LEU A 1 46 ? 3.560 -6.111 1.808 1.00 0.00 46 LEU A N 10
ATOM 10510 C CA . LEU A 1 46 ? 3.825 -4.677 1.823 1.00 0.00 46 LEU A CA 10
ATOM 10511 C C . LEU A 1 46 ? 2.748 -3.933 2.606 1.00 0.00 46 LEU A C 10
ATOM 10512 O O . LEU A 1 46 ? 1.696 -4.490 2.920 1.00 0.00 46 LEU A O 10
ATOM 10528 N N . THR A 1 47 ? 3.017 -2.669 2.918 1.00 0.00 47 THR A N 10
ATOM 10529 C CA . THR A 1 47 ? 2.072 -1.848 3.664 1.00 0.00 47 THR A CA 10
ATOM 10530 C C . THR A 1 47 ? 1.567 -0.685 2.817 1.00 0.00 47 THR A C 10
ATOM 10531 O O . THR A 1 47 ? 2.328 -0.023 2.111 1.00 0.00 47 THR A O 10
ATOM 10542 N N . PRO A 1 48 ? 0.252 -0.427 2.889 1.00 0.00 48 PRO A N 10
ATOM 10543 C CA . PRO A 1 48 ? -0.383 0.658 2.136 1.00 0.00 48 PRO A CA 10
ATOM 10544 C C . PRO A 1 48 ? 0.015 2.035 2.656 1.00 0.00 48 PRO A C 10
ATOM 10545 O O . PRO A 1 48 ? -0.601 2.562 3.582 1.00 0.00 48 PRO A O 10
ATOM 10556 N N . GLY A 1 49 ? 1.049 2.615 2.054 1.00 0.00 49 GLY A N 10
ATOM 10557 C CA . GLY A 1 49 ? 1.511 3.926 2.470 1.00 0.00 49 GLY A CA 10
ATOM 10558 C C . GLY A 1 49 ? 3.023 4.031 2.483 1.00 0.00 49 GLY A C 10
ATOM 10559 O O . GLY A 1 49 ? 3.580 5.103 2.249 1.00 0.00 49 GLY A O 10
ATOM 10563 N N . GLY A 1 50 ? 3.690 2.914 2.759 1.00 0.00 50 GLY A N 10
ATOM 10564 C CA . GLY A 1 50 ? 5.140 2.907 2.798 1.00 0.00 50 GLY A CA 10
ATOM 10565 C C . GLY A 1 50 ? 5.742 1.900 1.838 1.00 0.00 50 GLY A C 10
ATOM 10566 O O . GLY A 1 50 ? 6.295 0.884 2.258 1.00 0.00 50 GLY A O 10
ATOM 10570 N N . HIS A 1 51 ? 5.632 2.181 0.543 1.00 0.00 51 HIS A N 10
ATOM 10571 C CA . HIS A 1 51 ? 6.168 1.290 -0.480 1.00 0.00 51 HIS A CA 10
ATOM 10572 C C . HIS A 1 51 ? 6.443 2.052 -1.773 1.00 0.00 51 HIS A C 10
ATOM 10573 O O . HIS A 1 51 ? 5.926 3.149 -1.981 1.00 0.00 51 HIS A O 10
ATOM 10587 N N . ALA A 1 52 ? 7.263 1.464 -2.639 1.00 0.00 52 ALA A N 10
ATOM 10588 C CA . ALA A 1 52 ? 7.605 2.086 -3.911 1.00 0.00 52 ALA A CA 10
ATOM 10589 C C . ALA A 1 52 ? 6.749 1.529 -5.043 1.00 0.00 52 ALA A C 10
ATOM 10590 O O . ALA A 1 52 ? 6.134 0.473 -4.905 1.00 0.00 52 ALA A O 10
ATOM 10597 N N . GLU A 1 53 ? 6.715 2.248 -6.161 1.00 0.00 53 GLU A N 10
ATOM 10598 C CA . GLU A 1 53 ? 5.932 1.824 -7.316 1.00 0.00 53 GLU A CA 10
ATOM 10599 C C . GLU A 1 53 ? 6.759 1.911 -8.596 1.00 0.00 53 GLU A C 10
ATOM 10600 O O . GLU A 1 53 ? 7.550 2.837 -8.775 1.00 0.00 53 GLU A O 10
ATOM 10612 N N . HIS A 1 54 ? 6.571 0.938 -9.482 1.00 0.00 54 HIS A N 10
ATOM 10613 C CA . HIS A 1 54 ? 7.299 0.904 -10.745 1.00 0.00 54 HIS A CA 10
ATOM 10614 C C . HIS A 1 54 ? 6.449 0.275 -11.846 1.00 0.00 54 HIS A C 10
ATOM 10615 O O . HIS A 1 54 ? 6.170 -0.924 -11.819 1.00 0.00 54 HIS A O 10
ATOM 10629 N N . ASP A 1 55 ? 6.042 1.092 -12.811 1.00 0.00 55 ASP A N 10
ATOM 10630 C CA . ASP A 1 55 ? 5.224 0.616 -13.920 1.00 0.00 55 ASP A CA 10
ATOM 10631 C C . ASP A 1 55 ? 3.885 0.083 -13.419 1.00 0.00 55 ASP A C 10
ATOM 10632 O O . ASP A 1 55 ? 3.258 -0.755 -14.065 1.00 0.00 55 ASP A O 10
ATOM 10641 N N . GLY A 1 56 ? 3.453 0.576 -12.262 1.00 0.00 56 GLY A N 10
ATOM 10642 C CA . GLY A 1 56 ? 2.192 0.137 -11.693 1.00 0.00 56 GLY A CA 10
ATOM 10643 C C . GLY A 1 56 ? 2.375 -0.924 -10.627 1.00 0.00 56 GLY A C 10
ATOM 10644 O O . GLY A 1 56 ? 1.547 -1.060 -9.726 1.00 0.00 56 GLY A O 10
ATOM 10648 N N . LYS A 1 57 ? 3.462 -1.682 -10.729 1.00 0.00 57 LYS A N 10
ATOM 10649 C CA . LYS A 1 57 ? 3.752 -2.738 -9.767 1.00 0.00 57 LYS A CA 10
ATOM 10650 C C . LYS A 1 57 ? 4.596 -2.205 -8.612 1.00 0.00 57 LYS A C 10
ATOM 10651 O O . LYS A 1 57 ? 5.615 -1.543 -8.810 1.00 0.00 57 LYS A O 10
ATOM 10670 N N . PRO A 1 58 ? 4.164 -2.501 -7.377 1.00 0.00 58 PRO A N 10
ATOM 10671 C CA . PRO A 1 58 ? 4.866 -2.063 -6.167 1.00 0.00 58 PRO A CA 10
ATOM 10672 C C . PRO A 1 58 ? 6.199 -2.780 -5.979 1.00 0.00 58 PRO A C 10
ATOM 10673 O O . PRO A 1 58 ? 6.413 -3.865 -6.521 1.00 0.00 58 PRO A O 10
ATOM 10684 N N . PHE A 1 59 ? 7.091 -2.168 -5.208 1.00 0.00 59 PHE A N 10
ATOM 10685 C CA . PHE A 1 59 ? 8.403 -2.748 -4.949 1.00 0.00 59 PHE A CA 10
ATOM 10686 C C . PHE A 1 59 ? 9.051 -2.103 -3.727 1.00 0.00 59 PHE A C 10
ATOM 10687 O O . PHE A 1 59 ? 8.901 -0.904 -3.491 1.00 0.00 59 PHE A O 10
ATOM 10704 N N . CYS A 1 60 ? 9.772 -2.907 -2.953 1.00 0.00 60 CYS A N 10
ATOM 10705 C CA . CYS A 1 60 ? 10.443 -2.417 -1.755 1.00 0.00 60 CYS A CA 10
ATOM 10706 C C . CYS A 1 60 ? 11.419 -1.296 -2.098 1.00 0.00 60 CYS A C 10
ATOM 10707 O O . CYS A 1 60 ? 12.009 -1.280 -3.179 1.00 0.00 60 CYS A O 10
ATOM 10714 N N . HIS A 1 61 ? 11.585 -0.358 -1.170 1.00 0.00 61 HIS A N 10
ATOM 10715 C CA . HIS A 1 61 ? 12.490 0.767 -1.373 1.00 0.00 61 HIS A CA 10
ATOM 10716 C C . HIS A 1 61 ? 13.830 0.293 -1.929 1.00 0.00 61 HIS A C 10
ATOM 10717 O O . HIS A 1 61 ? 14.435 0.958 -2.770 1.00 0.00 61 HIS A O 10
ATOM 10731 N N . LYS A 1 62 ? 14.288 -0.860 -1.454 1.00 0.00 62 LYS A N 10
ATOM 10732 C CA . LYS A 1 62 ? 15.555 -1.423 -1.902 1.00 0.00 62 LYS A CA 10
ATOM 10733 C C . LYS A 1 62 ? 15.882 -2.703 -1.139 1.00 0.00 62 LYS A C 10
ATOM 10734 O O . LYS A 1 62 ? 15.387 -2.940 -0.037 1.00 0.00 62 LYS A O 10
ATOM 10753 N N . PRO A 1 63 ? 16.737 -3.547 -1.735 1.00 0.00 63 PRO A N 10
ATOM 10754 C CA . PRO A 1 63 ? 17.332 -3.275 -3.047 1.00 0.00 63 PRO A CA 10
ATOM 10755 C C . PRO A 1 63 ? 16.310 -3.357 -4.176 1.00 0.00 63 PRO A C 10
ATOM 10756 O O . PRO A 1 63 ? 16.526 -2.821 -5.263 1.00 0.00 63 PRO A O 10
ATOM 10767 N N . CYS A 1 64 ? 15.197 -4.032 -3.911 1.00 0.00 64 CYS A N 10
ATOM 10768 C CA . CYS A 1 64 ? 14.140 -4.185 -4.904 1.00 0.00 64 CYS A CA 10
ATOM 10769 C C . CYS A 1 64 ? 14.121 -2.999 -5.865 1.00 0.00 64 CYS A C 10
ATOM 10770 O O . CYS A 1 64 ? 14.594 -3.097 -6.997 1.00 0.00 64 CYS A O 10
ATOM 10777 N N . TYR A 1 65 ? 13.572 -1.881 -5.404 1.00 0.00 65 TYR A N 10
ATOM 10778 C CA . TYR A 1 65 ? 13.489 -0.677 -6.222 1.00 0.00 65 TYR A CA 10
ATOM 10779 C C . TYR A 1 65 ? 14.871 -0.257 -6.715 1.00 0.00 65 TYR A C 10
ATOM 10780 O O . TYR A 1 65 ? 15.101 -0.130 -7.917 1.00 0.00 65 TYR A O 10
ATOM 10798 N N . ALA A 1 66 ? 15.786 -0.043 -5.776 1.00 0.00 66 ALA A N 10
ATOM 10799 C CA . ALA A 1 66 ? 17.146 0.360 -6.113 1.00 0.00 66 ALA A CA 10
ATOM 10800 C C . ALA A 1 66 ? 17.617 -0.316 -7.396 1.00 0.00 66 ALA A C 10
ATOM 10801 O O . ALA A 1 66 ? 17.860 0.345 -8.406 1.00 0.00 66 ALA A O 10
ATOM 10808 N N . THR A 1 67 ? 17.745 -1.638 -7.350 1.00 0.00 67 THR A N 10
ATOM 10809 C CA . THR A 1 67 ? 18.189 -2.404 -8.508 1.00 0.00 67 THR A CA 10
ATOM 10810 C C . THR A 1 67 ? 17.315 -2.118 -9.724 1.00 0.00 67 THR A C 10
ATOM 10811 O O . THR A 1 67 ? 17.811 -1.709 -10.775 1.00 0.00 67 THR A O 10
ATOM 10822 N N . LEU A 1 68 ? 16.013 -2.334 -9.575 1.00 0.00 68 LEU A N 10
ATOM 10823 C CA . LEU A 1 68 ? 15.069 -2.098 -10.662 1.00 0.00 68 LEU A CA 10
ATOM 10824 C C . LEU A 1 68 ? 15.400 -0.805 -11.400 1.00 0.00 68 LEU A C 10
ATOM 10825 O O . LEU A 1 68 ? 15.228 -0.710 -12.616 1.00 0.00 68 LEU A O 10
ATOM 10841 N N . PHE A 1 69 ? 15.878 0.188 -10.658 1.00 0.00 69 PHE A N 10
ATOM 10842 C CA . PHE A 1 69 ? 16.235 1.476 -11.242 1.00 0.00 69 PHE A CA 10
ATOM 10843 C C . PHE A 1 69 ? 17.748 1.677 -11.231 1.00 0.00 69 PHE A C 10
ATOM 10844 O O . PHE A 1 69 ? 18.238 2.767 -10.938 1.00 0.00 69 PHE A O 10
ATOM 10861 N N . GLY A 1 70 ? 18.482 0.617 -11.554 1.00 0.00 70 GLY A N 10
ATOM 10862 C CA . GLY A 1 70 ? 19.931 0.697 -11.575 1.00 0.00 70 GLY A CA 10
ATOM 10863 C C . GLY A 1 70 ? 20.485 0.815 -12.982 1.00 0.00 70 GLY A C 10
ATOM 10864 O O . GLY A 1 70 ? 19.875 0.338 -13.938 1.00 0.00 70 GLY A O 10
ATOM 10868 N N . SER A 1 71 ? 21.643 1.455 -13.108 1.00 0.00 71 SER A N 10
ATOM 10869 C CA . SER A 1 71 ? 22.276 1.640 -14.408 1.00 0.00 71 SER A CA 10
ATOM 10870 C C . SER A 1 71 ? 23.017 0.377 -14.837 1.00 0.00 71 SER A C 10
ATOM 10871 O O . SER A 1 71 ? 23.328 -0.483 -14.014 1.00 0.00 71 SER A O 10
ATOM 10879 N N . GLY A 1 72 ? 23.297 0.273 -16.132 1.00 0.00 72 GLY A N 10
ATOM 10880 C CA . GLY A 1 72 ? 23.998 -0.888 -16.649 1.00 0.00 72 GLY A CA 10
ATOM 10881 C C . GLY A 1 72 ? 23.182 -1.651 -17.673 1.00 0.00 72 GLY A C 10
ATOM 10882 O O . GLY A 1 72 ? 22.334 -1.088 -18.366 1.00 0.00 72 GLY A O 10
ATOM 10886 N N . PRO A 1 73 ? 23.436 -2.963 -17.779 1.00 0.00 73 PRO A N 10
ATOM 10887 C CA . PRO A 1 73 ? 22.729 -3.833 -18.725 1.00 0.00 73 PRO A CA 10
ATOM 10888 C C . PRO A 1 73 ? 21.270 -4.047 -18.336 1.00 0.00 73 PRO A C 10
ATOM 10889 O O . PRO A 1 73 ? 20.953 -4.935 -17.545 1.00 0.00 73 PRO A O 10
ATOM 10900 N N . SER A 1 74 ? 20.387 -3.228 -18.897 1.00 0.00 74 SER A N 10
ATOM 10901 C CA . SER A 1 74 ? 18.961 -3.327 -18.606 1.00 0.00 74 SER A CA 10
ATOM 10902 C C . SER A 1 74 ? 18.143 -2.542 -19.627 1.00 0.00 74 SER A C 10
ATOM 10903 O O . SER A 1 74 ? 18.401 -1.364 -19.873 1.00 0.00 74 SER A O 10
ATOM 10911 N N . SER A 1 75 ? 17.154 -3.205 -20.218 1.00 0.00 75 SER A N 10
ATOM 10912 C CA . SER A 1 75 ? 16.299 -2.572 -21.216 1.00 0.00 75 SER A CA 10
ATOM 10913 C C . SER A 1 75 ? 14.880 -3.127 -21.146 1.00 0.00 75 SER A C 10
ATOM 10914 O O . SER A 1 75 ? 14.661 -4.248 -20.689 1.00 0.00 75 SER A O 10
ATOM 10922 N N . GLY A 1 76 ? 13.917 -2.331 -21.601 1.00 0.00 76 GLY A N 10
ATOM 10923 C CA . GLY A 1 76 ? 12.530 -2.759 -21.581 1.00 0.00 76 GLY A CA 10
ATOM 10924 C C . GLY A 1 76 ? 11.771 -2.210 -20.389 1.00 0.00 76 GLY A C 10
ATOM 10925 O O . GLY A 1 76 ? 11.831 -2.808 -19.315 1.00 0.00 76 GLY A O 10
ATOM 10931 N N . GLY A 1 1 ? -35.263 -10.974 -13.662 1.00 0.00 1 GLY A N 11
ATOM 10932 C CA . GLY A 1 1 ? -35.365 -9.528 -13.602 1.00 0.00 1 GLY A CA 11
ATOM 10933 C C . GLY A 1 1 ? -34.031 -8.843 -13.823 1.00 0.00 1 GLY A C 11
ATOM 10934 O O . GLY A 1 1 ? -33.835 -8.162 -14.830 1.00 0.00 1 GLY A O 11
ATOM 10938 N N . SER A 1 2 ? -33.112 -9.022 -12.880 1.00 0.00 2 SER A N 11
ATOM 10939 C CA . SER A 1 2 ? -31.791 -8.411 -12.974 1.00 0.00 2 SER A CA 11
ATOM 10940 C C . SER A 1 2 ? -31.896 -6.889 -12.983 1.00 0.00 2 SER A C 11
ATOM 10941 O O . SER A 1 2 ? -31.214 -6.213 -13.753 1.00 0.00 2 SER A O 11
ATOM 10949 N N . SER A 1 3 ? -32.755 -6.356 -12.120 1.00 0.00 3 SER A N 11
ATOM 10950 C CA . SER A 1 3 ? -32.953 -4.914 -12.030 1.00 0.00 3 SER A CA 11
ATOM 10951 C C . SER A 1 3 ? -32.388 -4.369 -10.722 1.00 0.00 3 SER A C 11
ATOM 10952 O O . SER A 1 3 ? -32.970 -4.557 -9.655 1.00 0.00 3 SER A O 11
ATOM 10960 N N . GLY A 1 4 ? -31.248 -3.691 -10.814 1.00 0.00 4 GLY A N 11
ATOM 10961 C CA . GLY A 1 4 ? -30.621 -3.129 -9.632 1.00 0.00 4 GLY A CA 11
ATOM 10962 C C . GLY A 1 4 ? -29.314 -2.429 -9.946 1.00 0.00 4 GLY A C 11
ATOM 10963 O O . GLY A 1 4 ? -29.109 -1.953 -11.063 1.00 0.00 4 GLY A O 11
ATOM 10967 N N . SER A 1 5 ? -28.427 -2.365 -8.958 1.00 0.00 5 SER A N 11
ATOM 10968 C CA . SER A 1 5 ? -27.134 -1.713 -9.133 1.00 0.00 5 SER A CA 11
ATOM 10969 C C . SER A 1 5 ? -26.035 -2.742 -9.375 1.00 0.00 5 SER A C 11
ATOM 10970 O O . SER A 1 5 ? -26.122 -3.880 -8.914 1.00 0.00 5 SER A O 11
ATOM 10978 N N . SER A 1 6 ? -25.000 -2.334 -10.103 1.00 0.00 6 SER A N 11
ATOM 10979 C CA . SER A 1 6 ? -23.885 -3.221 -10.411 1.00 0.00 6 SER A CA 11
ATOM 10980 C C . SER A 1 6 ? -22.635 -2.811 -9.638 1.00 0.00 6 SER A C 11
ATOM 10981 O O . SER A 1 6 ? -21.972 -3.644 -9.022 1.00 0.00 6 SER A O 11
ATOM 10989 N N . GLY A 1 7 ? -22.321 -1.520 -9.675 1.00 0.00 7 GLY A N 11
ATOM 10990 C CA . GLY A 1 7 ? -21.152 -1.020 -8.974 1.00 0.00 7 GLY A CA 11
ATOM 10991 C C . GLY A 1 7 ? -20.020 -0.662 -9.917 1.00 0.00 7 GLY A C 11
ATOM 10992 O O . GLY A 1 7 ? -19.371 -1.543 -10.480 1.00 0.00 7 GLY A O 11
ATOM 10996 N N . MET A 1 8 ? -19.784 0.634 -10.090 1.00 0.00 8 MET A N 11
ATOM 10997 C CA . MET A 1 8 ? -18.723 1.106 -10.972 1.00 0.00 8 MET A CA 11
ATOM 10998 C C . MET A 1 8 ? -17.502 1.542 -10.168 1.00 0.00 8 MET A C 11
ATOM 10999 O O . MET A 1 8 ? -16.889 2.568 -10.460 1.00 0.00 8 MET A O 11
ATOM 11013 N N . ALA A 1 9 ? -17.154 0.755 -9.155 1.00 0.00 9 ALA A N 11
ATOM 11014 C CA . ALA A 1 9 ? -16.005 1.059 -8.310 1.00 0.00 9 ALA A CA 11
ATOM 11015 C C . ALA A 1 9 ? -14.711 1.039 -9.116 1.00 0.00 9 ALA A C 11
ATOM 11016 O O . ALA A 1 9 ? -14.598 0.320 -10.109 1.00 0.00 9 ALA A O 11
ATOM 11023 N N . SER A 1 10 ? -13.737 1.833 -8.683 1.00 0.00 10 SER A N 11
ATOM 11024 C CA . SER A 1 10 ? -12.452 1.910 -9.368 1.00 0.00 10 SER A CA 11
ATOM 11025 C C . SER A 1 10 ? -11.842 0.522 -9.535 1.00 0.00 10 SER A C 11
ATOM 11026 O O . SER A 1 10 ? -12.040 -0.362 -8.700 1.00 0.00 10 SER A O 11
ATOM 11034 N N . LYS A 1 11 ? -11.098 0.336 -10.620 1.00 0.00 11 LYS A N 11
ATOM 11035 C CA . LYS A 1 11 ? -10.457 -0.943 -10.899 1.00 0.00 11 LYS A CA 11
ATOM 11036 C C . LYS A 1 11 ? -9.148 -1.075 -10.128 1.00 0.00 11 LYS A C 11
ATOM 11037 O O . LYS A 1 11 ? -8.702 -0.131 -9.475 1.00 0.00 11 LYS A O 11
ATOM 11056 N N . CYS A 1 12 ? -8.535 -2.252 -10.208 1.00 0.00 12 CYS A N 11
ATOM 11057 C CA . CYS A 1 12 ? -7.276 -2.508 -9.518 1.00 0.00 12 CYS A CA 11
ATOM 11058 C C . CYS A 1 12 ? -6.113 -2.542 -10.504 1.00 0.00 12 CYS A C 11
ATOM 11059 O O . CYS A 1 12 ? -6.125 -3.279 -11.491 1.00 0.00 12 CYS A O 11
ATOM 11066 N N . PRO A 1 13 ? -5.082 -1.727 -10.233 1.00 0.00 13 PRO A N 11
ATOM 11067 C CA . PRO A 1 13 ? -3.892 -1.647 -11.084 1.00 0.00 13 PRO A CA 11
ATOM 11068 C C . PRO A 1 13 ? -3.040 -2.909 -11.010 1.00 0.00 13 PRO A C 11
ATOM 11069 O O . PRO A 1 13 ? -1.936 -2.959 -11.553 1.00 0.00 13 PRO A O 11
ATOM 11080 N N . LYS A 1 14 ? -3.559 -3.929 -10.334 1.00 0.00 14 LYS A N 11
ATOM 11081 C CA . LYS A 1 14 ? -2.847 -5.193 -10.190 1.00 0.00 14 LYS A CA 11
ATOM 11082 C C . LYS A 1 14 ? -3.540 -6.300 -10.979 1.00 0.00 14 LYS A C 11
ATOM 11083 O O . LYS A 1 14 ? -2.911 -6.993 -11.779 1.00 0.00 14 LYS A O 11
ATOM 11102 N N . CYS A 1 15 ? -4.838 -6.461 -10.748 1.00 0.00 15 CYS A N 11
ATOM 11103 C CA . CYS A 1 15 ? -5.617 -7.483 -11.437 1.00 0.00 15 CYS A CA 11
ATOM 11104 C C . CYS A 1 15 ? -6.695 -6.849 -12.311 1.00 0.00 15 CYS A C 11
ATOM 11105 O O . CYS A 1 15 ? -7.603 -7.530 -12.787 1.00 0.00 15 CYS A O 11
ATOM 11112 N N . ASP A 1 16 ? -6.586 -5.541 -12.518 1.00 0.00 16 ASP A N 11
ATOM 11113 C CA . ASP A 1 16 ? -7.550 -4.814 -13.337 1.00 0.00 16 ASP A CA 11
ATOM 11114 C C . ASP A 1 16 ? -8.976 -5.236 -13.000 1.00 0.00 16 ASP A C 11
ATOM 11115 O O . ASP A 1 16 ? -9.809 -5.413 -13.890 1.00 0.00 16 ASP A O 11
ATOM 11124 N N . LYS A 1 17 ? -9.252 -5.398 -11.711 1.00 0.00 17 LYS A N 11
ATOM 11125 C CA . LYS A 1 17 ? -10.578 -5.800 -11.255 1.00 0.00 17 LYS A CA 11
ATOM 11126 C C . LYS A 1 17 ? -11.241 -4.682 -10.458 1.00 0.00 17 LYS A C 11
ATOM 11127 O O . LYS A 1 17 ? -10.573 -3.762 -9.983 1.00 0.00 17 LYS A O 11
ATOM 11146 N N . THR A 1 18 ? -12.560 -4.767 -10.312 1.00 0.00 18 THR A N 11
ATOM 11147 C CA . THR A 1 18 ? -13.313 -3.763 -9.572 1.00 0.00 18 THR A CA 11
ATOM 11148 C C . THR A 1 18 ? -13.157 -3.956 -8.068 1.00 0.00 18 THR A C 11
ATOM 11149 O O . THR A 1 18 ? -13.858 -4.765 -7.460 1.00 0.00 18 THR A O 11
ATOM 11160 N N . VAL A 1 19 ? -12.234 -3.208 -7.473 1.00 0.00 19 VAL A N 11
ATOM 11161 C CA . VAL A 1 19 ? -11.987 -3.296 -6.038 1.00 0.00 19 VAL A CA 11
ATOM 11162 C C . VAL A 1 19 ? -13.271 -3.076 -5.245 1.00 0.00 19 VAL A C 11
ATOM 11163 O O . VAL A 1 19 ? -14.004 -2.116 -5.485 1.00 0.00 19 VAL A O 11
ATOM 11176 N N . TYR A 1 20 ? -13.536 -3.970 -4.300 1.00 0.00 20 TYR A N 11
ATOM 11177 C CA . TYR A 1 20 ? -14.732 -3.875 -3.472 1.00 0.00 20 TYR A CA 11
ATOM 11178 C C . TYR A 1 20 ? -14.551 -2.834 -2.371 1.00 0.00 20 TYR A C 11
ATOM 11179 O O . TYR A 1 20 ? -13.439 -2.374 -2.112 1.00 0.00 20 TYR A O 11
ATOM 11197 N N . PHE A 1 21 ? -15.654 -2.467 -1.726 1.00 0.00 21 PHE A N 11
ATOM 11198 C CA . PHE A 1 21 ? -15.619 -1.480 -0.653 1.00 0.00 21 PHE A CA 11
ATOM 11199 C C . PHE A 1 21 ? -15.154 -2.115 0.655 1.00 0.00 21 PHE A C 11
ATOM 11200 O O . PHE A 1 21 ? -14.601 -1.439 1.522 1.00 0.00 21 PHE A O 11
ATOM 11217 N N . ALA A 1 22 ? -15.382 -3.417 0.788 1.00 0.00 22 ALA A N 11
ATOM 11218 C CA . ALA A 1 22 ? -14.985 -4.143 1.987 1.00 0.00 22 ALA A CA 11
ATOM 11219 C C . ALA A 1 22 ? -13.477 -4.363 2.022 1.00 0.00 22 ALA A C 11
ATOM 11220 O O . ALA A 1 22 ? -12.835 -4.164 3.053 1.00 0.00 22 ALA A O 11
ATOM 11227 N N . GLU A 1 23 ? -12.917 -4.776 0.889 1.00 0.00 23 GLU A N 11
ATOM 11228 C CA . GLU A 1 23 ? -11.483 -5.024 0.792 1.00 0.00 23 GLU A CA 11
ATOM 11229 C C . GLU A 1 23 ? -10.763 -3.823 0.185 1.00 0.00 23 GLU A C 11
ATOM 11230 O O . GLU A 1 23 ? -9.630 -3.936 -0.284 1.00 0.00 23 GLU A O 11
ATOM 11242 N N . LYS A 1 24 ? -11.429 -2.674 0.196 1.00 0.00 24 LYS A N 11
ATOM 11243 C CA . LYS A 1 24 ? -10.855 -1.451 -0.352 1.00 0.00 24 LYS A CA 11
ATOM 11244 C C . LYS A 1 24 ? -9.674 -0.979 0.491 1.00 0.00 24 LYS A C 11
ATOM 11245 O O . LYS A 1 24 ? -9.832 -0.637 1.663 1.00 0.00 24 LYS A O 11
ATOM 11264 N N . VAL A 1 25 ? -8.491 -0.960 -0.114 1.00 0.00 25 VAL A N 11
ATOM 11265 C CA . VAL A 1 25 ? -7.284 -0.527 0.580 1.00 0.00 25 VAL A CA 11
ATOM 11266 C C . VAL A 1 25 ? -6.529 0.520 -0.231 1.00 0.00 25 VAL A C 11
ATOM 11267 O O . VAL A 1 25 ? -5.997 0.225 -1.301 1.00 0.00 25 VAL A O 11
ATOM 11280 N N . SER A 1 26 ? -6.485 1.743 0.286 1.00 0.00 26 SER A N 11
ATOM 11281 C CA . SER A 1 26 ? -5.798 2.836 -0.392 1.00 0.00 26 SER A CA 11
ATOM 11282 C C . SER A 1 26 ? -4.285 2.696 -0.252 1.00 0.00 26 SER A C 11
ATOM 11283 O O . SER A 1 26 ? -3.792 2.088 0.698 1.00 0.00 26 SER A O 11
ATOM 11291 N N . SER A 1 27 ? -3.553 3.264 -1.205 1.00 0.00 27 SER A N 11
ATOM 11292 C CA . SER A 1 27 ? -2.097 3.200 -1.191 1.00 0.00 27 SER A CA 11
ATOM 11293 C C . SER A 1 27 ? -1.506 4.030 -2.327 1.00 0.00 27 SER A C 11
ATOM 11294 O O . SER A 1 27 ? -1.768 3.772 -3.502 1.00 0.00 27 SER A O 11
ATOM 11302 N N . LEU A 1 28 ? -0.706 5.028 -1.967 1.00 0.00 28 LEU A N 11
ATOM 11303 C CA . LEU A 1 28 ? -0.077 5.898 -2.955 1.00 0.00 28 LEU A CA 11
ATOM 11304 C C . LEU A 1 28 ? -1.122 6.534 -3.866 1.00 0.00 28 LEU A C 11
ATOM 11305 O O . LEU A 1 28 ? -0.893 6.711 -5.061 1.00 0.00 28 LEU A O 11
ATOM 11321 N N . GLY A 1 29 ? -2.270 6.878 -3.290 1.00 0.00 29 GLY A N 11
ATOM 11322 C CA . GLY A 1 29 ? -3.333 7.493 -4.064 1.00 0.00 29 GLY A CA 11
ATOM 11323 C C . GLY A 1 29 ? -3.920 6.550 -5.095 1.00 0.00 29 GLY A C 11
ATOM 11324 O O . GLY A 1 29 ? -4.183 6.945 -6.231 1.00 0.00 29 GLY A O 11
ATOM 11328 N N . LYS A 1 30 ? -4.124 5.298 -4.700 1.00 0.00 30 LYS A N 11
ATOM 11329 C CA . LYS A 1 30 ? -4.684 4.294 -5.597 1.00 0.00 30 LYS A CA 11
ATOM 11330 C C . LYS A 1 30 ? -5.504 3.268 -4.822 1.00 0.00 30 LYS A C 11
ATOM 11331 O O . LYS A 1 30 ? -5.387 3.160 -3.601 1.00 0.00 30 LYS A O 11
ATOM 11350 N N . ASP A 1 31 ? -6.332 2.516 -5.538 1.00 0.00 31 ASP A N 11
ATOM 11351 C CA . ASP A 1 31 ? -7.170 1.497 -4.918 1.00 0.00 31 ASP A CA 11
ATOM 11352 C C . ASP A 1 31 ? -6.720 0.099 -5.330 1.00 0.00 31 ASP A C 11
ATOM 11353 O O . ASP A 1 31 ? -6.890 -0.305 -6.480 1.00 0.00 31 ASP A O 11
ATOM 11362 N N . TRP A 1 32 ? -6.145 -0.635 -4.384 1.00 0.00 32 TRP A N 11
ATOM 11363 C CA . TRP A 1 32 ? -5.669 -1.988 -4.649 1.00 0.00 32 TRP A CA 11
ATOM 11364 C C . TRP A 1 32 ? -6.450 -3.010 -3.830 1.00 0.00 32 TRP A C 11
ATOM 11365 O O . TRP A 1 32 ? -7.410 -2.665 -3.141 1.00 0.00 32 TRP A O 11
ATOM 11386 N N . HIS A 1 33 ? -6.031 -4.269 -3.909 1.00 0.00 33 HIS A N 11
ATOM 11387 C CA . HIS A 1 33 ? -6.692 -5.342 -3.173 1.00 0.00 33 HIS A CA 11
ATOM 11388 C C . HIS A 1 33 ? -5.857 -5.768 -1.969 1.00 0.00 33 HIS A C 11
ATOM 11389 O O . HIS A 1 33 ? -4.832 -5.159 -1.663 1.00 0.00 33 HIS A O 11
ATOM 11403 N N . LYS A 1 34 ? -6.304 -6.818 -1.288 1.00 0.00 34 LYS A N 11
ATOM 11404 C CA . LYS A 1 34 ? -5.599 -7.328 -0.118 1.00 0.00 34 LYS A CA 11
ATOM 11405 C C . LYS A 1 34 ? -4.447 -8.239 -0.530 1.00 0.00 34 LYS A C 11
ATOM 11406 O O . LYS A 1 34 ? -3.321 -8.084 -0.057 1.00 0.00 34 LYS A O 11
ATOM 11425 N N . PHE A 1 35 ? -4.736 -9.187 -1.415 1.00 0.00 35 PHE A N 11
ATOM 11426 C CA . PHE A 1 35 ? -3.724 -10.122 -1.891 1.00 0.00 35 PHE A CA 11
ATOM 11427 C C . PHE A 1 35 ? -3.064 -9.607 -3.167 1.00 0.00 35 PHE A C 11
ATOM 11428 O O . PHE A 1 35 ? -2.575 -10.386 -3.985 1.00 0.00 35 PHE A O 11
ATOM 11445 N N . CYS A 1 36 ? -3.055 -8.288 -3.329 1.00 0.00 36 CYS A N 11
ATOM 11446 C CA . CYS A 1 36 ? -2.457 -7.666 -4.505 1.00 0.00 36 CYS A CA 11
ATOM 11447 C C . CYS A 1 36 ? -1.268 -6.793 -4.113 1.00 0.00 36 CYS A C 11
ATOM 11448 O O . CYS A 1 36 ? -0.321 -6.632 -4.884 1.00 0.00 36 CYS A O 11
ATOM 11455 N N . LEU A 1 37 ? -1.324 -6.232 -2.910 1.00 0.00 37 LEU A N 11
ATOM 11456 C CA . LEU A 1 37 ? -0.252 -5.376 -2.414 1.00 0.00 37 LEU A CA 11
ATOM 11457 C C . LEU A 1 37 ? 0.954 -6.206 -1.986 1.00 0.00 37 LEU A C 11
ATOM 11458 O O . LEU A 1 37 ? 1.471 -6.045 -0.880 1.00 0.00 37 LEU A O 11
ATOM 11474 N N . LYS A 1 38 ? 1.399 -7.093 -2.869 1.00 0.00 38 LYS A N 11
ATOM 11475 C CA . LYS A 1 38 ? 2.547 -7.946 -2.585 1.00 0.00 38 LYS A CA 11
ATOM 11476 C C . LYS A 1 38 ? 3.659 -7.718 -3.604 1.00 0.00 38 LYS A C 11
ATOM 11477 O O . LYS A 1 38 ? 3.468 -7.922 -4.803 1.00 0.00 38 LYS A O 11
ATOM 11496 N N . CYS A 1 39 ? 4.822 -7.296 -3.119 1.00 0.00 39 CYS A N 11
ATOM 11497 C CA . CYS A 1 39 ? 5.966 -7.042 -3.986 1.00 0.00 39 CYS A CA 11
ATOM 11498 C C . CYS A 1 39 ? 6.001 -8.035 -5.145 1.00 0.00 39 CYS A C 11
ATOM 11499 O O . CYS A 1 39 ? 5.551 -9.172 -5.014 1.00 0.00 39 CYS A O 11
ATOM 11506 N N . GLU A 1 40 ? 6.540 -7.595 -6.277 1.00 0.00 40 GLU A N 11
ATOM 11507 C CA . GLU A 1 40 ? 6.634 -8.444 -7.459 1.00 0.00 40 GLU A CA 11
ATOM 11508 C C . GLU A 1 40 ? 8.037 -9.026 -7.601 1.00 0.00 40 GLU A C 11
ATOM 11509 O O . GLU A 1 40 ? 8.272 -9.916 -8.418 1.00 0.00 40 GLU A O 11
ATOM 11521 N N . ARG A 1 41 ? 8.967 -8.515 -6.801 1.00 0.00 41 ARG A N 11
ATOM 11522 C CA . ARG A 1 41 ? 10.348 -8.981 -6.838 1.00 0.00 41 ARG A CA 11
ATOM 11523 C C . ARG A 1 41 ? 10.623 -9.958 -5.699 1.00 0.00 41 ARG A C 11
ATOM 11524 O O . ARG A 1 41 ? 11.027 -11.098 -5.928 1.00 0.00 41 ARG A O 11
ATOM 11545 N N . CYS A 1 42 ? 10.401 -9.503 -4.470 1.00 0.00 42 CYS A N 11
ATOM 11546 C CA . CYS A 1 42 ? 10.626 -10.335 -3.294 1.00 0.00 42 CYS A CA 11
ATOM 11547 C C . CYS A 1 42 ? 9.317 -10.947 -2.803 1.00 0.00 42 CYS A C 11
ATOM 11548 O O . CYS A 1 42 ? 9.320 -11.915 -2.043 1.00 0.00 42 CYS A O 11
ATOM 11555 N N . SER A 1 43 ? 8.201 -10.376 -3.245 1.00 0.00 43 SER A N 11
ATOM 11556 C CA . SER A 1 43 ? 6.885 -10.863 -2.848 1.00 0.00 43 SER A CA 11
ATOM 11557 C C . SER A 1 43 ? 6.776 -10.959 -1.329 1.00 0.00 43 SER A C 11
ATOM 11558 O O . SER A 1 43 ? 6.383 -11.993 -0.787 1.00 0.00 43 SER A O 11
ATOM 11566 N N . LYS A 1 44 ? 7.127 -9.874 -0.648 1.00 0.00 44 LYS A N 11
ATOM 11567 C CA . LYS A 1 44 ? 7.069 -9.833 0.809 1.00 0.00 44 LYS A CA 11
ATOM 11568 C C . LYS A 1 44 ? 5.973 -8.884 1.282 1.00 0.00 44 LYS A C 11
ATOM 11569 O O . LYS A 1 44 ? 5.897 -7.736 0.843 1.00 0.00 44 LYS A O 11
ATOM 11588 N N . THR A 1 45 ? 5.124 -9.370 2.183 1.00 0.00 45 THR A N 11
ATOM 11589 C CA . THR A 1 45 ? 4.033 -8.566 2.717 1.00 0.00 45 THR A CA 11
ATOM 11590 C C . THR A 1 45 ? 4.433 -7.099 2.826 1.00 0.00 45 THR A C 11
ATOM 11591 O O . THR A 1 45 ? 5.429 -6.763 3.468 1.00 0.00 45 THR A O 11
ATOM 11602 N N . LEU A 1 46 ? 3.651 -6.229 2.197 1.00 0.00 46 LEU A N 11
ATOM 11603 C CA . LEU A 1 46 ? 3.924 -4.796 2.224 1.00 0.00 46 LEU A CA 11
ATOM 11604 C C . LEU A 1 46 ? 2.859 -4.054 3.025 1.00 0.00 46 LEU A C 11
ATOM 11605 O O . LEU A 1 46 ? 1.849 -4.635 3.426 1.00 0.00 46 LEU A O 11
ATOM 11621 N N . THR A 1 47 ? 3.089 -2.765 3.255 1.00 0.00 47 THR A N 11
ATOM 11622 C CA . THR A 1 47 ? 2.150 -1.943 4.007 1.00 0.00 47 THR A CA 11
ATOM 11623 C C . THR A 1 47 ? 1.559 -0.842 3.133 1.00 0.00 47 THR A C 11
ATOM 11624 O O . THR A 1 47 ? 2.276 -0.089 2.473 1.00 0.00 47 THR A O 11
ATOM 11635 N N . PRO A 1 48 ? 0.222 -0.745 3.125 1.00 0.00 48 PRO A N 11
ATOM 11636 C CA . PRO A 1 48 ? -0.494 0.262 2.336 1.00 0.00 48 PRO A CA 11
ATOM 11637 C C . PRO A 1 48 ? -0.297 1.673 2.880 1.00 0.00 48 PRO A C 11
ATOM 11638 O O . PRO A 1 48 ? -1.048 2.127 3.742 1.00 0.00 48 PRO A O 11
ATOM 11649 N N . GLY A 1 49 ? 0.720 2.362 2.370 1.00 0.00 49 GLY A N 11
ATOM 11650 C CA . GLY A 1 49 ? 0.997 3.714 2.817 1.00 0.00 49 GLY A CA 11
ATOM 11651 C C . GLY A 1 49 ? 2.454 3.916 3.186 1.00 0.00 49 GLY A C 11
ATOM 11652 O O . GLY A 1 49 ? 2.765 4.581 4.173 1.00 0.00 49 GLY A O 11
ATOM 11656 N N . GLY A 1 50 ? 3.349 3.338 2.390 1.00 0.00 50 GLY A N 11
ATOM 11657 C CA . GLY A 1 50 ? 4.770 3.468 2.656 1.00 0.00 50 GLY A CA 11
ATOM 11658 C C . GLY A 1 50 ? 5.605 2.515 1.823 1.00 0.00 50 GLY A C 11
ATOM 11659 O O . GLY A 1 50 ? 6.450 1.793 2.353 1.00 0.00 50 GLY A O 11
ATOM 11663 N N . HIS A 1 51 ? 5.368 2.512 0.515 1.00 0.00 51 HIS A N 11
ATOM 11664 C CA . HIS A 1 51 ? 6.105 1.640 -0.393 1.00 0.00 51 HIS A CA 11
ATOM 11665 C C . HIS A 1 51 ? 6.289 2.304 -1.754 1.00 0.00 51 HIS A C 11
ATOM 11666 O O . HIS A 1 51 ? 5.607 3.275 -2.079 1.00 0.00 51 HIS A O 11
ATOM 11680 N N . ALA A 1 52 ? 7.214 1.772 -2.546 1.00 0.00 52 ALA A N 11
ATOM 11681 C CA . ALA A 1 52 ? 7.487 2.313 -3.872 1.00 0.00 52 ALA A CA 11
ATOM 11682 C C . ALA A 1 52 ? 6.681 1.580 -4.939 1.00 0.00 52 ALA A C 11
ATOM 11683 O O . ALA A 1 52 ? 6.300 0.424 -4.757 1.00 0.00 52 ALA A O 11
ATOM 11690 N N . GLU A 1 53 ? 6.425 2.261 -6.052 1.00 0.00 53 GLU A N 11
ATOM 11691 C CA . GLU A 1 53 ? 5.662 1.674 -7.147 1.00 0.00 53 GLU A CA 11
ATOM 11692 C C . GLU A 1 53 ? 6.393 1.851 -8.475 1.00 0.00 53 GLU A C 11
ATOM 11693 O O . GLU A 1 53 ? 6.982 2.900 -8.737 1.00 0.00 53 GLU A O 11
ATOM 11705 N N . HIS A 1 54 ? 6.351 0.817 -9.310 1.00 0.00 54 HIS A N 11
ATOM 11706 C CA . HIS A 1 54 ? 7.009 0.858 -10.611 1.00 0.00 54 HIS A CA 11
ATOM 11707 C C . HIS A 1 54 ? 6.169 0.146 -11.667 1.00 0.00 54 HIS A C 11
ATOM 11708 O O . HIS A 1 54 ? 5.727 -0.985 -11.463 1.00 0.00 54 HIS A O 11
ATOM 11722 N N . ASP A 1 55 ? 5.952 0.815 -12.793 1.00 0.00 55 ASP A N 11
ATOM 11723 C CA . ASP A 1 55 ? 5.166 0.246 -13.882 1.00 0.00 55 ASP A CA 11
ATOM 11724 C C . ASP A 1 55 ? 3.875 -0.372 -13.353 1.00 0.00 55 ASP A C 11
ATOM 11725 O O . ASP A 1 55 ? 3.387 -1.367 -13.888 1.00 0.00 55 ASP A O 11
ATOM 11734 N N . GLY A 1 56 ? 3.326 0.226 -12.299 1.00 0.00 56 GLY A N 11
ATOM 11735 C CA . GLY A 1 56 ? 2.098 -0.280 -11.716 1.00 0.00 56 GLY A CA 11
ATOM 11736 C C . GLY A 1 56 ? 2.351 -1.330 -10.651 1.00 0.00 56 GLY A C 11
ATOM 11737 O O . GLY A 1 56 ? 1.535 -1.520 -9.750 1.00 0.00 56 GLY A O 11
ATOM 11741 N N . LYS A 1 57 ? 3.485 -2.014 -10.755 1.00 0.00 57 LYS A N 11
ATOM 11742 C CA . LYS A 1 57 ? 3.845 -3.051 -9.795 1.00 0.00 57 LYS A CA 11
ATOM 11743 C C . LYS A 1 57 ? 4.652 -2.466 -8.640 1.00 0.00 57 LYS A C 11
ATOM 11744 O O . LYS A 1 57 ? 5.642 -1.762 -8.838 1.00 0.00 57 LYS A O 11
ATOM 11763 N N . PRO A 1 58 ? 4.222 -2.764 -7.405 1.00 0.00 58 PRO A N 11
ATOM 11764 C CA . PRO A 1 58 ? 4.892 -2.280 -6.195 1.00 0.00 58 PRO A CA 11
ATOM 11765 C C . PRO A 1 58 ? 6.253 -2.934 -5.985 1.00 0.00 58 PRO A C 11
ATOM 11766 O O . PRO A 1 58 ? 6.526 -4.008 -6.521 1.00 0.00 58 PRO A O 11
ATOM 11777 N N . PHE A 1 59 ? 7.104 -2.280 -5.201 1.00 0.00 59 PHE A N 11
ATOM 11778 C CA . PHE A 1 59 ? 8.438 -2.798 -4.920 1.00 0.00 59 PHE A CA 11
ATOM 11779 C C . PHE A 1 59 ? 9.044 -2.108 -3.702 1.00 0.00 59 PHE A C 11
ATOM 11780 O O . PHE A 1 59 ? 9.045 -0.880 -3.605 1.00 0.00 59 PHE A O 11
ATOM 11797 N N . CYS A 1 60 ? 9.559 -2.906 -2.773 1.00 0.00 60 CYS A N 11
ATOM 11798 C CA . CYS A 1 60 ? 10.168 -2.375 -1.559 1.00 0.00 60 CYS A CA 11
ATOM 11799 C C . CYS A 1 60 ? 11.123 -1.230 -1.886 1.00 0.00 60 CYS A C 11
ATOM 11800 O O . CYS A 1 60 ? 11.650 -1.145 -2.996 1.00 0.00 60 CYS A O 11
ATOM 11807 N N . HIS A 1 61 ? 11.342 -0.352 -0.912 1.00 0.00 61 HIS A N 11
ATOM 11808 C CA . HIS A 1 61 ? 12.234 0.787 -1.095 1.00 0.00 61 HIS A CA 11
ATOM 11809 C C . HIS A 1 61 ? 13.543 0.352 -1.747 1.00 0.00 61 HIS A C 11
ATOM 11810 O O . HIS A 1 61 ? 14.026 0.992 -2.682 1.00 0.00 61 HIS A O 11
ATOM 11824 N N . LYS A 1 62 ? 14.113 -0.739 -1.248 1.00 0.00 62 LYS A N 11
ATOM 11825 C CA . LYS A 1 62 ? 15.366 -1.260 -1.781 1.00 0.00 62 LYS A CA 11
ATOM 11826 C C . LYS A 1 62 ? 15.825 -2.484 -0.995 1.00 0.00 62 LYS A C 11
ATOM 11827 O O . LYS A 1 62 ? 15.393 -2.725 0.133 1.00 0.00 62 LYS A O 11
ATOM 11846 N N . PRO A 1 63 ? 16.722 -3.276 -1.601 1.00 0.00 63 PRO A N 11
ATOM 11847 C CA . PRO A 1 63 ? 17.242 -3.000 -2.943 1.00 0.00 63 PRO A CA 11
ATOM 11848 C C . PRO A 1 63 ? 16.188 -3.200 -4.026 1.00 0.00 63 PRO A C 11
ATOM 11849 O O . PRO A 1 63 ? 16.365 -2.771 -5.167 1.00 0.00 63 PRO A O 11
ATOM 11860 N N . CYS A 1 64 ? 15.089 -3.854 -3.663 1.00 0.00 64 CYS A N 11
ATOM 11861 C CA . CYS A 1 64 ? 14.006 -4.111 -4.603 1.00 0.00 64 CYS A CA 11
ATOM 11862 C C . CYS A 1 64 ? 13.931 -3.013 -5.661 1.00 0.00 64 CYS A C 11
ATOM 11863 O O . CYS A 1 64 ? 14.352 -3.206 -6.802 1.00 0.00 64 CYS A O 11
ATOM 11870 N N . TYR A 1 65 ? 13.393 -1.862 -5.273 1.00 0.00 65 TYR A N 11
ATOM 11871 C CA . TYR A 1 65 ? 13.261 -0.734 -6.188 1.00 0.00 65 TYR A CA 11
ATOM 11872 C C . TYR A 1 65 ? 14.620 -0.324 -6.747 1.00 0.00 65 TYR A C 11
ATOM 11873 O O . TYR A 1 65 ? 14.794 -0.202 -7.959 1.00 0.00 65 TYR A O 11
ATOM 11891 N N . ALA A 1 66 ? 15.581 -0.112 -5.853 1.00 0.00 66 ALA A N 11
ATOM 11892 C CA . ALA A 1 66 ? 16.925 0.281 -6.255 1.00 0.00 66 ALA A CA 11
ATOM 11893 C C . ALA A 1 66 ? 17.369 -0.475 -7.503 1.00 0.00 66 ALA A C 11
ATOM 11894 O O . ALA A 1 66 ? 17.569 0.119 -8.563 1.00 0.00 66 ALA A O 11
ATOM 11901 N N . THR A 1 67 ? 17.521 -1.789 -7.370 1.00 0.00 67 THR A N 11
ATOM 11902 C CA . THR A 1 67 ? 17.942 -2.626 -8.487 1.00 0.00 67 THR A CA 11
ATOM 11903 C C . THR A 1 67 ? 17.198 -2.254 -9.764 1.00 0.00 67 THR A C 11
ATOM 11904 O O . THR A 1 67 ? 17.701 -2.459 -10.870 1.00 0.00 67 THR A O 11
ATOM 11915 N N . LEU A 1 68 ? 15.998 -1.707 -9.606 1.00 0.00 68 LEU A N 11
ATOM 11916 C CA . LEU A 1 68 ? 15.184 -1.306 -10.748 1.00 0.00 68 LEU A CA 11
ATOM 11917 C C . LEU A 1 68 ? 15.502 0.125 -11.168 1.00 0.00 68 LEU A C 11
ATOM 11918 O O . LEU A 1 68 ? 15.563 0.435 -12.358 1.00 0.00 68 LEU A O 11
ATOM 11934 N N . PHE A 1 69 ? 15.708 0.993 -10.183 1.00 0.00 69 PHE A N 11
ATOM 11935 C CA . PHE A 1 69 ? 16.022 2.392 -10.450 1.00 0.00 69 PHE A CA 11
ATOM 11936 C C . PHE A 1 69 ? 17.374 2.770 -9.851 1.00 0.00 69 PHE A C 11
ATOM 11937 O O . PHE A 1 69 ? 17.449 3.286 -8.737 1.00 0.00 69 PHE A O 11
ATOM 11954 N N . GLY A 1 70 ? 18.441 2.508 -10.601 1.00 0.00 70 GLY A N 11
ATOM 11955 C CA . GLY A 1 70 ? 19.775 2.825 -10.128 1.00 0.00 70 GLY A CA 11
ATOM 11956 C C . GLY A 1 70 ? 20.793 2.869 -11.251 1.00 0.00 70 GLY A C 11
ATOM 11957 O O . GLY A 1 70 ? 20.715 3.720 -12.136 1.00 0.00 70 GLY A O 11
ATOM 11961 N N . SER A 1 71 ? 21.752 1.949 -11.214 1.00 0.00 71 SER A N 11
ATOM 11962 C CA . SER A 1 71 ? 22.793 1.889 -12.233 1.00 0.00 71 SER A CA 11
ATOM 11963 C C . SER A 1 71 ? 22.348 1.032 -13.414 1.00 0.00 71 SER A C 11
ATOM 11964 O O . SER A 1 71 ? 22.710 -0.139 -13.517 1.00 0.00 71 SER A O 11
ATOM 11972 N N . GLY A 1 72 ? 21.560 1.627 -14.305 1.00 0.00 72 GLY A N 11
ATOM 11973 C CA . GLY A 1 72 ? 21.078 0.904 -15.467 1.00 0.00 72 GLY A CA 11
ATOM 11974 C C . GLY A 1 72 ? 22.206 0.387 -16.338 1.00 0.00 72 GLY A C 11
ATOM 11975 O O . GLY A 1 72 ? 23.276 0.990 -16.428 1.00 0.00 72 GLY A O 11
ATOM 11979 N N . PRO A 1 73 ? 21.973 -0.758 -16.997 1.00 0.00 73 PRO A N 11
ATOM 11980 C CA . PRO A 1 73 ? 22.967 -1.382 -17.875 1.00 0.00 73 PRO A CA 11
ATOM 11981 C C . PRO A 1 73 ? 23.198 -0.579 -19.151 1.00 0.00 73 PRO A C 11
ATOM 11982 O O . PRO A 1 73 ? 22.543 -0.810 -20.168 1.00 0.00 73 PRO A O 11
ATOM 11993 N N . SER A 1 74 ? 24.134 0.363 -19.091 1.00 0.00 74 SER A N 11
ATOM 11994 C CA . SER A 1 74 ? 24.449 1.202 -20.242 1.00 0.00 74 SER A CA 11
ATOM 11995 C C . SER A 1 74 ? 25.416 0.491 -21.184 1.00 0.00 74 SER A C 11
ATOM 11996 O O . SER A 1 74 ? 26.568 0.238 -20.833 1.00 0.00 74 SER A O 11
ATOM 12004 N N . SER A 1 75 ? 24.938 0.171 -22.382 1.00 0.00 75 SER A N 11
ATOM 12005 C CA . SER A 1 75 ? 25.758 -0.514 -23.374 1.00 0.00 75 SER A CA 11
ATOM 12006 C C . SER A 1 75 ? 25.789 0.266 -24.685 1.00 0.00 75 SER A C 11
ATOM 12007 O O . SER A 1 75 ? 24.780 0.371 -25.382 1.00 0.00 75 SER A O 11
ATOM 12015 N N . GLY A 1 76 ? 26.956 0.812 -25.015 1.00 0.00 76 GLY A N 11
ATOM 12016 C CA . GLY A 1 76 ? 27.097 1.576 -26.241 1.00 0.00 76 GLY A CA 11
ATOM 12017 C C . GLY A 1 76 ? 28.239 1.078 -27.105 1.00 0.00 76 GLY A C 11
ATOM 12018 O O . GLY A 1 76 ? 28.223 1.313 -28.312 1.00 0.00 76 GLY A O 11
ATOM 12024 N N . GLY A 1 1 ? -25.565 -11.971 -28.680 1.00 0.00 1 GLY A N 12
ATOM 12025 C CA . GLY A 1 1 ? -26.524 -10.931 -29.003 1.00 0.00 1 GLY A CA 12
ATOM 12026 C C . GLY A 1 1 ? -26.737 -9.963 -27.857 1.00 0.00 1 GLY A C 12
ATOM 12027 O O . GLY A 1 1 ? -26.658 -8.748 -28.039 1.00 0.00 1 GLY A O 12
ATOM 12031 N N . SER A 1 2 ? -27.011 -10.501 -26.673 1.00 0.00 2 SER A N 12
ATOM 12032 C CA . SER A 1 2 ? -27.242 -9.675 -25.493 1.00 0.00 2 SER A CA 12
ATOM 12033 C C . SER A 1 2 ? -26.211 -9.975 -24.410 1.00 0.00 2 SER A C 12
ATOM 12034 O O . SER A 1 2 ? -25.505 -10.981 -24.470 1.00 0.00 2 SER A O 12
ATOM 12042 N N . SER A 1 3 ? -26.130 -9.093 -23.418 1.00 0.00 3 SER A N 12
ATOM 12043 C CA . SER A 1 3 ? -25.183 -9.259 -22.322 1.00 0.00 3 SER A CA 12
ATOM 12044 C C . SER A 1 3 ? -25.559 -8.372 -21.140 1.00 0.00 3 SER A C 12
ATOM 12045 O O . SER A 1 3 ? -25.702 -7.158 -21.281 1.00 0.00 3 SER A O 12
ATOM 12053 N N . GLY A 1 4 ? -25.717 -8.988 -19.972 1.00 0.00 4 GLY A N 12
ATOM 12054 C CA . GLY A 1 4 ? -26.076 -8.240 -18.781 1.00 0.00 4 GLY A CA 12
ATOM 12055 C C . GLY A 1 4 ? -24.900 -8.044 -17.845 1.00 0.00 4 GLY A C 12
ATOM 12056 O O . GLY A 1 4 ? -25.031 -8.206 -16.631 1.00 0.00 4 GLY A O 12
ATOM 12060 N N . SER A 1 5 ? -23.748 -7.695 -18.408 1.00 0.00 5 SER A N 12
ATOM 12061 C CA . SER A 1 5 ? -22.543 -7.482 -17.616 1.00 0.00 5 SER A CA 12
ATOM 12062 C C . SER A 1 5 ? -22.277 -5.992 -17.421 1.00 0.00 5 SER A C 12
ATOM 12063 O O . SER A 1 5 ? -22.368 -5.206 -18.363 1.00 0.00 5 SER A O 12
ATOM 12071 N N . SER A 1 6 ? -21.949 -5.612 -16.190 1.00 0.00 6 SER A N 12
ATOM 12072 C CA . SER A 1 6 ? -21.674 -4.217 -15.869 1.00 0.00 6 SER A CA 12
ATOM 12073 C C . SER A 1 6 ? -20.315 -4.073 -15.191 1.00 0.00 6 SER A C 12
ATOM 12074 O O . SER A 1 6 ? -20.027 -4.748 -14.203 1.00 0.00 6 SER A O 12
ATOM 12082 N N . GLY A 1 7 ? -19.481 -3.188 -15.730 1.00 0.00 7 GLY A N 12
ATOM 12083 C CA . GLY A 1 7 ? -18.162 -2.971 -15.165 1.00 0.00 7 GLY A CA 12
ATOM 12084 C C . GLY A 1 7 ? -17.733 -1.519 -15.237 1.00 0.00 7 GLY A C 12
ATOM 12085 O O . GLY A 1 7 ? -16.825 -1.171 -15.991 1.00 0.00 7 GLY A O 12
ATOM 12089 N N . MET A 1 8 ? -18.388 -0.671 -14.451 1.00 0.00 8 MET A N 12
ATOM 12090 C CA . MET A 1 8 ? -18.068 0.752 -14.430 1.00 0.00 8 MET A CA 12
ATOM 12091 C C . MET A 1 8 ? -17.718 1.209 -13.017 1.00 0.00 8 MET A C 12
ATOM 12092 O O . MET A 1 8 ? -18.584 1.660 -12.269 1.00 0.00 8 MET A O 12
ATOM 12106 N N . ALA A 1 9 ? -16.444 1.090 -12.660 1.00 0.00 9 ALA A N 12
ATOM 12107 C CA . ALA A 1 9 ? -15.980 1.492 -11.338 1.00 0.00 9 ALA A CA 12
ATOM 12108 C C . ALA A 1 9 ? -14.461 1.397 -11.236 1.00 0.00 9 ALA A C 12
ATOM 12109 O O . ALA A 1 9 ? -13.818 0.711 -12.031 1.00 0.00 9 ALA A O 12
ATOM 12116 N N . SER A 1 10 ? -13.894 2.089 -10.254 1.00 0.00 10 SER A N 12
ATOM 12117 C CA . SER A 1 10 ? -12.450 2.085 -10.051 1.00 0.00 10 SER A CA 12
ATOM 12118 C C . SER A 1 10 ? -11.877 0.685 -10.246 1.00 0.00 10 SER A C 12
ATOM 12119 O O . SER A 1 10 ? -12.400 -0.293 -9.711 1.00 0.00 10 SER A O 12
ATOM 12127 N N . LYS A 1 11 ? -10.799 0.596 -11.017 1.00 0.00 11 LYS A N 12
ATOM 12128 C CA . LYS A 1 11 ? -10.152 -0.684 -11.284 1.00 0.00 11 LYS A CA 12
ATOM 12129 C C . LYS A 1 11 ? -8.903 -0.852 -10.425 1.00 0.00 11 LYS A C 12
ATOM 12130 O O . LYS A 1 11 ? -8.472 0.083 -9.748 1.00 0.00 11 LYS A O 12
ATOM 12149 N N . CYS A 1 12 ? -8.325 -2.048 -10.456 1.00 0.00 12 CYS A N 12
ATOM 12150 C CA . CYS A 1 12 ? -7.125 -2.338 -9.682 1.00 0.00 12 CYS A CA 12
ATOM 12151 C C . CYS A 1 12 ? -5.891 -2.361 -10.579 1.00 0.00 12 CYS A C 12
ATOM 12152 O O . CYS A 1 12 ? -5.833 -3.075 -11.580 1.00 0.00 12 CYS A O 12
ATOM 12159 N N . PRO A 1 13 ? -4.878 -1.561 -10.212 1.00 0.00 13 PRO A N 12
ATOM 12160 C CA . PRO A 1 13 ? -3.626 -1.471 -10.970 1.00 0.00 13 PRO A CA 12
ATOM 12161 C C . PRO A 1 13 ? -2.791 -2.742 -10.860 1.00 0.00 13 PRO A C 12
ATOM 12162 O O . PRO A 1 13 ? -1.640 -2.781 -11.297 1.00 0.00 13 PRO A O 12
ATOM 12173 N N . LYS A 1 14 ? -3.377 -3.781 -10.276 1.00 0.00 14 LYS A N 12
ATOM 12174 C CA . LYS A 1 14 ? -2.687 -5.056 -10.110 1.00 0.00 14 LYS A CA 12
ATOM 12175 C C . LYS A 1 14 ? -3.339 -6.141 -10.961 1.00 0.00 14 LYS A C 12
ATOM 12176 O O . LYS A 1 14 ? -2.670 -6.814 -11.747 1.00 0.00 14 LYS A O 12
ATOM 12195 N N . CYS A 1 15 ? -4.648 -6.306 -10.801 1.00 0.00 15 CYS A N 12
ATOM 12196 C CA . CYS A 1 15 ? -5.391 -7.309 -11.555 1.00 0.00 15 CYS A CA 12
ATOM 12197 C C . CYS A 1 15 ? -6.342 -6.648 -12.548 1.00 0.00 15 CYS A C 12
ATOM 12198 O O . CYS A 1 15 ? -7.095 -7.326 -13.248 1.00 0.00 15 CYS A O 12
ATOM 12205 N N . ASP A 1 16 ? -6.302 -5.321 -12.604 1.00 0.00 16 ASP A N 12
ATOM 12206 C CA . ASP A 1 16 ? -7.159 -4.568 -13.512 1.00 0.00 16 ASP A CA 12
ATOM 12207 C C . ASP A 1 16 ? -8.623 -4.955 -13.325 1.00 0.00 16 ASP A C 12
ATOM 12208 O O . ASP A 1 16 ? -9.354 -5.150 -14.296 1.00 0.00 16 ASP A O 12
ATOM 12217 N N . LYS A 1 17 ? -9.044 -5.067 -12.069 1.00 0.00 17 LYS A N 12
ATOM 12218 C CA . LYS A 1 17 ? -10.420 -5.431 -11.753 1.00 0.00 17 LYS A CA 12
ATOM 12219 C C . LYS A 1 17 ? -11.092 -4.345 -10.919 1.00 0.00 17 LYS A C 12
ATOM 12220 O O . LYS A 1 17 ? -10.422 -3.499 -10.325 1.00 0.00 17 LYS A O 12
ATOM 12239 N N . THR A 1 18 ? -12.420 -4.374 -10.877 1.00 0.00 18 THR A N 12
ATOM 12240 C CA . THR A 1 18 ? -13.183 -3.393 -10.115 1.00 0.00 18 THR A CA 12
ATOM 12241 C C . THR A 1 18 ? -13.052 -3.638 -8.616 1.00 0.00 18 THR A C 12
ATOM 12242 O O . THR A 1 18 ? -13.542 -4.641 -8.096 1.00 0.00 18 THR A O 12
ATOM 12253 N N . VAL A 1 19 ? -12.390 -2.715 -7.926 1.00 0.00 19 VAL A N 12
ATOM 12254 C CA . VAL A 1 19 ? -12.197 -2.831 -6.485 1.00 0.00 19 VAL A CA 12
ATOM 12255 C C . VAL A 1 19 ? -13.450 -2.408 -5.727 1.00 0.00 19 VAL A C 12
ATOM 12256 O O . VAL A 1 19 ? -13.918 -1.277 -5.862 1.00 0.00 19 VAL A O 12
ATOM 12269 N N . TYR A 1 20 ? -13.989 -3.324 -4.930 1.00 0.00 20 TYR A N 12
ATOM 12270 C CA . TYR A 1 20 ? -15.191 -3.047 -4.151 1.00 0.00 20 TYR A CA 12
ATOM 12271 C C . TYR A 1 20 ? -14.834 -2.652 -2.722 1.00 0.00 20 TYR A C 12
ATOM 12272 O O . TYR A 1 20 ? -13.834 -3.111 -2.169 1.00 0.00 20 TYR A O 12
ATOM 12290 N N . PHE A 1 21 ? -15.661 -1.798 -2.127 1.00 0.00 21 PHE A N 12
ATOM 12291 C CA . PHE A 1 21 ? -15.434 -1.340 -0.761 1.00 0.00 21 PHE A CA 12
ATOM 12292 C C . PHE A 1 21 ? -15.030 -2.501 0.142 1.00 0.00 21 PHE A C 12
ATOM 12293 O O . PHE A 1 21 ? -14.304 -2.319 1.118 1.00 0.00 21 PHE A O 12
ATOM 12310 N N . ALA A 1 22 ? -15.508 -3.696 -0.191 1.00 0.00 22 ALA A N 12
ATOM 12311 C CA . ALA A 1 22 ? -15.197 -4.887 0.589 1.00 0.00 22 ALA A CA 12
ATOM 12312 C C . ALA A 1 22 ? -13.691 -5.112 0.670 1.00 0.00 22 ALA A C 12
ATOM 12313 O O . ALA A 1 22 ? -13.156 -5.409 1.738 1.00 0.00 22 ALA A O 12
ATOM 12320 N N . GLU A 1 23 ? -13.014 -4.969 -0.464 1.00 0.00 23 GLU A N 12
ATOM 12321 C CA . GLU A 1 23 ? -11.569 -5.158 -0.520 1.00 0.00 23 GLU A CA 12
ATOM 12322 C C . GLU A 1 23 ? -10.863 -3.857 -0.891 1.00 0.00 23 GLU A C 12
ATOM 12323 O O . GLU A 1 23 ? -9.683 -3.855 -1.242 1.00 0.00 23 GLU A O 12
ATOM 12335 N N . LYS A 1 24 ? -11.595 -2.751 -0.813 1.00 0.00 24 LYS A N 12
ATOM 12336 C CA . LYS A 1 24 ? -11.042 -1.442 -1.140 1.00 0.00 24 LYS A CA 12
ATOM 12337 C C . LYS A 1 24 ? -9.994 -1.023 -0.114 1.00 0.00 24 LYS A C 12
ATOM 12338 O O . LYS A 1 24 ? -10.308 -0.807 1.057 1.00 0.00 24 LYS A O 12
ATOM 12357 N N . VAL A 1 25 ? -8.747 -0.908 -0.561 1.00 0.00 25 VAL A N 12
ATOM 12358 C CA . VAL A 1 25 ? -7.654 -0.512 0.318 1.00 0.00 25 VAL A CA 12
ATOM 12359 C C . VAL A 1 25 ? -6.866 0.651 -0.275 1.00 0.00 25 VAL A C 12
ATOM 12360 O O . VAL A 1 25 ? -6.396 0.581 -1.411 1.00 0.00 25 VAL A O 12
ATOM 12373 N N . SER A 1 26 ? -6.724 1.720 0.501 1.00 0.00 26 SER A N 12
ATOM 12374 C CA . SER A 1 26 ? -5.996 2.901 0.052 1.00 0.00 26 SER A CA 12
ATOM 12375 C C . SER A 1 26 ? -4.493 2.638 0.037 1.00 0.00 26 SER A C 12
ATOM 12376 O O . SER A 1 26 ? -3.960 1.965 0.919 1.00 0.00 26 SER A O 12
ATOM 12384 N N . SER A 1 27 ? -3.815 3.175 -0.973 1.00 0.00 27 SER A N 12
ATOM 12385 C CA . SER A 1 27 ? -2.374 2.996 -1.107 1.00 0.00 27 SER A CA 12
ATOM 12386 C C . SER A 1 27 ? -1.829 3.825 -2.266 1.00 0.00 27 SER A C 12
ATOM 12387 O O . SER A 1 27 ? -2.247 3.658 -3.413 1.00 0.00 27 SER A O 12
ATOM 12395 N N . LEU A 1 28 ? -0.895 4.717 -1.960 1.00 0.00 28 LEU A N 12
ATOM 12396 C CA . LEU A 1 28 ? -0.291 5.573 -2.975 1.00 0.00 28 LEU A CA 12
ATOM 12397 C C . LEU A 1 28 ? -1.358 6.366 -3.723 1.00 0.00 28 LEU A C 12
ATOM 12398 O O . LEU A 1 28 ? -1.218 6.646 -4.913 1.00 0.00 28 LEU A O 12
ATOM 12414 N N . GLY A 1 29 ? -2.425 6.727 -3.016 1.00 0.00 29 GLY A N 12
ATOM 12415 C CA . GLY A 1 29 ? -3.499 7.487 -3.629 1.00 0.00 29 GLY A CA 12
ATOM 12416 C C . GLY A 1 29 ? -4.258 6.684 -4.666 1.00 0.00 29 GLY A C 12
ATOM 12417 O O . GLY A 1 29 ? -4.572 7.187 -5.745 1.00 0.00 29 GLY A O 12
ATOM 12421 N N . LYS A 1 30 ? -4.553 5.429 -4.341 1.00 0.00 30 LYS A N 12
ATOM 12422 C CA . LYS A 1 30 ? -5.280 4.553 -5.252 1.00 0.00 30 LYS A CA 12
ATOM 12423 C C . LYS A 1 30 ? -6.058 3.492 -4.481 1.00 0.00 30 LYS A C 12
ATOM 12424 O O . LYS A 1 30 ? -6.028 3.457 -3.251 1.00 0.00 30 LYS A O 12
ATOM 12443 N N . ASP A 1 31 ? -6.753 2.627 -5.212 1.00 0.00 31 ASP A N 12
ATOM 12444 C CA . ASP A 1 31 ? -7.537 1.562 -4.597 1.00 0.00 31 ASP A CA 12
ATOM 12445 C C . ASP A 1 31 ? -7.074 0.194 -5.088 1.00 0.00 31 ASP A C 12
ATOM 12446 O O . ASP A 1 31 ? -7.226 -0.138 -6.263 1.00 0.00 31 ASP A O 12
ATOM 12455 N N . TRP A 1 32 ? -6.510 -0.595 -4.180 1.00 0.00 32 TRP A N 12
ATOM 12456 C CA . TRP A 1 32 ? -6.024 -1.927 -4.522 1.00 0.00 32 TRP A CA 12
ATOM 12457 C C . TRP A 1 32 ? -6.788 -2.999 -3.752 1.00 0.00 32 TRP A C 12
ATOM 12458 O O . TRP A 1 32 ? -7.724 -2.696 -3.011 1.00 0.00 32 TRP A O 12
ATOM 12479 N N . HIS A 1 33 ? -6.382 -4.252 -3.930 1.00 0.00 33 HIS A N 12
ATOM 12480 C CA . HIS A 1 33 ? -7.029 -5.369 -3.250 1.00 0.00 33 HIS A CA 12
ATOM 12481 C C . HIS A 1 33 ? -6.242 -5.778 -2.008 1.00 0.00 33 HIS A C 12
ATOM 12482 O O . HIS A 1 33 ? -5.150 -5.269 -1.757 1.00 0.00 33 HIS A O 12
ATOM 12496 N N . LYS A 1 34 ? -6.806 -6.699 -1.234 1.00 0.00 34 LYS A N 12
ATOM 12497 C CA . LYS A 1 34 ? -6.158 -7.177 -0.018 1.00 0.00 34 LYS A CA 12
ATOM 12498 C C . LYS A 1 34 ? -5.177 -8.302 -0.331 1.00 0.00 34 LYS A C 12
ATOM 12499 O O . LYS A 1 34 ? -4.303 -8.620 0.476 1.00 0.00 34 LYS A O 12
ATOM 12518 N N . PHE A 1 35 ? -5.325 -8.901 -1.508 1.00 0.00 35 PHE A N 12
ATOM 12519 C CA . PHE A 1 35 ? -4.451 -9.990 -1.928 1.00 0.00 35 PHE A CA 12
ATOM 12520 C C . PHE A 1 35 ? -3.651 -9.599 -3.167 1.00 0.00 35 PHE A C 12
ATOM 12521 O O . PHE A 1 35 ? -3.190 -10.458 -3.919 1.00 0.00 35 PHE A O 12
ATOM 12538 N N . CYS A 1 36 ? -3.491 -8.296 -3.374 1.00 0.00 36 CYS A N 12
ATOM 12539 C CA . CYS A 1 36 ? -2.749 -7.789 -4.521 1.00 0.00 36 CYS A CA 12
ATOM 12540 C C . CYS A 1 36 ? -1.498 -7.038 -4.072 1.00 0.00 36 CYS A C 12
ATOM 12541 O O . CYS A 1 36 ? -0.420 -7.207 -4.643 1.00 0.00 36 CYS A O 12
ATOM 12548 N N . LEU A 1 37 ? -1.650 -6.210 -3.045 1.00 0.00 37 LEU A N 12
ATOM 12549 C CA . LEU A 1 37 ? -0.534 -5.433 -2.517 1.00 0.00 37 LEU A CA 12
ATOM 12550 C C . LEU A 1 37 ? 0.620 -6.344 -2.112 1.00 0.00 37 LEU A C 12
ATOM 12551 O O . LEU A 1 37 ? 0.788 -6.666 -0.935 1.00 0.00 37 LEU A O 12
ATOM 12567 N N . LYS A 1 38 ? 1.415 -6.755 -3.094 1.00 0.00 38 LYS A N 12
ATOM 12568 C CA . LYS A 1 38 ? 2.557 -7.626 -2.841 1.00 0.00 38 LYS A CA 12
ATOM 12569 C C . LYS A 1 38 ? 3.660 -7.390 -3.868 1.00 0.00 38 LYS A C 12
ATOM 12570 O O . LYS A 1 38 ? 3.406 -7.368 -5.073 1.00 0.00 38 LYS A O 12
ATOM 12589 N N . CYS A 1 39 ? 4.885 -7.214 -3.384 1.00 0.00 39 CYS A N 12
ATOM 12590 C CA . CYS A 1 39 ? 6.027 -6.981 -4.260 1.00 0.00 39 CYS A CA 12
ATOM 12591 C C . CYS A 1 39 ? 6.039 -7.977 -5.416 1.00 0.00 39 CYS A C 12
ATOM 12592 O O . CYS A 1 39 ? 5.588 -9.113 -5.273 1.00 0.00 39 CYS A O 12
ATOM 12599 N N . GLU A 1 40 ? 6.557 -7.541 -6.560 1.00 0.00 40 GLU A N 12
ATOM 12600 C CA . GLU A 1 40 ? 6.627 -8.394 -7.740 1.00 0.00 40 GLU A CA 12
ATOM 12601 C C . GLU A 1 40 ? 8.024 -8.985 -7.902 1.00 0.00 40 GLU A C 12
ATOM 12602 O O . GLU A 1 40 ? 8.245 -9.865 -8.735 1.00 0.00 40 GLU A O 12
ATOM 12614 N N . ARG A 1 41 ? 8.964 -8.495 -7.101 1.00 0.00 41 ARG A N 12
ATOM 12615 C CA . ARG A 1 41 ? 10.341 -8.973 -7.156 1.00 0.00 41 ARG A CA 12
ATOM 12616 C C . ARG A 1 41 ? 10.638 -9.910 -5.989 1.00 0.00 41 ARG A C 12
ATOM 12617 O O . ARG A 1 41 ? 11.038 -11.057 -6.186 1.00 0.00 41 ARG A O 12
ATOM 12638 N N . CYS A 1 42 ? 10.442 -9.412 -4.773 1.00 0.00 42 CYS A N 12
ATOM 12639 C CA . CYS A 1 42 ? 10.690 -10.202 -3.573 1.00 0.00 42 CYS A CA 12
ATOM 12640 C C . CYS A 1 42 ? 9.417 -10.908 -3.114 1.00 0.00 42 CYS A C 12
ATOM 12641 O O . CYS A 1 42 ? 9.470 -11.865 -2.341 1.00 0.00 42 CYS A O 12
ATOM 12648 N N . SER A 1 43 ? 8.275 -10.430 -3.597 1.00 0.00 43 SER A N 12
ATOM 12649 C CA . SER A 1 43 ? 6.988 -11.013 -3.234 1.00 0.00 43 SER A CA 12
ATOM 12650 C C . SER A 1 43 ? 6.824 -11.067 -1.718 1.00 0.00 43 SER A C 12
ATOM 12651 O O . SER A 1 43 ? 6.335 -12.055 -1.169 1.00 0.00 43 SER A O 12
ATOM 12659 N N . LYS A 1 44 ? 7.238 -9.999 -1.046 1.00 0.00 44 LYS A N 12
ATOM 12660 C CA . LYS A 1 44 ? 7.138 -9.921 0.407 1.00 0.00 44 LYS A CA 12
ATOM 12661 C C . LYS A 1 44 ? 5.977 -9.025 0.825 1.00 0.00 44 LYS A C 12
ATOM 12662 O O . LYS A 1 44 ? 5.625 -8.077 0.122 1.00 0.00 44 LYS A O 12
ATOM 12681 N N . THR A 1 45 ? 5.384 -9.329 1.976 1.00 0.00 45 THR A N 12
ATOM 12682 C CA . THR A 1 45 ? 4.263 -8.551 2.488 1.00 0.00 45 THR A CA 12
ATOM 12683 C C . THR A 1 45 ? 4.619 -7.072 2.584 1.00 0.00 45 THR A C 12
ATOM 12684 O O . THR A 1 45 ? 5.733 -6.715 2.969 1.00 0.00 45 THR A O 12
ATOM 12695 N N . LEU A 1 46 ? 3.667 -6.216 2.233 1.00 0.00 46 LEU A N 12
ATOM 12696 C CA . LEU A 1 46 ? 3.880 -4.773 2.281 1.00 0.00 46 LEU A CA 12
ATOM 12697 C C . LEU A 1 46 ? 2.740 -4.079 3.019 1.00 0.00 46 LEU A C 12
ATOM 12698 O O . LEU A 1 46 ? 1.797 -4.725 3.479 1.00 0.00 46 LEU A O 12
ATOM 12714 N N . THR A 1 47 ? 2.831 -2.757 3.129 1.00 0.00 47 THR A N 12
ATOM 12715 C CA . THR A 1 47 ? 1.808 -1.974 3.811 1.00 0.00 47 THR A CA 12
ATOM 12716 C C . THR A 1 47 ? 1.149 -0.983 2.858 1.00 0.00 47 THR A C 12
ATOM 12717 O O . THR A 1 47 ? 1.811 -0.313 2.065 1.00 0.00 47 THR A O 12
ATOM 12728 N N . PRO A 1 48 ? -0.186 -0.884 2.937 1.00 0.00 48 PRO A N 12
ATOM 12729 C CA . PRO A 1 48 ? -0.964 0.025 2.089 1.00 0.00 48 PRO A CA 12
ATOM 12730 C C . PRO A 1 48 ? -0.736 1.490 2.449 1.00 0.00 48 PRO A C 12
ATOM 12731 O O . PRO A 1 48 ? -1.409 2.037 3.322 1.00 0.00 48 PRO A O 12
ATOM 12742 N N . GLY A 1 49 ? 0.217 2.120 1.769 1.00 0.00 49 GLY A N 12
ATOM 12743 C CA . GLY A 1 49 ? 0.515 3.516 2.031 1.00 0.00 49 GLY A CA 12
ATOM 12744 C C . GLY A 1 49 ? 1.927 3.720 2.544 1.00 0.00 49 GLY A C 12
ATOM 12745 O O . GLY A 1 49 ? 2.152 4.502 3.467 1.00 0.00 49 GLY A O 12
ATOM 12749 N N . GLY A 1 50 ? 2.881 3.014 1.945 1.00 0.00 50 GLY A N 12
ATOM 12750 C CA . GLY A 1 50 ? 4.266 3.135 2.363 1.00 0.00 50 GLY A CA 12
ATOM 12751 C C . GLY A 1 50 ? 5.189 2.223 1.579 1.00 0.00 50 GLY A C 12
ATOM 12752 O O . GLY A 1 50 ? 5.853 1.358 2.152 1.00 0.00 50 GLY A O 12
ATOM 12756 N N . HIS A 1 51 ? 5.231 2.414 0.264 1.00 0.00 51 HIS A N 12
ATOM 12757 C CA . HIS A 1 51 ? 6.079 1.601 -0.600 1.00 0.00 51 HIS A CA 12
ATOM 12758 C C . HIS A 1 51 ? 6.294 2.284 -1.948 1.00 0.00 51 HIS A C 12
ATOM 12759 O O . HIS A 1 51 ? 5.622 3.262 -2.273 1.00 0.00 51 HIS A O 12
ATOM 12773 N N . ALA A 1 52 ? 7.236 1.761 -2.726 1.00 0.00 52 ALA A N 12
ATOM 12774 C CA . ALA A 1 52 ? 7.539 2.319 -4.039 1.00 0.00 52 ALA A CA 12
ATOM 12775 C C . ALA A 1 52 ? 6.774 1.588 -5.136 1.00 0.00 52 ALA A C 12
ATOM 12776 O O . ALA A 1 52 ? 6.257 0.492 -4.920 1.00 0.00 52 ALA A O 12
ATOM 12783 N N . GLU A 1 53 ? 6.706 2.201 -6.313 1.00 0.00 53 GLU A N 12
ATOM 12784 C CA . GLU A 1 53 ? 6.002 1.607 -7.444 1.00 0.00 53 GLU A CA 12
ATOM 12785 C C . GLU A 1 53 ? 6.803 1.772 -8.732 1.00 0.00 53 GLU A C 12
ATOM 12786 O O . GLU A 1 53 ? 7.487 2.778 -8.926 1.00 0.00 53 GLU A O 12
ATOM 12798 N N . HIS A 1 54 ? 6.715 0.777 -9.608 1.00 0.00 54 HIS A N 12
ATOM 12799 C CA . HIS A 1 54 ? 7.432 0.811 -10.878 1.00 0.00 54 HIS A CA 12
ATOM 12800 C C . HIS A 1 54 ? 6.683 0.018 -11.946 1.00 0.00 54 HIS A C 12
ATOM 12801 O O . HIS A 1 54 ? 6.678 -1.213 -11.929 1.00 0.00 54 HIS A O 12
ATOM 12815 N N . ASP A 1 55 ? 6.053 0.732 -12.872 1.00 0.00 55 ASP A N 12
ATOM 12816 C CA . ASP A 1 55 ? 5.301 0.096 -13.947 1.00 0.00 55 ASP A CA 12
ATOM 12817 C C . ASP A 1 55 ? 3.987 -0.479 -13.427 1.00 0.00 55 ASP A C 12
ATOM 12818 O O . ASP A 1 55 ? 3.489 -1.479 -13.940 1.00 0.00 55 ASP A O 12
ATOM 12827 N N . GLY A 1 56 ? 3.432 0.162 -12.402 1.00 0.00 56 GLY A N 12
ATOM 12828 C CA . GLY A 1 56 ? 2.182 -0.300 -11.828 1.00 0.00 56 GLY A CA 12
ATOM 12829 C C . GLY A 1 56 ? 2.390 -1.343 -10.748 1.00 0.00 56 GLY A C 12
ATOM 12830 O O . GLY A 1 56 ? 1.545 -1.516 -9.870 1.00 0.00 56 GLY A O 12
ATOM 12834 N N . LYS A 1 57 ? 3.519 -2.041 -10.812 1.00 0.00 57 LYS A N 12
ATOM 12835 C CA . LYS A 1 57 ? 3.837 -3.073 -9.832 1.00 0.00 57 LYS A CA 12
ATOM 12836 C C . LYS A 1 57 ? 4.626 -2.490 -8.664 1.00 0.00 57 LYS A C 12
ATOM 12837 O O . LYS A 1 57 ? 5.612 -1.775 -8.845 1.00 0.00 57 LYS A O 12
ATOM 12856 N N . PRO A 1 58 ? 4.185 -2.802 -7.437 1.00 0.00 58 PRO A N 12
ATOM 12857 C CA . PRO A 1 58 ? 4.837 -2.321 -6.215 1.00 0.00 58 PRO A CA 12
ATOM 12858 C C . PRO A 1 58 ? 6.202 -2.963 -5.995 1.00 0.00 58 PRO A C 12
ATOM 12859 O O . PRO A 1 58 ? 6.420 -4.120 -6.354 1.00 0.00 58 PRO A O 12
ATOM 12870 N N . PHE A 1 59 ? 7.118 -2.206 -5.401 1.00 0.00 59 PHE A N 12
ATOM 12871 C CA . PHE A 1 59 ? 8.463 -2.702 -5.133 1.00 0.00 59 PHE A CA 12
ATOM 12872 C C . PHE A 1 59 ? 9.073 -1.995 -3.926 1.00 0.00 59 PHE A C 12
ATOM 12873 O O . PHE A 1 59 ? 9.109 -0.766 -3.865 1.00 0.00 59 PHE A O 12
ATOM 12890 N N . CYS A 1 60 ? 9.551 -2.781 -2.967 1.00 0.00 60 CYS A N 12
ATOM 12891 C CA . CYS A 1 60 ? 10.159 -2.233 -1.760 1.00 0.00 60 CYS A CA 12
ATOM 12892 C C . CYS A 1 60 ? 11.093 -1.075 -2.100 1.00 0.00 60 CYS A C 12
ATOM 12893 O O . CYS A 1 60 ? 11.462 -0.880 -3.258 1.00 0.00 60 CYS A O 12
ATOM 12900 N N . HIS A 1 61 ? 11.473 -0.311 -1.081 1.00 0.00 61 HIS A N 12
ATOM 12901 C CA . HIS A 1 61 ? 12.365 0.828 -1.270 1.00 0.00 61 HIS A CA 12
ATOM 12902 C C . HIS A 1 61 ? 13.706 0.377 -1.843 1.00 0.00 61 HIS A C 12
ATOM 12903 O O . HIS A 1 61 ? 14.261 1.021 -2.734 1.00 0.00 61 HIS A O 12
ATOM 12917 N N . LYS A 1 62 ? 14.222 -0.732 -1.325 1.00 0.00 62 LYS A N 12
ATOM 12918 C CA . LYS A 1 62 ? 15.498 -1.270 -1.783 1.00 0.00 62 LYS A CA 12
ATOM 12919 C C . LYS A 1 62 ? 15.873 -2.524 -1.000 1.00 0.00 62 LYS A C 12
ATOM 12920 O O . LYS A 1 62 ? 15.391 -2.760 0.108 1.00 0.00 62 LYS A O 12
ATOM 12939 N N . PRO A 1 63 ? 16.754 -3.348 -1.587 1.00 0.00 63 PRO A N 12
ATOM 12940 C CA . PRO A 1 63 ? 17.333 -3.078 -2.906 1.00 0.00 63 PRO A CA 12
ATOM 12941 C C . PRO A 1 63 ? 16.309 -3.215 -4.028 1.00 0.00 63 PRO A C 12
ATOM 12942 O O . PRO A 1 63 ? 16.534 -2.753 -5.147 1.00 0.00 63 PRO A O 12
ATOM 12953 N N . CYS A 1 64 ? 15.184 -3.851 -3.721 1.00 0.00 64 CYS A N 12
ATOM 12954 C CA . CYS A 1 64 ? 14.125 -4.049 -4.703 1.00 0.00 64 CYS A CA 12
ATOM 12955 C C . CYS A 1 64 ? 14.123 -2.925 -5.736 1.00 0.00 64 CYS A C 12
ATOM 12956 O O . CYS A 1 64 ? 14.581 -3.105 -6.865 1.00 0.00 64 CYS A O 12
ATOM 12963 N N . TYR A 1 65 ? 13.607 -1.767 -5.341 1.00 0.00 65 TYR A N 12
ATOM 12964 C CA . TYR A 1 65 ? 13.544 -0.615 -6.232 1.00 0.00 65 TYR A CA 12
ATOM 12965 C C . TYR A 1 65 ? 14.941 -0.193 -6.676 1.00 0.00 65 TYR A C 12
ATOM 12966 O O . TYR A 1 65 ? 15.193 0.008 -7.864 1.00 0.00 65 TYR A O 12
ATOM 12984 N N . ALA A 1 66 ? 15.847 -0.061 -5.713 1.00 0.00 66 ALA A N 12
ATOM 12985 C CA . ALA A 1 66 ? 17.220 0.334 -6.003 1.00 0.00 66 ALA A CA 12
ATOM 12986 C C . ALA A 1 66 ? 17.718 -0.317 -7.289 1.00 0.00 66 ALA A C 12
ATOM 12987 O O . ALA A 1 66 ? 18.002 0.365 -8.274 1.00 0.00 66 ALA A O 12
ATOM 12994 N N . THR A 1 67 ? 17.823 -1.642 -7.273 1.00 0.00 67 THR A N 12
ATOM 12995 C CA . THR A 1 67 ? 18.289 -2.386 -8.437 1.00 0.00 67 THR A CA 12
ATOM 12996 C C . THR A 1 67 ? 17.525 -1.979 -9.691 1.00 0.00 67 THR A C 12
ATOM 12997 O O . THR A 1 67 ? 18.105 -1.450 -10.640 1.00 0.00 67 THR A O 12
ATOM 13008 N N . LEU A 1 68 ? 16.220 -2.229 -9.690 1.00 0.00 68 LEU A N 12
ATOM 13009 C CA . LEU A 1 68 ? 15.375 -1.888 -10.829 1.00 0.00 68 LEU A CA 12
ATOM 13010 C C . LEU A 1 68 ? 15.807 -0.564 -11.451 1.00 0.00 68 LEU A C 12
ATOM 13011 O O . LEU A 1 68 ? 15.865 -0.429 -12.673 1.00 0.00 68 LEU A O 12
ATOM 13027 N N . PHE A 1 69 ? 16.112 0.411 -10.601 1.00 0.00 69 PHE A N 12
ATOM 13028 C CA . PHE A 1 69 ? 16.540 1.725 -11.066 1.00 0.00 69 PHE A CA 12
ATOM 13029 C C . PHE A 1 69 ? 18.030 1.934 -10.810 1.00 0.00 69 PHE A C 12
ATOM 13030 O O . PHE A 1 69 ? 18.420 2.564 -9.828 1.00 0.00 69 PHE A O 12
ATOM 13047 N N . GLY A 1 70 ? 18.858 1.399 -11.702 1.00 0.00 70 GLY A N 12
ATOM 13048 C CA . GLY A 1 70 ? 20.296 1.536 -11.555 1.00 0.00 70 GLY A CA 12
ATOM 13049 C C . GLY A 1 70 ? 21.054 1.003 -12.754 1.00 0.00 70 GLY A C 12
ATOM 13050 O O . GLY A 1 70 ? 21.359 1.748 -13.686 1.00 0.00 70 GLY A O 12
ATOM 13054 N N . SER A 1 71 ? 21.362 -0.290 -12.731 1.00 0.00 71 SER A N 12
ATOM 13055 C CA . SER A 1 71 ? 22.095 -0.921 -13.822 1.00 0.00 71 SER A CA 12
ATOM 13056 C C . SER A 1 71 ? 21.405 -0.667 -15.159 1.00 0.00 71 SER A C 12
ATOM 13057 O O . SER A 1 71 ? 21.988 -0.082 -16.070 1.00 0.00 71 SER A O 12
ATOM 13065 N N . GLY A 1 72 ? 20.157 -1.113 -15.267 1.00 0.00 72 GLY A N 12
ATOM 13066 C CA . GLY A 1 72 ? 19.406 -0.925 -16.495 1.00 0.00 72 GLY A CA 12
ATOM 13067 C C . GLY A 1 72 ? 19.948 -1.760 -17.639 1.00 0.00 72 GLY A C 12
ATOM 13068 O O . GLY A 1 72 ? 20.909 -1.382 -18.310 1.00 0.00 72 GLY A O 12
ATOM 13072 N N . PRO A 1 73 ? 19.326 -2.924 -17.873 1.00 0.00 73 PRO A N 12
ATOM 13073 C CA . PRO A 1 73 ? 19.735 -3.839 -18.943 1.00 0.00 73 PRO A CA 12
ATOM 13074 C C . PRO A 1 73 ? 19.429 -3.284 -20.330 1.00 0.00 73 PRO A C 12
ATOM 13075 O O . PRO A 1 73 ? 18.328 -3.461 -20.850 1.00 0.00 73 PRO A O 12
ATOM 13086 N N . SER A 1 74 ? 20.410 -2.611 -20.923 1.00 0.00 74 SER A N 12
ATOM 13087 C CA . SER A 1 74 ? 20.243 -2.027 -22.248 1.00 0.00 74 SER A CA 12
ATOM 13088 C C . SER A 1 74 ? 21.530 -2.145 -23.060 1.00 0.00 74 SER A C 12
ATOM 13089 O O . SER A 1 74 ? 22.566 -2.563 -22.544 1.00 0.00 74 SER A O 12
ATOM 13097 N N . SER A 1 75 ? 21.454 -1.774 -24.334 1.00 0.00 75 SER A N 12
ATOM 13098 C CA . SER A 1 75 ? 22.611 -1.843 -25.220 1.00 0.00 75 SER A CA 12
ATOM 13099 C C . SER A 1 75 ? 22.297 -1.212 -26.573 1.00 0.00 75 SER A C 12
ATOM 13100 O O . SER A 1 75 ? 21.158 -1.247 -27.037 1.00 0.00 75 SER A O 12
ATOM 13108 N N . GLY A 1 76 ? 23.317 -0.635 -27.201 1.00 0.00 76 GLY A N 12
ATOM 13109 C CA . GLY A 1 76 ? 23.130 -0.004 -28.495 1.00 0.00 76 GLY A CA 12
ATOM 13110 C C . GLY A 1 76 ? 22.861 -1.010 -29.596 1.00 0.00 76 GLY A C 12
ATOM 13111 O O . GLY A 1 76 ? 23.709 -1.183 -30.470 1.00 0.00 76 GLY A O 12
ATOM 13117 N N . GLY A 1 1 ? -34.490 -14.067 -20.208 1.00 0.00 1 GLY A N 13
ATOM 13118 C CA . GLY A 1 1 ? -34.063 -13.867 -18.835 1.00 0.00 1 GLY A CA 13
ATOM 13119 C C . GLY A 1 1 ? -32.931 -12.866 -18.719 1.00 0.00 1 GLY A C 13
ATOM 13120 O O . GLY A 1 1 ? -31.992 -12.886 -19.515 1.00 0.00 1 GLY A O 13
ATOM 13124 N N . SER A 1 2 ? -33.020 -11.987 -17.726 1.00 0.00 2 SER A N 13
ATOM 13125 C CA . SER A 1 2 ? -31.998 -10.970 -17.512 1.00 0.00 2 SER A CA 13
ATOM 13126 C C . SER A 1 2 ? -31.930 -10.569 -16.041 1.00 0.00 2 SER A C 13
ATOM 13127 O O . SER A 1 2 ? -32.955 -10.334 -15.402 1.00 0.00 2 SER A O 13
ATOM 13135 N N . SER A 1 3 ? -30.713 -10.494 -15.511 1.00 0.00 3 SER A N 13
ATOM 13136 C CA . SER A 1 3 ? -30.510 -10.125 -14.114 1.00 0.00 3 SER A CA 13
ATOM 13137 C C . SER A 1 3 ? -30.075 -8.668 -13.995 1.00 0.00 3 SER A C 13
ATOM 13138 O O . SER A 1 3 ? -30.593 -7.920 -13.168 1.00 0.00 3 SER A O 13
ATOM 13146 N N . GLY A 1 4 ? -29.117 -8.272 -14.829 1.00 0.00 4 GLY A N 13
ATOM 13147 C CA . GLY A 1 4 ? -28.627 -6.906 -14.801 1.00 0.00 4 GLY A CA 13
ATOM 13148 C C . GLY A 1 4 ? -27.712 -6.642 -13.622 1.00 0.00 4 GLY A C 13
ATOM 13149 O O . GLY A 1 4 ? -27.698 -7.405 -12.655 1.00 0.00 4 GLY A O 13
ATOM 13153 N N . SER A 1 5 ? -26.944 -5.561 -13.702 1.00 0.00 5 SER A N 13
ATOM 13154 C CA . SER A 1 5 ? -26.017 -5.201 -12.635 1.00 0.00 5 SER A CA 13
ATOM 13155 C C . SER A 1 5 ? -25.363 -3.852 -12.916 1.00 0.00 5 SER A C 13
ATOM 13156 O O . SER A 1 5 ? -25.248 -3.432 -14.068 1.00 0.00 5 SER A O 13
ATOM 13164 N N . SER A 1 6 ? -24.935 -3.176 -11.854 1.00 0.00 6 SER A N 13
ATOM 13165 C CA . SER A 1 6 ? -24.295 -1.872 -11.984 1.00 0.00 6 SER A CA 13
ATOM 13166 C C . SER A 1 6 ? -23.179 -1.709 -10.957 1.00 0.00 6 SER A C 13
ATOM 13167 O O . SER A 1 6 ? -23.142 -2.412 -9.947 1.00 0.00 6 SER A O 13
ATOM 13175 N N . GLY A 1 7 ? -22.270 -0.776 -11.223 1.00 0.00 7 GLY A N 13
ATOM 13176 C CA . GLY A 1 7 ? -21.165 -0.537 -10.313 1.00 0.00 7 GLY A CA 13
ATOM 13177 C C . GLY A 1 7 ? -20.038 0.242 -10.962 1.00 0.00 7 GLY A C 13
ATOM 13178 O O . GLY A 1 7 ? -19.215 -0.326 -11.680 1.00 0.00 7 GLY A O 13
ATOM 13182 N N . MET A 1 8 ? -20.001 1.546 -10.711 1.00 0.00 8 MET A N 13
ATOM 13183 C CA . MET A 1 8 ? -18.966 2.404 -11.277 1.00 0.00 8 MET A CA 13
ATOM 13184 C C . MET A 1 8 ? -17.846 2.642 -10.270 1.00 0.00 8 MET A C 13
ATOM 13185 O O . MET A 1 8 ? -17.368 3.765 -10.113 1.00 0.00 8 MET A O 13
ATOM 13199 N N . ALA A 1 9 ? -17.433 1.578 -9.589 1.00 0.00 9 ALA A N 13
ATOM 13200 C CA . ALA A 1 9 ? -16.368 1.671 -8.598 1.00 0.00 9 ALA A CA 13
ATOM 13201 C C . ALA A 1 9 ? -14.995 1.611 -9.260 1.00 0.00 9 ALA A C 13
ATOM 13202 O O . ALA A 1 9 ? -14.844 1.055 -10.348 1.00 0.00 9 ALA A O 13
ATOM 13209 N N . SER A 1 10 ? -13.997 2.186 -8.597 1.00 0.00 10 SER A N 13
ATOM 13210 C CA . SER A 1 10 ? -12.638 2.202 -9.124 1.00 0.00 10 SER A CA 13
ATOM 13211 C C . SER A 1 10 ? -12.132 0.782 -9.362 1.00 0.00 10 SER A C 13
ATOM 13212 O O . SER A 1 10 ? -12.593 -0.169 -8.730 1.00 0.00 10 SER A O 13
ATOM 13220 N N . LYS A 1 11 ? -11.179 0.647 -10.278 1.00 0.00 11 LYS A N 13
ATOM 13221 C CA . LY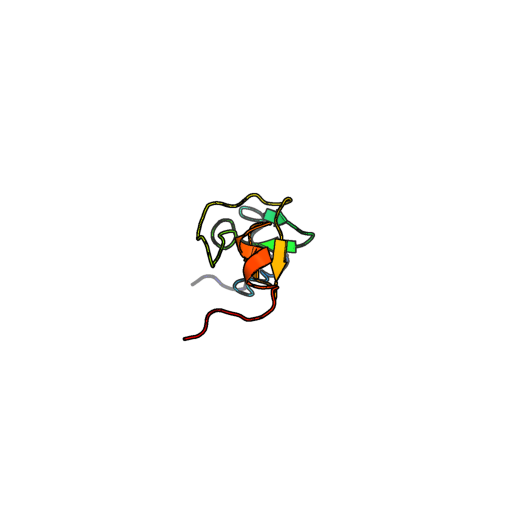S A 1 11 ? -10.607 -0.655 -10.601 1.00 0.00 11 LYS A CA 13
ATOM 13222 C C . LYS A 1 11 ? -9.262 -0.846 -9.907 1.00 0.00 11 LYS A C 13
ATOM 13223 O O . LYS A 1 11 ? -8.717 0.089 -9.319 1.00 0.00 11 LYS A O 13
ATOM 13242 N N . CYS A 1 12 ? -8.730 -2.062 -9.981 1.00 0.00 12 CYS A N 13
ATOM 13243 C CA . CYS A 1 12 ? -7.449 -2.375 -9.361 1.00 0.00 12 CYS A CA 13
ATOM 13244 C C . CYS A 1 12 ? -6.318 -2.301 -10.383 1.00 0.00 12 CYS A C 13
ATOM 13245 O O . CYS A 1 12 ? -6.358 -2.936 -11.437 1.00 0.00 12 CYS A O 13
ATOM 13252 N N . PRO A 1 13 ? -5.284 -1.509 -10.065 1.00 0.00 13 PRO A N 13
ATOM 13253 C CA . PRO A 1 13 ? -4.122 -1.334 -10.941 1.00 0.00 13 PRO A CA 13
ATOM 13254 C C . PRO A 1 13 ? -3.261 -2.590 -11.021 1.00 0.00 13 PRO A C 13
ATOM 13255 O O . PRO A 1 13 ? -2.180 -2.578 -11.611 1.00 0.00 13 PRO A O 13
ATOM 13266 N N . LYS A 1 14 ? -3.747 -3.673 -10.424 1.00 0.00 14 LYS A N 13
ATOM 13267 C CA . LYS A 1 14 ? -3.023 -4.939 -10.428 1.00 0.00 14 LYS A CA 13
ATOM 13268 C C . LYS A 1 14 ? -3.710 -5.955 -11.335 1.00 0.00 14 LYS A C 13
ATOM 13269 O O . LYS A 1 14 ? -3.077 -6.549 -12.209 1.00 0.00 14 LYS A O 13
ATOM 13288 N N . CYS A 1 15 ? -5.007 -6.149 -11.123 1.00 0.00 15 CYS A N 13
ATOM 13289 C CA . CYS A 1 15 ? -5.780 -7.092 -11.922 1.00 0.00 15 CYS A CA 13
ATOM 13290 C C . CYS A 1 15 ? -6.907 -6.380 -12.665 1.00 0.00 15 CYS A C 13
ATOM 13291 O O . CYS A 1 15 ? -7.845 -7.015 -13.148 1.00 0.00 15 CYS A O 13
ATOM 13298 N N . ASP A 1 16 ? -6.807 -5.058 -12.753 1.00 0.00 16 ASP A N 13
ATOM 13299 C CA . ASP A 1 16 ? -7.816 -4.259 -13.438 1.00 0.00 16 ASP A CA 13
ATOM 13300 C C . ASP A 1 16 ? -9.217 -4.792 -13.153 1.00 0.00 16 ASP A C 13
ATOM 13301 O O . ASP A 1 16 ? -10.011 -5.002 -14.070 1.00 0.00 16 ASP A O 13
ATOM 13310 N N . LYS A 1 17 ? -9.513 -5.009 -11.876 1.00 0.00 17 LYS A N 13
ATOM 13311 C CA . LYS A 1 17 ? -10.818 -5.518 -11.469 1.00 0.00 17 LYS A CA 13
ATOM 13312 C C . LYS A 1 17 ? -11.577 -4.476 -10.654 1.00 0.00 17 LYS A C 13
ATOM 13313 O O . LYS A 1 17 ? -10.978 -3.579 -10.059 1.00 0.00 17 LYS A O 13
ATOM 13332 N N . THR A 1 18 ? -12.901 -4.601 -10.628 1.00 0.00 18 THR A N 13
ATOM 13333 C CA . THR A 1 18 ? -13.742 -3.671 -9.885 1.00 0.00 18 THR A CA 13
ATOM 13334 C C . THR A 1 18 ? -13.594 -3.877 -8.382 1.00 0.00 18 THR A C 13
ATOM 13335 O O . THR A 1 18 ? -14.225 -4.761 -7.801 1.00 0.00 18 THR A O 13
ATOM 13346 N N . VAL A 1 19 ? -12.759 -3.055 -7.756 1.00 0.00 19 VAL A N 13
ATOM 13347 C CA . VAL A 1 19 ? -12.530 -3.145 -6.318 1.00 0.00 19 VAL A CA 13
ATOM 13348 C C . VAL A 1 19 ? -13.783 -2.764 -5.538 1.00 0.00 19 VAL A C 13
ATOM 13349 O O . VAL A 1 19 ? -14.566 -1.920 -5.974 1.00 0.00 19 VAL A O 13
ATOM 13362 N N . TYR A 1 20 ? -13.965 -3.391 -4.381 1.00 0.00 20 TYR A N 13
ATOM 13363 C CA . TYR A 1 20 ? -15.124 -3.119 -3.539 1.00 0.00 20 TYR A CA 13
ATOM 13364 C C . TYR A 1 20 ? -14.729 -2.296 -2.317 1.00 0.00 20 TYR A C 13
ATOM 13365 O O . TYR A 1 20 ? -13.801 -2.649 -1.589 1.00 0.00 20 TYR A O 13
ATOM 13383 N N . PHE A 1 21 ? -15.441 -1.195 -2.098 1.00 0.00 21 PHE A N 13
ATOM 13384 C CA . PHE A 1 21 ? -15.165 -0.319 -0.964 1.00 0.00 21 PHE A CA 13
ATOM 13385 C C . PHE A 1 21 ? -14.944 -1.131 0.309 1.00 0.00 21 PHE A C 13
ATOM 13386 O O . PHE A 1 21 ? -14.298 -0.668 1.248 1.00 0.00 21 PHE A O 13
ATOM 13403 N N . ALA A 1 22 ? -15.485 -2.345 0.331 1.00 0.00 22 ALA A N 13
ATOM 13404 C CA . ALA A 1 22 ? -15.346 -3.222 1.487 1.00 0.00 22 ALA A CA 13
ATOM 13405 C C . ALA A 1 22 ? -13.887 -3.600 1.717 1.00 0.00 22 ALA A C 13
ATOM 13406 O O . ALA A 1 22 ? -13.353 -3.415 2.810 1.00 0.00 22 ALA A O 13
ATOM 13413 N N . GLU A 1 23 ? -13.247 -4.130 0.679 1.00 0.00 23 GLU A N 13
ATOM 13414 C CA . GLU A 1 23 ? -11.849 -4.536 0.770 1.00 0.00 23 GLU A CA 13
ATOM 13415 C C . GLU A 1 23 ? -10.948 -3.552 0.029 1.00 0.00 23 GLU A C 13
ATOM 13416 O O . GLU A 1 23 ? -9.790 -3.851 -0.262 1.00 0.00 23 GLU A O 13
ATOM 13428 N N . LYS A 1 24 ? -11.489 -2.377 -0.275 1.00 0.00 24 LYS A N 13
ATOM 13429 C CA . LYS A 1 24 ? -10.736 -1.348 -0.982 1.00 0.00 24 LYS A CA 13
ATOM 13430 C C . LYS A 1 24 ? -9.657 -0.750 -0.085 1.00 0.00 24 LYS A C 13
ATOM 13431 O O . LYS A 1 24 ? -9.952 0.022 0.828 1.00 0.00 24 LYS A O 13
ATOM 13450 N N . VAL A 1 25 ? -8.405 -1.110 -0.351 1.00 0.00 25 VAL A N 13
ATOM 13451 C CA . VAL A 1 25 ? -7.282 -0.607 0.431 1.00 0.00 25 VAL A CA 13
ATOM 13452 C C . VAL A 1 25 ? -6.576 0.534 -0.293 1.00 0.00 25 VAL A C 13
ATOM 13453 O O . VAL A 1 25 ? -6.037 0.351 -1.384 1.00 0.00 25 VAL A O 13
ATOM 13466 N N . SER A 1 26 ? -6.583 1.712 0.323 1.00 0.00 26 SER A N 13
ATOM 13467 C CA . SER A 1 26 ? -5.946 2.885 -0.264 1.00 0.00 26 SER A CA 13
ATOM 13468 C C . SER A 1 26 ? -4.428 2.794 -0.147 1.00 0.00 26 SER A C 13
ATOM 13469 O O . SER A 1 26 ? -3.895 2.442 0.905 1.00 0.00 26 SER A O 13
ATOM 13477 N N . SER A 1 27 ? -3.736 3.114 -1.237 1.00 0.00 27 SER A N 13
ATOM 13478 C CA . SER A 1 27 ? -2.279 3.064 -1.259 1.00 0.00 27 SER A CA 13
ATOM 13479 C C . SER A 1 27 ? -1.725 3.913 -2.399 1.00 0.00 27 SER A C 13
ATOM 13480 O O . SER A 1 27 ? -2.048 3.693 -3.568 1.00 0.00 27 SER A O 13
ATOM 13488 N N . LEU A 1 28 ? -0.888 4.885 -2.052 1.00 0.00 28 LEU A N 13
ATOM 13489 C CA . LEU A 1 28 ? -0.287 5.768 -3.045 1.00 0.00 28 LEU A CA 13
ATOM 13490 C C . LEU A 1 28 ? -1.360 6.436 -3.900 1.00 0.00 28 LEU A C 13
ATOM 13491 O O . LEU A 1 28 ? -1.159 6.674 -5.091 1.00 0.00 28 LEU A O 13
ATOM 13507 N N . GLY A 1 29 ? -2.498 6.737 -3.284 1.00 0.00 29 GLY A N 13
ATOM 13508 C CA . GLY A 1 29 ? -3.585 7.376 -4.003 1.00 0.00 29 GLY A CA 13
ATOM 13509 C C . GLY A 1 29 ? -4.280 6.431 -4.962 1.00 0.00 29 GLY A C 13
ATOM 13510 O O . GLY A 1 29 ? -5.036 6.862 -5.834 1.00 0.00 29 GLY A O 13
ATOM 13514 N N . LYS A 1 30 ? -4.025 5.137 -4.804 1.00 0.00 30 LYS A N 13
ATOM 13515 C CA . LYS A 1 30 ? -4.632 4.126 -5.662 1.00 0.00 30 LYS A CA 13
ATOM 13516 C C . LYS A 1 30 ? -5.409 3.106 -4.837 1.00 0.00 30 LYS A C 13
ATOM 13517 O O . LYS A 1 30 ? -5.277 3.053 -3.614 1.00 0.00 30 LYS A O 13
ATOM 13536 N N . ASP A 1 31 ? -6.219 2.298 -5.513 1.00 0.00 31 ASP A N 13
ATOM 13537 C CA . ASP A 1 31 ? -7.015 1.278 -4.841 1.00 0.00 31 ASP A CA 13
ATOM 13538 C C . ASP A 1 31 ? -6.610 -0.119 -5.302 1.00 0.00 31 ASP A C 13
ATOM 13539 O O . ASP A 1 31 ? -6.841 -0.495 -6.451 1.00 0.00 31 ASP A O 13
ATOM 13548 N N . TRP A 1 32 ? -6.004 -0.881 -4.399 1.00 0.00 32 TRP A N 13
ATOM 13549 C CA . TRP A 1 32 ? -5.565 -2.236 -4.714 1.00 0.00 32 TRP A CA 13
ATOM 13550 C C . TRP A 1 32 ? -6.340 -3.263 -3.896 1.00 0.00 32 TRP A C 13
ATOM 13551 O O . TRP A 1 32 ? -7.267 -2.916 -3.164 1.00 0.00 32 TRP A O 13
ATOM 13572 N N . HIS A 1 33 ? -5.955 -4.529 -4.026 1.00 0.00 33 HIS A N 13
ATOM 13573 C CA . HIS A 1 33 ? -6.614 -5.607 -3.297 1.00 0.00 33 HIS A CA 13
ATOM 13574 C C . HIS A 1 33 ? -5.749 -6.086 -2.136 1.00 0.00 33 HIS A C 13
ATOM 13575 O O . HIS A 1 33 ? -4.541 -5.849 -2.108 1.00 0.00 33 HIS A O 13
ATOM 13589 N N . LYS A 1 34 ? -6.374 -6.762 -1.178 1.00 0.00 34 LYS A N 13
ATOM 13590 C CA . LYS A 1 34 ? -5.662 -7.276 -0.014 1.00 0.00 34 LYS A CA 13
ATOM 13591 C C . LYS A 1 34 ? -4.733 -8.421 -0.406 1.00 0.00 34 LYS A C 13
ATOM 13592 O O . LYS A 1 34 ? -3.815 -8.771 0.336 1.00 0.00 34 LYS A O 13
ATOM 13611 N N . PHE A 1 35 ? -4.977 -9.000 -1.577 1.00 0.00 35 PHE A N 13
ATOM 13612 C CA . PHE A 1 35 ? -4.162 -10.105 -2.068 1.00 0.00 35 PHE A CA 13
ATOM 13613 C C . PHE A 1 35 ? -3.188 -9.628 -3.141 1.00 0.00 35 PHE A C 13
ATOM 13614 O O . PHE A 1 35 ? -2.163 -10.262 -3.392 1.00 0.00 35 PHE A O 13
ATOM 13631 N N . CYS A 1 36 ? -3.516 -8.505 -3.772 1.00 0.00 36 CYS A N 13
ATOM 13632 C CA . CYS A 1 36 ? -2.673 -7.941 -4.819 1.00 0.00 36 CYS A CA 13
ATOM 13633 C C . CYS A 1 36 ? -1.500 -7.173 -4.218 1.00 0.00 36 CYS A C 13
ATOM 13634 O O . CYS A 1 36 ? -0.401 -7.159 -4.775 1.00 0.00 36 CYS A O 13
ATOM 13641 N N . LEU A 1 37 ? -1.740 -6.534 -3.078 1.00 0.00 37 LEU A N 13
ATOM 13642 C CA . LEU A 1 37 ? -0.704 -5.763 -2.400 1.00 0.00 37 LEU A CA 13
ATOM 13643 C C . LEU A 1 37 ? 0.443 -6.665 -1.956 1.00 0.00 37 LEU A C 13
ATOM 13644 O O . LEU A 1 37 ? 0.582 -6.975 -0.772 1.00 0.00 37 LEU A O 13
ATOM 13660 N N . LYS A 1 38 ? 1.265 -7.083 -2.912 1.00 0.00 38 LYS A N 13
ATOM 13661 C CA . LYS A 1 38 ? 2.403 -7.947 -2.621 1.00 0.00 38 LYS A CA 13
ATOM 13662 C C . LYS A 1 38 ? 3.537 -7.706 -3.612 1.00 0.00 38 LYS A C 13
ATOM 13663 O O . LYS A 1 38 ? 3.394 -7.960 -4.809 1.00 0.00 38 LYS A O 13
ATOM 13682 N N . CYS A 1 39 ? 4.664 -7.216 -3.107 1.00 0.00 39 CYS A N 13
ATOM 13683 C CA . CYS A 1 39 ? 5.823 -6.942 -3.947 1.00 0.00 39 CYS A CA 13
ATOM 13684 C C . CYS A 1 39 ? 6.046 -8.069 -4.951 1.00 0.00 39 CYS A C 13
ATOM 13685 O O . CYS A 1 39 ? 5.802 -9.237 -4.652 1.00 0.00 39 CYS A O 13
ATOM 13692 N N . GLU A 1 40 ? 6.513 -7.709 -6.143 1.00 0.00 40 GLU A N 13
ATOM 13693 C CA . GLU A 1 40 ? 6.768 -8.690 -7.191 1.00 0.00 40 GLU A CA 13
ATOM 13694 C C . GLU A 1 40 ? 8.249 -9.055 -7.246 1.00 0.00 40 GLU A C 13
ATOM 13695 O O . GLU A 1 40 ? 8.649 -9.961 -7.977 1.00 0.00 40 GLU A O 13
ATOM 13707 N N . ARG A 1 41 ? 9.057 -8.342 -6.469 1.00 0.00 41 ARG A N 13
ATOM 13708 C CA . ARG A 1 41 ? 10.493 -8.588 -6.430 1.00 0.00 41 ARG A CA 13
ATOM 13709 C C . ARG A 1 41 ? 10.839 -9.621 -5.361 1.00 0.00 41 ARG A C 13
ATOM 13710 O O . ARG A 1 41 ? 11.438 -10.656 -5.654 1.00 0.00 41 ARG A O 13
ATOM 13731 N N . CYS A 1 42 ? 10.458 -9.333 -4.122 1.00 0.00 42 CYS A N 13
ATOM 13732 C CA . CYS A 1 42 ? 10.727 -10.235 -3.009 1.00 0.00 42 CYS A CA 13
ATOM 13733 C C . CYS A 1 42 ? 9.498 -11.079 -2.682 1.00 0.00 42 CYS A C 13
ATOM 13734 O O . CYS A 1 42 ? 9.617 -12.231 -2.265 1.00 0.00 42 CYS A O 13
ATOM 13741 N N . SER A 1 43 ? 8.319 -10.496 -2.876 1.00 0.00 43 SER A N 13
ATOM 13742 C CA . SER A 1 43 ? 7.068 -11.192 -2.599 1.00 0.00 43 SER A CA 13
ATOM 13743 C C . SER A 1 43 ? 6.816 -11.278 -1.096 1.00 0.00 43 SER A C 13
ATOM 13744 O O . SER A 1 43 ? 6.556 -12.355 -0.559 1.00 0.00 43 SER A O 13
ATOM 13752 N N . LYS A 1 44 ? 6.893 -10.135 -0.424 1.00 0.00 44 LYS A N 13
ATOM 13753 C CA . LYS A 1 44 ? 6.672 -10.078 1.016 1.00 0.00 44 LYS A CA 13
ATOM 13754 C C . LYS A 1 44 ? 5.595 -9.054 1.361 1.00 0.00 44 LYS A C 13
ATOM 13755 O O . LYS A 1 44 ? 5.555 -7.962 0.792 1.00 0.00 44 LYS A O 13
ATOM 13774 N N . THR A 1 45 ? 4.722 -9.412 2.298 1.00 0.00 45 THR A N 13
ATOM 13775 C CA . THR A 1 45 ? 3.645 -8.525 2.718 1.00 0.00 45 THR A CA 13
ATOM 13776 C C . THR A 1 45 ? 4.134 -7.087 2.844 1.00 0.00 45 THR A C 13
ATOM 13777 O O . THR A 1 45 ? 5.177 -6.825 3.444 1.00 0.00 45 THR A O 13
ATOM 13788 N N . LEU A 1 46 ? 3.376 -6.157 2.274 1.00 0.00 46 LEU A N 13
ATOM 13789 C CA . LEU A 1 46 ? 3.732 -4.743 2.323 1.00 0.00 46 LEU A CA 13
ATOM 13790 C C . LEU A 1 46 ? 2.749 -3.963 3.189 1.00 0.00 46 LEU A C 13
ATOM 13791 O O . LEU A 1 46 ? 1.855 -4.542 3.809 1.00 0.00 46 LEU A O 13
ATOM 13807 N N . THR A 1 47 ? 2.917 -2.645 3.226 1.00 0.00 47 THR A N 13
ATOM 13808 C CA . THR A 1 47 ? 2.044 -1.785 4.015 1.00 0.00 47 THR A CA 13
ATOM 13809 C C . THR A 1 47 ? 1.424 -0.691 3.153 1.00 0.00 47 THR A C 13
ATOM 13810 O O . THR A 1 47 ? 2.113 0.022 2.423 1.00 0.00 47 THR A O 13
ATOM 13821 N N . PRO A 1 48 ? 0.092 -0.554 3.237 1.00 0.00 48 PRO A N 13
ATOM 13822 C CA . PRO A 1 48 ? -0.649 0.452 2.471 1.00 0.00 48 PRO A CA 13
ATOM 13823 C C . PRO A 1 48 ? -0.374 1.871 2.959 1.00 0.00 48 PRO A C 13
ATOM 13824 O O . PRO A 1 48 ? -0.982 2.335 3.922 1.00 0.00 48 PRO A O 13
ATOM 13835 N N . GLY A 1 49 ? 0.547 2.554 2.287 1.00 0.00 49 GLY A N 13
ATOM 13836 C CA . GLY A 1 49 ? 0.886 3.913 2.667 1.00 0.00 49 GLY A CA 13
ATOM 13837 C C . GLY A 1 49 ? 2.350 4.065 3.032 1.00 0.00 49 GLY A C 13
ATOM 13838 O O . GLY A 1 49 ? 2.686 4.710 4.024 1.00 0.00 49 GLY A O 13
ATOM 13842 N N . GLY A 1 50 ? 3.224 3.468 2.228 1.00 0.00 50 GLY A N 13
ATOM 13843 C CA . GLY A 1 50 ? 4.649 3.550 2.489 1.00 0.00 50 GLY A CA 13
ATOM 13844 C C . GLY A 1 50 ? 5.447 2.554 1.672 1.00 0.00 50 GLY A C 13
ATOM 13845 O O . GLY A 1 50 ? 6.098 1.666 2.224 1.00 0.00 50 GLY A O 13
ATOM 13849 N N . HIS A 1 51 ? 5.396 2.698 0.351 1.00 0.00 51 HIS A N 13
ATOM 13850 C CA . HIS A 1 51 ? 6.119 1.802 -0.544 1.00 0.00 51 HIS A CA 13
ATOM 13851 C C . HIS A 1 51 ? 6.348 2.460 -1.902 1.00 0.00 51 HIS A C 13
ATOM 13852 O O . HIS A 1 51 ? 5.747 3.488 -2.213 1.00 0.00 51 HIS A O 13
ATOM 13866 N N . ALA A 1 52 ? 7.220 1.859 -2.705 1.00 0.00 52 ALA A N 13
ATOM 13867 C CA . ALA A 1 52 ? 7.526 2.386 -4.030 1.00 0.00 52 ALA A CA 13
ATOM 13868 C C . ALA A 1 52 ? 6.683 1.702 -5.101 1.00 0.00 52 ALA A C 13
ATOM 13869 O O . ALA A 1 52 ? 6.250 0.563 -4.928 1.00 0.00 52 ALA A O 13
ATOM 13876 N N . GLU A 1 53 ? 6.454 2.404 -6.206 1.00 0.00 53 GLU A N 13
ATOM 13877 C CA . GLU A 1 53 ? 5.662 1.864 -7.304 1.00 0.00 53 GLU A CA 13
ATOM 13878 C C . GLU A 1 53 ? 6.331 2.143 -8.647 1.00 0.00 53 GLU A C 13
ATOM 13879 O O . GLU A 1 53 ? 6.829 3.243 -8.888 1.00 0.00 53 GLU A O 13
ATOM 13891 N N . HIS A 1 54 ? 6.338 1.138 -9.518 1.00 0.00 54 HIS A N 13
ATOM 13892 C CA . HIS A 1 54 ? 6.945 1.275 -10.837 1.00 0.00 54 HIS A CA 13
ATOM 13893 C C . HIS A 1 54 ? 6.164 0.481 -11.879 1.00 0.00 54 HIS A C 13
ATOM 13894 O O . HIS A 1 54 ? 5.994 -0.732 -11.751 1.00 0.00 54 HIS A O 13
ATOM 13908 N N . ASP A 1 55 ? 5.690 1.173 -12.909 1.00 0.00 55 ASP A N 13
ATOM 13909 C CA . ASP A 1 55 ? 4.927 0.533 -13.974 1.00 0.00 55 ASP A CA 13
ATOM 13910 C C . ASP A 1 55 ? 3.626 -0.053 -13.434 1.00 0.00 55 ASP A C 13
ATOM 13911 O O . ASP A 1 55 ? 3.080 -1.002 -13.995 1.00 0.00 55 ASP A O 13
ATOM 13920 N N . GLY A 1 56 ? 3.135 0.519 -12.338 1.00 0.00 56 GLY A N 13
ATOM 13921 C CA . GLY A 1 56 ? 1.903 0.039 -11.740 1.00 0.00 56 GLY A CA 13
ATOM 13922 C C . GLY A 1 56 ? 2.120 -1.180 -10.866 1.00 0.00 56 GLY A C 13
ATOM 13923 O O . GLY A 1 56 ? 1.204 -1.976 -10.658 1.00 0.00 56 GLY A O 13
ATOM 13927 N N . LYS A 1 57 ? 3.336 -1.329 -10.352 1.00 0.00 57 LYS A N 13
ATOM 13928 C CA . LYS A 1 57 ? 3.672 -2.460 -9.496 1.00 0.00 57 LYS A CA 13
ATOM 13929 C C . LYS A 1 57 ? 4.481 -2.005 -8.285 1.00 0.00 57 LYS A C 13
ATOM 13930 O O . LYS A 1 57 ? 5.446 -1.250 -8.401 1.00 0.00 57 LYS A O 13
ATOM 13949 N N . PRO A 1 58 ? 4.080 -2.474 -7.094 1.00 0.00 58 PRO A N 13
ATOM 13950 C CA . PRO A 1 58 ? 4.755 -2.130 -5.839 1.00 0.00 58 PRO A CA 13
ATOM 13951 C C . PRO A 1 58 ? 6.139 -2.762 -5.733 1.00 0.00 58 PRO A C 13
ATOM 13952 O O . PRO A 1 58 ? 6.364 -3.871 -6.218 1.00 0.00 58 PRO A O 13
ATOM 13963 N N . PHE A 1 59 ? 7.062 -2.050 -5.095 1.00 0.00 59 PHE A N 13
ATOM 13964 C CA . PHE A 1 59 ? 8.424 -2.542 -4.925 1.00 0.00 59 PHE A CA 13
ATOM 13965 C C . PHE A 1 59 ? 9.093 -1.886 -3.721 1.00 0.00 59 PHE A C 13
ATOM 13966 O O . PHE A 1 59 ? 9.100 -0.662 -3.590 1.00 0.00 59 PHE A O 13
ATOM 13983 N N . CYS A 1 60 ? 9.655 -2.710 -2.842 1.00 0.00 60 CYS A N 13
ATOM 13984 C CA . CYS A 1 60 ? 10.326 -2.212 -1.647 1.00 0.00 60 CYS A CA 13
ATOM 13985 C C . CYS A 1 60 ? 11.333 -1.122 -2.003 1.00 0.00 60 CYS A C 13
ATOM 13986 O O . CYS A 1 60 ? 11.923 -1.136 -3.084 1.00 0.00 60 CYS A O 13
ATOM 13993 N N . HIS A 1 61 ? 11.525 -0.179 -1.086 1.00 0.00 61 HIS A N 13
ATOM 13994 C CA . HIS A 1 61 ? 12.461 0.918 -1.302 1.00 0.00 61 HIS A CA 13
ATOM 13995 C C . HIS A 1 61 ? 13.791 0.399 -1.840 1.00 0.00 61 HIS A C 13
ATOM 13996 O O . HIS A 1 61 ? 14.417 1.030 -2.692 1.00 0.00 61 HIS A O 13
ATOM 14010 N N . LYS A 1 62 ? 14.219 -0.753 -1.334 1.00 0.00 62 LYS A N 13
ATOM 14011 C CA . LYS A 1 62 ? 15.475 -1.357 -1.763 1.00 0.00 62 LYS A CA 13
ATOM 14012 C C . LYS A 1 62 ? 15.771 -2.622 -0.963 1.00 0.00 62 LYS A C 13
ATOM 14013 O O . LYS A 1 62 ? 15.254 -2.825 0.136 1.00 0.00 62 LYS A O 13
ATOM 14032 N N . PRO A 1 63 ? 16.623 -3.492 -1.524 1.00 0.00 63 PRO A N 13
ATOM 14033 C CA . PRO A 1 63 ? 17.243 -3.262 -2.832 1.00 0.00 63 PRO A CA 13
ATOM 14034 C C . PRO A 1 63 ? 16.239 -3.358 -3.975 1.00 0.00 63 PRO A C 13
ATOM 14035 O O . PRO A 1 63 ? 16.491 -2.873 -5.078 1.00 0.00 63 PRO A O 13
ATOM 14046 N N . CYS A 1 64 ? 15.100 -3.986 -3.704 1.00 0.00 64 CYS A N 13
ATOM 14047 C CA . CYS A 1 64 ? 14.056 -4.146 -4.709 1.00 0.00 64 CYS A CA 13
ATOM 14048 C C . CYS A 1 64 ? 14.088 -2.997 -5.714 1.00 0.00 64 CYS A C 13
ATOM 14049 O O . CYS A 1 64 ? 14.575 -3.152 -6.834 1.00 0.00 64 CYS A O 13
ATOM 14056 N N . TYR A 1 65 ? 13.566 -1.846 -5.305 1.00 0.00 65 TYR A N 13
ATOM 14057 C CA . TYR A 1 65 ? 13.533 -0.672 -6.169 1.00 0.00 65 TYR A CA 13
ATOM 14058 C C . TYR A 1 65 ? 14.935 -0.308 -6.647 1.00 0.00 65 TYR A C 13
ATOM 14059 O O . TYR A 1 65 ? 15.167 -0.125 -7.842 1.00 0.00 65 TYR A O 13
ATOM 14077 N N . ALA A 1 66 ? 15.866 -0.205 -5.705 1.00 0.00 66 ALA A N 13
ATOM 14078 C CA . ALA A 1 66 ? 17.246 0.135 -6.029 1.00 0.00 66 ALA A CA 13
ATOM 14079 C C . ALA A 1 66 ? 17.680 -0.519 -7.337 1.00 0.00 66 ALA A C 13
ATOM 14080 O O . ALA A 1 66 ? 18.110 0.160 -8.271 1.00 0.00 66 ALA A O 13
ATOM 14087 N N . THR A 1 67 ? 17.565 -1.842 -7.399 1.00 0.00 67 THR A N 13
ATOM 14088 C CA . THR A 1 67 ? 17.946 -2.587 -8.592 1.00 0.00 67 THR A CA 13
ATOM 14089 C C . THR A 1 67 ? 17.066 -2.213 -9.779 1.00 0.00 67 THR A C 13
ATOM 14090 O O . THR A 1 67 ? 17.562 -1.787 -10.823 1.00 0.00 67 THR A O 13
ATOM 14101 N N . LEU A 1 68 ? 15.758 -2.375 -9.613 1.00 0.00 68 LEU A N 13
ATOM 14102 C CA . LEU A 1 68 ? 14.808 -2.053 -10.672 1.00 0.00 68 LEU A CA 13
ATOM 14103 C C . LEU A 1 68 ? 15.227 -0.788 -11.414 1.00 0.00 68 LEU A C 13
ATOM 14104 O O . LEU A 1 68 ? 15.195 -0.738 -12.644 1.00 0.00 68 LEU A O 13
ATOM 14120 N N . PHE A 1 69 ? 15.622 0.232 -10.659 1.00 0.00 69 PHE A N 13
ATOM 14121 C CA . PHE A 1 69 ? 16.049 1.497 -11.245 1.00 0.00 69 PHE A CA 13
ATOM 14122 C C . PHE A 1 69 ? 17.567 1.638 -11.186 1.00 0.00 69 PHE A C 13
ATOM 14123 O O . PHE A 1 69 ? 18.254 1.507 -12.198 1.00 0.00 69 PHE A O 13
ATOM 14140 N N . GLY A 1 70 ? 18.084 1.908 -9.991 1.00 0.00 70 GLY A N 13
ATOM 14141 C CA . GLY A 1 70 ? 19.517 2.064 -9.821 1.00 0.00 70 GLY A CA 13
ATOM 14142 C C . GLY A 1 70 ? 20.241 0.734 -9.751 1.00 0.00 70 GLY A C 13
ATOM 14143 O O . GLY A 1 70 ? 20.721 0.337 -8.689 1.00 0.00 70 GLY A O 13
ATOM 14147 N N . SER A 1 71 ? 20.318 0.043 -10.884 1.00 0.00 71 SER A N 13
ATOM 14148 C CA . SER A 1 71 ? 20.984 -1.253 -10.945 1.00 0.00 71 SER A CA 13
ATOM 14149 C C . SER A 1 71 ? 22.377 -1.178 -10.326 1.00 0.00 71 SER A C 13
ATOM 14150 O O . SER A 1 71 ? 23.292 -0.588 -10.899 1.00 0.00 71 SER A O 13
ATOM 14158 N N . GLY A 1 72 ? 22.529 -1.781 -9.151 1.00 0.00 72 GLY A N 13
ATOM 14159 C CA . GLY A 1 72 ? 23.812 -1.771 -8.473 1.00 0.00 72 GLY A CA 13
ATOM 14160 C C . GLY A 1 72 ? 24.037 -3.017 -7.640 1.00 0.00 72 GLY A C 13
ATOM 14161 O O . GLY A 1 72 ? 23.985 -2.985 -6.410 1.00 0.00 72 GLY A O 13
ATOM 14165 N N . PRO A 1 73 ? 24.290 -4.148 -8.315 1.00 0.00 73 PRO A N 13
ATOM 14166 C CA . PRO A 1 73 ? 24.527 -5.432 -7.649 1.00 0.00 73 PRO A CA 13
ATOM 14167 C C . PRO A 1 73 ? 25.858 -5.462 -6.904 1.00 0.00 73 PRO A C 13
ATOM 14168 O O . PRO A 1 73 ? 26.174 -6.433 -6.217 1.00 0.00 73 PRO A O 13
ATOM 14179 N N . SER A 1 74 ? 26.634 -4.392 -7.046 1.00 0.00 74 SER A N 13
ATOM 14180 C CA . SER A 1 74 ? 27.933 -4.298 -6.389 1.00 0.00 74 SER A CA 13
ATOM 14181 C C . SER A 1 74 ? 27.792 -4.467 -4.879 1.00 0.00 74 SER A C 13
ATOM 14182 O O . SER A 1 74 ? 28.412 -5.346 -4.282 1.00 0.00 74 SER A O 13
ATOM 14190 N N . SER A 1 75 ? 26.971 -3.617 -4.269 1.00 0.00 75 SER A N 13
ATOM 14191 C CA . SER A 1 75 ? 26.751 -3.669 -2.829 1.00 0.00 75 SER A CA 13
ATOM 14192 C C . SER A 1 75 ? 26.322 -5.067 -2.395 1.00 0.00 75 SER A C 13
ATOM 14193 O O . SER A 1 75 ? 26.001 -5.916 -3.225 1.00 0.00 75 SER A O 13
ATOM 14201 N N . GLY A 1 76 ? 26.320 -5.299 -1.085 1.00 0.00 76 GLY A N 13
ATOM 14202 C CA . GLY A 1 76 ? 25.929 -6.596 -0.562 1.00 0.00 76 GLY A CA 13
ATOM 14203 C C . GLY A 1 76 ? 26.470 -6.845 0.832 1.00 0.00 76 GLY A C 13
ATOM 14204 O O . GLY A 1 76 ? 27.418 -7.615 0.978 1.00 0.00 76 GLY A O 13
ATOM 14210 N N . GLY A 1 1 ? -38.989 -8.909 -14.461 1.00 0.00 1 GLY A N 14
ATOM 14211 C CA . GLY A 1 1 ? -38.167 -7.763 -14.805 1.00 0.00 1 GLY A CA 14
ATOM 14212 C C . GLY A 1 1 ? -37.572 -7.089 -13.584 1.00 0.00 1 GLY A C 14
ATOM 14213 O O . GLY A 1 1 ? -38.282 -6.789 -12.625 1.00 0.00 1 GLY A O 14
ATOM 14217 N N . SER A 1 2 ? -36.264 -6.853 -13.619 1.00 0.00 2 SER A N 14
ATOM 14218 C CA . SER A 1 2 ? -35.573 -6.216 -12.505 1.00 0.00 2 SER A CA 14
ATOM 14219 C C . SER A 1 2 ? -34.297 -5.526 -12.980 1.00 0.00 2 SER A C 14
ATOM 14220 O O . SER A 1 2 ? -33.372 -6.176 -13.466 1.00 0.00 2 SER A O 14
ATOM 14228 N N . SER A 1 3 ? -34.257 -4.206 -12.836 1.00 0.00 3 SER A N 14
ATOM 14229 C CA . SER A 1 3 ? -33.098 -3.426 -13.253 1.00 0.00 3 SER A CA 14
ATOM 14230 C C . SER A 1 3 ? -32.922 -2.197 -12.367 1.00 0.00 3 SER A C 14
ATOM 14231 O O . SER A 1 3 ? -33.844 -1.789 -11.661 1.00 0.00 3 SER A O 14
ATOM 14239 N N . GLY A 1 4 ? -31.730 -1.609 -12.410 1.00 0.00 4 GLY A N 14
ATOM 14240 C CA . GLY A 1 4 ? -31.454 -0.432 -11.607 1.00 0.00 4 GLY A CA 14
ATOM 14241 C C . GLY A 1 4 ? -30.376 -0.678 -10.570 1.00 0.00 4 GLY A C 14
ATOM 14242 O O . GLY A 1 4 ? -30.612 -0.524 -9.372 1.00 0.00 4 GLY A O 14
ATOM 14246 N N . SER A 1 5 ? -29.190 -1.063 -11.031 1.00 0.00 5 SER A N 14
ATOM 14247 C CA . SER A 1 5 ? -28.074 -1.337 -10.134 1.00 0.00 5 SER A CA 14
ATOM 14248 C C . SER A 1 5 ? -26.830 -0.564 -10.563 1.00 0.00 5 SER A C 14
ATOM 14249 O O . SER A 1 5 ? -26.446 -0.584 -11.732 1.00 0.00 5 SER A O 14
ATOM 14257 N N . SER A 1 6 ? -26.205 0.117 -9.607 1.00 0.00 6 SER A N 14
ATOM 14258 C CA . SER A 1 6 ? -25.007 0.900 -9.886 1.00 0.00 6 SER A CA 14
ATOM 14259 C C . SER A 1 6 ? -23.784 0.277 -9.220 1.00 0.00 6 SER A C 14
ATOM 14260 O O . SER A 1 6 ? -23.873 -0.271 -8.122 1.00 0.00 6 SER A O 14
ATOM 14268 N N . GLY A 1 7 ? -22.641 0.366 -9.893 1.00 0.00 7 GLY A N 14
ATOM 14269 C CA . GLY A 1 7 ? -21.416 -0.192 -9.353 1.00 0.00 7 GLY A CA 14
ATOM 14270 C C . GLY A 1 7 ? -20.318 0.844 -9.214 1.00 0.00 7 GLY A C 14
ATOM 14271 O O . GLY A 1 7 ? -19.261 0.725 -9.833 1.00 0.00 7 GLY A O 14
ATOM 14275 N N . MET A 1 8 ? -20.569 1.864 -8.400 1.00 0.00 8 MET A N 14
ATOM 14276 C CA . MET A 1 8 ? -19.593 2.926 -8.183 1.00 0.00 8 MET A CA 14
ATOM 14277 C C . MET A 1 8 ? -18.402 2.413 -7.381 1.00 0.00 8 MET A C 14
ATOM 14278 O O . MET A 1 8 ? -18.427 2.404 -6.150 1.00 0.00 8 MET A O 14
ATOM 14292 N N . ALA A 1 9 ? -17.359 1.987 -8.086 1.00 0.00 9 ALA A N 14
ATOM 14293 C CA . ALA A 1 9 ? -16.157 1.474 -7.439 1.00 0.00 9 ALA A CA 14
ATOM 14294 C C . ALA A 1 9 ? -14.962 1.521 -8.385 1.00 0.00 9 ALA A C 14
ATOM 14295 O O . ALA A 1 9 ? -15.087 1.225 -9.573 1.00 0.00 9 ALA A O 14
ATOM 14302 N N . SER A 1 10 ? -13.804 1.895 -7.850 1.00 0.00 10 SER A N 14
ATOM 14303 C CA . SER A 1 10 ? -12.587 1.985 -8.648 1.00 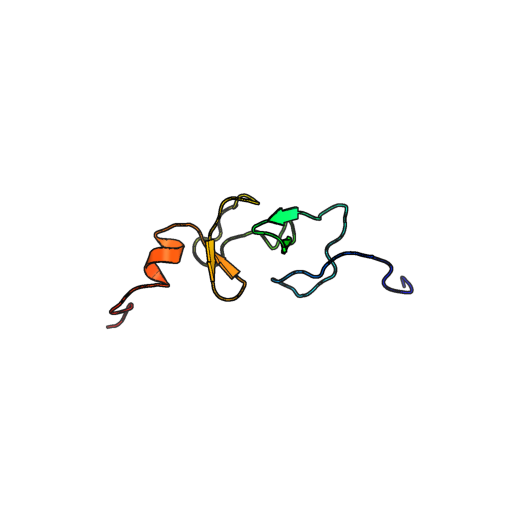0.00 10 SER A CA 14
ATOM 14304 C C . SER A 1 10 ? -12.033 0.597 -8.951 1.00 0.00 10 SER A C 14
ATOM 14305 O O . SER A 1 10 ? -12.210 -0.340 -8.172 1.00 0.00 10 SER A O 14
ATOM 14313 N N . LYS A 1 11 ? -11.360 0.471 -10.090 1.00 0.00 11 LYS A N 14
ATOM 14314 C CA . LYS A 1 11 ? -10.777 -0.802 -10.499 1.00 0.00 11 LYS A CA 14
ATOM 14315 C C . LYS A 1 11 ? -9.397 -0.992 -9.878 1.00 0.00 11 LYS A C 14
ATOM 14316 O O . LYS A 1 11 ? -8.829 -0.062 -9.306 1.00 0.00 11 LYS A O 14
ATOM 14335 N N . CYS A 1 12 ? -8.863 -2.203 -9.995 1.00 0.00 12 CYS A N 14
ATOM 14336 C CA . CYS A 1 12 ? -7.549 -2.516 -9.446 1.00 0.00 12 CYS A CA 14
ATOM 14337 C C . CYS A 1 12 ? -6.495 -2.556 -10.548 1.00 0.00 12 CYS A C 14
ATOM 14338 O O . CYS A 1 12 ? -6.632 -3.262 -11.548 1.00 0.00 12 CYS A O 14
ATOM 14345 N N . PRO A 1 13 ? -5.416 -1.780 -10.363 1.00 0.00 13 PRO A N 14
ATOM 14346 C CA . PRO A 1 13 ? -4.317 -1.710 -11.330 1.00 0.00 13 PRO A CA 14
ATOM 14347 C C . PRO A 1 13 ? -3.503 -2.998 -11.378 1.00 0.00 13 PRO A C 14
ATOM 14348 O O . PRO A 1 13 ? -2.483 -3.076 -12.064 1.00 0.00 13 PRO A O 14
ATOM 14359 N N . LYS A 1 14 ? -3.961 -4.009 -10.648 1.00 0.00 14 LYS A N 14
ATOM 14360 C CA . LYS A 1 14 ? -3.277 -5.296 -10.608 1.00 0.00 14 LYS A CA 14
ATOM 14361 C C . LYS A 1 14 ? -4.061 -6.353 -11.379 1.00 0.00 14 LYS A C 14
ATOM 14362 O O . LYS A 1 14 ? -3.550 -6.952 -12.325 1.00 0.00 14 LYS A O 14
ATOM 14381 N N . CYS A 1 15 ? -5.305 -6.576 -10.969 1.00 0.00 15 CYS A N 14
ATOM 14382 C CA . CYS A 1 15 ? -6.161 -7.560 -11.621 1.00 0.00 15 CYS A CA 14
ATOM 14383 C C . CYS A 1 15 ? -7.314 -6.878 -12.352 1.00 0.00 15 CYS A C 14
ATOM 14384 O O . CYS A 1 15 ? -8.343 -7.497 -12.624 1.00 0.00 15 CYS A O 14
ATOM 14391 N N . ASP A 1 16 ? -7.134 -5.600 -12.667 1.00 0.00 16 ASP A N 14
ATOM 14392 C CA . ASP A 1 16 ? -8.158 -4.833 -13.367 1.00 0.00 16 ASP A CA 14
ATOM 14393 C C . ASP A 1 16 ? -9.554 -5.316 -12.986 1.00 0.00 16 ASP A C 14
ATOM 14394 O O . ASP A 1 16 ? -10.362 -5.660 -13.849 1.00 0.00 16 ASP A O 14
ATOM 14403 N N . LYS A 1 17 ? -9.832 -5.340 -11.687 1.00 0.00 17 LYS A N 14
ATOM 14404 C CA . LYS A 1 17 ? -11.130 -5.781 -11.189 1.00 0.00 17 LYS A CA 14
ATOM 14405 C C . LYS A 1 17 ? -11.803 -4.680 -10.376 1.00 0.00 17 LYS A C 14
ATOM 14406 O O . LYS A 1 17 ? -11.146 -3.748 -9.909 1.00 0.00 17 LYS A O 14
ATOM 14425 N N . THR A 1 18 ? -13.117 -4.793 -10.207 1.00 0.00 18 THR A N 14
ATOM 14426 C CA . THR A 1 18 ? -13.878 -3.808 -9.449 1.00 0.00 18 THR A CA 14
ATOM 14427 C C . THR A 1 18 ? -13.615 -3.941 -7.954 1.00 0.00 18 THR A C 14
ATOM 14428 O O . THR A 1 18 ? -14.241 -4.753 -7.273 1.00 0.00 18 THR A O 14
ATOM 14439 N N . VAL A 1 19 ? -12.684 -3.138 -7.448 1.00 0.00 19 VAL A N 14
ATOM 14440 C CA . VAL A 1 19 ? -12.339 -3.164 -6.032 1.00 0.00 19 VAL A CA 14
ATOM 14441 C C . VAL A 1 19 ? -13.530 -2.764 -5.168 1.00 0.00 19 VAL A C 14
ATOM 14442 O O . VAL A 1 19 ? -14.096 -1.684 -5.335 1.00 0.00 19 VAL A O 14
ATOM 14455 N N . TYR A 1 20 ? -13.905 -3.642 -4.244 1.00 0.00 20 TYR A N 14
ATOM 14456 C CA . TYR A 1 20 ? -15.030 -3.381 -3.355 1.00 0.00 20 TYR A CA 14
ATOM 14457 C C . TYR A 1 20 ? -14.647 -2.379 -2.270 1.00 0.00 20 TYR A C 14
ATOM 14458 O O . TYR A 1 20 ? -13.630 -2.536 -1.595 1.00 0.00 20 TYR A O 14
ATOM 14476 N N . PHE A 1 21 ? -15.470 -1.348 -2.110 1.00 0.00 21 PHE A N 14
ATOM 14477 C CA . PHE A 1 21 ? -15.219 -0.318 -1.108 1.00 0.00 21 PHE A CA 14
ATOM 14478 C C . PHE A 1 21 ? -14.844 -0.943 0.232 1.00 0.00 21 PHE A C 14
ATOM 14479 O O . PHE A 1 21 ? -14.233 -0.296 1.082 1.00 0.00 21 PHE A O 14
ATOM 14496 N N . ALA A 1 22 ? -15.216 -2.206 0.414 1.00 0.00 22 ALA A N 14
ATOM 14497 C CA . ALA A 1 22 ? -14.918 -2.920 1.650 1.00 0.00 22 ALA A CA 14
ATOM 14498 C C . ALA A 1 22 ? -13.452 -3.336 1.704 1.00 0.00 22 ALA A C 14
ATOM 14499 O O . ALA A 1 22 ? -12.743 -3.019 2.659 1.00 0.00 22 ALA A O 14
ATOM 14506 N N . GLU A 1 23 ? -13.005 -4.047 0.674 1.00 0.00 23 GLU A N 14
ATOM 14507 C CA . GLU A 1 23 ? -11.623 -4.506 0.606 1.00 0.00 23 GLU A CA 14
ATOM 14508 C C . GLU A 1 23 ? -10.727 -3.446 -0.027 1.00 0.00 23 GLU A C 14
ATOM 14509 O O . GLU A 1 23 ? -9.579 -3.717 -0.381 1.00 0.00 23 GLU A O 14
ATOM 14521 N N . LYS A 1 24 ? -11.259 -2.237 -0.167 1.00 0.00 24 LYS A N 14
ATOM 14522 C CA . LYS A 1 24 ? -10.510 -1.134 -0.756 1.00 0.00 24 LYS A CA 14
ATOM 14523 C C . LYS A 1 24 ? -9.381 -0.688 0.168 1.00 0.00 24 LYS A C 14
ATOM 14524 O O . LYS A 1 24 ? -9.617 -0.306 1.314 1.00 0.00 24 LYS A O 14
ATOM 14543 N N . VAL A 1 25 ? -8.153 -0.739 -0.339 1.00 0.00 25 VAL A N 14
ATOM 14544 C CA . VAL A 1 25 ? -6.987 -0.338 0.440 1.00 0.00 25 VAL A CA 14
ATOM 14545 C C . VAL A 1 25 ? -6.246 0.812 -0.232 1.00 0.00 25 VAL A C 14
ATOM 14546 O O . VAL A 1 25 ? -5.755 0.677 -1.353 1.00 0.00 25 VAL A O 14
ATOM 14559 N N . SER A 1 26 ? -6.168 1.944 0.460 1.00 0.00 26 SER A N 14
ATOM 14560 C CA . SER A 1 26 ? -5.490 3.120 -0.071 1.00 0.00 26 SER A CA 14
ATOM 14561 C C . SER A 1 26 ? -3.975 2.959 0.017 1.00 0.00 26 SER A C 14
ATOM 14562 O O . SER A 1 26 ? -3.425 2.734 1.094 1.00 0.00 26 SER A O 14
ATOM 14570 N N . SER A 1 27 ? -3.307 3.077 -1.126 1.00 0.00 27 SER A N 14
ATOM 14571 C CA . SER A 1 27 ? -1.856 2.941 -1.181 1.00 0.00 27 SER A CA 14
ATOM 14572 C C . SER A 1 27 ? -1.267 3.833 -2.269 1.00 0.00 27 SER A C 14
ATOM 14573 O O . SER A 1 27 ? -1.563 3.666 -3.453 1.00 0.00 27 SER A O 14
ATOM 14581 N N . LEU A 1 28 ? -0.432 4.782 -1.860 1.00 0.00 28 LEU A N 14
ATOM 14582 C CA . LEU A 1 28 ? 0.200 5.702 -2.799 1.00 0.00 28 LEU A CA 14
ATOM 14583 C C . LEU A 1 28 ? -0.841 6.365 -3.696 1.00 0.00 28 LEU A C 14
ATOM 14584 O O . LEU A 1 28 ? -0.573 6.667 -4.858 1.00 0.00 28 LEU A O 14
ATOM 14600 N N . GLY A 1 29 ? -2.030 6.591 -3.146 1.00 0.00 29 GLY A N 14
ATOM 14601 C CA . GLY A 1 29 ? -3.093 7.219 -3.909 1.00 0.00 29 GLY A CA 14
ATOM 14602 C C . GLY A 1 29 ? -3.679 6.294 -4.957 1.00 0.00 29 GLY A C 14
ATOM 14603 O O . GLY A 1 29 ? -4.057 6.734 -6.043 1.00 0.00 29 GLY A O 14
ATOM 14607 N N . LYS A 1 30 ? -3.753 5.008 -4.634 1.00 0.00 30 LYS A N 14
ATOM 14608 C CA . LYS A 1 30 ? -4.296 4.017 -5.555 1.00 0.00 30 LYS A CA 14
ATOM 14609 C C . LYS A 1 30 ? -5.075 2.943 -4.802 1.00 0.00 30 LYS A C 14
ATOM 14610 O O . LYS A 1 30 ? -4.796 2.663 -3.636 1.00 0.00 30 LYS A O 14
ATOM 14629 N N . ASP A 1 31 ? -6.051 2.345 -5.475 1.00 0.00 31 ASP A N 14
ATOM 14630 C CA . ASP A 1 31 ? -6.869 1.300 -4.870 1.00 0.00 31 ASP A CA 14
ATOM 14631 C C . ASP A 1 31 ? -6.400 -0.082 -5.314 1.00 0.00 31 ASP A C 14
ATOM 14632 O O . ASP A 1 31 ? -6.544 -0.453 -6.479 1.00 0.00 31 ASP A O 14
ATOM 14641 N N . TRP A 1 32 ? -5.839 -0.839 -4.378 1.00 0.00 32 TRP A N 14
ATOM 14642 C CA . TRP A 1 32 ? -5.347 -2.180 -4.673 1.00 0.00 32 TRP A CA 14
ATOM 14643 C C . TRP A 1 32 ? -6.106 -3.228 -3.865 1.00 0.00 32 TRP A C 14
ATOM 14644 O O . TRP A 1 32 ? -7.042 -2.904 -3.134 1.00 0.00 32 TRP A O 14
ATOM 14665 N N . HIS A 1 33 ? -5.696 -4.485 -4.002 1.00 0.00 33 HIS A N 14
ATOM 14666 C CA . HIS A 1 33 ? -6.337 -5.580 -3.283 1.00 0.00 33 HIS A CA 14
ATOM 14667 C C . HIS A 1 33 ? -5.413 -6.136 -2.204 1.00 0.00 33 HIS A C 14
ATOM 14668 O O . HIS A 1 33 ? -4.207 -6.270 -2.412 1.00 0.00 33 HIS A O 14
ATOM 14682 N N . LYS A 1 34 ? -5.987 -6.458 -1.049 1.00 0.00 34 LYS A N 14
ATOM 14683 C CA . LYS A 1 34 ? -5.216 -7.000 0.064 1.00 0.00 34 LYS A CA 14
ATOM 14684 C C . LYS A 1 34 ? -4.342 -8.163 -0.395 1.00 0.00 34 LYS A C 14
ATOM 14685 O O . LYS A 1 34 ? -3.397 -8.551 0.293 1.00 0.00 34 LYS A O 14
ATOM 14704 N N . PHE A 1 35 ? -4.662 -8.713 -1.561 1.00 0.00 35 PHE A N 14
ATOM 14705 C CA . PHE A 1 35 ? -3.905 -9.831 -2.112 1.00 0.00 35 PHE A CA 14
ATOM 14706 C C . PHE A 1 35 ? -3.005 -9.369 -3.254 1.00 0.00 35 PHE A C 14
ATOM 14707 O O . PHE A 1 35 ? -2.033 -10.039 -3.604 1.00 0.00 35 PHE A O 14
ATOM 14724 N N . CYS A 1 36 ? -3.337 -8.220 -3.833 1.00 0.00 36 CYS A N 14
ATOM 14725 C CA . CYS A 1 36 ? -2.562 -7.666 -4.936 1.00 0.00 36 CYS A CA 14
ATOM 14726 C C . CYS A 1 36 ? -1.449 -6.759 -4.418 1.00 0.00 36 CYS A C 14
ATOM 14727 O O . CYS A 1 36 ? -0.512 -6.430 -5.147 1.00 0.00 36 CYS A O 14
ATOM 14734 N N . LEU A 1 37 ? -1.559 -6.360 -3.156 1.00 0.00 37 LEU A N 14
ATOM 14735 C CA . LEU A 1 37 ? -0.563 -5.491 -2.539 1.00 0.00 37 LEU A CA 14
ATOM 14736 C C . LEU A 1 37 ? 0.656 -6.292 -2.092 1.00 0.00 37 LEU A C 14
ATOM 14737 O O . LEU A 1 37 ? 1.204 -6.058 -1.014 1.00 0.00 37 LEU A O 14
ATOM 14753 N N . LYS A 1 38 ? 1.076 -7.236 -2.927 1.00 0.00 38 LYS A N 14
ATOM 14754 C CA . LYS A 1 38 ? 2.232 -8.070 -2.620 1.00 0.00 38 LYS A CA 14
ATOM 14755 C C . LYS A 1 38 ? 3.323 -7.897 -3.672 1.00 0.00 38 LYS A C 14
ATOM 14756 O O . LYS A 1 38 ? 3.090 -8.105 -4.863 1.00 0.00 38 LYS A O 14
ATOM 14775 N N . CYS A 1 39 ? 4.515 -7.515 -3.224 1.00 0.00 39 CYS A N 14
ATOM 14776 C CA . CYS A 1 39 ? 5.642 -7.314 -4.126 1.00 0.00 39 CYS A CA 14
ATOM 14777 C C . CYS A 1 39 ? 5.669 -8.388 -5.210 1.00 0.00 39 CYS A C 14
ATOM 14778 O O . CYS A 1 39 ? 5.286 -9.533 -4.973 1.00 0.00 39 CYS A O 14
ATOM 14785 N N . GLU A 1 40 ? 6.126 -8.009 -6.400 1.00 0.00 40 GLU A N 14
ATOM 14786 C CA . GLU A 1 40 ? 6.202 -8.940 -7.520 1.00 0.00 40 GLU A CA 14
ATOM 14787 C C . GLU A 1 40 ? 7.622 -9.473 -7.689 1.00 0.00 40 GLU A C 14
ATOM 14788 O O . GLU A 1 40 ? 7.852 -10.435 -8.421 1.00 0.00 40 GLU A O 14
ATOM 14800 N N . ARG A 1 41 ? 8.570 -8.840 -7.005 1.00 0.00 41 ARG A N 14
ATOM 14801 C CA . ARG A 1 41 ? 9.968 -9.248 -7.080 1.00 0.00 41 ARG A CA 14
ATOM 14802 C C . ARG A 1 41 ? 10.333 -10.153 -5.907 1.00 0.00 41 ARG A C 14
ATOM 14803 O O . ARG A 1 41 ? 10.778 -11.286 -6.098 1.00 0.00 41 ARG A O 14
ATOM 14824 N N . CYS A 1 42 ? 10.143 -9.646 -4.694 1.00 0.00 42 CYS A N 14
ATOM 14825 C CA . CYS A 1 42 ? 10.453 -10.407 -3.490 1.00 0.00 42 CYS A CA 14
ATOM 14826 C C . CYS A 1 42 ? 9.243 -11.215 -3.030 1.00 0.00 42 CYS A C 14
ATOM 14827 O O . CYS A 1 42 ? 9.386 -12.243 -2.369 1.00 0.00 42 CYS A O 14
ATOM 14834 N N . SER A 1 43 ? 8.053 -10.743 -3.387 1.00 0.00 43 SER A N 14
ATOM 14835 C CA . SER A 1 43 ? 6.818 -11.420 -3.009 1.00 0.00 43 SER A CA 14
ATOM 14836 C C . SER A 1 43 ? 6.684 -11.498 -1.491 1.00 0.00 43 SER A C 14
ATOM 14837 O O . SER A 1 43 ? 6.363 -12.550 -0.938 1.00 0.00 43 SER A O 14
ATOM 14845 N N . LYS A 1 44 ? 6.933 -10.377 -0.823 1.00 0.00 44 LYS A N 14
ATOM 14846 C CA . LYS A 1 44 ? 6.840 -10.316 0.631 1.00 0.00 44 LYS A CA 14
ATOM 14847 C C . LYS A 1 44 ? 5.785 -9.304 1.067 1.00 0.00 44 LYS A C 14
ATOM 14848 O O . LYS A 1 44 ? 5.596 -8.271 0.423 1.00 0.00 44 LYS A O 14
ATOM 14867 N N . THR A 1 45 ? 5.099 -9.606 2.165 1.00 0.00 45 THR A N 14
ATOM 14868 C CA . THR A 1 45 ? 4.064 -8.723 2.687 1.00 0.00 45 THR A CA 14
ATOM 14869 C C . THR A 1 45 ? 4.529 -7.272 2.689 1.00 0.00 45 THR A C 14
ATOM 14870 O O . THR A 1 45 ? 5.553 -6.938 3.288 1.00 0.00 45 THR A O 14
ATOM 14881 N N . LEU A 1 46 ? 3.771 -6.411 2.018 1.00 0.00 46 LEU A N 14
ATOM 14882 C CA . LEU A 1 46 ? 4.106 -4.993 1.944 1.00 0.00 46 LEU A CA 14
ATOM 14883 C C . LEU A 1 46 ? 3.195 -4.171 2.849 1.00 0.00 46 LEU A C 14
ATOM 14884 O O . LEU A 1 46 ? 2.217 -4.682 3.395 1.00 0.00 46 LEU A O 14
ATOM 14900 N N . THR A 1 47 ? 3.522 -2.891 3.003 1.00 0.00 47 THR A N 14
ATOM 14901 C CA . THR A 1 47 ? 2.733 -1.997 3.841 1.00 0.00 47 THR A CA 14
ATOM 14902 C C . THR A 1 47 ? 2.104 -0.881 3.015 1.00 0.00 47 THR A C 14
ATOM 14903 O O . THR A 1 47 ? 2.793 -0.082 2.380 1.00 0.00 47 THR A O 14
ATOM 14914 N N . PRO A 1 48 ? 0.764 -0.822 3.022 1.00 0.00 48 PRO A N 14
ATOM 14915 C CA . PRO A 1 48 ? 0.013 0.193 2.278 1.00 0.00 48 PRO A CA 14
ATOM 14916 C C . PRO A 1 48 ? 0.175 1.587 2.875 1.00 0.00 48 PRO A C 14
ATOM 14917 O O . PRO A 1 48 ? -0.596 1.995 3.743 1.00 0.00 48 PRO A O 14
ATOM 14928 N N . GLY A 1 49 ? 1.182 2.315 2.403 1.00 0.00 49 GLY A N 14
ATOM 14929 C CA . GLY A 1 49 ? 1.427 3.655 2.901 1.00 0.00 49 GLY A CA 14
ATOM 14930 C C . GLY A 1 49 ? 2.882 4.062 2.784 1.00 0.00 49 GLY A C 14
ATOM 14931 O O . GLY A 1 49 ? 3.199 5.248 2.704 1.00 0.00 49 GLY A O 14
ATOM 14935 N N . GLY A 1 50 ? 3.772 3.074 2.776 1.00 0.00 50 GLY A N 14
ATOM 14936 C CA . GLY A 1 50 ? 5.192 3.355 2.669 1.00 0.00 50 GLY A CA 14
ATOM 14937 C C . GLY A 1 50 ? 5.907 2.386 1.749 1.00 0.00 50 GLY A C 14
ATOM 14938 O O . GLY A 1 50 ? 6.740 1.595 2.193 1.00 0.00 50 GLY A O 14
ATOM 14942 N N . HIS A 1 51 ? 5.582 2.446 0.461 1.00 0.00 51 HIS A N 14
ATOM 14943 C CA . HIS A 1 51 ? 6.199 1.566 -0.525 1.00 0.00 51 HIS A CA 14
ATOM 14944 C C . HIS A 1 51 ? 6.379 2.286 -1.858 1.00 0.00 51 HIS A C 14
ATOM 14945 O O . HIS A 1 51 ? 5.839 3.372 -2.066 1.00 0.00 51 HIS A O 14
ATOM 14959 N N . ALA A 1 52 ? 7.142 1.673 -2.758 1.00 0.00 52 ALA A N 14
ATOM 14960 C CA . ALA A 1 52 ? 7.392 2.255 -4.071 1.00 0.00 52 ALA A CA 14
ATOM 14961 C C . ALA A 1 52 ? 6.538 1.583 -5.140 1.00 0.00 52 ALA A C 14
ATOM 14962 O O . ALA A 1 52 ? 6.041 0.474 -4.944 1.00 0.00 52 ALA A O 14
ATOM 14969 N N . GLU A 1 53 ? 6.373 2.261 -6.272 1.00 0.00 53 GLU A N 14
ATOM 14970 C CA . GLU A 1 53 ? 5.577 1.728 -7.372 1.00 0.00 53 GLU A CA 14
ATOM 14971 C C . GLU A 1 53 ? 6.298 1.914 -8.704 1.00 0.00 53 GLU A C 14
ATOM 14972 O O . GLU A 1 53 ? 6.830 2.987 -8.990 1.00 0.00 53 GLU A O 14
ATOM 14984 N N . HIS A 1 54 ? 6.310 0.862 -9.516 1.00 0.00 54 HIS A N 14
ATOM 14985 C CA . HIS A 1 54 ? 6.965 0.908 -10.818 1.00 0.00 54 HIS A CA 14
ATOM 14986 C C . HIS A 1 54 ? 6.136 0.175 -11.869 1.00 0.00 54 HIS A C 14
ATOM 14987 O O . HIS A 1 54 ? 5.768 -0.985 -11.684 1.00 0.00 54 HIS A O 14
ATOM 15001 N N . ASP A 1 55 ? 5.847 0.859 -12.970 1.00 0.00 55 ASP A N 14
ATOM 15002 C CA . ASP A 1 55 ? 5.063 0.272 -14.051 1.00 0.00 55 ASP A CA 14
ATOM 15003 C C . ASP A 1 55 ? 3.731 -0.258 -13.529 1.00 0.00 55 ASP A C 14
ATOM 15004 O O . ASP A 1 55 ? 3.182 -1.220 -14.065 1.00 0.00 55 ASP A O 14
ATOM 15013 N N . GLY A 1 56 ? 3.217 0.376 -12.480 1.00 0.00 56 GLY A N 14
ATOM 15014 C CA . GLY A 1 56 ? 1.954 -0.047 -11.903 1.00 0.00 56 GLY A CA 14
ATOM 15015 C C . GLY A 1 56 ? 2.131 -1.117 -10.843 1.00 0.00 56 GLY A C 14
ATOM 15016 O O . GLY A 1 56 ? 1.271 -1.295 -9.980 1.00 0.00 56 GLY A O 14
ATOM 15020 N N . LYS A 1 57 ? 3.248 -1.832 -10.907 1.00 0.00 57 LYS A N 14
ATOM 15021 C CA . LYS A 1 57 ? 3.536 -2.891 -9.947 1.00 0.00 57 LYS A CA 14
ATOM 15022 C C . LYS A 1 57 ? 4.327 -2.349 -8.760 1.00 0.00 57 LYS A C 14
ATOM 15023 O O . LYS A 1 57 ? 5.338 -1.664 -8.918 1.00 0.00 57 LYS A O 14
ATOM 15042 N N . PRO A 1 58 ? 3.859 -2.662 -7.543 1.00 0.00 58 PRO A N 14
ATOM 15043 C CA . PRO A 1 58 ? 4.509 -2.218 -6.306 1.00 0.00 58 PRO A CA 14
ATOM 15044 C C . PRO A 1 58 ? 5.849 -2.907 -6.076 1.00 0.00 58 PRO A C 14
ATOM 15045 O O . PRO A 1 58 ? 6.082 -4.013 -6.566 1.00 0.00 58 PRO A O 14
ATOM 15056 N N . PHE A 1 59 ? 6.727 -2.249 -5.327 1.00 0.00 59 PHE A N 14
ATOM 15057 C CA . PHE A 1 59 ? 8.045 -2.799 -5.032 1.00 0.00 59 PHE A CA 14
ATOM 15058 C C . PHE A 1 59 ? 8.659 -2.116 -3.814 1.00 0.00 59 PHE A C 14
ATOM 15059 O O . PHE A 1 59 ? 8.607 -0.892 -3.682 1.00 0.00 59 PHE A O 14
ATOM 15076 N N . CYS A 1 60 ? 9.240 -2.915 -2.925 1.00 0.00 60 CYS A N 14
ATOM 15077 C CA . CYS A 1 60 ? 9.864 -2.390 -1.717 1.00 0.00 60 CYS A CA 14
ATOM 15078 C C . CYS A 1 60 ? 10.826 -1.253 -2.051 1.00 0.00 60 CYS A C 14
ATOM 15079 O O . CYS A 1 60 ? 11.246 -1.098 -3.198 1.00 0.00 60 CYS A O 14
ATOM 15086 N N . HIS A 1 61 ? 11.171 -0.461 -1.040 1.00 0.00 61 HIS A N 14
ATOM 15087 C CA . HIS A 1 61 ? 12.084 0.661 -1.226 1.00 0.00 61 HIS A CA 14
ATOM 15088 C C . HIS A 1 61 ? 13.410 0.190 -1.816 1.00 0.00 61 HIS A C 14
ATOM 15089 O O . HIS A 1 61 ? 13.984 0.848 -2.684 1.00 0.00 61 HIS A O 14
ATOM 15103 N N . LYS A 1 62 ? 13.893 -0.952 -1.337 1.00 0.00 62 LYS A N 14
ATOM 15104 C CA . LYS A 1 62 ? 15.151 -1.512 -1.816 1.00 0.00 62 LYS A CA 14
ATOM 15105 C C . LYS A 1 62 ? 15.493 -2.797 -1.070 1.00 0.00 62 LYS A C 14
ATOM 15106 O O . LYS A 1 62 ? 15.015 -3.047 0.037 1.00 0.00 62 LYS A O 14
ATOM 15125 N N . PRO A 1 63 ? 16.343 -3.632 -1.686 1.00 0.00 63 PRO A N 14
ATOM 15126 C CA . PRO A 1 63 ? 16.919 -3.345 -3.003 1.00 0.00 63 PRO A CA 14
ATOM 15127 C C . PRO A 1 63 ? 15.881 -3.421 -4.118 1.00 0.00 63 PRO A C 14
ATOM 15128 O O . PRO A 1 63 ? 16.105 -2.925 -5.223 1.00 0.00 63 PRO A O 14
ATOM 15139 N N . CYS A 1 64 ? 14.745 -4.044 -3.822 1.00 0.00 64 CYS A N 14
ATOM 15140 C CA . CYS A 1 64 ? 13.673 -4.185 -4.799 1.00 0.00 64 CYS A CA 14
ATOM 15141 C C . CYS A 1 64 ? 13.666 -3.010 -5.773 1.00 0.00 64 CYS A C 14
ATOM 15142 O O . CYS A 1 64 ? 14.107 -3.135 -6.916 1.00 0.00 64 CYS A O 14
ATOM 15149 N N . TYR A 1 65 ? 13.163 -1.870 -5.312 1.00 0.00 65 TYR A N 14
ATOM 15150 C CA . TYR A 1 65 ? 13.097 -0.673 -6.143 1.00 0.00 65 TYR A CA 14
ATOM 15151 C C . TYR A 1 65 ? 14.495 -0.210 -6.544 1.00 0.00 65 TYR A C 14
ATOM 15152 O O . TYR A 1 65 ? 14.802 -0.082 -7.728 1.00 0.00 65 TYR A O 14
ATOM 15170 N N . ALA A 1 66 ? 15.337 0.038 -5.547 1.00 0.00 66 ALA A N 14
ATOM 15171 C CA . ALA A 1 66 ? 16.703 0.484 -5.794 1.00 0.00 66 ALA A CA 14
ATOM 15172 C C . ALA A 1 66 ? 17.278 -0.176 -7.043 1.00 0.00 66 ALA A C 14
ATOM 15173 O O . ALA A 1 66 ? 17.566 0.494 -8.035 1.00 0.00 66 ALA A O 14
ATOM 15180 N N . THR A 1 67 ? 17.445 -1.494 -6.987 1.00 0.00 67 THR A N 14
ATOM 15181 C CA . THR A 1 67 ? 17.988 -2.244 -8.113 1.00 0.00 67 THR A CA 14
ATOM 15182 C C . THR A 1 67 ? 17.306 -1.848 -9.417 1.00 0.00 67 THR A C 14
ATOM 15183 O O . THR A 1 67 ? 17.957 -1.384 -10.354 1.00 0.00 67 THR A O 14
ATOM 15194 N N . LEU A 1 68 ? 15.991 -2.033 -9.472 1.00 0.00 68 LEU A N 14
ATOM 15195 C CA . LEU A 1 68 ? 15.220 -1.694 -10.663 1.00 0.00 68 LEU A CA 14
ATOM 15196 C C . LEU A 1 68 ? 15.613 -0.319 -11.193 1.00 0.00 68 LEU A C 14
ATOM 15197 O O . LEU A 1 68 ? 15.734 -0.119 -12.402 1.00 0.00 68 LEU A O 14
ATOM 15213 N N . PHE A 1 69 ? 15.813 0.627 -10.281 1.00 0.00 69 PHE A N 14
ATOM 15214 C CA . PHE A 1 69 ? 16.194 1.983 -10.656 1.00 0.00 69 PHE A CA 14
ATOM 15215 C C . PHE A 1 69 ? 17.644 2.266 -10.276 1.00 0.00 69 PHE A C 14
ATOM 15216 O O . PHE A 1 69 ? 17.921 2.844 -9.226 1.00 0.00 69 PHE A O 14
ATOM 15233 N N . GLY A 1 70 ? 18.568 1.853 -11.139 1.00 0.00 70 GLY A N 14
ATOM 15234 C CA . GLY A 1 70 ? 19.978 2.069 -10.876 1.00 0.00 70 GLY A CA 14
ATOM 15235 C C . GLY A 1 70 ? 20.849 1.730 -12.070 1.00 0.00 70 GLY A C 14
ATOM 15236 O O . GLY A 1 70 ? 20.349 1.547 -13.180 1.00 0.00 70 GLY A O 14
ATOM 15240 N N . SER A 1 71 ? 22.156 1.648 -11.843 1.00 0.00 71 SER A N 14
ATOM 15241 C CA . SER A 1 71 ? 23.099 1.335 -12.910 1.00 0.00 71 SER A CA 14
ATOM 15242 C C . SER A 1 71 ? 23.858 0.047 -12.603 1.00 0.00 71 SER A C 14
ATOM 15243 O O . SER A 1 71 ? 24.043 -0.316 -11.443 1.00 0.00 71 SER A O 14
ATOM 15251 N N . GLY A 1 72 ? 24.295 -0.639 -13.655 1.00 0.00 72 GLY A N 14
ATOM 15252 C CA . GLY A 1 72 ? 25.029 -1.879 -13.479 1.00 0.00 72 GLY A CA 14
ATOM 15253 C C . GLY A 1 72 ? 25.217 -2.631 -14.781 1.00 0.00 72 GLY A C 14
ATOM 15254 O O . GLY A 1 72 ? 24.588 -3.661 -15.025 1.00 0.00 72 GLY A O 14
ATOM 15258 N N . PRO A 1 73 ? 26.102 -2.113 -15.646 1.00 0.00 73 PRO A N 14
ATOM 15259 C CA . PRO A 1 73 ? 26.391 -2.726 -16.945 1.00 0.00 73 PRO A CA 14
ATOM 15260 C C . PRO A 1 73 ? 27.148 -4.042 -16.810 1.00 0.00 73 PRO A C 14
ATOM 15261 O O . PRO A 1 73 ? 27.538 -4.651 -17.806 1.00 0.00 73 PRO A O 14
ATOM 15272 N N . SER A 1 74 ? 27.352 -4.477 -15.570 1.00 0.00 74 SER A N 14
ATOM 15273 C CA . SER A 1 74 ? 28.066 -5.721 -15.305 1.00 0.00 74 SER A CA 14
ATOM 15274 C C . SER A 1 74 ? 27.837 -6.729 -16.426 1.00 0.00 74 SER A C 14
ATOM 15275 O O . SER A 1 74 ? 26.698 -7.017 -16.794 1.00 0.00 74 SER A O 14
ATOM 15283 N N . SER A 1 75 ? 28.928 -7.262 -16.966 1.00 0.00 75 SER A N 14
ATOM 15284 C CA . SER A 1 75 ? 28.848 -8.236 -18.049 1.00 0.00 75 SER A CA 14
ATOM 15285 C C . SER A 1 75 ? 29.883 -9.341 -17.864 1.00 0.00 75 SER A C 14
ATOM 15286 O O . SER A 1 75 ? 30.586 -9.386 -16.855 1.00 0.00 75 SER A O 14
ATOM 15294 N N . GLY A 1 76 ? 29.971 -10.232 -18.847 1.00 0.00 76 GLY A N 14
ATOM 15295 C CA . GLY A 1 76 ? 30.922 -11.326 -18.774 1.00 0.00 76 GLY A CA 14
ATOM 15296 C C . GLY A 1 76 ? 30.497 -12.400 -17.793 1.00 0.00 76 GLY A C 14
ATOM 15297 O O . GLY A 1 76 ? 31.359 -13.075 -17.232 1.00 0.00 76 GLY A O 14
ATOM 15303 N N . GLY A 1 1 ? -33.750 -5.115 -20.201 1.00 0.00 1 GLY A N 15
ATOM 15304 C CA . GLY A 1 1 ? -33.981 -4.234 -19.072 1.00 0.00 1 GLY A CA 15
ATOM 15305 C C . GLY A 1 1 ? -32.830 -3.276 -18.839 1.00 0.00 1 GLY A C 15
ATOM 15306 O O . GLY A 1 1 ? -32.776 -2.203 -19.440 1.00 0.00 1 GLY A O 15
ATOM 15310 N N . SER A 1 2 ? -31.908 -3.663 -17.964 1.00 0.00 2 SER A N 15
ATOM 15311 C CA . SER A 1 2 ? -30.755 -2.827 -17.649 1.00 0.00 2 SER A CA 15
ATOM 15312 C C . SER A 1 2 ? -29.634 -3.659 -17.031 1.00 0.00 2 SER A C 15
ATOM 15313 O O . SER A 1 2 ? -29.870 -4.749 -16.510 1.00 0.00 2 SER A O 15
ATOM 15321 N N . SER A 1 3 ? -28.414 -3.135 -17.093 1.00 0.00 3 SER A N 15
ATOM 15322 C CA . SER A 1 3 ? -27.256 -3.829 -16.543 1.00 0.00 3 SER A CA 15
ATOM 15323 C C . SER A 1 3 ? -27.175 -3.639 -15.032 1.00 0.00 3 SER A C 15
ATOM 15324 O O . SER A 1 3 ? -27.249 -4.601 -14.268 1.00 0.00 3 SER A O 15
ATOM 15332 N N . GLY A 1 4 ? -27.022 -2.388 -14.606 1.00 0.00 4 GLY A N 15
ATOM 15333 C CA . GLY A 1 4 ? -26.933 -2.093 -13.188 1.00 0.00 4 GLY A CA 15
ATOM 15334 C C . GLY A 1 4 ? -25.502 -1.910 -12.722 1.00 0.00 4 GLY A C 15
ATOM 15335 O O . GLY A 1 4 ? -24.726 -2.864 -12.689 1.00 0.00 4 GLY A O 15
ATOM 15339 N N . SER A 1 5 ? -25.152 -0.679 -12.363 1.00 0.00 5 SER A N 15
ATOM 15340 C CA . SER A 1 5 ? -23.803 -0.373 -11.902 1.00 0.00 5 SER A CA 15
ATOM 15341 C C . SER A 1 5 ? -23.642 -0.716 -10.424 1.00 0.00 5 SER A C 15
ATOM 15342 O O . SER A 1 5 ? -22.700 -1.406 -10.034 1.00 0.00 5 SER A O 15
ATOM 15350 N N . SER A 1 6 ? -24.570 -0.230 -9.606 1.00 0.00 6 SER A N 15
ATOM 15351 C CA . SER A 1 6 ? -24.530 -0.481 -8.170 1.00 0.00 6 SER A CA 15
ATOM 15352 C C . SER A 1 6 ? -23.235 0.047 -7.561 1.00 0.00 6 SER A C 15
ATOM 15353 O O . SER A 1 6 ? -22.625 -0.602 -6.712 1.00 0.00 6 SER A O 15
ATOM 15361 N N . GLY A 1 7 ? -22.820 1.230 -8.003 1.00 0.00 7 GLY A N 15
ATOM 15362 C CA . GLY A 1 7 ? -21.599 1.827 -7.492 1.00 0.00 7 GLY A CA 15
ATOM 15363 C C . GLY A 1 7 ? -20.386 1.470 -8.327 1.00 0.00 7 GLY A C 15
ATOM 15364 O O . GLY A 1 7 ? -20.041 0.296 -8.463 1.00 0.00 7 GLY A O 15
ATOM 15368 N N . MET A 1 8 ? -19.738 2.484 -8.890 1.00 0.00 8 MET A N 15
ATOM 15369 C CA . MET A 1 8 ? -18.556 2.271 -9.717 1.00 0.00 8 MET A CA 15
ATOM 15370 C C . MET A 1 8 ? -17.307 2.123 -8.853 1.00 0.00 8 MET A C 15
ATOM 15371 O O . MET A 1 8 ? -16.915 3.053 -8.148 1.00 0.00 8 MET A O 15
ATOM 15385 N N . ALA A 1 9 ? -16.687 0.949 -8.914 1.00 0.00 9 ALA A N 15
ATOM 15386 C CA . ALA A 1 9 ? -15.482 0.681 -8.138 1.00 0.00 9 ALA A CA 15
ATOM 15387 C C . ALA A 1 9 ? -14.238 0.748 -9.017 1.00 0.00 9 ALA A C 15
ATOM 15388 O O . ALA A 1 9 ? -14.133 0.037 -10.017 1.00 0.00 9 ALA A O 15
ATOM 15395 N N . SER A 1 10 ? -13.296 1.607 -8.638 1.00 0.00 10 SER A N 15
ATOM 15396 C CA . SER A 1 10 ? -12.061 1.769 -9.395 1.00 0.00 10 SER A CA 15
ATOM 15397 C C . SER A 1 10 ? -11.410 0.416 -9.670 1.00 0.00 10 SER A C 15
ATOM 15398 O O . SER A 1 10 ? -11.542 -0.521 -8.883 1.00 0.00 10 SER A O 15
ATOM 15406 N N . LYS A 1 11 ? -10.708 0.323 -10.794 1.00 0.00 11 LYS A N 15
ATOM 15407 C CA . LYS A 1 11 ? -10.035 -0.913 -11.175 1.00 0.00 11 LYS A CA 15
ATOM 15408 C C . LYS A 1 11 ? -8.705 -1.057 -10.442 1.00 0.00 11 LYS A C 15
ATOM 15409 O O . LYS A 1 11 ? -8.175 -0.087 -9.900 1.00 0.00 11 LYS A O 15
ATOM 15428 N N . CYS A 1 12 ? -8.169 -2.273 -10.431 1.00 0.00 12 CYS A N 15
ATOM 15429 C CA . CYS A 1 12 ? -6.900 -2.544 -9.766 1.00 0.00 12 CYS A CA 15
ATOM 15430 C C . CYS A 1 12 ? -5.746 -2.518 -10.764 1.00 0.00 12 CYS A C 15
ATOM 15431 O O . CYS A 1 12 ? -5.767 -3.195 -11.793 1.00 0.00 12 CYS A O 15
ATOM 15438 N N . PRO A 1 13 ? -4.715 -1.718 -10.455 1.00 0.00 13 PRO A N 15
ATOM 15439 C CA . PRO A 1 13 ? -3.533 -1.584 -11.311 1.00 0.00 13 PRO A CA 15
ATOM 15440 C C . PRO A 1 13 ? -2.678 -2.846 -11.320 1.00 0.00 13 PRO A C 15
ATOM 15441 O O . PRO A 1 13 ? -1.585 -2.865 -11.888 1.00 0.00 13 PRO A O 15
ATOM 15452 N N . LYS A 1 14 ? -3.181 -3.901 -10.687 1.00 0.00 14 LYS A N 15
ATOM 15453 C CA . LYS A 1 14 ? -2.465 -5.169 -10.623 1.00 0.00 14 LYS A CA 15
ATOM 15454 C C . LYS A 1 14 ? -3.138 -6.220 -11.500 1.00 0.00 14 LYS A C 15
ATOM 15455 O O . LYS A 1 14 ? -2.511 -6.796 -12.389 1.00 0.00 14 LYS A O 15
ATOM 15474 N N . CYS A 1 15 ? -4.420 -6.463 -11.245 1.00 0.00 15 CYS A N 15
ATOM 15475 C CA . CYS A 1 15 ? -5.179 -7.443 -12.011 1.00 0.00 15 CYS A CA 15
ATOM 15476 C C . CYS A 1 15 ? -6.239 -6.759 -12.870 1.00 0.00 15 CYS A C 15
ATOM 15477 O O . CYS A 1 15 ? -7.166 -7.404 -13.361 1.00 0.00 15 CYS A O 15
ATOM 15484 N N . ASP A 1 16 ? -6.094 -5.451 -13.048 1.00 0.00 16 ASP A N 15
ATOM 15485 C CA . ASP A 1 16 ? -7.037 -4.679 -13.849 1.00 0.00 16 ASP A CA 15
ATOM 15486 C C . ASP A 1 16 ? -8.468 -5.147 -13.604 1.00 0.00 16 ASP A C 15
ATOM 15487 O O . ASP A 1 16 ? -9.246 -5.319 -14.543 1.00 0.00 16 ASP A O 15
ATOM 15496 N N . LYS A 1 17 ? -8.809 -5.352 -12.337 1.00 0.00 17 LYS A N 15
ATOM 15497 C CA . LYS A 1 17 ? -10.147 -5.800 -11.967 1.00 0.00 17 LYS A CA 15
ATOM 15498 C C . LYS A 1 17 ? -10.853 -4.754 -11.110 1.00 0.00 17 LYS A C 15
ATOM 15499 O O . LYS A 1 17 ? -10.212 -3.892 -10.508 1.00 0.00 17 LYS A O 15
ATOM 15518 N N . THR A 1 18 ? -12.179 -4.835 -11.058 1.00 0.00 18 THR A N 15
ATOM 15519 C CA . THR A 1 18 ? -12.973 -3.897 -10.275 1.00 0.00 18 THR A CA 15
ATOM 15520 C C . THR A 1 18 ? -12.708 -4.064 -8.783 1.00 0.00 18 THR A C 15
ATOM 15521 O O . THR A 1 18 ? -13.201 -5.001 -8.156 1.00 0.00 18 THR A O 15
ATOM 15532 N N . VAL A 1 19 ? -11.926 -3.148 -8.220 1.00 0.00 19 VAL A N 15
ATOM 15533 C CA . VAL A 1 19 ? -11.597 -3.194 -6.800 1.00 0.00 19 VAL A CA 15
ATOM 15534 C C . VAL A 1 19 ? -12.848 -3.052 -5.941 1.00 0.00 19 VAL A C 15
ATOM 15535 O O . VAL A 1 19 ? -13.406 -1.962 -5.812 1.00 0.00 19 VAL A O 15
ATOM 15548 N N . TYR A 1 20 ? -13.285 -4.161 -5.354 1.00 0.00 20 TYR A N 15
ATOM 15549 C CA . TYR A 1 20 ? -14.472 -4.162 -4.508 1.00 0.00 20 TYR A CA 15
ATOM 15550 C C . TYR A 1 20 ? -14.278 -3.255 -3.297 1.00 0.00 20 TYR A C 15
ATOM 15551 O O . TYR A 1 20 ? -13.354 -3.445 -2.506 1.00 0.00 20 TYR A O 15
ATOM 15569 N N . PHE A 1 21 ? -15.157 -2.268 -3.157 1.00 0.00 21 PHE A N 15
ATOM 15570 C CA . PHE A 1 21 ? -15.084 -1.331 -2.043 1.00 0.00 21 PHE A CA 15
ATOM 15571 C C . PHE A 1 21 ? -14.806 -2.063 -0.733 1.00 0.00 21 PHE A C 15
ATOM 15572 O O . PHE A 1 21 ? -14.102 -1.554 0.138 1.00 0.00 21 PHE A O 15
ATOM 15589 N N . ALA A 1 22 ? -15.365 -3.262 -0.603 1.00 0.00 22 ALA A N 15
ATOM 15590 C CA . ALA A 1 22 ? -15.177 -4.066 0.599 1.00 0.00 22 ALA A CA 15
ATOM 15591 C C . ALA A 1 22 ? -13.698 -4.338 0.851 1.00 0.00 22 ALA A C 15
ATOM 15592 O O . ALA A 1 22 ? -13.206 -4.156 1.964 1.00 0.00 22 ALA A O 15
ATOM 15599 N N . GLU A 1 23 ? -12.995 -4.775 -0.189 1.00 0.00 23 GLU A N 15
ATOM 15600 C CA . GLU A 1 23 ? -11.572 -5.073 -0.078 1.00 0.00 23 GLU A CA 15
ATOM 15601 C C . GLU A 1 23 ? -10.732 -3.936 -0.652 1.00 0.00 23 GLU A C 15
ATOM 15602 O O . GLU A 1 23 ? -9.525 -4.079 -0.849 1.00 0.00 23 GLU A O 15
ATOM 15614 N N . LYS A 1 24 ? -11.378 -2.806 -0.918 1.00 0.00 24 LYS A N 15
ATOM 15615 C CA . LYS A 1 24 ? -10.692 -1.643 -1.469 1.00 0.00 24 LYS A CA 15
ATOM 15616 C C . LYS A 1 24 ? -9.734 -1.042 -0.446 1.00 0.00 24 LYS A C 15
ATOM 15617 O O . LYS A 1 24 ? -10.147 -0.622 0.635 1.00 0.00 24 LYS A O 15
ATOM 15636 N N . VAL A 1 25 ? -8.452 -1.003 -0.795 1.00 0.00 25 VAL A N 15
ATOM 15637 C CA . VAL A 1 25 ? -7.435 -0.451 0.092 1.00 0.00 25 VAL A CA 15
ATOM 15638 C C . VAL A 1 25 ? -6.673 0.684 -0.584 1.00 0.00 25 VAL A C 15
ATOM 15639 O O . VAL A 1 25 ? -6.312 0.590 -1.758 1.00 0.00 25 VAL A O 15
ATOM 15652 N N . SER A 1 26 ? -6.431 1.755 0.164 1.00 0.00 26 SER A N 15
ATOM 15653 C CA . SER A 1 26 ? -5.714 2.910 -0.365 1.00 0.00 26 SER A CA 15
ATOM 15654 C C . SER A 1 26 ? -4.207 2.736 -0.199 1.00 0.00 26 SER A C 15
ATOM 15655 O O . SER A 1 26 ? -3.736 2.251 0.829 1.00 0.00 26 SER A O 15
ATOM 15663 N N . SER A 1 27 ? -3.456 3.137 -1.220 1.00 0.00 27 SER A N 15
ATOM 15664 C CA . SER A 1 27 ? -2.002 3.023 -1.191 1.00 0.00 27 SER A CA 15
ATOM 15665 C C . SER A 1 27 ? -1.367 3.893 -2.271 1.00 0.00 27 SER A C 15
ATOM 15666 O O . SER A 1 27 ? -1.674 3.754 -3.456 1.00 0.00 27 SER A O 15
ATOM 15674 N N . LEU A 1 28 ? -0.480 4.789 -1.854 1.00 0.00 28 LEU A N 15
ATOM 15675 C CA . LEU A 1 28 ? 0.200 5.683 -2.786 1.00 0.00 28 LEU A CA 15
ATOM 15676 C C . LEU A 1 28 ? -0.805 6.410 -3.675 1.00 0.00 28 LEU A C 15
ATOM 15677 O O . LEU A 1 28 ? -0.530 6.687 -4.841 1.00 0.00 28 LEU A O 15
ATOM 15693 N N . GLY A 1 29 ? -1.970 6.717 -3.114 1.00 0.00 29 GLY A N 15
ATOM 15694 C CA . GLY A 1 29 ? -2.997 7.411 -3.869 1.00 0.00 29 GLY A CA 15
ATOM 15695 C C . GLY A 1 29 ? -3.661 6.519 -4.899 1.00 0.00 29 GLY A C 15
ATOM 15696 O O . GLY A 1 29 ? -4.130 6.994 -5.933 1.00 0.00 29 GLY A O 15
ATOM 15700 N N . LYS A 1 30 ? -3.702 5.221 -4.617 1.00 0.00 30 LYS A N 15
ATOM 15701 C CA . LYS A 1 30 ? -4.313 4.259 -5.526 1.00 0.00 30 LYS A CA 15
ATOM 15702 C C . LYS A 1 30 ? -5.132 3.228 -4.757 1.00 0.00 30 LYS A C 15
ATOM 15703 O O . LYS A 1 30 ? -5.079 3.170 -3.528 1.00 0.00 30 LYS A O 15
ATOM 15722 N N . ASP A 1 31 ? -5.887 2.415 -5.487 1.00 0.00 31 ASP A N 15
ATOM 15723 C CA . ASP A 1 31 ? -6.715 1.383 -4.873 1.00 0.00 31 ASP A CA 15
ATOM 15724 C C . ASP A 1 31 ? -6.308 -0.003 -5.362 1.00 0.00 31 ASP A C 15
ATOM 15725 O O . ASP A 1 31 ? -6.494 -0.339 -6.532 1.00 0.00 31 ASP A O 15
ATOM 15734 N N . TRP A 1 32 ? -5.751 -0.803 -4.460 1.00 0.00 32 TRP A N 15
ATOM 15735 C CA . TRP A 1 32 ? -5.316 -2.153 -4.801 1.00 0.00 32 TRP A CA 15
ATOM 15736 C C . TRP A 1 32 ? -6.096 -3.193 -4.004 1.00 0.00 32 TRP A C 15
ATOM 15737 O O . TRP A 1 32 ? -6.971 -2.851 -3.208 1.00 0.00 32 TRP A O 15
ATOM 15758 N N . HIS A 1 33 ? -5.772 -4.464 -4.221 1.00 0.00 33 HIS A N 15
ATOM 15759 C CA . HIS A 1 33 ? -6.442 -5.554 -3.522 1.00 0.00 33 HIS A CA 15
ATOM 15760 C C . HIS A 1 33 ? -5.665 -5.958 -2.273 1.00 0.00 33 HIS A C 15
ATOM 15761 O O . HIS A 1 33 ? -4.529 -5.528 -2.070 1.00 0.00 33 HIS A O 15
ATOM 15775 N N . LYS A 1 34 ? -6.284 -6.784 -1.437 1.00 0.00 34 LYS A N 15
ATOM 15776 C CA . LYS A 1 34 ? -5.651 -7.247 -0.208 1.00 0.00 34 LYS A CA 15
ATOM 15777 C C . LYS A 1 34 ? -4.603 -8.315 -0.504 1.00 0.00 34 LYS A C 15
ATOM 15778 O O . LYS A 1 34 ? -3.841 -8.712 0.378 1.00 0.00 34 LYS A O 15
ATOM 15797 N N . PHE A 1 35 ? -4.569 -8.775 -1.750 1.00 0.00 35 PHE A N 15
ATOM 15798 C CA . PHE A 1 35 ? -3.614 -9.797 -2.162 1.00 0.00 35 PHE A CA 15
ATOM 15799 C C . PHE A 1 35 ? -2.650 -9.249 -3.211 1.00 0.00 35 PHE A C 15
ATOM 15800 O O . PHE A 1 35 ? -1.586 -9.819 -3.451 1.00 0.00 35 PHE A O 15
ATOM 15817 N N . CYS A 1 36 ? -3.032 -8.139 -3.834 1.00 0.00 36 CYS A N 15
ATOM 15818 C CA . CYS A 1 36 ? -2.205 -7.513 -4.858 1.00 0.00 36 CYS A CA 15
ATOM 15819 C C . CYS A 1 36 ? -1.214 -6.535 -4.234 1.00 0.00 36 CYS A C 15
ATOM 15820 O O . CYS A 1 36 ? -0.408 -5.920 -4.933 1.00 0.00 36 CYS A O 15
ATOM 15827 N N . LEU A 1 37 ? -1.280 -6.396 -2.914 1.00 0.00 37 LEU A N 15
ATOM 15828 C CA . LEU A 1 37 ? -0.389 -5.493 -2.195 1.00 0.00 37 LEU A CA 15
ATOM 15829 C C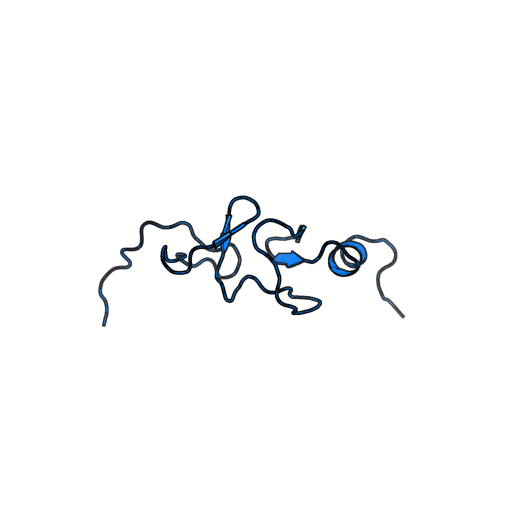 . LEU A 1 37 ? 0.875 -6.219 -1.745 1.00 0.00 37 LEU A C 15
ATOM 15830 O O . LEU A 1 37 ? 1.408 -5.951 -0.668 1.00 0.00 37 LEU A O 15
ATOM 15846 N N . LYS A 1 38 ? 1.351 -7.138 -2.578 1.00 0.00 38 LYS A N 15
ATOM 15847 C CA . LYS A 1 38 ? 2.555 -7.901 -2.269 1.00 0.00 38 LYS A CA 15
ATOM 15848 C C . LYS A 1 38 ? 3.620 -7.694 -3.341 1.00 0.00 38 LYS A C 15
ATOM 15849 O O . LYS A 1 38 ? 3.317 -7.665 -4.534 1.00 0.00 38 LYS A O 15
ATOM 15868 N N . CYS A 1 39 ? 4.869 -7.553 -2.909 1.00 0.00 39 CYS A N 15
ATOM 15869 C CA . CYS A 1 39 ? 5.979 -7.350 -3.831 1.00 0.00 39 CYS A CA 15
ATOM 15870 C C . CYS A 1 39 ? 6.065 -8.493 -4.838 1.00 0.00 39 CYS A C 15
ATOM 15871 O O . CYS A 1 39 ? 5.669 -9.621 -4.547 1.00 0.00 39 CYS A O 15
ATOM 15878 N N . GLU A 1 40 ? 6.586 -8.192 -6.024 1.00 0.00 40 GLU A N 15
ATOM 15879 C CA . GLU A 1 40 ? 6.724 -9.194 -7.074 1.00 0.00 40 GLU A CA 15
ATOM 15880 C C . GLU A 1 40 ? 8.157 -9.713 -7.147 1.00 0.00 40 GLU A C 15
ATOM 15881 O O . GLU A 1 40 ? 8.409 -10.799 -7.670 1.00 0.00 40 GLU A O 15
ATOM 15893 N N . ARG A 1 41 ? 9.091 -8.929 -6.619 1.00 0.00 41 ARG A N 15
ATOM 15894 C CA . ARG A 1 41 ? 10.499 -9.308 -6.626 1.00 0.00 41 ARG A CA 15
ATOM 15895 C C . ARG A 1 41 ? 10.822 -10.223 -5.448 1.00 0.00 41 ARG A C 15
ATOM 15896 O O . ARG A 1 41 ? 11.286 -11.349 -5.632 1.00 0.00 41 ARG A O 15
ATOM 15917 N N . CYS A 1 42 ? 10.573 -9.732 -4.239 1.00 0.00 42 CYS A N 15
ATOM 15918 C CA . CYS A 1 42 ? 10.837 -10.504 -3.031 1.00 0.00 42 CYS A CA 15
ATOM 15919 C C . CYS A 1 42 ? 9.574 -11.215 -2.552 1.00 0.00 42 CYS A C 15
ATOM 15920 O O . CYS A 1 42 ? 9.637 -12.325 -2.025 1.00 0.00 42 CYS A O 15
ATOM 15927 N N . SER A 1 43 ? 8.429 -10.567 -2.742 1.00 0.00 43 SER A N 15
ATOM 15928 C CA . SER A 1 43 ? 7.152 -11.135 -2.327 1.00 0.00 43 SER A CA 15
ATOM 15929 C C . SER A 1 43 ? 7.024 -11.131 -0.806 1.00 0.00 43 SER A C 15
ATOM 15930 O O . SER A 1 43 ? 6.722 -12.156 -0.194 1.00 0.00 43 SER A O 15
ATOM 15938 N N . LYS A 1 44 ? 7.256 -9.971 -0.202 1.00 0.00 44 LYS A N 15
ATOM 15939 C CA . LYS A 1 44 ? 7.166 -9.830 1.246 1.00 0.00 44 LYS A CA 15
ATOM 15940 C C . LYS A 1 44 ? 6.009 -8.914 1.633 1.00 0.00 44 LYS A C 15
ATOM 15941 O O . LYS A 1 44 ? 5.871 -7.812 1.102 1.00 0.00 44 LYS A O 15
ATOM 15960 N N . THR A 1 45 ? 5.179 -9.377 2.563 1.00 0.00 45 THR A N 15
ATOM 15961 C CA . THR A 1 45 ? 4.034 -8.600 3.021 1.00 0.00 45 THR A CA 15
ATOM 15962 C C . THR A 1 45 ? 4.364 -7.113 3.071 1.00 0.00 45 THR A C 15
ATOM 15963 O O . THR A 1 45 ? 5.288 -6.695 3.770 1.00 0.00 45 THR A O 15
ATOM 15974 N N . LEU A 1 46 ? 3.604 -6.318 2.327 1.00 0.00 46 LEU A N 15
ATOM 15975 C CA . LEU A 1 46 ? 3.815 -4.875 2.287 1.00 0.00 46 LEU A CA 15
ATOM 15976 C C . LEU A 1 46 ? 2.763 -4.147 3.119 1.00 0.00 46 LEU A C 15
ATOM 15977 O O . LEU A 1 46 ? 1.888 -4.773 3.719 1.00 0.00 46 LEU A O 15
ATOM 15993 N N . THR A 1 47 ? 2.853 -2.821 3.149 1.00 0.00 47 THR A N 15
ATOM 15994 C CA . THR A 1 47 ? 1.909 -2.008 3.906 1.00 0.00 47 THR A CA 15
ATOM 15995 C C . THR A 1 47 ? 1.291 -0.925 3.029 1.00 0.00 47 THR A C 15
ATOM 15996 O O . THR A 1 47 ? 1.987 -0.171 2.348 1.00 0.00 47 THR A O 15
ATOM 16007 N N . PRO A 1 48 ? -0.048 -0.842 3.046 1.00 0.00 48 PRO A N 15
ATOM 16008 C CA . PRO A 1 48 ? -0.789 0.147 2.259 1.00 0.00 48 PRO A CA 15
ATOM 16009 C C . PRO A 1 48 ? -0.597 1.567 2.782 1.00 0.00 48 PRO A C 15
ATOM 16010 O O . PRO A 1 48 ? -1.364 2.038 3.620 1.00 0.00 48 PRO A O 15
ATOM 16021 N N . GLY A 1 49 ? 0.432 2.243 2.281 1.00 0.00 49 GLY A N 15
ATOM 16022 C CA . GLY A 1 49 ? 0.706 3.602 2.710 1.00 0.00 49 GLY A CA 15
ATOM 16023 C C . GLY A 1 49 ? 2.164 3.817 3.063 1.00 0.00 49 GLY A C 15
ATOM 16024 O O . GLY A 1 49 ? 2.492 4.668 3.887 1.00 0.00 49 GLY A O 15
ATOM 16028 N N . GLY A 1 50 ? 3.043 3.040 2.436 1.00 0.00 50 GLY A N 15
ATOM 16029 C CA . GLY A 1 50 ? 4.464 3.163 2.703 1.00 0.00 50 GLY A CA 15
ATOM 16030 C C . GLY A 1 50 ? 5.296 2.210 1.867 1.00 0.00 50 GLY A C 15
ATOM 16031 O O . GLY A 1 50 ? 5.904 1.278 2.395 1.00 0.00 50 GLY A O 15
ATOM 16035 N N . HIS A 1 51 ? 5.322 2.442 0.559 1.00 0.00 51 HIS A N 15
ATOM 16036 C CA . HIS A 1 51 ? 6.085 1.596 -0.353 1.00 0.00 51 HIS A CA 15
ATOM 16037 C C . HIS A 1 51 ? 6.235 2.263 -1.716 1.00 0.00 51 HIS A C 15
ATOM 16038 O O . HIS A 1 51 ? 5.535 3.226 -2.027 1.00 0.00 51 HIS A O 15
ATOM 16052 N N . ALA A 1 52 ? 7.154 1.746 -2.525 1.00 0.00 52 ALA A N 15
ATOM 16053 C CA . ALA A 1 52 ? 7.396 2.291 -3.855 1.00 0.00 52 ALA A CA 15
ATOM 16054 C C . ALA A 1 52 ? 6.599 1.533 -4.912 1.00 0.00 52 ALA A C 15
ATOM 16055 O O . ALA A 1 52 ? 6.107 0.434 -4.661 1.00 0.00 52 ALA A O 15
ATOM 16062 N N . GLU A 1 53 ? 6.475 2.130 -6.093 1.00 0.00 53 GLU A N 15
ATOM 16063 C CA . GLU A 1 53 ? 5.736 1.511 -7.187 1.00 0.00 53 GLU A CA 15
ATOM 16064 C C . GLU A 1 53 ? 6.400 1.806 -8.529 1.00 0.00 53 GLU A C 15
ATOM 16065 O O . GLU A 1 53 ? 7.001 2.864 -8.717 1.00 0.00 53 GLU A O 15
ATOM 16077 N N . HIS A 1 54 ? 6.289 0.862 -9.458 1.00 0.00 54 HIS A N 15
ATOM 16078 C CA . HIS A 1 54 ? 6.878 1.020 -10.783 1.00 0.00 54 HIS A CA 15
ATOM 16079 C C . HIS A 1 54 ? 6.056 0.282 -11.835 1.00 0.00 54 HIS A C 15
ATOM 16080 O O . HIS A 1 54 ? 5.831 -0.924 -11.727 1.00 0.00 54 HIS A O 15
ATOM 16094 N N . ASP A 1 55 ? 5.611 1.013 -12.851 1.00 0.00 55 ASP A N 15
ATOM 16095 C CA . ASP A 1 55 ? 4.814 0.427 -13.922 1.00 0.00 55 ASP A CA 15
ATOM 16096 C C . ASP A 1 55 ? 3.516 -0.158 -13.377 1.00 0.00 55 ASP A C 15
ATOM 16097 O O . ASP A 1 55 ? 2.938 -1.070 -13.967 1.00 0.00 55 ASP A O 15
ATOM 16106 N N . GLY A 1 56 ? 3.063 0.372 -12.244 1.00 0.00 56 GLY A N 15
ATOM 16107 C CA . GLY A 1 56 ? 1.837 -0.112 -11.637 1.00 0.00 56 GLY A CA 15
ATOM 16108 C C . GLY A 1 56 ? 2.060 -1.343 -10.781 1.00 0.00 56 GLY A C 15
ATOM 16109 O O . GLY A 1 56 ? 1.141 -2.133 -10.565 1.00 0.00 56 GLY A O 15
ATOM 16113 N N . LYS A 1 57 ? 3.285 -1.509 -10.294 1.00 0.00 57 LYS A N 15
ATOM 16114 C CA . LYS A 1 57 ? 3.628 -2.653 -9.458 1.00 0.00 57 LYS A CA 15
ATOM 16115 C C . LYS A 1 57 ? 4.418 -2.212 -8.230 1.00 0.00 57 LYS A C 15
ATOM 16116 O O . LYS A 1 57 ? 5.386 -1.456 -8.323 1.00 0.00 57 LYS A O 15
ATOM 16135 N N . PRO A 1 58 ? 4.000 -2.695 -7.051 1.00 0.00 58 PRO A N 15
ATOM 16136 C CA . PRO A 1 58 ? 4.656 -2.365 -5.782 1.00 0.00 58 PRO A CA 15
ATOM 16137 C C . PRO A 1 58 ? 6.038 -2.999 -5.662 1.00 0.00 58 PRO A C 15
ATOM 16138 O O . PRO A 1 58 ? 6.267 -4.107 -6.148 1.00 0.00 58 PRO A O 15
ATOM 16149 N N . PHE A 1 59 ? 6.955 -2.290 -5.013 1.00 0.00 59 PHE A N 15
ATOM 16150 C CA . PHE A 1 59 ? 8.315 -2.783 -4.830 1.00 0.00 59 PHE A CA 15
ATOM 16151 C C . PHE A 1 59 ? 8.955 -2.168 -3.589 1.00 0.00 59 PHE A C 15
ATOM 16152 O O . PHE A 1 59 ? 8.910 -0.953 -3.391 1.00 0.00 59 PHE A O 15
ATOM 16169 N N . CYS A 1 60 ? 9.549 -3.015 -2.755 1.00 0.00 60 CYS A N 15
ATOM 16170 C CA . CYS A 1 60 ? 10.197 -2.556 -1.533 1.00 0.00 60 CYS A CA 15
ATOM 16171 C C . CYS A 1 60 ? 11.135 -1.387 -1.820 1.00 0.00 60 CYS A C 15
ATOM 16172 O O . CYS A 1 60 ? 11.715 -1.293 -2.902 1.00 0.00 60 CYS A O 15
ATOM 16179 N N . HIS A 1 61 ? 11.279 -0.498 -0.842 1.00 0.00 61 HIS A N 15
ATOM 16180 C CA . HIS A 1 61 ? 12.147 0.665 -0.989 1.00 0.00 61 HIS A CA 15
ATOM 16181 C C . HIS A 1 61 ? 13.475 0.275 -1.630 1.00 0.00 61 HIS A C 15
ATOM 16182 O O . HIS A 1 61 ? 13.982 0.974 -2.507 1.00 0.00 61 HIS A O 15
ATOM 16196 N N . LYS A 1 62 ? 14.034 -0.846 -1.186 1.00 0.00 62 LYS A N 15
ATOM 16197 C CA . LYS A 1 62 ? 15.303 -1.331 -1.716 1.00 0.00 62 LYS A CA 15
ATOM 16198 C C . LYS A 1 62 ? 15.743 -2.601 -0.996 1.00 0.00 62 LYS A C 15
ATOM 16199 O O . LYS A 1 62 ? 15.289 -2.908 0.106 1.00 0.00 62 LYS A O 15
ATOM 16218 N N . PRO A 1 63 ? 16.650 -3.358 -1.631 1.00 0.00 63 PRO A N 15
ATOM 16219 C CA . PRO A 1 63 ? 17.198 -3.003 -2.944 1.00 0.00 63 PRO A CA 15
ATOM 16220 C C . PRO A 1 63 ? 16.164 -3.134 -4.058 1.00 0.00 63 PRO A C 15
ATOM 16221 O O . PRO A 1 63 ? 16.339 -2.589 -5.148 1.00 0.00 63 PRO A O 15
ATOM 16232 N N . CYS A 1 64 ? 15.087 -3.860 -3.777 1.00 0.00 64 CYS A N 15
ATOM 16233 C CA . CYS A 1 64 ? 14.025 -4.063 -4.754 1.00 0.00 64 CYS A CA 15
ATOM 16234 C C . CYS A 1 64 ? 13.935 -2.879 -5.713 1.00 0.00 64 CYS A C 15
ATOM 16235 O O . CYS A 1 64 ? 14.393 -2.955 -6.854 1.00 0.00 64 CYS A O 15
ATOM 16242 N N . TYR A 1 65 ? 13.342 -1.787 -5.243 1.00 0.00 65 TYR A N 15
ATOM 16243 C CA . TYR A 1 65 ? 13.190 -0.589 -6.059 1.00 0.00 65 TYR A CA 15
ATOM 16244 C C . TYR A 1 65 ? 14.533 -0.146 -6.633 1.00 0.00 65 TYR A C 15
ATOM 16245 O O . TYR A 1 65 ? 14.680 0.013 -7.844 1.00 0.00 65 TYR A O 15
ATOM 16263 N N . ALA A 1 66 ? 15.509 0.049 -5.753 1.00 0.00 66 ALA A N 15
ATOM 16264 C CA . ALA A 1 66 ? 16.841 0.470 -6.171 1.00 0.00 66 ALA A CA 15
ATOM 16265 C C . ALA A 1 66 ? 17.259 -0.230 -7.459 1.00 0.00 66 ALA A C 15
ATOM 16266 O O . ALA A 1 66 ? 17.431 0.409 -8.498 1.00 0.00 66 ALA A O 15
ATOM 16273 N N . THR A 1 67 ? 17.422 -1.547 -7.386 1.00 0.00 67 THR A N 15
ATOM 16274 C CA . THR A 1 67 ? 17.822 -2.334 -8.546 1.00 0.00 67 THR A CA 15
ATOM 16275 C C . THR A 1 67 ? 17.014 -1.944 -9.779 1.00 0.00 67 THR A C 15
ATOM 16276 O O . THR A 1 67 ? 17.554 -1.390 -10.738 1.00 0.00 67 THR A O 15
ATOM 16287 N N . LEU A 1 68 ? 15.719 -2.237 -9.749 1.00 0.00 68 LEU A N 15
ATOM 16288 C CA . LEU A 1 68 ? 14.836 -1.916 -10.865 1.00 0.00 68 LEU A CA 15
ATOM 16289 C C . LEU A 1 68 ? 15.212 -0.576 -11.489 1.00 0.00 68 LEU A C 15
ATOM 16290 O O . LEU A 1 68 ? 15.129 -0.400 -12.705 1.00 0.00 68 LEU A O 15
ATOM 16306 N N . PHE A 1 69 ? 15.629 0.366 -10.649 1.00 0.00 69 PHE A N 15
ATOM 16307 C CA . PHE A 1 69 ? 16.019 1.691 -11.118 1.00 0.00 69 PHE A CA 15
ATOM 16308 C C . PHE A 1 69 ? 17.523 1.900 -10.965 1.00 0.00 69 PHE A C 15
ATOM 16309 O O . PHE A 1 69 ? 17.980 2.515 -10.002 1.00 0.00 69 PHE A O 15
ATOM 16326 N N . GLY A 1 70 ? 18.287 1.383 -11.922 1.00 0.00 70 GLY A N 15
ATOM 16327 C CA . GLY A 1 70 ? 19.731 1.523 -11.875 1.00 0.00 70 GLY A CA 15
ATOM 16328 C C . GLY A 1 70 ? 20.412 0.924 -13.089 1.00 0.00 70 GLY A C 15
ATOM 16329 O O . GLY A 1 70 ? 19.748 0.492 -14.032 1.00 0.00 70 GLY A O 15
ATOM 16333 N N . SER A 1 71 ? 21.740 0.898 -13.069 1.00 0.00 71 SER A N 15
ATOM 16334 C CA . SER A 1 71 ? 22.512 0.352 -14.179 1.00 0.00 71 SER A CA 15
ATOM 16335 C C . SER A 1 71 ? 22.624 -1.165 -14.069 1.00 0.00 71 SER A C 15
ATOM 16336 O O . SER A 1 71 ? 22.971 -1.698 -13.016 1.00 0.00 71 SER A O 15
ATOM 16344 N N . GLY A 1 72 ? 22.327 -1.856 -15.165 1.00 0.00 72 GLY A N 15
ATOM 16345 C CA . GLY A 1 72 ? 22.400 -3.305 -15.172 1.00 0.00 72 GLY A CA 15
ATOM 16346 C C . GLY A 1 72 ? 23.125 -3.844 -16.389 1.00 0.00 72 GLY A C 15
ATOM 16347 O O . GLY A 1 72 ? 23.740 -3.099 -17.152 1.00 0.00 72 GLY A O 15
ATOM 16351 N N . PRO A 1 73 ? 23.060 -5.170 -16.583 1.00 0.00 73 PRO A N 15
ATOM 16352 C CA . PRO A 1 73 ? 23.711 -5.837 -17.714 1.00 0.00 73 PRO A CA 15
ATOM 16353 C C . PRO A 1 73 ? 23.040 -5.511 -19.044 1.00 0.00 73 PRO A C 15
ATOM 16354 O O . PRO A 1 73 ? 22.015 -6.096 -19.392 1.00 0.00 73 PRO A O 15
ATOM 16365 N N . SER A 1 74 ? 23.626 -4.575 -19.783 1.00 0.00 74 SER A N 15
ATOM 16366 C CA . SER A 1 74 ? 23.083 -4.169 -21.074 1.00 0.00 74 SER A CA 15
ATOM 16367 C C . SER A 1 74 ? 24.136 -4.295 -22.170 1.00 0.00 74 SER A C 15
ATOM 16368 O O . SER A 1 74 ? 25.317 -4.503 -21.892 1.00 0.00 74 SER A O 15
ATOM 16376 N N . SER A 1 75 ? 23.699 -4.168 -23.419 1.00 0.00 75 SER A N 15
ATOM 16377 C CA . SER A 1 75 ? 24.602 -4.271 -24.559 1.00 0.00 75 SER A CA 15
ATOM 16378 C C . SER A 1 75 ? 25.135 -2.898 -24.957 1.00 0.00 75 SER A C 15
ATOM 16379 O O . SER A 1 75 ? 24.649 -1.871 -24.486 1.00 0.00 75 SER A O 15
ATOM 16387 N N . GLY A 1 76 ? 26.138 -2.889 -25.829 1.00 0.00 76 GLY A N 15
ATOM 16388 C CA . GLY A 1 76 ? 26.722 -1.638 -26.277 1.00 0.00 76 GLY A CA 15
ATOM 16389 C C . GLY A 1 76 ? 28.006 -1.842 -27.055 1.00 0.00 76 GLY A C 15
ATOM 16390 O O . GLY A 1 76 ? 28.640 -2.886 -26.902 1.00 0.00 76 GLY A O 15
ATOM 16396 N N . GLY A 1 1 ? -39.238 3.566 -17.555 1.00 0.00 1 GLY A N 16
ATOM 16397 C CA . GLY A 1 1 ? -38.578 2.314 -17.876 1.00 0.00 1 GLY A CA 16
ATOM 16398 C C . GLY A 1 1 ? -37.280 2.520 -18.632 1.00 0.00 1 GLY A C 16
ATOM 16399 O O . GLY A 1 1 ? -37.078 1.943 -19.700 1.00 0.00 1 GLY A O 16
ATOM 16403 N N . SER A 1 2 ? -36.399 3.345 -18.077 1.00 0.00 2 SER A N 16
ATOM 16404 C CA . SER A 1 2 ? -35.115 3.630 -18.709 1.00 0.00 2 SER A CA 16
ATOM 16405 C C . SER A 1 2 ? -33.960 3.201 -17.809 1.00 0.00 2 SER A C 16
ATOM 16406 O O . SER A 1 2 ? -32.967 3.916 -17.673 1.00 0.00 2 SER A O 16
ATOM 16414 N N . SER A 1 3 ? -34.098 2.030 -17.197 1.00 0.00 3 SER A N 16
ATOM 16415 C CA . SER A 1 3 ? -33.068 1.506 -16.308 1.00 0.00 3 SER A CA 16
ATOM 16416 C C . SER A 1 3 ? -31.807 1.147 -17.088 1.00 0.00 3 SER A C 16
ATOM 16417 O O . SER A 1 3 ? -31.821 0.256 -17.936 1.00 0.00 3 SER A O 16
ATOM 16425 N N . GLY A 1 4 ? -30.717 1.848 -16.793 1.00 0.00 4 GLY A N 16
ATOM 16426 C CA . GLY A 1 4 ? -29.462 1.590 -17.475 1.00 0.00 4 GLY A CA 16
ATOM 16427 C C . GLY A 1 4 ? -28.279 2.227 -16.773 1.00 0.00 4 GLY A C 16
ATOM 16428 O O . GLY A 1 4 ? -27.733 3.225 -17.244 1.00 0.00 4 GLY A O 16
ATOM 16432 N N . SER A 1 5 ? -27.882 1.650 -15.643 1.00 0.00 5 SER A N 16
ATOM 16433 C CA . SER A 1 5 ? -26.760 2.172 -14.873 1.00 0.00 5 SER A CA 16
ATOM 16434 C C . SER A 1 5 ? -26.000 1.040 -14.186 1.00 0.00 5 SER A C 16
ATOM 16435 O O . SER A 1 5 ? -26.505 -0.075 -14.062 1.00 0.00 5 SER A O 16
ATOM 16443 N N . SER A 1 6 ? -24.784 1.338 -13.741 1.00 0.00 6 SER A N 16
ATOM 16444 C CA . SER A 1 6 ? -23.952 0.346 -13.070 1.00 0.00 6 SER A CA 16
ATOM 16445 C C . SER A 1 6 ? -23.210 0.967 -11.891 1.00 0.00 6 SER A C 16
ATOM 16446 O O . SER A 1 6 ? -23.280 2.175 -11.665 1.00 0.00 6 SER A O 16
ATOM 16454 N N . GLY A 1 7 ? -22.498 0.131 -11.140 1.00 0.00 7 GLY A N 16
ATOM 16455 C CA . GLY A 1 7 ? -21.753 0.616 -9.993 1.00 0.00 7 GLY A CA 16
ATOM 16456 C C . GLY A 1 7 ? -20.444 1.272 -10.386 1.00 0.00 7 GLY A C 16
ATOM 16457 O O . GLY A 1 7 ? -19.643 0.687 -11.115 1.00 0.00 7 GLY A O 16
ATOM 16461 N N . MET A 1 8 ? -20.228 2.492 -9.905 1.00 0.00 8 MET A N 16
ATOM 16462 C CA . MET A 1 8 ? -19.007 3.228 -10.211 1.00 0.00 8 MET A CA 16
ATOM 16463 C C . MET A 1 8 ? -18.138 3.383 -8.967 1.00 0.00 8 MET A C 16
ATOM 16464 O O . MET A 1 8 ? -18.550 3.998 -7.984 1.00 0.00 8 MET A O 16
ATOM 16478 N N . ALA A 1 9 ? -16.935 2.820 -9.017 1.00 0.00 9 ALA A N 16
ATOM 16479 C CA . ALA A 1 9 ? -16.008 2.897 -7.895 1.00 0.00 9 ALA A CA 16
ATOM 16480 C C . ALA A 1 9 ? -14.561 2.858 -8.374 1.00 0.00 9 ALA A C 16
ATOM 16481 O O . ALA A 1 9 ? -14.296 2.827 -9.576 1.00 0.00 9 ALA A O 16
ATOM 16488 N N . SER A 1 10 ? -13.629 2.861 -7.427 1.00 0.00 10 SER A N 16
ATOM 16489 C CA . SER A 1 10 ? -12.208 2.831 -7.753 1.00 0.00 10 SER A CA 16
ATOM 16490 C C . SER A 1 10 ? -11.781 1.433 -8.191 1.00 0.00 10 SER A C 16
ATOM 16491 O O . SER A 1 10 ? -12.137 0.436 -7.563 1.00 0.00 10 SER A O 16
ATOM 16499 N N . LYS A 1 11 ? -11.014 1.368 -9.275 1.00 0.00 11 LYS A N 16
ATOM 16500 C CA . LYS A 1 11 ? -10.536 0.094 -9.799 1.00 0.00 11 LYS A CA 16
ATOM 16501 C C . LYS A 1 11 ? -9.195 -0.281 -9.175 1.00 0.00 11 LYS A C 16
ATOM 16502 O O . LYS A 1 11 ? -8.638 0.471 -8.376 1.00 0.00 11 LYS A O 16
ATOM 16521 N N . CYS A 1 12 ? -8.681 -1.449 -9.548 1.00 0.00 12 CYS A N 16
ATOM 16522 C CA . CYS A 1 12 ? -7.405 -1.924 -9.027 1.00 0.00 12 CYS A CA 16
ATOM 16523 C C . CYS A 1 12 ? -6.359 -1.998 -10.135 1.00 0.00 12 CYS A C 16
ATOM 16524 O O . CYS A 1 12 ? -6.555 -2.640 -11.167 1.00 0.00 12 CYS A O 16
ATOM 16531 N N . PRO A 1 13 ? -5.219 -1.325 -9.918 1.00 0.00 13 PRO A N 16
ATOM 16532 C CA . PRO A 1 13 ? -4.118 -1.300 -10.886 1.00 0.00 13 PRO A CA 16
ATOM 16533 C C . PRO A 1 13 ? -3.415 -2.648 -11.000 1.00 0.00 13 PRO A C 16
ATOM 16534 O O . PRO A 1 13 ? -2.400 -2.775 -11.685 1.00 0.00 13 PRO A O 16
ATOM 16545 N N . LYS A 1 14 ? -3.962 -3.654 -10.326 1.00 0.00 14 LYS A N 16
ATOM 16546 C CA . LYS A 1 14 ? -3.389 -4.994 -10.353 1.00 0.00 14 LYS A CA 16
ATOM 16547 C C . LYS A 1 14 ? -4.228 -5.928 -11.219 1.00 0.00 14 LYS A C 16
ATOM 16548 O O . LYS A 1 14 ? -3.715 -6.565 -12.140 1.00 0.00 14 LYS A O 16
ATOM 16567 N N . CYS A 1 15 ? -5.521 -6.002 -10.921 1.00 0.00 15 CYS A N 16
ATOM 16568 C CA . CYS A 1 15 ? -6.432 -6.856 -11.673 1.00 0.00 15 CYS A CA 16
ATOM 16569 C C . CYS A 1 15 ? -7.499 -6.025 -12.379 1.00 0.00 15 CYS A C 16
ATOM 16570 O O . CYS A 1 15 ? -8.516 -6.553 -12.827 1.00 0.00 15 CYS A O 16
ATOM 16577 N N . ASP A 1 16 ? -7.258 -4.722 -12.474 1.00 0.00 16 ASP A N 16
ATOM 16578 C CA . ASP A 1 16 ? -8.197 -3.816 -13.126 1.00 0.00 16 ASP A CA 16
ATOM 16579 C C . ASP A 1 16 ? -9.636 -4.180 -12.776 1.00 0.00 16 ASP A C 16
ATOM 16580 O O . ASP A 1 16 ? -10.490 -4.301 -13.655 1.00 0.00 16 ASP A O 16
ATOM 16589 N N . LYS A 1 17 ? -9.899 -4.356 -11.485 1.00 0.00 17 LYS A N 16
ATOM 16590 C CA . LYS A 1 17 ? -11.234 -4.706 -11.016 1.00 0.00 17 LYS A CA 16
ATOM 16591 C C . LYS A 1 17 ? -11.821 -3.589 -10.160 1.00 0.00 17 LYS A C 16
ATOM 16592 O O . LYS A 1 17 ? -11.093 -2.863 -9.482 1.00 0.00 17 LYS A O 16
ATOM 16611 N N . THR A 1 18 ? -13.144 -3.455 -10.195 1.00 0.00 18 THR A N 16
ATOM 16612 C CA . THR A 1 18 ? -13.828 -2.426 -9.423 1.00 0.00 18 THR A CA 16
ATOM 16613 C C . THR A 1 18 ? -13.735 -2.707 -7.928 1.00 0.00 18 THR A C 16
ATOM 16614 O O . THR A 1 18 ? -14.614 -3.346 -7.350 1.00 0.00 18 THR A O 16
ATOM 16625 N N . VAL A 1 19 ? -12.663 -2.226 -7.306 1.00 0.00 19 VAL A N 16
ATOM 16626 C CA . VAL A 1 19 ? -12.456 -2.424 -5.876 1.00 0.00 19 VAL A CA 16
ATOM 16627 C C . VAL A 1 19 ? -13.635 -1.891 -5.070 1.00 0.00 19 VAL A C 16
ATOM 16628 O O . VAL A 1 19 ? -14.201 -0.847 -5.396 1.00 0.00 19 VAL A O 16
ATOM 16641 N N . TYR A 1 20 ? -14.000 -2.614 -4.018 1.00 0.00 20 TYR A N 16
ATOM 16642 C CA . TYR A 1 20 ? -15.114 -2.215 -3.166 1.00 0.00 20 TYR A CA 16
ATOM 16643 C C . TYR A 1 20 ? -14.642 -1.956 -1.738 1.00 0.00 20 TYR A C 16
ATOM 16644 O O . TYR A 1 20 ? -13.601 -2.458 -1.315 1.00 0.00 20 TYR A O 16
ATOM 16662 N N . PHE A 1 21 ? -15.417 -1.168 -1.000 1.00 0.00 21 PHE A N 16
ATOM 16663 C CA . PHE A 1 21 ? -15.080 -0.841 0.381 1.00 0.00 21 PHE A CA 16
ATOM 16664 C C . PHE A 1 21 ? -14.600 -2.079 1.132 1.00 0.00 21 PHE A C 16
ATOM 16665 O O . PHE A 1 21 ? -13.784 -1.985 2.048 1.00 0.00 21 PHE A O 16
ATOM 16682 N N . ALA A 1 22 ? -15.114 -3.240 0.737 1.00 0.00 22 ALA A N 16
ATOM 16683 C CA . ALA A 1 22 ? -14.738 -4.497 1.371 1.00 0.00 22 ALA A CA 16
ATOM 16684 C C . ALA A 1 22 ? -13.223 -4.620 1.489 1.00 0.00 22 ALA A C 16
ATOM 16685 O O . ALA A 1 22 ? -12.692 -4.831 2.579 1.00 0.00 22 ALA A O 16
ATOM 16692 N N . GLU A 1 23 ? -12.533 -4.489 0.361 1.00 0.00 23 GLU A N 16
ATOM 16693 C CA . GLU A 1 23 ? -11.079 -4.588 0.340 1.00 0.00 23 GLU A CA 16
ATOM 16694 C C . GLU A 1 23 ? -10.454 -3.307 -0.206 1.00 0.00 23 GLU A C 16
ATOM 16695 O O . GLU A 1 23 ? -9.294 -3.294 -0.618 1.00 0.00 23 GLU A O 16
ATOM 16707 N N . LYS A 1 24 ? -11.232 -2.230 -0.206 1.00 0.00 24 LYS A N 16
ATOM 16708 C CA . LYS A 1 24 ? -10.758 -0.942 -0.700 1.00 0.00 24 LYS A CA 16
ATOM 16709 C C . LYS A 1 24 ? -9.647 -0.394 0.190 1.00 0.00 24 LYS A C 16
ATOM 16710 O O . LYS A 1 24 ? -9.912 0.216 1.226 1.00 0.00 24 LYS A O 16
ATOM 16729 N N . VAL A 1 25 ? -8.402 -0.615 -0.221 1.00 0.00 25 VAL A N 16
ATOM 16730 C CA . VAL A 1 25 ? -7.251 -0.141 0.538 1.00 0.00 25 VAL A CA 16
ATOM 16731 C C . VAL A 1 25 ? -6.514 0.962 -0.214 1.00 0.00 25 VAL A C 16
ATOM 16732 O O . VAL A 1 25 ? -5.937 0.725 -1.275 1.00 0.00 25 VAL A O 16
ATOM 16745 N N . SER A 1 26 ? -6.536 2.168 0.344 1.00 0.00 26 SER A N 16
ATOM 16746 C CA . SER A 1 26 ? -5.872 3.309 -0.275 1.00 0.00 26 SER A CA 16
ATOM 16747 C C . SER A 1 26 ? -4.357 3.194 -0.140 1.00 0.00 26 SER A C 16
ATOM 16748 O O . SER A 1 26 ? -3.793 3.478 0.917 1.00 0.00 26 SER A O 16
ATOM 16756 N N . SER A 1 27 ? -3.703 2.777 -1.219 1.00 0.00 27 SER A N 16
ATOM 16757 C CA . SER A 1 27 ? -2.253 2.620 -1.222 1.00 0.00 27 SER A CA 16
ATOM 16758 C C . SER A 1 27 ? -1.616 3.483 -2.307 1.00 0.00 27 SER A C 16
ATOM 16759 O O . SER A 1 27 ? -1.806 3.243 -3.500 1.00 0.00 27 SER A O 16
ATOM 16767 N N . LEU A 1 28 ? -0.859 4.490 -1.884 1.00 0.00 28 LEU A N 16
ATOM 16768 C CA . LEU A 1 28 ? -0.192 5.390 -2.819 1.00 0.00 28 LEU A CA 16
ATOM 16769 C C . LEU A 1 28 ? -1.207 6.101 -3.708 1.00 0.00 28 LEU A C 16
ATOM 16770 O O . LEU A 1 28 ? -0.947 6.354 -4.884 1.00 0.00 28 LEU A O 16
ATOM 16786 N N . GLY A 1 29 ? -2.364 6.422 -3.138 1.00 0.00 29 GLY A N 16
ATOM 16787 C CA . GLY A 1 29 ? -3.400 7.103 -3.893 1.00 0.00 29 GLY A CA 16
ATOM 16788 C C . GLY A 1 29 ? -4.259 6.144 -4.693 1.00 0.00 29 GLY A C 16
ATOM 16789 O O . GLY A 1 29 ? -5.400 6.455 -5.033 1.00 0.00 29 GLY A O 16
ATOM 16793 N N . LYS A 1 30 ? -3.709 4.973 -4.997 1.00 0.00 30 LYS A N 16
ATOM 16794 C CA . LYS A 1 30 ? -4.431 3.964 -5.763 1.00 0.00 30 LYS A CA 16
ATOM 16795 C C . LYS A 1 30 ? -5.069 2.932 -4.838 1.00 0.00 30 LYS A C 16
ATOM 16796 O O . LYS A 1 30 ? -4.502 2.575 -3.806 1.00 0.00 30 LYS A O 16
ATOM 16815 N N . ASP A 1 31 ? -6.250 2.455 -5.216 1.00 0.00 31 ASP A N 16
ATOM 16816 C CA . ASP A 1 31 ? -6.964 1.462 -4.422 1.00 0.00 31 ASP A CA 16
ATOM 16817 C C . ASP A 1 31 ? -6.655 0.051 -4.912 1.00 0.00 31 ASP A C 16
ATOM 16818 O O . ASP A 1 31 ? -6.962 -0.302 -6.051 1.00 0.00 31 ASP A O 16
ATOM 16827 N N . TRP A 1 32 ? -6.047 -0.751 -4.045 1.00 0.00 32 TRP A N 16
ATOM 16828 C CA . TRP A 1 32 ? -5.696 -2.124 -4.391 1.00 0.00 32 TRP A CA 16
ATOM 16829 C C . TRP A 1 32 ? -6.438 -3.115 -3.501 1.00 0.00 32 TRP A C 16
ATOM 16830 O O . TRP A 1 32 ? -7.288 -2.729 -2.698 1.00 0.00 32 TRP A O 16
ATOM 16851 N N . HIS A 1 33 ? -6.111 -4.395 -3.648 1.00 0.00 33 HIS A N 16
ATOM 16852 C CA . HIS A 1 33 ? -6.747 -5.443 -2.857 1.00 0.00 33 HIS A CA 16
ATOM 16853 C C . HIS A 1 33 ? -5.785 -5.989 -1.806 1.00 0.00 33 HIS A C 16
ATOM 16854 O O . HIS A 1 33 ? -4.610 -6.226 -2.088 1.00 0.00 33 HIS A O 16
ATOM 16868 N N . LYS A 1 34 ? -6.290 -6.186 -0.593 1.00 0.00 34 LYS A N 16
ATOM 16869 C CA . LYS A 1 34 ? -5.477 -6.705 0.500 1.00 0.00 34 LYS A CA 16
ATOM 16870 C C . LYS A 1 34 ? -4.717 -7.955 0.067 1.00 0.00 34 LYS A C 16
ATOM 16871 O O . LYS A 1 34 ? -3.751 -8.361 0.714 1.00 0.00 34 LYS A O 16
ATOM 16890 N N . PHE A 1 35 ? -5.157 -8.559 -1.031 1.00 0.00 35 PHE A N 16
ATOM 16891 C CA . PHE A 1 35 ? -4.517 -9.762 -1.551 1.00 0.00 35 PHE A CA 16
ATOM 16892 C C . PHE A 1 35 ? -3.632 -9.433 -2.749 1.00 0.00 35 PHE A C 16
ATOM 16893 O O . PHE A 1 35 ? -2.697 -10.170 -3.066 1.00 0.00 35 PHE A O 16
ATOM 16910 N N . CYS A 1 36 ? -3.933 -8.321 -3.412 1.00 0.00 36 CYS A N 16
ATOM 16911 C CA . CYS A 1 36 ? -3.167 -7.893 -4.576 1.00 0.00 36 CYS A CA 16
ATOM 16912 C C . CYS A 1 36 ? -1.860 -7.228 -4.153 1.00 0.00 36 CYS A C 16
ATOM 16913 O O . CYS A 1 36 ? -0.818 -7.428 -4.777 1.00 0.00 36 CYS A O 16
ATOM 16920 N N . LEU A 1 37 ? -1.924 -6.436 -3.088 1.00 0.00 37 LEU A N 16
ATOM 16921 C CA . LEU A 1 37 ? -0.746 -5.741 -2.580 1.00 0.00 37 LEU A CA 16
ATOM 16922 C C . LEU A 1 37 ? 0.386 -6.723 -2.296 1.00 0.00 37 LEU A C 16
ATOM 16923 O O . LEU A 1 37 ? 0.590 -7.139 -1.155 1.00 0.00 37 LEU A O 16
ATOM 16939 N N . LYS A 1 38 ? 1.121 -7.088 -3.341 1.00 0.00 38 LYS A N 16
ATOM 16940 C CA . LYS A 1 38 ? 2.235 -8.019 -3.205 1.00 0.00 38 LYS A CA 16
ATOM 16941 C C . LYS A 1 38 ? 3.325 -7.715 -4.228 1.00 0.00 38 LYS A C 16
ATOM 16942 O O . LYS A 1 38 ? 3.095 -7.788 -5.435 1.00 0.00 38 LYS A O 16
ATOM 16961 N N . CYS A 1 39 ? 4.513 -7.376 -3.737 1.00 0.00 39 CYS A N 16
ATOM 16962 C CA . CYS A 1 39 ? 5.639 -7.062 -4.608 1.00 0.00 39 CYS A CA 16
ATOM 16963 C C . CYS A 1 39 ? 5.621 -7.938 -5.857 1.00 0.00 39 CYS A C 16
ATOM 16964 O O . CYS A 1 39 ? 5.112 -9.058 -5.834 1.00 0.00 39 CYS A O 16
ATOM 16971 N N . GLU A 1 40 ? 6.180 -7.419 -6.946 1.00 0.00 40 GLU A N 16
ATOM 16972 C CA . GLU A 1 40 ? 6.228 -8.154 -8.204 1.00 0.00 40 GLU A CA 16
ATOM 16973 C C . GLU A 1 40 ? 7.595 -8.801 -8.405 1.00 0.00 40 GLU A C 16
ATOM 16974 O O . GLU A 1 40 ? 7.757 -9.687 -9.244 1.00 0.00 40 GLU A O 16
ATOM 16986 N N . ARG A 1 41 ? 8.576 -8.351 -7.629 1.00 0.00 41 ARG A N 16
ATOM 16987 C CA . ARG A 1 41 ? 9.930 -8.885 -7.722 1.00 0.00 41 ARG A CA 16
ATOM 16988 C C . ARG A 1 41 ? 10.192 -9.898 -6.612 1.00 0.00 41 ARG A C 16
ATOM 16989 O O . ARG A 1 41 ? 10.534 -11.051 -6.877 1.00 0.00 41 ARG A O 16
ATOM 17010 N N . CYS A 1 42 ? 10.031 -9.460 -5.368 1.00 0.00 42 CYS A N 16
ATOM 17011 C CA . CYS A 1 42 ? 10.251 -10.328 -4.217 1.00 0.00 42 CYS A CA 16
ATOM 17012 C C . CYS A 1 42 ? 8.981 -11.096 -3.864 1.00 0.00 42 CYS A C 16
ATOM 17013 O O . CYS A 1 42 ? 9.031 -12.117 -3.178 1.00 0.00 42 CYS A O 16
ATOM 17020 N N . SER A 1 43 ? 7.844 -10.598 -4.337 1.00 0.00 43 SER A N 16
ATOM 17021 C CA . SER A 1 43 ? 6.560 -11.235 -4.069 1.00 0.00 43 SER A CA 16
ATOM 17022 C C . SER A 1 43 ? 6.309 -11.340 -2.568 1.00 0.00 43 SER A C 16
ATOM 17023 O O . SER A 1 43 ? 5.805 -12.353 -2.080 1.00 0.00 43 SER A O 16
ATOM 17031 N N . LYS A 1 44 ? 6.663 -10.287 -1.840 1.00 0.00 44 LYS A N 16
ATOM 17032 C CA . LYS A 1 44 ? 6.476 -10.258 -0.394 1.00 0.00 44 LYS A CA 16
ATOM 17033 C C . LYS A 1 44 ? 5.488 -9.167 0.005 1.00 0.00 44 LYS A C 16
ATOM 17034 O O . LYS A 1 44 ? 5.601 -8.022 -0.432 1.00 0.00 44 LYS A O 16
ATOM 17053 N N . THR A 1 45 ? 4.518 -9.530 0.839 1.00 0.00 45 THR A N 16
ATOM 17054 C CA . THR A 1 45 ? 3.510 -8.583 1.297 1.00 0.00 45 THR A CA 16
ATOM 17055 C C . THR A 1 45 ? 4.119 -7.207 1.542 1.00 0.00 45 THR A C 16
ATOM 17056 O O . THR A 1 45 ? 5.312 -7.086 1.825 1.00 0.00 45 THR A O 16
ATOM 17067 N N . LEU A 1 46 ? 3.294 -6.172 1.431 1.00 0.00 46 LEU A N 16
ATOM 17068 C CA . LEU A 1 46 ? 3.752 -4.802 1.641 1.00 0.00 46 LEU A CA 16
ATOM 17069 C C . LEU A 1 46 ? 2.772 -4.029 2.517 1.00 0.00 46 LEU A C 16
ATOM 17070 O O . LEU A 1 46 ? 1.658 -4.486 2.776 1.00 0.00 46 LEU A O 16
ATOM 17086 N N . THR A 1 47 ? 3.193 -2.852 2.971 1.00 0.00 47 THR A N 16
ATOM 17087 C CA . THR A 1 47 ? 2.353 -2.014 3.818 1.00 0.00 47 THR A CA 16
ATOM 17088 C C . THR A 1 47 ? 1.551 -1.022 2.985 1.00 0.00 47 THR A C 16
ATOM 17089 O O . THR A 1 47 ? 2.100 -0.233 2.215 1.00 0.00 47 THR A O 16
ATOM 17100 N N . PRO A 1 48 ? 0.219 -1.058 3.140 1.00 0.00 48 PRO A N 16
ATOM 17101 C CA . PRO A 1 48 ? -0.688 -0.166 2.411 1.00 0.00 48 PRO A CA 16
ATOM 17102 C C . PRO A 1 48 ? -0.575 1.282 2.875 1.00 0.00 48 PRO A C 16
ATOM 17103 O O . PRO A 1 48 ? -1.340 1.732 3.727 1.00 0.00 48 PRO A O 16
ATOM 17114 N N . GLY A 1 49 ? 0.385 2.007 2.309 1.00 0.00 49 GLY A N 16
ATOM 17115 C CA . GLY A 1 49 ? 0.581 3.397 2.678 1.00 0.00 49 GLY A CA 16
ATOM 17116 C C . GLY A 1 49 ? 2.019 3.702 3.047 1.00 0.00 49 GLY A C 16
ATOM 17117 O O . GLY A 1 49 ? 2.282 4.379 4.040 1.00 0.00 49 GLY A O 16
ATOM 17121 N N . GLY A 1 50 ? 2.953 3.200 2.245 1.00 0.00 50 GLY A N 16
ATOM 17122 C CA . GLY A 1 50 ? 4.361 3.433 2.511 1.00 0.00 50 GLY A CA 16
ATOM 17123 C C . GLY A 1 50 ? 5.261 2.509 1.715 1.00 0.00 50 GLY A C 16
ATOM 17124 O O . GLY A 1 50 ? 6.199 1.924 2.258 1.00 0.00 50 GLY A O 16
ATOM 17128 N N . HIS A 1 51 ? 4.977 2.376 0.423 1.00 0.00 51 HIS A N 16
ATOM 17129 C CA . HIS A 1 51 ? 5.767 1.515 -0.449 1.00 0.00 51 HIS A CA 16
ATOM 17130 C C . HIS A 1 51 ? 6.066 2.211 -1.774 1.00 0.00 51 HIS A C 16
ATOM 17131 O O . HIS A 1 51 ? 5.563 3.302 -2.039 1.00 0.00 51 HIS A O 16
ATOM 17145 N N . ALA A 1 52 ? 6.887 1.572 -2.601 1.00 0.00 52 ALA A N 16
ATOM 17146 C CA . ALA A 1 52 ? 7.251 2.129 -3.897 1.00 0.00 52 ALA A CA 16
ATOM 17147 C C . ALA A 1 52 ? 6.525 1.407 -5.028 1.00 0.00 52 ALA A C 16
ATOM 17148 O O . ALA A 1 52 ? 6.053 0.284 -4.857 1.00 0.00 52 ALA A O 16
ATOM 17155 N N . GLU A 1 53 ? 6.440 2.061 -6.183 1.00 0.00 53 GLU A N 16
ATOM 17156 C CA . GLU A 1 53 ? 5.770 1.480 -7.341 1.00 0.00 53 GLU A CA 16
ATOM 17157 C C . GLU A 1 53 ? 6.505 1.837 -8.630 1.00 0.00 53 GLU A C 16
ATOM 17158 O O . GLU A 1 53 ? 7.096 2.911 -8.743 1.00 0.00 53 GLU A O 16
ATOM 17170 N N . HIS A 1 54 ? 6.463 0.928 -9.599 1.00 0.00 54 HIS A N 16
ATOM 17171 C CA . HIS A 1 54 ? 7.125 1.146 -10.880 1.00 0.00 54 HIS A CA 16
ATOM 17172 C C . HIS A 1 54 ? 6.386 0.422 -12.002 1.00 0.00 54 HIS A C 16
ATOM 17173 O O . HIS A 1 54 ? 6.431 -0.804 -12.098 1.00 0.00 54 HIS A O 16
ATOM 17187 N N . ASP A 1 55 ? 5.708 1.190 -12.848 1.00 0.00 55 ASP A N 16
ATOM 17188 C CA . ASP A 1 55 ? 4.960 0.622 -13.964 1.00 0.00 55 ASP A CA 16
ATOM 17189 C C . ASP A 1 55 ? 3.678 -0.045 -13.476 1.00 0.00 55 ASP A C 16
ATOM 17190 O O . ASP A 1 55 ? 3.162 -0.963 -14.113 1.00 0.00 55 ASP A O 16
ATOM 17199 N N . GLY A 1 56 ? 3.169 0.422 -12.340 1.00 0.00 56 GLY A N 16
ATOM 17200 C CA . GLY A 1 56 ? 1.953 -0.142 -11.785 1.00 0.00 56 GLY A CA 16
ATOM 17201 C C . GLY A 1 56 ? 2.230 -1.244 -10.782 1.00 0.00 56 GLY A C 16
ATOM 17202 O O . GLY A 1 56 ? 1.411 -1.516 -9.904 1.00 0.00 56 GLY A O 16
ATOM 17206 N N . LYS A 1 57 ? 3.387 -1.883 -10.912 1.00 0.00 57 LYS A N 16
ATOM 17207 C CA . LYS A 1 57 ? 3.772 -2.963 -10.011 1.00 0.00 57 LYS A CA 16
ATOM 17208 C C . LYS A 1 57 ? 4.542 -2.422 -8.811 1.00 0.00 57 LYS A C 16
ATOM 17209 O O . LYS A 1 57 ? 5.515 -1.680 -8.951 1.00 0.00 57 LYS A O 16
ATOM 17228 N N . PRO A 1 58 ? 4.101 -2.802 -7.603 1.00 0.00 58 PRO A N 16
ATOM 17229 C CA . PRO A 1 58 ? 4.737 -2.369 -6.355 1.00 0.00 58 PRO A CA 16
ATOM 17230 C C . PRO A 1 58 ? 6.114 -2.994 -6.158 1.00 0.00 58 PRO A C 16
ATOM 17231 O O . PRO A 1 58 ? 6.346 -4.141 -6.542 1.00 0.00 58 PRO A O 16
ATOM 17242 N N . PHE A 1 59 ? 7.023 -2.234 -5.557 1.00 0.00 59 PHE A N 16
ATOM 17243 C CA . PHE A 1 59 ? 8.378 -2.715 -5.309 1.00 0.00 59 PHE A CA 16
ATOM 17244 C C . PHE A 1 59 ? 8.942 -2.112 -4.026 1.00 0.00 59 PHE A C 16
ATOM 17245 O O . PHE A 1 59 ? 8.980 -0.892 -3.864 1.00 0.00 59 PHE A O 16
ATOM 17262 N N . CYS A 1 60 ? 9.379 -2.976 -3.116 1.00 0.00 60 CYS A N 16
ATOM 17263 C CA . CYS A 1 60 ? 9.941 -2.531 -1.846 1.00 0.00 60 CYS A CA 16
ATOM 17264 C C . CYS A 1 60 ? 10.919 -1.379 -2.058 1.00 0.00 60 CYS A C 16
ATOM 17265 O O . CYS A 1 60 ? 11.427 -1.176 -3.161 1.00 0.00 60 CYS A O 16
ATOM 17272 N N . HIS A 1 61 ? 11.177 -0.626 -0.993 1.00 0.00 61 HIS A N 16
ATOM 17273 C CA . HIS A 1 61 ? 12.094 0.506 -1.062 1.00 0.00 61 HIS A CA 16
ATOM 17274 C C . HIS A 1 61 ? 13.450 0.075 -1.612 1.00 0.00 61 HIS A C 16
ATOM 17275 O O . HIS A 1 61 ? 14.072 0.794 -2.394 1.00 0.00 61 HIS A O 16
ATOM 17289 N N . LYS A 1 62 ? 13.903 -1.104 -1.199 1.00 0.00 62 LYS A N 16
ATOM 17290 C CA . LYS A 1 62 ? 15.185 -1.633 -1.650 1.00 0.00 62 LYS A CA 16
ATOM 17291 C C . LYS A 1 62 ? 15.498 -2.959 -0.964 1.00 0.00 62 LYS A C 16
ATOM 17292 O O . LYS A 1 62 ? 14.973 -3.271 0.105 1.00 0.00 62 LYS A O 16
ATOM 17311 N N . PRO A 1 63 ? 16.376 -3.757 -1.589 1.00 0.00 63 PRO A N 16
ATOM 17312 C CA . PRO A 1 63 ? 17.008 -3.395 -2.862 1.00 0.00 63 PRO A CA 16
ATOM 17313 C C . PRO A 1 63 ? 16.020 -3.407 -4.023 1.00 0.00 63 PRO A C 16
ATOM 17314 O O . PRO A 1 63 ? 16.288 -2.845 -5.086 1.00 0.00 63 PRO A O 16
ATOM 17325 N N . CYS A 1 64 ? 14.876 -4.051 -3.815 1.00 0.00 64 CYS A N 16
ATOM 17326 C CA . CYS A 1 64 ? 13.848 -4.137 -4.844 1.00 0.00 64 CYS A CA 16
ATOM 17327 C C . CYS A 1 64 ? 13.890 -2.916 -5.759 1.00 0.00 64 CYS A C 16
ATOM 17328 O O . CYS A 1 64 ? 14.386 -2.986 -6.884 1.00 0.00 64 CYS A O 16
ATOM 17335 N N . TYR A 1 65 ? 13.367 -1.798 -5.268 1.00 0.00 65 TYR A N 16
ATOM 17336 C CA . TYR A 1 65 ? 13.343 -0.562 -6.040 1.00 0.00 65 TYR A CA 16
ATOM 17337 C C . TYR A 1 65 ? 14.755 -0.138 -6.434 1.00 0.00 65 TYR A C 16
ATOM 17338 O O . TYR A 1 65 ? 15.016 0.193 -7.591 1.00 0.00 65 TYR A O 16
ATOM 17356 N N . ALA A 1 66 ? 15.662 -0.150 -5.463 1.00 0.00 66 ALA A N 16
ATOM 17357 C CA . ALA A 1 66 ? 17.048 0.230 -5.707 1.00 0.00 66 ALA A CA 16
ATOM 17358 C C . ALA A 1 66 ? 17.533 -0.298 -7.053 1.00 0.00 66 ALA A C 16
ATOM 17359 O O . ALA A 1 66 ? 17.869 0.474 -7.951 1.00 0.00 66 ALA A O 16
ATOM 17366 N N . THR A 1 67 ? 17.568 -1.621 -7.187 1.00 0.00 67 THR A N 16
ATOM 17367 C CA . THR A 1 67 ? 18.014 -2.252 -8.423 1.00 0.00 67 THR A CA 16
ATOM 17368 C C . THR A 1 67 ? 17.210 -1.751 -9.617 1.00 0.00 67 THR A C 16
ATOM 17369 O O . THR A 1 67 ? 17.764 -1.169 -10.551 1.00 0.00 67 THR A O 16
ATOM 17380 N N . LEU A 1 68 ? 15.902 -1.981 -9.582 1.00 0.00 68 LEU A N 16
ATOM 17381 C CA . LEU A 1 68 ? 15.021 -1.551 -10.663 1.00 0.00 68 LEU A CA 16
ATOM 17382 C C . LEU A 1 68 ? 15.404 -0.161 -11.158 1.00 0.00 68 LEU A C 16
ATOM 17383 O O . LEU A 1 68 ? 15.366 0.115 -12.358 1.00 0.00 68 LEU A O 16
ATOM 17399 N N . PHE A 1 69 ? 15.776 0.712 -10.228 1.00 0.00 69 PHE A N 16
ATOM 17400 C CA . PHE A 1 69 ? 16.168 2.074 -10.570 1.00 0.00 69 PHE A CA 16
ATOM 17401 C C . PHE A 1 69 ? 17.631 2.325 -10.213 1.00 0.00 69 PHE A C 16
ATOM 17402 O O . PHE A 1 69 ? 17.938 2.863 -9.151 1.00 0.00 69 PHE A O 16
ATOM 17419 N N . GLY A 1 70 ? 18.529 1.929 -11.110 1.00 0.00 70 GLY A N 16
ATOM 17420 C CA . GLY A 1 70 ? 19.948 2.118 -10.872 1.00 0.00 70 GLY A CA 16
ATOM 17421 C C . GLY A 1 70 ? 20.766 2.027 -12.145 1.00 0.00 70 GLY A C 16
ATOM 17422 O O . GLY A 1 70 ? 20.685 2.902 -13.007 1.00 0.00 70 GLY A O 16
ATOM 17426 N N . SER A 1 71 ? 21.559 0.966 -12.262 1.00 0.00 71 SER A N 16
ATOM 17427 C CA . SER A 1 71 ? 22.400 0.767 -13.437 1.00 0.00 71 SER A CA 16
ATOM 17428 C C . SER A 1 71 ? 21.590 0.930 -14.719 1.00 0.00 71 SER A C 16
ATOM 17429 O O . SER A 1 71 ? 20.897 0.009 -15.150 1.00 0.00 71 SER A O 16
ATOM 17437 N N . GLY A 1 72 ? 21.683 2.110 -15.325 1.00 0.00 72 GLY A N 16
ATOM 17438 C CA . GLY A 1 72 ? 20.954 2.373 -16.552 1.00 0.00 72 GLY A CA 16
ATOM 17439 C C . GLY A 1 72 ? 21.707 3.301 -17.485 1.00 0.00 72 GLY A C 16
ATOM 17440 O O . GLY A 1 72 ? 22.342 4.265 -17.058 1.00 0.00 72 GLY A O 16
ATOM 17444 N N . PRO A 1 73 ? 21.641 3.011 -18.793 1.00 0.00 73 PRO A N 16
ATOM 17445 C CA . PRO A 1 73 ? 22.317 3.814 -19.817 1.00 0.00 73 PRO A CA 16
ATOM 17446 C C . PRO A 1 73 ? 21.680 5.188 -19.989 1.00 0.00 73 PRO A C 16
ATOM 17447 O O . PRO A 1 73 ? 20.694 5.340 -20.711 1.00 0.00 73 PRO A O 16
ATOM 17458 N N . SER A 1 74 ? 22.249 6.188 -19.323 1.00 0.00 74 SER A N 16
ATOM 17459 C CA . SER A 1 74 ? 21.734 7.549 -19.400 1.00 0.00 74 SER A CA 16
ATOM 17460 C C . SER A 1 74 ? 21.865 8.100 -20.817 1.00 0.00 74 SER A C 16
ATOM 17461 O O . SER A 1 74 ? 22.919 8.607 -21.202 1.00 0.00 74 SER A O 16
ATOM 17469 N N . SER A 1 75 ? 20.787 7.996 -21.588 1.00 0.00 75 SER A N 16
ATOM 17470 C CA . SER A 1 75 ? 20.782 8.480 -22.964 1.00 0.00 75 SER A CA 16
ATOM 17471 C C . SER A 1 75 ? 21.547 9.795 -23.080 1.00 0.00 75 SER A C 16
ATOM 17472 O O . SER A 1 75 ? 21.701 10.525 -22.102 1.00 0.00 75 SER A O 16
ATOM 17480 N N . GLY A 1 76 ? 22.024 10.090 -24.285 1.00 0.00 76 GLY A N 16
ATOM 17481 C CA . GLY A 1 76 ? 22.768 11.317 -24.509 1.00 0.00 76 GLY A CA 16
ATOM 17482 C C . GLY A 1 76 ? 21.938 12.379 -25.203 1.00 0.00 76 GLY A C 16
ATOM 17483 O O . GLY A 1 76 ? 21.891 12.394 -26.432 1.00 0.00 76 GLY A O 16
ATOM 17489 N N . GLY A 1 1 ? -27.755 -4.503 -30.479 1.00 0.00 1 GLY A N 17
ATOM 17490 C CA . GLY A 1 1 ? -26.909 -5.322 -29.631 1.00 0.00 1 GLY A CA 17
ATOM 17491 C C . GLY A 1 1 ? -27.353 -5.307 -28.182 1.00 0.00 1 GLY A C 17
ATOM 17492 O O . GLY A 1 1 ? -26.945 -4.439 -27.410 1.00 0.00 1 GLY A O 17
ATOM 17496 N N . SER A 1 2 ? -28.192 -6.268 -27.811 1.00 0.00 2 SER A N 17
ATOM 17497 C CA . SER A 1 2 ? -28.697 -6.359 -26.446 1.00 0.00 2 SER A CA 17
ATOM 17498 C C . SER A 1 2 ? -27.547 -6.405 -25.444 1.00 0.00 2 SER A C 17
ATOM 17499 O O . SER A 1 2 ? -26.850 -7.413 -25.328 1.00 0.00 2 SER A O 17
ATOM 17507 N N . SER A 1 3 ? -27.355 -5.305 -24.722 1.00 0.00 3 SER A N 17
ATOM 17508 C CA . SER A 1 3 ? -26.287 -5.217 -23.733 1.00 0.00 3 SER A CA 17
ATOM 17509 C C . SER A 1 3 ? -26.686 -4.295 -22.584 1.00 0.00 3 SER A C 17
ATOM 17510 O O . SER A 1 3 ? -27.699 -3.600 -22.654 1.00 0.00 3 SER A O 17
ATOM 17518 N N . GLY A 1 4 ? -25.880 -4.295 -21.527 1.00 0.00 4 GLY A N 17
ATOM 17519 C CA . GLY A 1 4 ? -26.165 -3.455 -20.378 1.00 0.00 4 GLY A CA 17
ATOM 17520 C C . GLY A 1 4 ? -25.118 -3.588 -19.289 1.00 0.00 4 GLY A C 17
ATOM 17521 O O . GLY A 1 4 ? -25.377 -4.175 -18.239 1.00 0.00 4 GLY A O 17
ATOM 17525 N N . SER A 1 5 ? -23.932 -3.043 -19.540 1.00 0.00 5 SER A N 17
ATOM 17526 C CA . SER A 1 5 ? -22.841 -3.109 -18.575 1.00 0.00 5 SER A CA 17
ATOM 17527 C C . SER A 1 5 ? -22.566 -1.735 -17.973 1.00 0.00 5 SER A C 17
ATOM 17528 O O . SER A 1 5 ? -21.412 -1.340 -17.801 1.00 0.00 5 SER A O 17
ATOM 17536 N N . SER A 1 6 ? -23.633 -1.011 -17.653 1.00 0.00 6 SER A N 17
ATOM 17537 C CA . SER A 1 6 ? -23.508 0.321 -17.073 1.00 0.00 6 SER A CA 17
ATOM 17538 C C . SER A 1 6 ? -23.072 0.239 -15.613 1.00 0.00 6 SER A C 17
ATOM 17539 O O . SER A 1 6 ? -23.892 0.035 -14.719 1.00 0.00 6 SER A O 17
ATOM 17547 N N . GLY A 1 7 ? -21.773 0.401 -15.380 1.00 0.00 7 GLY A N 17
ATOM 17548 C CA . GLY A 1 7 ? -21.249 0.342 -14.028 1.00 0.00 7 GLY A CA 17
ATOM 17549 C C . GLY A 1 7 ? -19.784 0.724 -13.956 1.00 0.00 7 GLY A C 17
ATOM 17550 O O . GLY A 1 7 ? -18.910 -0.143 -13.935 1.00 0.00 7 GLY A O 17
ATOM 17554 N N . MET A 1 8 ? -19.515 2.024 -13.920 1.00 0.00 8 MET A N 17
ATOM 17555 C CA . MET A 1 8 ? -18.144 2.519 -13.852 1.00 0.00 8 MET A CA 17
ATOM 17556 C C . MET A 1 8 ? -17.634 2.509 -12.414 1.00 0.00 8 MET A C 17
ATOM 17557 O O . MET A 1 8 ? -18.358 2.871 -11.487 1.00 0.00 8 MET A O 17
ATOM 17571 N N . ALA A 1 9 ? -16.385 2.093 -12.237 1.00 0.00 9 ALA A N 17
ATOM 17572 C CA . ALA A 1 9 ? -15.779 2.038 -10.913 1.00 0.00 9 ALA A CA 17
ATOM 17573 C C . ALA A 1 9 ? -14.262 1.910 -11.008 1.00 0.00 9 ALA A C 17
ATOM 17574 O O . ALA A 1 9 ? -13.739 1.284 -11.930 1.00 0.00 9 ALA A O 17
ATOM 17581 N N . SER A 1 10 ? -13.561 2.507 -10.050 1.00 0.00 10 SER A N 17
ATOM 17582 C CA . SER A 1 10 ? -12.103 2.463 -10.029 1.00 0.00 10 SER A CA 17
ATOM 17583 C C . SER A 1 10 ? -11.601 1.027 -10.142 1.00 0.00 10 SER A C 17
ATOM 17584 O O . SER A 1 10 ? -12.088 0.130 -9.454 1.00 0.00 10 SER A O 17
ATOM 17592 N N . LYS A 1 11 ? -10.624 0.817 -11.017 1.00 0.00 11 LYS A N 17
ATOM 17593 C CA . LYS A 1 11 ? -10.052 -0.509 -11.222 1.00 0.00 11 LYS A CA 17
ATOM 17594 C C . LYS A 1 11 ? -8.769 -0.680 -10.415 1.00 0.00 11 LYS A C 17
ATOM 17595 O O . LYS A 1 11 ? -8.319 0.248 -9.743 1.00 0.00 11 LYS A O 17
ATOM 17614 N N . CYS A 1 12 ? -8.184 -1.871 -10.488 1.00 0.00 12 CYS A N 17
ATOM 17615 C CA . CYS A 1 12 ? -6.952 -2.163 -9.765 1.00 0.00 12 CYS A CA 17
ATOM 17616 C C . CYS A 1 12 ? -5.758 -2.192 -10.715 1.00 0.00 12 CYS A C 17
ATOM 17617 O O . CYS A 1 12 ? -5.751 -2.903 -11.721 1.00 0.00 12 CYS A O 17
ATOM 17624 N N . PRO A 1 13 ? -4.724 -1.402 -10.390 1.00 0.00 13 PRO A N 17
ATOM 17625 C CA . PRO A 1 13 ? -3.506 -1.320 -11.201 1.00 0.00 13 PRO A CA 17
ATOM 17626 C C . PRO A 1 13 ? -2.677 -2.599 -11.133 1.00 0.00 13 PRO A C 17
ATOM 17627 O O . PRO A 1 13 ? -1.563 -2.658 -11.653 1.00 0.00 13 PRO A O 17
ATOM 17638 N N . LYS A 1 14 ? -3.228 -3.622 -10.488 1.00 0.00 14 LYS A N 17
ATOM 17639 C CA . LYS A 1 14 ? -2.541 -4.901 -10.353 1.00 0.00 14 LYS A CA 17
ATOM 17640 C C . LYS A 1 14 ? -3.219 -5.974 -11.198 1.00 0.00 14 LYS A C 17
ATOM 17641 O O . LYS A 1 14 ? -2.570 -6.657 -11.990 1.00 0.00 14 LYS A O 17
ATOM 17660 N N . CYS A 1 15 ? -4.529 -6.117 -11.025 1.00 0.00 15 CYS A N 17
ATOM 17661 C CA . CYS A 1 15 ? -5.296 -7.107 -11.772 1.00 0.00 15 CYS A CA 17
ATOM 17662 C C . CYS A 1 15 ? -6.306 -6.429 -12.694 1.00 0.00 15 CYS A C 17
ATOM 17663 O O . CYS A 1 15 ? -7.198 -7.079 -13.239 1.00 0.00 15 CYS A O 17
ATOM 17670 N N . ASP A 1 16 ? -6.157 -5.120 -12.864 1.00 0.00 16 ASP A N 17
ATOM 17671 C CA . ASP A 1 16 ? -7.055 -4.354 -13.721 1.00 0.00 16 ASP A CA 17
ATOM 17672 C C . ASP A 1 16 ? -8.502 -4.793 -13.522 1.00 0.00 16 ASP A C 17
ATOM 17673 O O . ASP A 1 16 ? -9.217 -5.069 -14.486 1.00 0.00 16 ASP A O 17
ATOM 17682 N N . LYS A 1 17 ? -8.929 -4.856 -12.265 1.00 0.00 17 LYS A N 17
ATOM 17683 C CA . LYS A 1 17 ? -10.291 -5.261 -11.938 1.00 0.00 17 LYS A CA 17
ATOM 17684 C C . LYS A 1 17 ? -10.993 -4.189 -11.112 1.00 0.00 17 LYS A C 17
ATOM 17685 O O . LYS A 1 17 ? -10.346 -3.349 -10.486 1.00 0.00 17 LYS A O 17
ATOM 17704 N N . THR A 1 18 ? -12.322 -4.224 -11.112 1.00 0.00 18 THR A N 17
ATOM 17705 C CA . THR A 1 18 ? -13.113 -3.257 -10.362 1.00 0.00 18 THR A CA 17
ATOM 17706 C C . THR A 1 18 ? -13.032 -3.525 -8.863 1.00 0.00 18 THR A C 17
ATOM 17707 O O . THR A 1 18 ? -13.716 -4.406 -8.343 1.00 0.00 18 THR A O 17
ATOM 17718 N N . VAL A 1 19 ? -12.193 -2.758 -8.174 1.00 0.00 19 VAL A N 17
ATOM 17719 C CA . VAL A 1 19 ? -12.025 -2.912 -6.733 1.00 0.00 19 VAL A CA 17
ATOM 17720 C C . VAL A 1 19 ? -13.302 -2.538 -5.988 1.00 0.00 19 VAL A C 17
ATOM 17721 O O . VAL A 1 19 ? -13.916 -1.507 -6.266 1.00 0.00 19 VAL A O 17
ATOM 17734 N N . TYR A 1 20 ? -13.695 -3.381 -5.040 1.00 0.00 20 TYR A N 17
ATOM 17735 C CA . TYR A 1 20 ? -14.900 -3.140 -4.256 1.00 0.00 20 TYR A CA 17
ATOM 17736 C C . TYR A 1 20 ? -14.557 -2.904 -2.788 1.00 0.00 20 TYR A C 17
ATOM 17737 O O . TYR A 1 20 ? -13.568 -3.432 -2.277 1.00 0.00 20 TYR A O 17
ATOM 17755 N N . PHE A 1 21 ? -15.380 -2.108 -2.115 1.00 0.00 21 PHE A N 17
ATOM 17756 C CA . PHE A 1 21 ? -15.165 -1.801 -0.706 1.00 0.00 21 PHE A CA 17
ATOM 17757 C C . PHE A 1 21 ? -14.720 -3.043 0.060 1.00 0.00 21 PHE A C 17
ATOM 17758 O O . PHE A 1 21 ? -13.887 -2.964 0.962 1.00 0.00 21 PHE A O 17
ATOM 17775 N N . ALA A 1 22 ? -15.284 -4.190 -0.306 1.00 0.00 22 ALA A N 17
ATOM 17776 C CA . ALA A 1 22 ? -14.945 -5.450 0.345 1.00 0.00 22 ALA A CA 17
ATOM 17777 C C . ALA A 1 22 ? -13.440 -5.568 0.562 1.00 0.00 22 ALA A C 17
ATOM 17778 O O . ALA A 1 22 ? -12.985 -5.843 1.671 1.00 0.00 22 ALA A O 17
ATOM 17785 N N . GLU A 1 23 ? -12.675 -5.361 -0.505 1.00 0.00 23 GLU A N 17
ATOM 17786 C CA . GLU A 1 23 ? -11.221 -5.446 -0.430 1.00 0.00 23 GLU A CA 17
ATOM 17787 C C . GLU A 1 23 ? -10.577 -4.121 -0.826 1.00 0.00 23 GLU A C 17
ATOM 17788 O O . GLU A 1 23 ? -9.383 -4.062 -1.120 1.00 0.00 23 GLU A O 17
ATOM 17800 N N . LYS A 1 24 ? -11.376 -3.060 -0.832 1.00 0.00 24 LYS A N 17
ATOM 17801 C CA . LYS A 1 24 ? -10.886 -1.734 -1.191 1.00 0.00 24 LYS A CA 17
ATOM 17802 C C . LYS A 1 24 ? -9.895 -1.220 -0.151 1.00 0.00 24 LYS A C 17
ATOM 17803 O O . LYS A 1 24 ? -10.281 -0.847 0.957 1.00 0.00 24 LYS A O 17
ATOM 17822 N N . VAL A 1 25 ? -8.617 -1.202 -0.517 1.00 0.00 25 VAL A N 17
ATOM 17823 C CA . VAL A 1 25 ? -7.572 -0.731 0.384 1.00 0.00 25 VAL A CA 17
ATOM 17824 C C . VAL A 1 25 ? -6.880 0.507 -0.177 1.00 0.00 25 VAL A C 17
ATOM 17825 O O . VAL A 1 25 ? -6.328 0.477 -1.276 1.00 0.00 25 VAL A O 17
ATOM 17838 N N . SER A 1 26 ? -6.915 1.594 0.587 1.00 0.00 26 SER A N 17
ATOM 17839 C CA . SER A 1 26 ? -6.294 2.844 0.165 1.00 0.00 26 SER A CA 17
ATOM 17840 C C . SER A 1 26 ? -4.773 2.750 0.245 1.00 0.00 26 SER A C 17
ATOM 17841 O O . SER A 1 26 ? -4.225 2.165 1.179 1.00 0.00 26 SER A O 17
ATOM 17849 N N . SER A 1 27 ? -4.098 3.330 -0.741 1.00 0.00 27 SER A N 17
ATOM 17850 C CA . SER A 1 27 ? -2.640 3.309 -0.786 1.00 0.00 27 SER A CA 17
ATOM 17851 C C . SER A 1 27 ? -2.120 4.148 -1.949 1.00 0.00 27 SER A C 17
ATOM 17852 O O . SER A 1 27 ? -2.446 3.893 -3.109 1.00 0.00 27 SER A O 17
ATOM 17860 N N . LEU A 1 28 ? -1.309 5.151 -1.630 1.00 0.00 28 LEU A N 17
ATOM 17861 C CA . LEU A 1 28 ? -0.742 6.030 -2.647 1.00 0.00 28 LEU A CA 17
ATOM 17862 C C . LEU A 1 28 ? -1.843 6.703 -3.460 1.00 0.00 28 LEU A C 17
ATOM 17863 O O . LEU A 1 28 ? -1.670 6.988 -4.644 1.00 0.00 28 LEU A O 17
ATOM 17879 N N . GLY A 1 29 ? -2.977 6.958 -2.814 1.00 0.00 29 GLY A N 17
ATOM 17880 C CA . GLY A 1 29 ? -4.089 7.599 -3.491 1.00 0.00 29 GLY A CA 17
ATOM 17881 C C . GLY A 1 29 ? -4.740 6.695 -4.519 1.00 0.00 29 GLY A C 17
ATOM 17882 O O . GLY A 1 29 ? -5.493 7.157 -5.377 1.00 0.00 29 GLY A O 17
ATOM 17886 N N . LYS A 1 30 ? -4.449 5.401 -4.436 1.00 0.00 30 LYS A N 17
ATOM 17887 C CA . LYS A 1 30 ? -5.010 4.428 -5.366 1.00 0.00 30 LYS A CA 17
ATOM 17888 C C . LYS A 1 30 ? -5.833 3.379 -4.626 1.00 0.00 30 LYS A C 17
ATOM 17889 O O . LYS A 1 30 ? -5.902 3.385 -3.397 1.00 0.00 30 LYS A O 17
ATOM 17908 N N . ASP A 1 31 ? -6.454 2.480 -5.381 1.00 0.00 31 ASP A N 17
ATOM 17909 C CA . ASP A 1 31 ? -7.270 1.422 -4.796 1.00 0.00 31 ASP A CA 17
ATOM 17910 C C . ASP A 1 31 ? -6.795 0.049 -5.260 1.00 0.00 31 ASP A C 17
ATOM 17911 O O . ASP A 1 31 ? -6.953 -0.312 -6.426 1.00 0.00 31 ASP A O 17
ATOM 17920 N N . TRP A 1 32 ? -6.211 -0.711 -4.340 1.00 0.00 32 TRP A N 17
ATOM 17921 C CA . TRP A 1 32 ? -5.711 -2.044 -4.655 1.00 0.00 32 TRP A CA 17
ATOM 17922 C C . TRP A 1 32 ? -6.492 -3.111 -3.896 1.00 0.00 32 TRP A C 17
ATOM 17923 O O . TRP A 1 32 ? -7.446 -2.806 -3.181 1.00 0.00 32 TRP A O 17
ATOM 17944 N N . HIS A 1 33 ? -6.080 -4.365 -4.056 1.00 0.00 33 HIS A N 17
ATOM 17945 C CA . HIS A 1 33 ? -6.741 -5.478 -3.384 1.00 0.00 33 HIS A CA 17
ATOM 17946 C C . HIS A 1 33 ? -5.954 -5.914 -2.152 1.00 0.00 33 HIS A C 17
ATOM 17947 O O . HIS A 1 33 ? -4.902 -5.353 -1.843 1.00 0.00 33 HIS A O 17
ATOM 17961 N N . LYS A 1 34 ? -6.470 -6.917 -1.450 1.00 0.00 34 LYS A N 17
ATOM 17962 C CA . LYS A 1 34 ? -5.816 -7.429 -0.252 1.00 0.00 34 LYS A CA 17
ATOM 17963 C C . LYS A 1 34 ? -4.749 -8.458 -0.611 1.00 0.00 34 LYS A C 17
ATOM 17964 O O . LYS A 1 34 ? -3.860 -8.751 0.189 1.00 0.00 34 LYS A O 17
ATOM 17983 N N . PHE A 1 35 ? -4.841 -9.001 -1.821 1.00 0.00 35 PHE A N 17
ATOM 17984 C CA . PHE A 1 35 ? -3.883 -9.997 -2.286 1.00 0.00 35 PHE A CA 17
ATOM 17985 C C . PHE A 1 35 ? -3.110 -9.482 -3.497 1.00 0.00 35 PHE A C 17
ATOM 17986 O O . PHE A 1 35 ? -2.538 -10.262 -4.260 1.00 0.00 35 PHE A O 17
ATOM 18003 N N . CYS A 1 36 ? -3.097 -8.165 -3.667 1.00 0.00 36 CYS A N 17
ATOM 18004 C CA . CYS A 1 36 ? -2.396 -7.544 -4.785 1.00 0.00 36 CYS A CA 17
ATOM 18005 C C . CYS A 1 36 ? -1.219 -6.707 -4.292 1.00 0.00 36 CYS A C 17
ATOM 18006 O O . CYS A 1 36 ? -0.228 -6.530 -5.002 1.00 0.00 36 CYS A O 17
ATOM 18013 N N . LEU A 1 37 ? -1.335 -6.196 -3.071 1.00 0.00 37 LEU A N 17
ATOM 18014 C CA . LEU A 1 37 ? -0.280 -5.377 -2.482 1.00 0.00 37 LEU A CA 17
ATOM 18015 C C . LEU A 1 37 ? 0.883 -6.244 -2.011 1.00 0.00 37 LEU A C 17
ATOM 18016 O O . LEU A 1 37 ? 1.306 -6.162 -0.858 1.00 0.00 37 LEU A O 17
ATOM 18032 N N . LYS A 1 38 ? 1.397 -7.075 -2.911 1.00 0.00 38 LYS A N 17
ATOM 18033 C CA . LYS A 1 38 ? 2.514 -7.956 -2.590 1.00 0.00 38 LYS A CA 17
ATOM 18034 C C . LYS A 1 38 ? 3.666 -7.751 -3.568 1.00 0.00 38 LYS A C 17
ATOM 18035 O O . LYS A 1 38 ? 3.560 -8.086 -4.748 1.00 0.00 38 LYS A O 17
ATOM 18054 N N . CYS A 1 39 ? 4.769 -7.201 -3.070 1.00 0.00 39 CYS A N 17
ATOM 18055 C CA . CYS A 1 39 ? 5.942 -6.953 -3.899 1.00 0.00 39 CYS A CA 17
ATOM 18056 C C . CYS A 1 39 ? 6.204 -8.128 -4.836 1.00 0.00 39 CYS A C 17
ATOM 18057 O O . CYS A 1 39 ? 5.959 -9.282 -4.484 1.00 0.00 39 CYS A O 17
ATOM 18064 N N . GLU A 1 40 ? 6.704 -7.826 -6.030 1.00 0.00 40 GLU A N 17
ATOM 18065 C CA . GLU A 1 40 ? 6.999 -8.857 -7.018 1.00 0.00 40 GLU A CA 17
ATOM 18066 C C . GLU A 1 40 ? 8.482 -9.216 -7.004 1.00 0.00 40 GLU A C 17
ATOM 18067 O O . GLU A 1 40 ? 8.922 -10.112 -7.724 1.00 0.00 40 GLU A O 17
ATOM 18079 N N . ARG A 1 41 ? 9.248 -8.508 -6.180 1.00 0.00 41 ARG A N 17
ATOM 18080 C CA . ARG A 1 41 ? 10.682 -8.750 -6.073 1.00 0.00 41 ARG A CA 17
ATOM 18081 C C . ARG A 1 41 ? 10.984 -9.739 -4.952 1.00 0.00 41 ARG A C 17
ATOM 18082 O O . ARG A 1 41 ? 11.600 -10.781 -5.177 1.00 0.00 41 ARG A O 17
ATOM 18103 N N . CYS A 1 42 ? 10.548 -9.406 -3.742 1.00 0.00 42 CYS A N 17
ATOM 18104 C CA . CYS A 1 42 ? 10.772 -10.263 -2.584 1.00 0.00 42 CYS A CA 17
ATOM 18105 C C . CYS A 1 42 ? 9.518 -11.066 -2.251 1.00 0.00 42 CYS A C 17
ATOM 18106 O O . CYS A 1 42 ? 9.601 -12.181 -1.736 1.00 0.00 42 CYS A O 17
ATOM 18113 N N . SER A 1 43 ? 8.357 -10.491 -2.549 1.00 0.00 43 SER A N 17
ATOM 18114 C CA . SER A 1 43 ? 7.085 -11.151 -2.278 1.00 0.00 43 SER A CA 17
ATOM 18115 C C . SER A 1 43 ? 6.759 -11.111 -0.788 1.00 0.00 43 SER A C 17
ATOM 18116 O O . SER A 1 43 ? 6.475 -12.140 -0.174 1.00 0.00 43 SER A O 17
ATOM 18124 N N . LYS A 1 44 ? 6.801 -9.915 -0.212 1.00 0.00 44 LYS A N 17
ATOM 18125 C CA . LYS A 1 44 ? 6.509 -9.737 1.206 1.00 0.00 44 LYS A CA 17
ATOM 18126 C C . LYS A 1 44 ? 5.331 -8.789 1.404 1.00 0.00 44 LYS A C 17
ATOM 18127 O O . LYS A 1 44 ? 5.144 -7.844 0.637 1.00 0.00 44 LYS A O 17
ATOM 18146 N N . THR A 1 45 ? 4.538 -9.046 2.440 1.00 0.00 45 THR A N 17
ATOM 18147 C CA . THR A 1 45 ? 3.378 -8.215 2.739 1.00 0.00 45 THR A CA 17
ATOM 18148 C C . THR A 1 45 ? 3.784 -6.762 2.957 1.00 0.00 45 THR A C 17
ATOM 18149 O O . THR A 1 45 ? 4.410 -6.426 3.963 1.00 0.00 45 THR A O 17
ATOM 18160 N N . LEU A 1 46 ? 3.424 -5.904 2.010 1.00 0.00 46 LEU A N 17
ATOM 18161 C CA . LEU A 1 46 ? 3.750 -4.485 2.099 1.00 0.00 46 LEU A CA 17
ATOM 18162 C C . LEU A 1 46 ? 2.721 -3.741 2.944 1.00 0.00 46 LEU A C 17
ATOM 18163 O O . LEU A 1 46 ? 1.745 -4.328 3.414 1.00 0.00 46 LEU A O 17
ATOM 18179 N N . THR A 1 47 ? 2.943 -2.444 3.133 1.00 0.00 47 THR A N 17
ATOM 18180 C CA . THR A 1 47 ? 2.035 -1.620 3.920 1.00 0.00 47 THR A CA 17
ATOM 18181 C C . THR A 1 47 ? 1.306 -0.610 3.041 1.00 0.00 47 THR A C 17
ATOM 18182 O O . THR A 1 47 ? 1.916 0.137 2.276 1.00 0.00 47 THR A O 17
ATOM 18193 N N . PRO A 1 48 ? -0.031 -0.585 3.150 1.00 0.00 48 PRO A N 17
ATOM 18194 C CA . PRO A 1 48 ? -0.871 0.330 2.372 1.00 0.00 48 PRO A CA 17
ATOM 18195 C C . PRO A 1 48 ? -0.710 1.781 2.812 1.00 0.00 48 PRO A C 17
ATOM 18196 O O . PRO A 1 48 ? -1.527 2.305 3.568 1.00 0.00 48 PRO A O 17
ATOM 18207 N N . GLY A 1 49 ? 0.350 2.426 2.334 1.00 0.00 49 GLY A N 17
ATOM 18208 C CA . GLY A 1 49 ? 0.598 3.811 2.689 1.00 0.00 49 GLY A CA 17
ATOM 18209 C C . GLY A 1 49 ? 2.071 4.099 2.902 1.00 0.00 49 GLY A C 17
ATOM 18210 O O . GLY A 1 49 ? 2.440 4.838 3.813 1.00 0.00 49 GLY A O 17
ATOM 18214 N N . GLY A 1 50 ? 2.915 3.513 2.058 1.00 0.00 50 GLY A N 17
ATOM 18215 C CA . GLY A 1 50 ? 4.346 3.723 2.176 1.00 0.00 50 GLY A CA 17
ATOM 18216 C C . GLY A 1 50 ? 5.148 2.704 1.390 1.00 0.00 50 GLY A C 17
ATOM 18217 O O . GLY A 1 50 ? 5.616 1.709 1.946 1.00 0.00 50 GLY A O 17
ATOM 18221 N N . HIS A 1 51 ? 5.306 2.950 0.094 1.00 0.00 51 HIS A N 17
ATOM 18222 C CA . HIS A 1 51 ? 6.056 2.046 -0.770 1.00 0.00 51 HIS A CA 17
ATOM 18223 C C . HIS A 1 51 ? 6.282 2.669 -2.144 1.00 0.00 51 HIS A C 17
ATOM 18224 O O . HIS A 1 51 ? 5.660 3.673 -2.491 1.00 0.00 51 HIS A O 17
ATOM 18238 N N . ALA A 1 52 ? 7.177 2.069 -2.921 1.00 0.00 52 ALA A N 17
ATOM 18239 C CA . ALA A 1 52 ? 7.485 2.564 -4.257 1.00 0.00 52 ALA A CA 17
ATOM 18240 C C . ALA A 1 52 ? 6.663 1.836 -5.315 1.00 0.00 52 ALA A C 17
ATOM 18241 O O . ALA A 1 52 ? 6.230 0.703 -5.107 1.00 0.00 52 ALA A O 17
ATOM 18248 N N . GLU A 1 53 ? 6.452 2.495 -6.451 1.00 0.00 53 GLU A N 17
ATOM 18249 C CA . GLU A 1 53 ? 5.680 1.909 -7.541 1.00 0.00 53 GLU A CA 17
ATOM 18250 C C . GLU A 1 53 ? 6.428 2.034 -8.865 1.00 0.00 53 GLU A C 17
ATOM 18251 O O . GLU A 1 53 ? 6.908 3.110 -9.221 1.00 0.00 53 GLU A O 17
ATOM 18263 N N . HIS A 1 54 ? 6.522 0.924 -9.592 1.00 0.00 54 HIS A N 17
ATOM 18264 C CA . HIS A 1 54 ? 7.211 0.909 -10.877 1.00 0.00 54 HIS A CA 17
ATOM 18265 C C . HIS A 1 54 ? 6.420 0.109 -11.908 1.00 0.00 54 HIS A C 17
ATOM 18266 O O . HIS A 1 54 ? 6.237 -1.100 -11.762 1.00 0.00 54 HIS A O 17
ATOM 18280 N N . ASP A 1 55 ? 5.954 0.791 -12.948 1.00 0.00 55 ASP A N 17
ATOM 18281 C CA . ASP A 1 55 ? 5.183 0.144 -14.003 1.00 0.00 55 ASP A CA 17
ATOM 18282 C C . ASP A 1 55 ? 3.883 -0.431 -13.451 1.00 0.00 55 ASP A C 17
ATOM 18283 O O . ASP A 1 55 ? 3.345 -1.400 -13.985 1.00 0.00 55 ASP A O 17
ATOM 18292 N N . GLY A 1 56 ? 3.383 0.173 -12.377 1.00 0.00 56 GLY A N 17
ATOM 18293 C CA . GLY A 1 56 ? 2.150 -0.293 -11.770 1.00 0.00 56 GLY A CA 17
ATOM 18294 C C . GLY A 1 56 ? 2.395 -1.275 -10.641 1.00 0.00 56 GLY A C 17
ATOM 18295 O O . GLY A 1 56 ? 1.603 -1.365 -9.703 1.00 0.00 56 GLY A O 17
ATOM 18299 N N . LYS A 1 57 ? 3.495 -2.015 -10.732 1.00 0.00 57 LYS A N 17
ATOM 18300 C CA . LYS A 1 57 ? 3.843 -2.996 -9.711 1.00 0.00 57 LYS A CA 17
ATOM 18301 C C . LYS A 1 57 ? 4.711 -2.367 -8.626 1.00 0.00 57 LYS A C 17
ATOM 18302 O O . LYS A 1 57 ? 5.714 -1.710 -8.903 1.00 0.00 57 LYS A O 17
ATOM 18321 N N . PRO A 1 58 ? 4.320 -2.574 -7.359 1.00 0.00 58 PRO A N 17
ATOM 18322 C CA . PRO A 1 58 ? 5.050 -2.038 -6.207 1.00 0.00 58 PRO A CA 17
ATOM 18323 C C . PRO A 1 58 ? 6.397 -2.721 -6.005 1.00 0.00 58 PRO A C 17
ATOM 18324 O O . PRO A 1 58 ? 6.599 -3.857 -6.435 1.00 0.00 58 PRO A O 17
ATOM 18335 N N . PHE A 1 59 ? 7.317 -2.023 -5.348 1.00 0.00 59 PHE A N 17
ATOM 18336 C CA . PHE A 1 59 ? 8.647 -2.563 -5.090 1.00 0.00 59 PHE A CA 17
ATOM 18337 C C . PHE A 1 59 ? 9.281 -1.889 -3.876 1.00 0.00 59 PHE A C 17
ATOM 18338 O O . PHE A 1 59 ? 9.402 -0.665 -3.824 1.00 0.00 59 PHE A O 17
ATOM 18355 N N . CYS A 1 60 ? 9.684 -2.698 -2.902 1.00 0.00 60 CYS A N 17
ATOM 18356 C CA . CYS A 1 60 ? 10.305 -2.183 -1.687 1.00 0.00 60 CYS A CA 17
ATOM 18357 C C . CYS A 1 60 ? 11.316 -1.088 -2.016 1.00 0.00 60 CYS A C 17
ATOM 18358 O O . CYS A 1 60 ? 11.877 -1.055 -3.112 1.00 0.00 60 CYS A O 17
ATOM 18365 N N . HIS A 1 61 ? 11.544 -0.194 -1.059 1.00 0.00 61 HIS A N 17
ATOM 18366 C CA . HIS A 1 61 ? 12.489 0.902 -1.246 1.00 0.00 61 HIS A CA 17
ATOM 18367 C C . HIS A 1 61 ? 13.815 0.387 -1.797 1.00 0.00 61 HIS A C 17
ATOM 18368 O O . HIS A 1 61 ? 14.418 1.009 -2.673 1.00 0.00 61 HIS A O 17
ATOM 18382 N N . LYS A 1 62 ? 14.265 -0.751 -1.279 1.00 0.00 62 LYS A N 17
ATOM 18383 C CA . LYS A 1 62 ? 15.519 -1.350 -1.720 1.00 0.00 62 LYS A CA 17
ATOM 18384 C C . LYS A 1 62 ? 15.836 -2.604 -0.912 1.00 0.00 62 LYS A C 17
ATOM 18385 O O . LYS A 1 62 ? 15.328 -2.806 0.191 1.00 0.00 62 LYS A O 17
ATOM 18404 N N . PRO A 1 63 ? 16.696 -3.468 -1.472 1.00 0.00 63 PRO A N 17
ATOM 18405 C CA . PRO A 1 63 ? 17.306 -3.238 -2.785 1.00 0.00 63 PRO A CA 17
ATOM 18406 C C . PRO A 1 63 ? 16.296 -3.355 -3.922 1.00 0.00 63 PRO A C 17
ATOM 18407 O O . PRO A 1 63 ? 16.541 -2.886 -5.034 1.00 0.00 63 PRO A O 17
ATOM 18418 N N . CYS A 1 64 ? 15.160 -3.983 -3.636 1.00 0.00 64 CYS A N 17
ATOM 18419 C CA . CYS A 1 64 ? 14.113 -4.162 -4.634 1.00 0.00 64 CYS A CA 17
ATOM 18420 C C . CYS A 1 64 ? 14.137 -3.030 -5.657 1.00 0.00 64 CYS A C 17
ATOM 18421 O O . CYS A 1 64 ? 14.612 -3.202 -6.780 1.00 0.00 64 CYS A O 17
ATOM 18428 N N . TYR A 1 65 ? 13.621 -1.871 -5.260 1.00 0.00 65 TYR A N 17
ATOM 18429 C CA . TYR A 1 65 ? 13.581 -0.711 -6.142 1.00 0.00 65 TYR A CA 17
ATOM 18430 C C . TYR A 1 65 ? 14.980 -0.351 -6.633 1.00 0.00 65 TYR A C 17
ATOM 18431 O O . TYR A 1 65 ? 15.204 -0.178 -7.831 1.00 0.00 65 TYR A O 17
ATOM 18449 N N . ALA A 1 66 ? 15.918 -0.241 -5.698 1.00 0.00 66 ALA A N 17
ATOM 18450 C CA . ALA A 1 66 ? 17.296 0.095 -6.034 1.00 0.00 66 ALA A CA 17
ATOM 18451 C C . ALA A 1 66 ? 17.728 -0.589 -7.327 1.00 0.00 66 ALA A C 17
ATOM 18452 O O . ALA A 1 66 ? 18.023 0.072 -8.324 1.00 0.00 66 ALA A O 17
ATOM 18459 N N . THR A 1 67 ? 17.765 -1.918 -7.304 1.00 0.00 67 THR A N 17
ATOM 18460 C CA . THR A 1 67 ? 18.163 -2.692 -8.474 1.00 0.00 67 THR A CA 17
ATOM 18461 C C . THR A 1 67 ? 17.435 -2.212 -9.724 1.00 0.00 67 THR A C 17
ATOM 18462 O O . THR A 1 67 ? 18.056 -1.716 -10.665 1.00 0.00 67 THR A O 17
ATOM 18473 N N . LEU A 1 68 ? 16.115 -2.363 -9.729 1.00 0.00 68 LEU A N 17
ATOM 18474 C CA . LEU A 1 68 ? 15.301 -1.944 -10.865 1.00 0.00 68 LEU A CA 17
ATOM 18475 C C . LEU A 1 68 ? 15.741 -0.576 -11.374 1.00 0.00 68 LEU A C 17
ATOM 18476 O O . LEU A 1 68 ? 15.717 -0.312 -12.577 1.00 0.00 68 LEU A O 17
ATOM 18492 N N . PHE A 1 69 ? 16.144 0.292 -10.452 1.00 0.00 69 PHE A N 17
ATOM 18493 C CA . PHE A 1 69 ? 16.591 1.634 -10.808 1.00 0.00 69 PHE A CA 17
ATOM 18494 C C . PHE A 1 69 ? 17.878 1.992 -10.071 1.00 0.00 69 PHE A C 17
ATOM 18495 O O . PHE A 1 69 ? 17.848 2.639 -9.025 1.00 0.00 69 PHE A O 17
ATOM 18512 N N . GLY A 1 70 ? 19.009 1.564 -10.624 1.00 0.00 70 GLY A N 17
ATOM 18513 C CA . GLY A 1 70 ? 20.291 1.848 -10.006 1.00 0.00 70 GLY A CA 17
ATOM 18514 C C . GLY A 1 70 ? 21.459 1.400 -10.863 1.00 0.00 70 GLY A C 17
ATOM 18515 O O . GLY A 1 70 ? 21.312 1.196 -12.067 1.00 0.00 70 GLY A O 17
ATOM 18519 N N . SER A 1 71 ? 22.624 1.249 -10.240 1.00 0.00 71 SER A N 17
ATOM 18520 C CA . SER A 1 71 ? 23.824 0.828 -10.954 1.00 0.00 71 SER A CA 17
ATOM 18521 C C . SER A 1 71 ? 24.351 -0.491 -10.399 1.00 0.00 71 SER A C 17
ATOM 18522 O O . SER A 1 71 ? 24.645 -1.420 -11.150 1.00 0.00 71 SER A O 17
ATOM 18530 N N . GLY A 1 72 ? 24.468 -0.566 -9.077 1.00 0.00 72 GLY A N 17
ATOM 18531 C CA . GLY A 1 72 ? 24.960 -1.775 -8.442 1.00 0.00 72 GLY A CA 17
ATOM 18532 C C . GLY A 1 72 ? 26.466 -1.916 -8.553 1.00 0.00 72 GLY A C 17
ATOM 18533 O O . GLY A 1 72 ? 27.027 -1.973 -9.647 1.00 0.00 72 GLY A O 17
ATOM 18537 N N . PRO A 1 73 ? 27.145 -1.973 -7.397 1.00 0.00 73 PRO A N 17
ATOM 18538 C CA . PRO A 1 73 ? 28.603 -2.107 -7.342 1.00 0.00 73 PRO A CA 17
ATOM 18539 C C . PRO A 1 73 ? 29.076 -3.483 -7.801 1.00 0.00 73 PRO A C 17
ATOM 18540 O O . PRO A 1 73 ? 28.269 -4.335 -8.171 1.00 0.00 73 PRO A O 17
ATOM 18551 N N . SER A 1 74 ? 30.389 -3.692 -7.774 1.00 0.00 74 SER A N 17
ATOM 18552 C CA . SER A 1 74 ? 30.969 -4.963 -8.190 1.00 0.00 74 SER A CA 17
ATOM 18553 C C . SER A 1 74 ? 31.885 -5.523 -7.106 1.00 0.00 74 SER A C 17
ATOM 18554 O O . SER A 1 74 ? 32.561 -4.774 -6.402 1.00 0.00 74 SER A O 17
ATOM 18562 N N . SER A 1 75 ? 31.901 -6.846 -6.979 1.00 0.00 75 SER A N 17
ATOM 18563 C CA . SER A 1 75 ? 32.731 -7.508 -5.979 1.00 0.00 75 SER A CA 17
ATOM 18564 C C . SER A 1 75 ? 34.169 -7.644 -6.470 1.00 0.00 75 SER A C 17
ATOM 18565 O O . SER A 1 75 ? 34.419 -8.163 -7.557 1.00 0.00 75 SER A O 17
ATOM 18573 N N . GLY A 1 76 ? 35.112 -7.174 -5.659 1.00 0.00 76 GLY A N 17
ATOM 18574 C CA . GLY A 1 76 ? 36.513 -7.252 -6.027 1.00 0.00 76 GLY A CA 17
ATOM 18575 C C . GLY A 1 76 ? 37.002 -5.995 -6.718 1.00 0.00 76 GLY A C 17
ATOM 18576 O O . GLY A 1 76 ? 38.159 -5.951 -7.134 1.00 0.00 76 GLY A O 17
ATOM 18582 N N . GLY A 1 1 ? -35.261 -15.675 -15.070 1.00 0.00 1 GLY A N 18
ATOM 18583 C CA . GLY A 1 1 ? -34.108 -15.165 -14.350 1.00 0.00 1 GLY A CA 18
ATOM 18584 C C . GLY A 1 1 ? -33.961 -13.662 -14.480 1.00 0.00 1 GLY A C 18
ATOM 18585 O O . GLY A 1 1 ? -34.293 -13.087 -15.517 1.00 0.00 1 GLY A O 18
ATOM 18589 N N . SER A 1 2 ? -33.464 -13.024 -13.425 1.00 0.00 2 SER A N 18
ATOM 18590 C CA . SER A 1 2 ? -33.280 -11.578 -13.424 1.00 0.00 2 SER A CA 18
ATOM 18591 C C . SER A 1 2 ? -32.331 -11.152 -12.308 1.00 0.00 2 SER A C 18
ATOM 18592 O O . SER A 1 2 ? -32.384 -11.681 -11.198 1.00 0.00 2 SER A O 18
ATOM 18600 N N . SER A 1 3 ? -31.463 -10.192 -12.612 1.00 0.00 3 SER A N 18
ATOM 18601 C CA . SER A 1 3 ? -30.499 -9.697 -11.636 1.00 0.00 3 SER A CA 18
ATOM 18602 C C . SER A 1 3 ? -30.452 -8.172 -11.644 1.00 0.00 3 SER A C 18
ATOM 18603 O O . SER A 1 3 ? -30.922 -7.530 -12.583 1.00 0.00 3 SER A O 18
ATOM 18611 N N . GLY A 1 4 ? -29.882 -7.598 -10.589 1.00 0.00 4 GLY A N 18
ATOM 18612 C CA . GLY A 1 4 ? -29.784 -6.153 -10.493 1.00 0.00 4 GLY A CA 18
ATOM 18613 C C . GLY A 1 4 ? -28.732 -5.708 -9.497 1.00 0.00 4 GLY A C 18
ATOM 18614 O O . GLY A 1 4 ? -29.057 -5.160 -8.444 1.00 0.00 4 GLY A O 18
ATOM 18618 N N . SER A 1 5 ? -27.467 -5.945 -9.829 1.00 0.00 5 SER A N 18
ATOM 18619 C CA . SER A 1 5 ? -26.363 -5.570 -8.953 1.00 0.00 5 SER A CA 18
ATOM 18620 C C . SER A 1 5 ? -25.348 -4.707 -9.697 1.00 0.00 5 SER A C 18
ATOM 18621 O O . SER A 1 5 ? -25.230 -4.783 -10.920 1.00 0.00 5 SER A O 18
ATOM 18629 N N . SER A 1 6 ? -24.617 -3.887 -8.949 1.00 0.00 6 SER A N 18
ATOM 18630 C CA . SER A 1 6 ? -23.614 -3.006 -9.537 1.00 0.00 6 SER A CA 18
ATOM 18631 C C . SER A 1 6 ? -22.758 -2.359 -8.453 1.00 0.00 6 SER A C 18
ATOM 18632 O O . SER A 1 6 ? -23.176 -2.243 -7.302 1.00 0.00 6 SER A O 18
ATOM 18640 N N . GLY A 1 7 ? -21.555 -1.937 -8.831 1.00 0.00 7 GLY A N 18
ATOM 18641 C CA . GLY A 1 7 ? -20.658 -1.306 -7.880 1.00 0.00 7 GLY A CA 18
ATOM 18642 C C . GLY A 1 7 ? -19.748 -0.284 -8.533 1.00 0.00 7 GLY A C 18
ATOM 18643 O O . GLY A 1 7 ? -18.800 -0.643 -9.231 1.00 0.00 7 GLY A O 18
ATOM 18647 N N . MET A 1 8 ? -20.037 0.994 -8.306 1.00 0.00 8 MET A N 18
ATOM 18648 C CA . MET A 1 8 ? -19.237 2.071 -8.878 1.00 0.00 8 MET A CA 18
ATOM 18649 C C . MET A 1 8 ? -18.112 2.474 -7.931 1.00 0.00 8 MET A C 18
ATOM 18650 O O . MET A 1 8 ? -18.309 3.288 -7.029 1.00 0.00 8 MET A O 18
ATOM 18664 N N . ALA A 1 9 ? -16.932 1.899 -8.141 1.00 0.00 9 ALA A N 18
ATOM 18665 C CA . ALA A 1 9 ? -15.776 2.200 -7.307 1.00 0.00 9 ALA A CA 18
ATOM 18666 C C . ALA A 1 9 ? -14.486 2.157 -8.120 1.00 0.00 9 ALA A C 18
ATOM 18667 O O . ALA A 1 9 ? -14.432 1.539 -9.183 1.00 0.00 9 ALA A O 18
ATOM 18674 N N . SER A 1 10 ? -13.451 2.819 -7.614 1.00 0.00 10 SER A N 18
ATOM 18675 C CA . SER A 1 10 ? -12.162 2.860 -8.296 1.00 0.00 10 SER A CA 18
ATOM 18676 C C . SER A 1 10 ? -11.697 1.454 -8.664 1.00 0.00 10 SER A C 18
ATOM 18677 O O . SER A 1 10 ? -11.915 0.500 -7.917 1.00 0.00 10 SER A O 18
ATOM 18685 N N . LYS A 1 11 ? -11.055 1.334 -9.821 1.00 0.00 11 LYS A N 18
ATOM 18686 C CA . LYS A 1 11 ? -10.557 0.047 -10.290 1.00 0.00 11 LYS A CA 18
ATOM 18687 C C . LYS A 1 11 ? -9.169 -0.238 -9.725 1.00 0.00 11 LYS A C 18
ATOM 18688 O O . LYS A 1 11 ? -8.573 0.609 -9.059 1.00 0.00 11 LYS A O 18
ATOM 18707 N N . CYS A 1 12 ? -8.658 -1.434 -9.997 1.00 0.00 12 CYS A N 18
ATOM 18708 C CA . CYS A 1 12 ? -7.340 -1.831 -9.517 1.00 0.00 12 CYS A CA 18
ATOM 18709 C C . CYS A 1 12 ? -6.298 -1.706 -10.625 1.00 0.00 12 CYS A C 18
ATOM 18710 O O . CYS A 1 12 ? -6.456 -2.238 -11.723 1.00 0.00 12 CYS A O 18
ATOM 18717 N N . PRO A 1 13 ? -5.206 -0.985 -10.330 1.00 0.00 13 PRO A N 18
ATOM 18718 C CA . PRO A 1 13 ? -4.115 -0.773 -11.287 1.00 0.00 13 PRO A CA 18
ATOM 18719 C C . PRO A 1 13 ? -3.322 -2.048 -11.553 1.00 0.00 13 PRO A C 18
ATOM 18720 O O . PRO A 1 13 ? -2.299 -2.023 -12.238 1.00 0.00 13 PRO A O 18
ATOM 18731 N N . LYS A 1 14 ? -3.800 -3.161 -11.008 1.00 0.00 14 LYS A N 18
ATOM 18732 C CA . LYS A 1 14 ? -3.137 -4.447 -11.187 1.00 0.00 14 LYS A CA 18
ATOM 18733 C C . LYS A 1 14 ? -3.966 -5.367 -12.078 1.00 0.00 14 LYS A C 18
ATOM 18734 O O . LYS A 1 14 ? -3.516 -5.786 -13.145 1.00 0.00 14 LYS A O 18
ATOM 18753 N N . CYS A 1 15 ? -5.179 -5.677 -11.634 1.00 0.00 15 CYS A N 18
ATOM 18754 C CA . CYS A 1 15 ? -6.072 -6.547 -12.390 1.00 0.00 15 CYS A CA 18
ATOM 18755 C C . CYS A 1 15 ? -7.256 -5.760 -12.944 1.00 0.00 15 CYS A C 18
ATOM 18756 O O . CYS A 1 15 ? -8.318 -6.324 -13.213 1.00 0.00 15 CYS A O 18
ATOM 18763 N N . ASP A 1 16 ? -7.067 -4.456 -13.111 1.00 0.00 16 ASP A N 18
ATOM 18764 C CA . ASP A 1 16 ? -8.119 -3.592 -13.634 1.00 0.00 16 ASP A CA 18
ATOM 18765 C C . ASP A 1 16 ? -9.495 -4.083 -13.195 1.00 0.00 16 ASP A C 18
ATOM 18766 O O . ASP A 1 16 ? -10.387 -4.285 -14.020 1.00 0.00 16 ASP A O 18
ATOM 18775 N N . LYS A 1 17 ? -9.660 -4.276 -11.891 1.00 0.00 17 LYS A N 18
ATOM 18776 C CA . LYS A 1 17 ? -10.926 -4.744 -11.341 1.00 0.00 17 LYS A CA 18
ATOM 18777 C C . LYS A 1 17 ? -11.536 -3.698 -10.412 1.00 0.00 17 LYS A C 18
ATOM 18778 O O . LYS A 1 17 ? -10.826 -2.865 -9.847 1.00 0.00 17 LYS A O 18
ATOM 18797 N N . THR A 1 18 ? -12.855 -3.748 -10.258 1.00 0.00 18 THR A N 18
ATOM 18798 C CA . THR A 1 18 ? -13.560 -2.806 -9.398 1.00 0.00 18 THR A CA 18
ATOM 18799 C C . THR A 1 18 ? -13.239 -3.056 -7.929 1.00 0.00 18 THR A C 18
ATOM 18800 O O . THR A 1 18 ? -13.796 -3.961 -7.307 1.00 0.00 18 THR A O 18
ATOM 18811 N N . VAL A 1 19 ? -12.338 -2.248 -7.378 1.00 0.00 19 VAL A N 18
ATOM 18812 C CA . VAL A 1 19 ? -11.945 -2.381 -5.981 1.00 0.00 19 VAL A CA 18
ATOM 18813 C C . VAL A 1 19 ? -13.067 -1.937 -5.049 1.00 0.00 19 VAL A C 18
ATOM 18814 O O . VAL A 1 19 ? -13.199 -0.753 -4.739 1.00 0.00 19 VAL A O 18
ATOM 18827 N N . TYR A 1 20 ? -13.874 -2.895 -4.605 1.00 0.00 20 TYR A N 18
ATOM 18828 C CA . TYR A 1 20 ? -14.987 -2.602 -3.710 1.00 0.00 20 TYR A CA 18
ATOM 18829 C C . TYR A 1 20 ? -14.514 -1.813 -2.492 1.00 0.00 20 TYR A C 18
ATOM 18830 O O . TYR A 1 20 ? -13.496 -2.142 -1.882 1.00 0.00 20 TYR A O 18
ATOM 18848 N N . PHE A 1 21 ? -15.261 -0.770 -2.145 1.00 0.00 21 PHE A N 18
ATOM 18849 C CA . PHE A 1 21 ? -14.919 0.067 -1.001 1.00 0.00 21 PHE A CA 18
ATOM 18850 C C . PHE A 1 21 ? -14.748 -0.777 0.259 1.00 0.00 21 PHE A C 18
ATOM 18851 O O . PHE A 1 21 ? -13.992 -0.418 1.162 1.00 0.00 21 PHE A O 18
ATOM 18868 N N . ALA A 1 22 ? -15.455 -1.901 0.312 1.00 0.00 22 ALA A N 18
ATOM 18869 C CA . ALA A 1 22 ? -15.380 -2.797 1.459 1.00 0.00 22 ALA A CA 18
ATOM 18870 C C . ALA A 1 22 ? -13.958 -3.305 1.667 1.00 0.00 22 ALA A C 18
ATOM 18871 O O . ALA A 1 22 ? -13.396 -3.176 2.755 1.00 0.00 22 ALA A O 18
ATOM 18878 N N . GLU A 1 23 ? -13.382 -3.884 0.618 1.00 0.00 23 GLU A N 18
ATOM 18879 C CA . GLU A 1 23 ? -12.025 -4.413 0.688 1.00 0.00 23 GLU A CA 18
ATOM 18880 C C . GLU A 1 23 ? -11.040 -3.479 -0.010 1.00 0.00 23 GLU A C 18
ATOM 18881 O O . GLU A 1 23 ? -9.925 -3.875 -0.349 1.00 0.00 23 GLU A O 18
ATOM 18893 N N . LYS A 1 24 ? -11.461 -2.236 -0.222 1.00 0.00 24 LYS A N 18
ATOM 18894 C CA . LYS A 1 24 ? -10.618 -1.244 -0.879 1.00 0.00 24 LYS A CA 18
ATOM 18895 C C . LYS A 1 24 ? -9.512 -0.766 0.056 1.00 0.00 24 LYS A C 18
ATOM 18896 O O . LYS A 1 24 ? -9.781 -0.263 1.147 1.00 0.00 24 LYS A O 18
ATOM 18915 N N . VAL A 1 25 ? -8.266 -0.925 -0.379 1.00 0.00 25 VAL A N 18
ATOM 18916 C CA . VAL A 1 25 ? -7.118 -0.507 0.417 1.00 0.00 25 VAL A CA 18
ATOM 18917 C C . VAL A 1 25 ? -6.339 0.602 -0.281 1.00 0.00 25 VAL A C 18
ATOM 18918 O O . VAL A 1 25 ? -5.772 0.396 -1.354 1.00 0.00 25 VAL A O 18
ATOM 18931 N N . SER A 1 26 ? -6.315 1.779 0.336 1.00 0.00 26 SER A N 18
ATOM 18932 C CA . SER A 1 26 ? -5.608 2.923 -0.228 1.00 0.00 26 SER A CA 18
ATOM 18933 C C . SER A 1 26 ? -4.098 2.748 -0.096 1.00 0.00 26 SER A C 18
ATOM 18934 O O . SER A 1 26 ? -3.610 2.205 0.895 1.00 0.00 26 SER A O 18
ATOM 18942 N N . SER A 1 27 ? -3.365 3.211 -1.103 1.00 0.00 27 SER A N 18
ATOM 18943 C CA . SER A 1 27 ? -1.910 3.103 -1.102 1.00 0.00 27 SER A CA 18
ATOM 18944 C C . SER A 1 27 ? -1.307 3.875 -2.271 1.00 0.00 27 SER A C 18
ATOM 18945 O O . SER A 1 27 ? -1.619 3.610 -3.433 1.00 0.00 27 SER A O 18
ATOM 18953 N N . LEU A 1 28 ? -0.442 4.833 -1.956 1.00 0.00 28 LEU A N 18
ATOM 18954 C CA . LEU A 1 28 ? 0.206 5.646 -2.979 1.00 0.00 28 LEU A CA 18
ATOM 18955 C C . LEU A 1 28 ? -0.828 6.365 -3.839 1.00 0.00 28 LEU A C 18
ATOM 18956 O O . LEU A 1 28 ? -0.619 6.577 -5.033 1.00 0.00 28 LEU A O 18
ATOM 18972 N N . GLY A 1 29 ? -1.945 6.740 -3.223 1.00 0.00 29 GLY A N 18
ATOM 18973 C CA . GLY A 1 29 ? -2.995 7.434 -3.946 1.00 0.00 29 GLY A CA 18
ATOM 18974 C C . GLY A 1 29 ? -3.679 6.547 -4.967 1.00 0.00 29 GLY A C 18
ATOM 18975 O O . GLY A 1 29 ? -4.071 7.008 -6.039 1.00 0.00 29 GLY A O 18
ATOM 18979 N N . LYS A 1 30 ? -3.823 5.268 -4.635 1.00 0.00 30 LYS A N 18
ATOM 18980 C CA . LYS A 1 30 ? -4.464 4.312 -5.530 1.00 0.00 30 LYS A CA 18
ATOM 18981 C C . LYS A 1 30 ? -5.200 3.236 -4.739 1.00 0.00 30 LYS A C 18
ATOM 18982 O O . LYS A 1 30 ? -4.965 3.060 -3.544 1.00 0.00 30 LYS A O 18
ATOM 19001 N N . ASP A 1 31 ? -6.090 2.516 -5.415 1.00 0.00 31 ASP A N 18
ATOM 19002 C CA . ASP A 1 31 ? -6.859 1.455 -4.775 1.00 0.00 31 ASP A CA 18
ATOM 19003 C C . ASP A 1 31 ? -6.429 0.085 -5.292 1.00 0.00 31 ASP A C 18
ATOM 19004 O O . ASP A 1 31 ? -6.565 -0.212 -6.479 1.00 0.00 31 ASP A O 18
ATOM 19013 N N . TRP A 1 32 ? -5.908 -0.743 -4.394 1.00 0.00 32 TRP A N 18
ATOM 19014 C CA . TRP A 1 32 ? -5.456 -2.081 -4.760 1.00 0.00 32 TRP A CA 18
ATOM 19015 C C . TRP A 1 32 ? -6.268 -3.147 -4.034 1.00 0.00 32 TRP A C 18
ATOM 19016 O O . TRP A 1 32 ? -7.222 -2.836 -3.319 1.00 0.00 32 TRP A O 18
ATOM 19037 N N . HIS A 1 33 ? -5.885 -4.406 -4.220 1.00 0.00 33 HIS A N 18
ATOM 19038 C CA . HIS A 1 33 ? -6.578 -5.519 -3.580 1.00 0.00 33 HIS A CA 18
ATOM 19039 C C . HIS A 1 33 ? -5.728 -6.118 -2.463 1.00 0.00 33 HIS A C 18
ATOM 19040 O O . HIS A 1 33 ? -4.500 -6.043 -2.494 1.00 0.00 33 HIS A O 18
ATOM 19054 N N . LYS A 1 34 ? -6.391 -6.712 -1.477 1.00 0.00 34 LYS A N 18
ATOM 19055 C CA . LYS A 1 34 ? -5.698 -7.325 -0.349 1.00 0.00 34 LYS A CA 18
ATOM 19056 C C . LYS A 1 34 ? -4.758 -8.429 -0.823 1.00 0.00 34 LYS A C 18
ATOM 19057 O O . LYS A 1 34 ? -3.953 -8.947 -0.049 1.00 0.00 34 LYS A O 18
ATOM 19076 N N . PHE A 1 35 ? -4.865 -8.783 -2.100 1.00 0.00 35 PHE A N 18
ATOM 19077 C CA . PHE A 1 35 ? -4.023 -9.825 -2.676 1.00 0.00 35 PHE A CA 18
ATOM 19078 C C . PHE A 1 35 ? -3.050 -9.237 -3.694 1.00 0.00 35 PHE A C 18
ATOM 19079 O O . PHE A 1 35 ? -1.972 -9.784 -3.927 1.00 0.00 35 PHE A O 18
ATOM 19096 N N . CYS A 1 36 ? -3.438 -8.118 -4.297 1.00 0.00 36 CYS A N 18
ATOM 19097 C CA . CYS A 1 36 ? -2.602 -7.455 -5.290 1.00 0.00 36 CYS A CA 18
ATOM 19098 C C . CYS A 1 36 ? -1.496 -6.647 -4.617 1.00 0.00 36 CYS A C 18
ATOM 19099 O O . CYS A 1 36 ? -0.456 -6.375 -5.220 1.00 0.00 36 CYS A O 18
ATOM 19106 N N . LEU A 1 37 ? -1.727 -6.266 -3.366 1.00 0.00 37 LEU A N 18
ATOM 19107 C CA . LEU A 1 37 ? -0.751 -5.489 -2.610 1.00 0.00 37 LEU A CA 18
ATOM 19108 C C . LEU A 1 37 ? 0.391 -6.375 -2.123 1.00 0.00 37 LEU A C 18
ATOM 19109 O O . LEU A 1 37 ? 0.591 -6.544 -0.920 1.00 0.00 37 LEU A O 18
ATOM 19125 N N . LYS A 1 38 ? 1.140 -6.938 -3.066 1.00 0.00 38 LYS A N 18
ATOM 19126 C CA . LYS A 1 38 ? 2.265 -7.804 -2.734 1.00 0.00 38 LYS A CA 18
ATOM 19127 C C . LYS A 1 38 ? 3.393 -7.644 -3.749 1.00 0.00 38 LYS A C 18
ATOM 19128 O O . LYS A 1 38 ? 3.192 -7.829 -4.950 1.00 0.00 38 LYS A O 18
ATOM 19147 N N . CYS A 1 39 ? 4.579 -7.300 -3.259 1.00 0.00 39 CYS A N 18
ATOM 19148 C CA . CYS A 1 39 ? 5.739 -7.115 -4.122 1.00 0.00 39 CYS A CA 18
ATOM 19149 C C . CYS A 1 39 ? 5.795 -8.197 -5.196 1.00 0.00 39 CYS A C 18
ATOM 19150 O O . CYS A 1 39 ? 5.392 -9.337 -4.965 1.00 0.00 39 CYS A O 18
ATOM 19157 N N . GLU A 1 40 ? 6.299 -7.832 -6.371 1.00 0.00 40 GLU A N 18
ATOM 19158 C CA . GLU A 1 40 ? 6.407 -8.771 -7.481 1.00 0.00 40 GLU A CA 18
ATOM 19159 C C . GLU A 1 40 ? 7.832 -9.302 -7.608 1.00 0.00 40 GLU A C 18
ATOM 19160 O O . GLU A 1 40 ? 8.064 -10.353 -8.204 1.00 0.00 40 GLU A O 18
ATOM 19172 N N . ARG A 1 41 ? 8.784 -8.565 -7.044 1.00 0.00 41 ARG A N 18
ATOM 19173 C CA . ARG A 1 41 ? 10.186 -8.959 -7.095 1.00 0.00 41 ARG A CA 18
ATOM 19174 C C . ARG A 1 41 ? 10.524 -9.915 -5.954 1.00 0.00 41 ARG A C 18
ATOM 19175 O O . ARG A 1 41 ? 10.975 -11.037 -6.183 1.00 0.00 41 ARG A O 18
ATOM 19196 N N . CYS A 1 42 ? 10.304 -9.462 -4.725 1.00 0.00 42 CYS A N 18
ATOM 19197 C CA . CYS A 1 42 ? 10.586 -10.274 -3.548 1.00 0.00 42 CYS A CA 18
ATOM 19198 C C . CYS A 1 42 ? 9.366 -11.104 -3.155 1.00 0.00 42 CYS A C 18
ATOM 19199 O O . CYS A 1 42 ? 9.497 -12.233 -2.683 1.00 0.00 42 CYS A O 18
ATOM 19206 N N . SER A 1 43 ? 8.182 -10.535 -3.353 1.00 0.00 43 SER A N 18
ATOM 19207 C CA . SER A 1 43 ? 6.939 -11.219 -3.017 1.00 0.00 43 SER A CA 18
ATOM 19208 C C . SER A 1 43 ? 6.767 -11.321 -1.504 1.00 0.00 43 SER A C 18
ATOM 19209 O O . SER A 1 43 ? 6.469 -12.391 -0.972 1.00 0.00 43 SER A O 18
ATOM 19217 N N . LYS A 1 44 ? 6.958 -10.201 -0.816 1.00 0.00 44 LYS A N 18
ATOM 19218 C CA . LYS A 1 44 ? 6.824 -10.160 0.635 1.00 0.00 44 LYS A CA 18
ATOM 19219 C C . LYS A 1 44 ? 5.738 -9.174 1.054 1.00 0.00 44 LYS A C 18
ATOM 19220 O O . LYS A 1 44 ? 5.627 -8.083 0.495 1.00 0.00 44 LYS A O 18
ATOM 19239 N N . THR A 1 45 ? 4.940 -9.564 2.043 1.00 0.00 45 THR A N 18
ATOM 19240 C CA . THR A 1 45 ? 3.864 -8.715 2.537 1.00 0.00 45 THR A CA 18
ATOM 19241 C C . THR A 1 45 ? 4.287 -7.250 2.561 1.00 0.00 45 THR A C 18
ATOM 19242 O O . THR A 1 45 ? 5.273 -6.889 3.203 1.00 0.00 45 THR A O 18
ATOM 19253 N N . LEU A 1 46 ? 3.534 -6.411 1.858 1.00 0.00 46 LEU A N 18
ATOM 19254 C CA . LEU A 1 46 ? 3.831 -4.984 1.799 1.00 0.00 46 LEU A CA 18
ATOM 19255 C C . LEU A 1 46 ? 2.921 -4.199 2.739 1.00 0.00 46 LEU A C 18
ATOM 19256 O O . LEU A 1 46 ? 2.007 -4.758 3.346 1.00 0.00 46 LEU A O 18
ATOM 19272 N N . THR A 1 47 ? 3.177 -2.900 2.854 1.00 0.00 47 THR A N 18
ATOM 19273 C CA . THR A 1 47 ? 2.381 -2.038 3.719 1.00 0.00 47 THR A CA 18
ATOM 19274 C C . THR A 1 47 ? 1.693 -0.939 2.918 1.00 0.00 47 THR A C 18
ATOM 19275 O O . THR A 1 47 ? 2.335 -0.138 2.239 1.00 0.00 47 THR A O 18
ATOM 19286 N N . PRO A 1 48 ? 0.354 -0.898 2.997 1.00 0.00 48 PRO A N 18
ATOM 19287 C CA . PRO A 1 48 ? -0.450 0.100 2.286 1.00 0.00 48 PRO A CA 18
ATOM 19288 C C . PRO A 1 48 ? -0.275 1.502 2.860 1.00 0.00 48 PRO A C 18
ATOM 19289 O O . PRO A 1 48 ? -1.039 1.929 3.724 1.00 0.00 48 PRO A O 18
ATOM 19300 N N . GLY A 1 49 ? 0.737 2.214 2.373 1.00 0.00 49 GLY A N 18
ATOM 19301 C CA . GLY A 1 49 ? 0.994 3.561 2.849 1.00 0.00 49 GLY A CA 18
ATOM 19302 C C . GLY A 1 49 ? 2.450 3.782 3.205 1.00 0.00 49 GLY A C 18
ATOM 19303 O O . GLY A 1 49 ? 2.761 4.464 4.180 1.00 0.00 49 GLY A O 18
ATOM 19307 N N . GLY A 1 50 ? 3.347 3.201 2.413 1.00 0.00 50 GLY A N 18
ATOM 19308 C CA . GLY A 1 50 ? 4.768 3.349 2.667 1.00 0.00 50 GLY A CA 18
ATOM 19309 C C . GLY A 1 50 ? 5.608 2.411 1.824 1.00 0.00 50 GLY A C 18
ATOM 19310 O O . GLY A 1 50 ? 6.447 1.677 2.347 1.00 0.00 50 GLY A O 18
ATOM 19314 N N . HIS A 1 51 ? 5.383 2.433 0.514 1.00 0.00 51 HIS A N 18
ATOM 19315 C CA . HIS A 1 51 ? 6.126 1.577 -0.404 1.00 0.00 51 HIS A CA 18
ATOM 19316 C C . HIS A 1 51 ? 6.327 2.268 -1.749 1.00 0.00 51 HIS A C 18
ATOM 19317 O O . HIS A 1 51 ? 5.774 3.339 -1.996 1.00 0.00 51 HIS A O 18
ATOM 19331 N N . ALA A 1 52 ? 7.123 1.649 -2.614 1.00 0.00 52 ALA A N 18
ATOM 19332 C CA . ALA A 1 52 ? 7.396 2.204 -3.934 1.00 0.00 52 ALA A CA 18
ATOM 19333 C C . ALA A 1 52 ? 6.571 1.500 -5.007 1.00 0.00 52 ALA A C 18
ATOM 19334 O O . ALA A 1 52 ? 6.075 0.394 -4.795 1.00 0.00 52 ALA A O 18
ATOM 19341 N N . GLU A 1 53 ? 6.428 2.150 -6.158 1.00 0.00 53 GLU A N 18
ATOM 19342 C CA . GLU A 1 53 ? 5.661 1.586 -7.262 1.00 0.00 53 GLU A CA 18
ATOM 19343 C C . GLU A 1 53 ? 6.376 1.810 -8.592 1.00 0.00 53 GLU A C 18
ATOM 19344 O O . GLU A 1 53 ? 6.998 2.851 -8.807 1.00 0.00 53 GLU A O 18
ATOM 19356 N N . HIS A 1 54 ? 6.284 0.825 -9.480 1.00 0.00 54 HIS A N 18
ATOM 19357 C CA . HIS A 1 54 ? 6.922 0.913 -10.788 1.00 0.00 54 HIS A CA 18
ATOM 19358 C C . HIS A 1 54 ? 6.121 0.147 -11.836 1.00 0.00 54 HIS A C 18
ATOM 19359 O O . HIS A 1 54 ? 5.857 -1.046 -11.680 1.00 0.00 54 HIS A O 18
ATOM 19373 N N . ASP A 1 55 ? 5.737 0.839 -12.903 1.00 0.00 55 ASP A N 18
ATOM 19374 C CA . ASP A 1 55 ? 4.966 0.224 -13.977 1.00 0.00 55 ASP A CA 18
ATOM 19375 C C . ASP A 1 55 ? 3.670 -0.378 -13.440 1.00 0.00 55 ASP A C 18
ATOM 19376 O O . ASP A 1 55 ? 3.182 -1.384 -13.953 1.00 0.00 55 ASP A O 18
ATOM 19385 N N . GLY A 1 56 ? 3.119 0.246 -12.403 1.00 0.00 56 GLY A N 18
ATOM 19386 C CA . GLY A 1 56 ? 1.887 -0.243 -11.813 1.00 0.00 56 GLY A CA 18
ATOM 19387 C C . GLY A 1 56 ? 2.129 -1.307 -10.761 1.00 0.00 56 GLY A C 18
ATOM 19388 O O . GLY A 1 56 ? 1.299 -1.519 -9.877 1.00 0.00 56 GLY A O 18
ATOM 19392 N N . LYS A 1 57 ? 3.270 -1.982 -10.856 1.00 0.00 57 LYS A N 18
ATOM 19393 C CA . LYS A 1 57 ? 3.621 -3.031 -9.906 1.00 0.00 57 LYS A CA 18
ATOM 19394 C C . LYS A 1 57 ? 4.395 -2.457 -8.724 1.00 0.00 57 LYS A C 18
ATOM 19395 O O . LYS A 1 57 ? 5.376 -1.732 -8.886 1.00 0.00 57 LYS A O 18
ATOM 19414 N N . PRO A 1 58 ? 3.946 -2.790 -7.504 1.00 0.00 58 PRO A N 18
ATOM 19415 C CA . PRO A 1 58 ? 4.583 -2.320 -6.271 1.00 0.00 58 PRO A CA 18
ATOM 19416 C C . PRO A 1 58 ? 5.952 -2.955 -6.047 1.00 0.00 58 PRO A C 18
ATOM 19417 O O . PRO A 1 58 ? 6.211 -4.070 -6.499 1.00 0.00 58 PRO A O 18
ATOM 19428 N N . PHE A 1 59 ? 6.824 -2.238 -5.347 1.00 0.00 59 PHE A N 18
ATOM 19429 C CA . PHE A 1 59 ? 8.167 -2.731 -5.064 1.00 0.00 59 PHE A CA 18
ATOM 19430 C C . PHE A 1 59 ? 8.739 -2.065 -3.816 1.00 0.00 59 PHE A C 18
ATOM 19431 O O . PHE A 1 59 ? 8.652 -0.848 -3.653 1.00 0.00 59 PHE A O 18
ATOM 19448 N N . CYS A 1 60 ? 9.325 -2.872 -2.938 1.00 0.00 60 CYS A N 18
ATOM 19449 C CA . CYS A 1 60 ? 9.911 -2.363 -1.704 1.00 0.00 60 CYS A CA 18
ATOM 19450 C C . CYS A 1 60 ? 10.863 -1.205 -1.991 1.00 0.00 60 CYS A C 18
ATOM 19451 O O . CYS A 1 60 ? 11.377 -1.070 -3.102 1.00 0.00 60 CYS A O 18
ATOM 19458 N N . HIS A 1 61 ? 11.093 -0.372 -0.981 1.00 0.00 61 HIS A N 18
ATOM 19459 C CA . HIS A 1 61 ? 11.983 0.775 -1.124 1.00 0.00 61 HIS A CA 18
ATOM 19460 C C . HIS A 1 61 ? 13.331 0.348 -1.698 1.00 0.00 61 HIS A C 18
ATOM 19461 O O . HIS A 1 61 ? 13.888 1.018 -2.568 1.00 0.00 61 HIS A O 18
ATOM 19475 N N . LYS A 1 62 ? 13.851 -0.771 -1.204 1.00 0.00 62 LYS A N 18
ATOM 19476 C CA . LYS A 1 62 ? 15.133 -1.289 -1.667 1.00 0.00 62 LYS A CA 18
ATOM 19477 C C . LYS A 1 62 ? 15.518 -2.552 -0.904 1.00 0.00 62 LYS A C 18
ATOM 19478 O O . LYS A 1 62 ? 15.020 -2.821 0.190 1.00 0.00 62 LYS A O 18
ATOM 19497 N N . PRO A 1 63 ? 16.425 -3.346 -1.491 1.00 0.00 63 PRO A N 18
ATOM 19498 C CA . PRO A 1 63 ? 17.024 -3.036 -2.793 1.00 0.00 63 PRO A CA 18
ATOM 19499 C C . PRO A 1 63 ? 16.025 -3.168 -3.937 1.00 0.00 63 PRO A C 18
ATOM 19500 O O . PRO A 1 63 ? 16.260 -2.674 -5.040 1.00 0.00 63 PRO A O 18
ATOM 19511 N N . CYS A 1 64 ? 14.909 -3.838 -3.667 1.00 0.00 64 CYS A N 18
ATOM 19512 C CA . CYS A 1 64 ? 13.873 -4.035 -4.674 1.00 0.00 64 CYS A CA 18
ATOM 19513 C C . CYS A 1 64 ? 13.858 -2.881 -5.672 1.00 0.00 64 CYS A C 18
ATOM 19514 O O . CYS A 1 64 ? 14.340 -3.012 -6.797 1.00 0.00 64 CYS A O 18
ATOM 19521 N N . TYR A 1 65 ? 13.301 -1.750 -5.252 1.00 0.00 65 TYR A N 18
ATOM 19522 C CA . TYR A 1 65 ? 13.220 -0.573 -6.108 1.00 0.00 65 TYR A CA 18
ATOM 19523 C C . TYR A 1 65 ? 14.609 -0.133 -6.561 1.00 0.00 65 TYR A C 18
ATOM 19524 O O . TYR A 1 65 ? 14.861 0.034 -7.754 1.00 0.00 65 TYR A O 18
ATOM 19542 N N . ALA A 1 66 ? 15.506 0.053 -5.599 1.00 0.00 66 ALA A N 18
ATOM 19543 C CA . ALA A 1 66 ? 16.870 0.471 -5.897 1.00 0.00 66 ALA A CA 18
ATOM 19544 C C . ALA A 1 66 ? 17.375 -0.177 -7.182 1.00 0.00 66 ALA A C 18
ATOM 19545 O O . ALA A 1 66 ? 17.646 0.507 -8.170 1.00 0.00 66 ALA A O 18
ATOM 19552 N N . THR A 1 67 ? 17.499 -1.500 -7.163 1.00 0.00 67 THR A N 18
ATOM 19553 C CA . THR A 1 67 ? 17.973 -2.241 -8.325 1.00 0.00 67 THR A CA 18
ATOM 19554 C C . THR A 1 67 ? 17.184 -1.866 -9.575 1.00 0.00 67 THR A C 18
ATOM 19555 O O . THR A 1 67 ? 17.738 -1.324 -10.532 1.00 0.00 67 THR A O 18
ATOM 19566 N N . LEU A 1 68 ? 15.888 -2.156 -9.559 1.00 0.00 68 LEU A N 18
ATOM 19567 C CA . LEU A 1 68 ? 15.021 -1.849 -10.692 1.00 0.00 68 LEU A CA 18
ATOM 19568 C C . LEU A 1 68 ? 15.382 -0.499 -11.303 1.00 0.00 68 LEU A C 18
ATOM 19569 O O . LEU A 1 68 ? 15.252 -0.297 -12.510 1.00 0.00 68 LEU A O 18
ATOM 19585 N N . PHE A 1 69 ? 15.839 0.423 -10.461 1.00 0.00 69 PHE A N 18
ATOM 19586 C CA . PHE A 1 69 ? 16.221 1.754 -10.918 1.00 0.00 69 PHE A CA 18
ATOM 19587 C C . PHE A 1 69 ? 17.719 1.981 -10.740 1.00 0.00 69 PHE A C 18
ATOM 19588 O O . PHE A 1 69 ? 18.160 2.522 -9.727 1.00 0.00 69 PHE A O 18
ATOM 19605 N N . GLY A 1 70 ? 18.497 1.562 -11.734 1.00 0.00 70 GLY A N 18
ATOM 19606 C CA . GLY A 1 70 ? 19.937 1.728 -11.668 1.00 0.00 70 GLY A CA 18
ATOM 19607 C C . GLY A 1 70 ? 20.584 1.734 -13.039 1.00 0.00 70 GLY A C 18
ATOM 19608 O O . GLY A 1 70 ? 20.306 0.867 -13.868 1.00 0.00 70 GLY A O 18
ATOM 19612 N N . SER A 1 71 ? 21.447 2.716 -13.281 1.00 0.00 71 SER A N 18
ATOM 19613 C CA . SER A 1 71 ? 22.130 2.834 -14.564 1.00 0.00 71 SER A CA 18
ATOM 19614 C C . SER A 1 71 ? 23.644 2.779 -14.380 1.00 0.00 71 SER A C 18
ATOM 19615 O O . SER A 1 71 ? 24.295 3.805 -14.188 1.00 0.00 71 SER A O 18
ATOM 19623 N N . GLY A 1 72 ? 24.197 1.572 -14.440 1.00 0.00 72 GLY A N 18
ATOM 19624 C CA . GLY A 1 72 ? 25.630 1.404 -14.279 1.00 0.00 72 GLY A CA 18
ATOM 19625 C C . GLY A 1 72 ? 26.096 0.010 -14.652 1.00 0.00 72 GLY A C 18
ATOM 19626 O O . GLY A 1 72 ? 25.806 -0.495 -15.737 1.00 0.00 72 GLY A O 18
ATOM 19630 N N . PRO A 1 73 ? 26.838 -0.634 -13.739 1.00 0.00 73 PRO A N 18
ATOM 19631 C CA . PRO A 1 73 ? 27.362 -1.986 -13.956 1.00 0.00 73 PRO A CA 18
ATOM 19632 C C . PRO A 1 73 ? 26.262 -3.042 -13.950 1.00 0.00 73 PRO A C 18
ATOM 19633 O O . PRO A 1 73 ? 25.483 -3.135 -13.001 1.00 0.00 73 PRO A O 18
ATOM 19644 N N . SER A 1 74 ? 26.204 -3.835 -15.015 1.00 0.00 74 SER A N 18
ATOM 19645 C CA . SER A 1 74 ? 25.196 -4.883 -15.133 1.00 0.00 74 SER A CA 18
ATOM 19646 C C . SER A 1 74 ? 25.348 -5.911 -14.017 1.00 0.00 74 SER A C 18
ATOM 19647 O O . SER A 1 74 ? 26.459 -6.212 -13.581 1.00 0.00 74 SER A O 18
ATOM 19655 N N . SER A 1 75 ? 24.222 -6.448 -13.558 1.00 0.00 75 SER A N 18
ATOM 19656 C CA . SER A 1 75 ? 24.227 -7.440 -12.489 1.00 0.00 75 SER A CA 18
ATOM 19657 C C . SER A 1 75 ? 23.102 -8.452 -12.681 1.00 0.00 75 SER A C 18
ATOM 19658 O O . SER A 1 75 ? 22.201 -8.248 -13.493 1.00 0.00 75 SER A O 18
ATOM 19666 N N . GLY A 1 76 ? 23.162 -9.545 -11.926 1.00 0.00 76 GLY A N 18
ATOM 19667 C CA . GLY A 1 76 ? 22.143 -10.573 -12.028 1.00 0.00 76 GLY A CA 18
ATOM 19668 C C . GLY A 1 76 ? 21.878 -10.988 -13.461 1.00 0.00 76 GLY A C 18
ATOM 19669 O O . GLY A 1 76 ? 22.576 -11.865 -13.969 1.00 0.00 76 GLY A O 18
ATOM 19675 N N . GLY A 1 1 ? -20.745 -17.100 -22.282 1.00 0.00 1 GLY A N 19
ATOM 19676 C CA . GLY A 1 1 ? -21.313 -17.017 -20.949 1.00 0.00 1 GLY A CA 19
ATOM 19677 C C . GLY A 1 1 ? -22.084 -15.730 -20.727 1.00 0.00 1 GLY A C 19
ATOM 19678 O O . GLY A 1 1 ? -22.107 -14.855 -21.592 1.00 0.00 1 GLY A O 19
ATOM 19682 N N . SER A 1 2 ? -22.718 -15.616 -19.564 1.00 0.00 2 SER A N 19
ATOM 19683 C CA . SER A 1 2 ? -23.498 -14.429 -19.233 1.00 0.00 2 SER A CA 19
ATOM 19684 C C . SER A 1 2 ? -23.044 -13.834 -17.904 1.00 0.00 2 SER A C 19
ATOM 19685 O O . SER A 1 2 ? -23.269 -14.414 -16.841 1.00 0.00 2 SER A O 19
ATOM 19693 N N . SER A 1 3 ? -22.402 -12.672 -17.972 1.00 0.00 3 SER A N 19
ATOM 19694 C CA . SER A 1 3 ? -21.912 -11.998 -16.775 1.00 0.00 3 SER A CA 19
ATOM 19695 C C . SER A 1 3 ? -22.684 -10.707 -16.523 1.00 0.00 3 SER A C 19
ATOM 19696 O O . SER A 1 3 ? -23.530 -10.310 -17.323 1.00 0.00 3 SER A O 19
ATOM 19704 N N . GLY A 1 4 ? -22.387 -10.055 -15.403 1.00 0.00 4 GLY A N 19
ATOM 19705 C CA . GLY A 1 4 ? -23.061 -8.816 -15.064 1.00 0.00 4 GLY A CA 19
ATOM 19706 C C . GLY A 1 4 ? -22.180 -7.875 -14.267 1.00 0.00 4 GLY A C 19
ATOM 19707 O O . GLY A 1 4 ? -22.610 -7.318 -13.257 1.00 0.00 4 GLY A O 19
ATOM 19711 N N . SER A 1 5 ? -20.943 -7.699 -14.720 1.00 0.00 5 SER A N 19
ATOM 19712 C CA . SER A 1 5 ? -19.997 -6.824 -14.039 1.00 0.00 5 SER A CA 19
ATOM 19713 C C . SER A 1 5 ? -19.770 -5.543 -14.836 1.00 0.00 5 SER A C 19
ATOM 19714 O O . SER A 1 5 ? -20.284 -5.390 -15.944 1.00 0.00 5 SER A O 19
ATOM 19722 N N . SER A 1 6 ? -18.997 -4.626 -14.264 1.00 0.00 6 SER A N 19
ATOM 19723 C CA . SER A 1 6 ? -18.704 -3.356 -14.919 1.00 0.00 6 SER A CA 19
ATOM 19724 C C . SER A 1 6 ? -17.538 -2.648 -14.236 1.00 0.00 6 SER A C 19
ATOM 19725 O O . SER A 1 6 ? -17.179 -2.970 -13.104 1.00 0.00 6 SER A O 19
ATOM 19733 N N . GLY A 1 7 ? -16.951 -1.681 -14.933 1.00 0.00 7 GLY A N 19
ATOM 19734 C CA . GLY A 1 7 ? -15.831 -0.942 -14.379 1.00 0.00 7 GLY A CA 19
ATOM 19735 C C . GLY A 1 7 ? -16.219 0.457 -13.944 1.00 0.00 7 GLY A C 19
ATOM 19736 O O . GLY A 1 7 ? -15.817 1.441 -14.564 1.00 0.00 7 GLY A O 19
ATOM 19740 N N . MET A 1 8 ? -17.004 0.547 -12.875 1.00 0.00 8 MET A N 19
ATOM 19741 C CA . MET A 1 8 ? -17.447 1.837 -12.358 1.00 0.00 8 MET A CA 19
ATOM 19742 C C . MET A 1 8 ? -16.609 2.257 -11.155 1.00 0.00 8 MET A C 19
ATOM 19743 O O . MET A 1 8 ? -16.065 3.360 -11.120 1.00 0.00 8 MET A O 19
ATOM 19757 N N . ALA A 1 9 ? -16.511 1.370 -10.170 1.00 0.00 9 ALA A N 19
ATOM 19758 C CA . ALA A 1 9 ? -15.738 1.649 -8.965 1.00 0.00 9 ALA A CA 19
ATOM 19759 C C . ALA A 1 9 ? -14.248 1.741 -9.278 1.00 0.00 9 ALA A C 19
ATOM 19760 O O . ALA A 1 9 ? -13.833 1.570 -10.424 1.00 0.00 9 ALA A O 19
ATOM 19767 N N . SER A 1 10 ? -13.449 2.015 -8.252 1.00 0.00 10 SER A N 19
ATOM 19768 C CA . SER A 1 10 ? -12.005 2.135 -8.419 1.00 0.00 10 SER A CA 19
ATOM 19769 C C . SER A 1 10 ? -11.395 0.803 -8.845 1.00 0.00 10 SER A C 19
ATOM 19770 O O . SER A 1 10 ? -11.601 -0.224 -8.198 1.00 0.00 10 SER A O 19
ATOM 19778 N N . LYS A 1 11 ? -10.642 0.828 -9.940 1.00 0.00 11 LYS A N 19
ATOM 19779 C CA . LYS A 1 11 ? -10.000 -0.375 -10.455 1.00 0.00 11 LYS A CA 19
ATOM 19780 C C . LYS A 1 11 ? -8.722 -0.683 -9.681 1.00 0.00 11 LYS A C 19
ATOM 19781 O O . LYS A 1 11 ? -8.310 0.085 -8.811 1.00 0.00 11 LYS A O 19
ATOM 19800 N N . CYS A 1 12 ? -8.096 -1.810 -10.004 1.00 0.00 12 CYS A N 19
ATOM 19801 C CA . CYS A 1 12 ? -6.864 -2.219 -9.341 1.00 0.00 12 CYS A CA 19
ATOM 19802 C C . CYS A 1 12 ? -5.709 -2.288 -10.335 1.00 0.00 12 CYS A C 19
ATOM 19803 O O . CYS A 1 12 ? -5.775 -2.972 -11.356 1.00 0.00 12 CYS A O 19
ATOM 19810 N N . PRO A 1 13 ? -4.622 -1.563 -10.030 1.00 0.00 13 PRO A N 19
ATOM 19811 C CA . PRO A 1 13 ? -3.430 -1.526 -10.883 1.00 0.00 13 PRO A CA 19
ATOM 19812 C C . PRO A 1 13 ? -2.671 -2.848 -10.875 1.00 0.00 13 PRO A C 19
ATOM 19813 O O . PRO A 1 13 ? -1.594 -2.962 -11.462 1.00 0.00 13 PRO A O 19
ATOM 19824 N N . LYS A 1 14 ? -3.238 -3.847 -10.207 1.00 0.00 14 LYS A N 19
ATOM 19825 C CA . LYS A 1 14 ? -2.616 -5.163 -10.124 1.00 0.00 14 LYS A CA 19
ATOM 19826 C C . LYS A 1 14 ? -3.359 -6.173 -10.993 1.00 0.00 14 LYS A C 19
ATOM 19827 O O . LYS A 1 14 ? -2.752 -6.887 -11.792 1.00 0.00 14 LYS A O 19
ATOM 19846 N N . CYS A 1 15 ? -4.677 -6.226 -10.834 1.00 0.00 15 CYS A N 19
ATOM 19847 C CA . CYS A 1 15 ? -5.505 -7.146 -11.604 1.00 0.00 15 CYS A CA 19
ATOM 19848 C C . CYS A 1 15 ? -6.598 -6.395 -12.358 1.00 0.00 15 CYS A C 19
ATOM 19849 O O . CYS A 1 15 ? -7.599 -6.981 -12.769 1.00 0.00 15 CYS A O 19
ATOM 19856 N N . ASP A 1 16 ? -6.398 -5.093 -12.536 1.00 0.00 16 ASP A N 19
ATOM 19857 C CA . ASP A 1 16 ? -7.366 -4.261 -13.241 1.00 0.00 16 ASP A CA 19
ATOM 19858 C C . ASP A 1 16 ? -8.791 -4.726 -12.960 1.00 0.00 16 ASP A C 19
ATOM 19859 O O . ASP A 1 16 ? -9.571 -4.967 -13.881 1.00 0.00 16 ASP A O 19
ATOM 19868 N N . LYS A 1 17 ? -9.125 -4.852 -11.680 1.00 0.00 17 LYS A N 19
ATOM 19869 C CA . LYS A 1 17 ? -10.456 -5.289 -11.275 1.00 0.00 17 LYS A CA 19
ATOM 19870 C C . LYS A 1 17 ? -11.185 -4.183 -10.519 1.00 0.00 17 LYS A C 19
ATOM 19871 O O . LYS A 1 17 ? -10.560 -3.340 -9.875 1.00 0.00 17 LYS A O 19
ATOM 19890 N N . THR A 1 18 ? -12.512 -4.191 -10.601 1.00 0.00 18 THR A N 19
ATOM 19891 C CA . THR A 1 18 ? -13.326 -3.189 -9.925 1.00 0.00 18 THR A CA 19
ATOM 19892 C C . THR A 1 18 ? -13.315 -3.399 -8.415 1.00 0.00 18 THR A C 19
ATOM 19893 O O . THR A 1 18 ? -14.160 -4.110 -7.871 1.00 0.00 18 THR A O 19
ATOM 19904 N N . VAL A 1 19 ? -12.353 -2.776 -7.743 1.00 0.00 19 VAL A N 19
ATOM 19905 C CA . VAL A 1 19 ? -12.233 -2.893 -6.294 1.00 0.00 19 VAL A CA 19
ATOM 19906 C C . VAL A 1 19 ? -13.433 -2.268 -5.591 1.00 0.00 19 VAL A C 19
ATOM 19907 O O . VAL A 1 19 ? -13.837 -1.149 -5.907 1.00 0.00 19 VAL A O 19
ATOM 19920 N N . TYR A 1 20 ? -13.998 -2.999 -4.637 1.00 0.00 20 TYR A N 19
ATOM 19921 C CA . TYR A 1 20 ? -15.154 -2.517 -3.889 1.00 0.00 20 TYR A CA 19
ATOM 19922 C C . TYR A 1 20 ? -14.734 -1.974 -2.527 1.00 0.00 20 TYR A C 19
ATOM 19923 O O . TYR A 1 20 ? -13.665 -2.307 -2.015 1.00 0.00 20 TYR A O 19
ATOM 19941 N N . PHE A 1 21 ? -15.584 -1.135 -1.944 1.00 0.00 21 PHE A N 19
ATOM 19942 C CA . PHE A 1 21 ? -15.303 -0.545 -0.641 1.00 0.00 21 PHE A CA 19
ATOM 19943 C C . PHE A 1 21 ? -15.035 -1.627 0.401 1.00 0.00 21 PHE A C 19
ATOM 19944 O O . PHE A 1 21 ? -14.413 -1.372 1.432 1.00 0.00 21 PHE A O 19
ATOM 19961 N N . ALA A 1 22 ? -15.510 -2.837 0.124 1.00 0.00 22 ALA A N 19
ATOM 19962 C CA . ALA A 1 22 ? -15.322 -3.959 1.035 1.00 0.00 22 ALA A CA 19
ATOM 19963 C C . ALA A 1 22 ? -13.848 -4.143 1.382 1.00 0.00 22 ALA A C 19
ATOM 19964 O O . ALA A 1 22 ? -13.482 -4.212 2.555 1.00 0.00 22 ALA A O 19
ATOM 19971 N N . GLU A 1 23 ? -13.008 -4.222 0.354 1.00 0.00 23 GLU A N 19
ATOM 19972 C CA . GLU A 1 23 ? -11.575 -4.399 0.553 1.00 0.00 23 GLU A CA 19
ATOM 19973 C C . GLU A 1 23 ? -10.791 -3.259 -0.091 1.00 0.00 23 GLU A C 19
ATOM 19974 O O . GLU A 1 23 ? -9.592 -3.378 -0.342 1.00 0.00 23 GLU A O 19
ATOM 19986 N N . LYS A 1 24 ? -11.478 -2.153 -0.356 1.00 0.00 24 LYS A N 19
ATOM 19987 C CA . LYS A 1 24 ? -10.849 -0.990 -0.970 1.00 0.00 24 LYS A CA 19
ATOM 19988 C C . LYS A 1 24 ? -9.807 -0.380 -0.038 1.00 0.00 24 LYS A C 19
ATOM 19989 O O . LYS A 1 24 ? -10.143 0.367 0.882 1.00 0.00 24 LYS A O 19
ATOM 20008 N N . VAL A 1 25 ? -8.540 -0.702 -0.281 1.00 0.00 25 VAL A N 19
ATOM 20009 C CA . VAL A 1 25 ? -7.449 -0.183 0.535 1.00 0.00 25 VAL A CA 19
ATOM 20010 C C . VAL A 1 25 ? -6.706 0.935 -0.188 1.00 0.00 25 VAL A C 19
ATOM 20011 O O . VAL A 1 25 ? -6.144 0.727 -1.263 1.00 0.00 25 VAL A O 19
ATOM 20024 N N . SER A 1 26 ? -6.708 2.122 0.411 1.00 0.00 26 SER A N 19
ATOM 20025 C CA . SER A 1 26 ? -6.037 3.275 -0.177 1.00 0.00 26 SER A CA 19
ATOM 20026 C C . SER A 1 26 ? -4.523 3.159 -0.024 1.00 0.00 26 SER A C 19
ATOM 20027 O O . SER A 1 26 ? -3.990 3.266 1.080 1.00 0.00 26 SER A O 19
ATOM 20035 N N . SER A 1 27 ? -3.837 2.940 -1.141 1.00 0.00 27 SER A N 19
ATOM 20036 C CA . SER A 1 27 ? -2.385 2.805 -1.132 1.00 0.00 27 SER A CA 19
ATOM 20037 C C . SER A 1 27 ? -1.750 3.692 -2.198 1.00 0.00 27 SER A C 19
ATOM 20038 O O . SER A 1 27 ? -1.867 3.424 -3.395 1.00 0.00 27 SER A O 19
ATOM 20046 N N . LEU A 1 28 ? -1.079 4.749 -1.756 1.00 0.00 28 LEU A N 19
ATOM 20047 C CA . LEU A 1 28 ? -0.424 5.678 -2.672 1.00 0.00 28 LEU A CA 19
ATOM 20048 C C . LEU A 1 28 ? -1.443 6.349 -3.587 1.00 0.00 28 LEU A C 19
ATOM 20049 O O . LEU A 1 28 ? -1.131 6.712 -4.720 1.00 0.00 28 LEU A O 19
ATOM 20065 N N . GLY A 1 29 ? -2.664 6.513 -3.085 1.00 0.00 29 GLY A N 19
ATOM 20066 C CA . GLY A 1 29 ? -3.710 7.143 -3.870 1.00 0.00 29 GLY A CA 19
ATOM 20067 C C . GLY A 1 29 ? -4.463 6.151 -4.734 1.00 0.00 29 GLY A C 19
ATOM 20068 O O . GLY A 1 29 ? -5.580 6.423 -5.174 1.00 0.00 29 GLY A O 19
ATOM 20072 N N . LYS A 1 30 ? -3.851 4.998 -4.979 1.00 0.00 30 LYS A N 19
ATOM 20073 C CA . LYS A 1 30 ? -4.469 3.961 -5.797 1.00 0.00 30 LYS A CA 19
ATOM 20074 C C . LYS A 1 30 ? -5.128 2.899 -4.922 1.00 0.00 30 LYS A C 19
ATOM 20075 O O . LYS A 1 30 ? -4.636 2.581 -3.839 1.00 0.00 30 LYS A O 19
ATOM 20094 N N . ASP A 1 31 ? -6.241 2.353 -5.400 1.00 0.00 31 ASP A N 19
ATOM 20095 C CA . ASP A 1 31 ? -6.965 1.325 -4.662 1.00 0.00 31 ASP A CA 19
ATOM 20096 C C . ASP A 1 31 ? -6.537 -0.069 -5.111 1.00 0.00 31 ASP A C 19
ATOM 20097 O O . ASP A 1 31 ? -6.712 -0.438 -6.272 1.00 0.00 31 ASP A O 19
ATOM 20106 N N . TRP A 1 32 ? -5.975 -0.836 -4.185 1.00 0.00 32 TRP A N 19
ATOM 20107 C CA . TRP A 1 32 ? -5.521 -2.189 -4.486 1.00 0.00 32 TRP A CA 19
ATOM 20108 C C . TRP A 1 32 ? -6.286 -3.217 -3.660 1.00 0.00 32 TRP A C 19
ATOM 20109 O O . TRP A 1 32 ? -7.240 -2.878 -2.958 1.00 0.00 32 TRP A O 19
ATOM 20130 N N . HIS A 1 33 ? -5.863 -4.474 -3.746 1.00 0.00 33 HIS A N 19
ATOM 20131 C CA . HIS A 1 33 ? -6.509 -5.551 -3.005 1.00 0.00 33 HIS A CA 19
ATOM 20132 C C . HIS A 1 33 ? -5.591 -6.082 -1.907 1.00 0.00 33 HIS A C 19
ATOM 20133 O O . HIS A 1 33 ? -4.428 -6.399 -2.155 1.00 0.00 33 HIS A O 19
ATOM 20147 N N . LYS A 1 34 ? -6.122 -6.175 -0.693 1.00 0.00 34 LYS A N 19
ATOM 20148 C CA . LYS A 1 34 ? -5.352 -6.667 0.443 1.00 0.00 34 LYS A CA 19
ATOM 20149 C C . LYS A 1 34 ? -4.512 -7.877 0.048 1.00 0.00 34 LYS A C 19
ATOM 20150 O O . LYS A 1 34 ? -3.467 -8.141 0.643 1.00 0.00 34 LYS A O 19
ATOM 20169 N N . PHE A 1 35 ? -4.975 -8.609 -0.960 1.00 0.00 35 PHE A N 19
ATOM 20170 C CA . PHE A 1 35 ? -4.265 -9.792 -1.435 1.00 0.00 35 PHE A CA 19
ATOM 20171 C C . PHE A 1 35 ? -3.272 -9.425 -2.533 1.00 0.00 35 PHE A C 19
ATOM 20172 O O . PHE A 1 35 ? -2.235 -10.070 -2.689 1.00 0.00 35 PHE A O 19
ATOM 20189 N N . CYS A 1 36 ? -3.597 -8.385 -3.293 1.00 0.00 36 CYS A N 19
ATOM 20190 C CA . CYS A 1 36 ? -2.736 -7.931 -4.379 1.00 0.00 36 CYS A CA 19
ATOM 20191 C C . CYS A 1 36 ? -1.501 -7.221 -3.832 1.00 0.00 36 CYS A C 19
ATOM 20192 O O . CYS A 1 36 ? -0.384 -7.445 -4.300 1.00 0.00 36 CYS A O 19
ATOM 20199 N N . LEU A 1 37 ? -1.709 -6.363 -2.840 1.00 0.00 37 LEU A N 19
ATOM 20200 C CA . LEU A 1 37 ? -0.613 -5.619 -2.228 1.00 0.00 37 LEU A CA 19
ATOM 20201 C C . LEU A 1 37 ? 0.550 -6.544 -1.889 1.00 0.00 37 LEU A C 19
ATOM 20202 O O . LEU A 1 37 ? 0.639 -7.067 -0.778 1.00 0.00 37 LEU A O 19
ATOM 20218 N N . LYS A 1 38 ? 1.443 -6.742 -2.853 1.00 0.00 38 LYS A N 19
ATOM 20219 C CA . LYS A 1 38 ? 2.605 -7.601 -2.657 1.00 0.00 38 LYS A CA 19
ATOM 20220 C C . LYS A 1 38 ? 3.722 -7.236 -3.629 1.00 0.00 38 LYS A C 19
ATOM 20221 O O . LYS A 1 38 ? 3.470 -6.696 -4.706 1.00 0.00 38 LYS A O 19
ATOM 20240 N N . CYS A 1 39 ? 4.958 -7.536 -3.242 1.00 0.00 39 CYS A N 19
ATOM 20241 C CA . CYS A 1 39 ? 6.114 -7.241 -4.080 1.00 0.00 39 CYS A CA 19
ATOM 20242 C C . CYS A 1 39 ? 6.287 -8.303 -5.162 1.00 0.00 39 CYS A C 19
ATOM 20243 O O . CYS A 1 39 ? 6.513 -9.475 -4.864 1.00 0.00 39 CYS A O 19
ATOM 20250 N N . GLU A 1 40 ? 6.179 -7.882 -6.419 1.00 0.00 40 GLU A N 19
ATOM 20251 C CA . GLU A 1 40 ? 6.323 -8.798 -7.545 1.00 0.00 40 GLU A CA 19
ATOM 20252 C C . GLU A 1 40 ? 7.780 -9.214 -7.724 1.00 0.00 40 GLU A C 19
ATOM 20253 O O . GLU A 1 40 ? 8.119 -9.941 -8.659 1.00 0.00 40 GLU A O 19
ATOM 20265 N N . ARG A 1 41 ? 8.638 -8.748 -6.823 1.00 0.00 41 ARG A N 19
ATOM 20266 C CA . ARG A 1 41 ? 10.059 -9.070 -6.882 1.00 0.00 41 ARG A CA 19
ATOM 20267 C C . ARG A 1 41 ? 10.422 -10.122 -5.838 1.00 0.00 41 ARG A C 19
ATOM 20268 O O . ARG A 1 41 ? 10.983 -11.168 -6.165 1.00 0.00 41 ARG A O 19
ATOM 20289 N N . CYS A 1 42 ? 10.098 -9.837 -4.581 1.00 0.00 42 CYS A N 19
ATOM 20290 C CA . CYS A 1 42 ? 10.391 -10.757 -3.489 1.00 0.00 42 CYS A CA 19
ATOM 20291 C C . CYS A 1 42 ? 9.106 -11.364 -2.930 1.00 0.00 42 CYS A C 19
ATOM 20292 O O . CYS A 1 42 ? 9.083 -11.867 -1.807 1.00 0.00 42 CYS A O 19
ATOM 20299 N N . SER A 1 43 ? 8.041 -11.312 -3.723 1.00 0.00 43 SER A N 19
ATOM 20300 C CA . SER A 1 43 ? 6.752 -11.853 -3.307 1.00 0.00 43 SER A CA 19
ATOM 20301 C C . SER A 1 43 ? 6.554 -11.689 -1.803 1.00 0.00 43 SER A C 19
ATOM 20302 O O . SER A 1 43 ? 6.205 -12.640 -1.103 1.00 0.00 43 SER A O 19
ATOM 20310 N N . LYS A 1 44 ? 6.780 -10.475 -1.311 1.00 0.00 44 LYS A N 19
ATOM 20311 C CA . LYS A 1 44 ? 6.626 -10.184 0.109 1.00 0.00 44 LYS A CA 19
ATOM 20312 C C . LYS A 1 44 ? 5.612 -9.065 0.328 1.00 0.00 44 LYS A C 19
ATOM 20313 O O . LYS A 1 44 ? 5.790 -7.947 -0.157 1.00 0.00 44 LYS A O 19
ATOM 20332 N N . THR A 1 45 ? 4.548 -9.373 1.063 1.00 0.00 45 THR A N 19
ATOM 20333 C CA . THR A 1 45 ? 3.506 -8.394 1.347 1.00 0.00 45 THR A CA 19
ATOM 20334 C C . THR A 1 45 ? 4.104 -7.018 1.619 1.00 0.00 45 THR A C 19
ATOM 20335 O O . THR A 1 45 ? 5.244 -6.904 2.071 1.00 0.00 45 THR A O 19
ATOM 20346 N N . LEU A 1 46 ? 3.327 -5.976 1.344 1.00 0.00 46 LEU A N 19
ATOM 20347 C CA . LEU A 1 46 ? 3.780 -4.606 1.561 1.00 0.00 46 LEU A CA 19
ATOM 20348 C C . LEU A 1 46 ? 2.807 -3.846 2.457 1.00 0.00 46 LEU A C 19
ATOM 20349 O O . LEU A 1 46 ? 1.741 -4.354 2.806 1.00 0.00 46 LEU A O 19
ATOM 20365 N N . THR A 1 47 ? 3.180 -2.624 2.824 1.00 0.00 47 THR A N 19
ATOM 20366 C CA . THR A 1 47 ? 2.341 -1.794 3.678 1.00 0.00 47 THR A CA 19
ATOM 20367 C C . THR A 1 47 ? 1.556 -0.777 2.857 1.00 0.00 47 THR A C 19
ATOM 20368 O O . THR A 1 47 ? 2.121 0.023 2.110 1.00 0.00 47 THR A O 19
ATOM 20379 N N . PRO A 1 48 ? 0.223 -0.807 2.996 1.00 0.00 48 PRO A N 19
ATOM 20380 C CA . PRO A 1 48 ? -0.669 0.107 2.275 1.00 0.00 48 PRO A CA 19
ATOM 20381 C C . PRO A 1 48 ? -0.550 1.544 2.771 1.00 0.00 48 PRO A C 19
ATOM 20382 O O . PRO A 1 48 ? -1.279 1.963 3.669 1.00 0.00 48 PRO A O 19
ATOM 20393 N N . GLY A 1 49 ? 0.373 2.296 2.179 1.00 0.00 49 GLY A N 19
ATOM 20394 C CA . GLY A 1 49 ? 0.570 3.678 2.574 1.00 0.00 49 GLY A CA 19
ATOM 20395 C C . GLY A 1 49 ? 2.003 3.970 2.971 1.00 0.00 49 GLY A C 19
ATOM 20396 O O . GLY A 1 49 ? 2.257 4.812 3.831 1.00 0.00 49 GLY A O 19
ATOM 20400 N N . GLY A 1 50 ? 2.944 3.269 2.345 1.00 0.00 50 GLY A N 19
ATOM 20401 C CA . GLY A 1 50 ? 4.348 3.470 2.653 1.00 0.00 50 GLY A CA 19
ATOM 20402 C C . GLY A 1 50 ? 5.250 2.522 1.889 1.00 0.00 50 GLY A C 19
ATOM 20403 O O . GLY A 1 50 ? 5.928 1.684 2.485 1.00 0.00 50 GLY A O 19
ATOM 20407 N N . HIS A 1 51 ? 5.259 2.652 0.567 1.00 0.00 51 HIS A N 19
ATOM 20408 C CA . HIS A 1 51 ? 6.085 1.799 -0.280 1.00 0.00 51 HIS A CA 19
ATOM 20409 C C . HIS A 1 51 ? 6.370 2.474 -1.618 1.00 0.00 51 HIS A C 19
ATOM 20410 O O . HIS A 1 51 ? 5.972 3.615 -1.846 1.00 0.00 51 HIS A O 19
ATOM 20424 N N . ALA A 1 52 ? 7.063 1.760 -2.500 1.00 0.00 52 ALA A N 19
ATOM 20425 C CA . ALA A 1 52 ? 7.400 2.290 -3.815 1.00 0.00 52 ALA A CA 19
ATOM 20426 C C . ALA A 1 52 ? 6.604 1.588 -4.910 1.00 0.00 52 ALA A C 19
ATOM 20427 O O . ALA A 1 52 ? 6.049 0.511 -4.694 1.00 0.00 52 ALA A O 19
ATOM 20434 N N . GLU A 1 53 ? 6.550 2.207 -6.086 1.00 0.00 53 GLU A N 19
ATOM 20435 C CA . GLU A 1 53 ? 5.819 1.642 -7.213 1.00 0.00 53 GLU A CA 19
ATOM 20436 C C . GLU A 1 53 ? 6.559 1.897 -8.524 1.00 0.00 53 GLU A C 19
ATOM 20437 O O . GLU A 1 53 ? 7.261 2.898 -8.669 1.00 0.00 53 GLU A O 19
ATOM 20449 N N . HIS A 1 54 ? 6.396 0.983 -9.476 1.00 0.00 54 HIS A N 19
ATOM 20450 C CA . HIS A 1 54 ? 7.048 1.108 -10.775 1.00 0.00 54 HIS A CA 19
ATOM 20451 C C . HIS A 1 54 ? 6.220 0.433 -11.865 1.00 0.00 54 HIS A C 19
ATOM 20452 O O . HIS A 1 54 ? 5.918 -0.757 -11.780 1.00 0.00 54 HIS A O 19
ATOM 20466 N N . ASP A 1 55 ? 5.857 1.201 -12.886 1.00 0.00 55 ASP A N 19
ATOM 20467 C CA . ASP A 1 55 ? 5.065 0.678 -13.992 1.00 0.00 55 ASP A CA 19
ATOM 20468 C C . ASP A 1 55 ? 3.761 0.068 -13.487 1.00 0.00 55 ASP A C 19
ATOM 20469 O O . ASP A 1 55 ? 3.208 -0.841 -14.105 1.00 0.00 55 ASP A O 19
ATOM 20478 N N . GLY A 1 56 ? 3.275 0.574 -12.357 1.00 0.00 56 GLY A N 19
ATOM 20479 C CA . GLY A 1 56 ? 2.041 0.067 -11.787 1.00 0.00 56 GLY A CA 19
ATOM 20480 C C . GLY A 1 56 ? 2.278 -1.068 -10.810 1.00 0.00 56 GLY A C 19
ATOM 20481 O O . GLY A 1 56 ? 1.404 -1.400 -10.009 1.00 0.00 56 GLY A O 19
ATOM 20485 N N . LYS A 1 57 ? 3.462 -1.666 -10.876 1.00 0.00 57 LYS A N 19
ATOM 20486 C CA . LYS A 1 57 ? 3.812 -2.771 -9.991 1.00 0.00 57 LYS A CA 19
ATOM 20487 C C . LYS A 1 57 ? 4.582 -2.270 -8.774 1.00 0.00 57 LYS A C 19
ATOM 20488 O O . LYS A 1 57 ? 5.579 -1.557 -8.890 1.00 0.00 57 LYS A O 19
ATOM 20507 N N . PRO A 1 58 ? 4.112 -2.651 -7.577 1.00 0.00 58 PRO A N 19
ATOM 20508 C CA . PRO A 1 58 ? 4.743 -2.254 -6.315 1.00 0.00 58 PRO A CA 19
ATOM 20509 C C . PRO A 1 58 ? 6.096 -2.925 -6.107 1.00 0.00 58 PRO A C 19
ATOM 20510 O O . PRO A 1 58 ? 6.375 -3.976 -6.684 1.00 0.00 58 PRO A O 19
ATOM 20521 N N . PHE A 1 59 ? 6.935 -2.311 -5.278 1.00 0.00 59 PHE A N 19
ATOM 20522 C CA . PHE A 1 59 ? 8.260 -2.849 -4.994 1.00 0.00 59 PHE A CA 19
ATOM 20523 C C . PHE A 1 59 ? 8.838 -2.229 -3.725 1.00 0.00 59 PHE A C 19
ATOM 20524 O O . PHE A 1 59 ? 8.720 -1.024 -3.500 1.00 0.00 59 PHE A O 19
ATOM 20541 N N . CYS A 1 60 ? 9.464 -3.061 -2.899 1.00 0.00 60 CYS A N 19
ATOM 20542 C CA . CYS A 1 60 ? 10.060 -2.597 -1.653 1.00 0.00 60 CYS A CA 19
ATOM 20543 C C . CYS A 1 60 ? 10.991 -1.414 -1.902 1.00 0.00 60 CYS A C 19
ATOM 20544 O O . CYS A 1 60 ? 11.457 -1.202 -3.022 1.00 0.00 60 CYS A O 19
ATOM 20551 N N . HIS A 1 61 ? 11.257 -0.646 -0.850 1.00 0.00 61 HIS A N 19
ATOM 20552 C CA . HIS A 1 61 ? 12.133 0.516 -0.955 1.00 0.00 61 HIS A CA 19
ATOM 20553 C C . HIS A 1 61 ? 13.470 0.134 -1.582 1.00 0.00 61 HIS A C 19
ATOM 20554 O O . HIS A 1 61 ? 13.967 0.820 -2.476 1.00 0.00 61 HIS A O 19
ATOM 20568 N N . LYS A 1 62 ? 14.048 -0.965 -1.109 1.00 0.00 62 LYS A N 19
ATOM 20569 C CA . LYS A 1 62 ? 15.327 -1.439 -1.623 1.00 0.00 62 LYS A CA 19
ATOM 20570 C C . LYS A 1 62 ? 15.779 -2.694 -0.883 1.00 0.00 62 LYS A C 19
ATOM 20571 O O . LYS A 1 62 ? 15.307 -3.003 0.211 1.00 0.00 62 LYS A O 19
ATOM 20590 N N . PRO A 1 63 ? 16.716 -3.436 -1.492 1.00 0.00 63 PRO A N 19
ATOM 20591 C CA . PRO A 1 63 ? 17.285 -3.079 -2.795 1.00 0.00 63 PRO A CA 19
ATOM 20592 C C . PRO A 1 63 ? 16.280 -3.241 -3.930 1.00 0.00 63 PRO A C 19
ATOM 20593 O O . PRO A 1 63 ? 16.487 -2.736 -5.034 1.00 0.00 63 PRO A O 19
ATOM 20604 N N . CYS A 1 64 ? 15.190 -3.949 -3.653 1.00 0.00 64 CYS A N 19
ATOM 20605 C CA . CYS A 1 64 ? 14.152 -4.178 -4.650 1.00 0.00 64 CYS A CA 19
ATOM 20606 C C . CYS A 1 64 ? 14.087 -3.021 -5.643 1.00 0.00 64 CYS A C 19
ATOM 20607 O O . CYS A 1 64 ? 14.567 -3.131 -6.772 1.00 0.00 64 CYS A O 19
ATOM 20614 N N . TYR A 1 65 ? 13.491 -1.914 -5.215 1.00 0.00 65 TYR A N 19
ATOM 20615 C CA . TYR A 1 65 ? 13.361 -0.738 -6.066 1.00 0.00 65 TYR A CA 19
ATOM 20616 C C . TYR A 1 65 ? 14.722 -0.296 -6.597 1.00 0.00 65 TYR A C 19
ATOM 20617 O O . TYR A 1 65 ? 14.906 -0.130 -7.802 1.00 0.00 65 TYR A O 19
ATOM 20635 N N . ALA A 1 66 ? 15.672 -0.109 -5.687 1.00 0.00 66 ALA A N 19
ATOM 20636 C CA . ALA A 1 66 ? 17.017 0.310 -6.062 1.00 0.00 66 ALA A CA 19
ATOM 20637 C C . ALA A 1 66 ? 17.458 -0.357 -7.360 1.00 0.00 66 ALA A C 19
ATOM 20638 O O . ALA A 1 66 ? 17.708 0.314 -8.362 1.00 0.00 66 ALA A O 19
ATOM 20645 N N . THR A 1 67 ? 17.552 -1.683 -7.337 1.00 0.00 67 THR A N 19
ATOM 20646 C CA . THR A 1 67 ? 17.965 -2.441 -8.512 1.00 0.00 67 THR A CA 19
ATOM 20647 C C . THR A 1 67 ? 17.232 -1.962 -9.760 1.00 0.00 67 THR A C 19
ATOM 20648 O O . THR A 1 67 ? 17.854 -1.518 -10.726 1.00 0.00 67 THR A O 19
ATOM 20659 N N . LEU A 1 68 ? 15.907 -2.055 -9.734 1.00 0.00 68 LEU A N 19
ATOM 20660 C CA . LEU A 1 68 ? 15.088 -1.631 -10.864 1.00 0.00 68 LEU A CA 19
ATOM 20661 C C . LEU A 1 68 ? 15.540 -0.270 -11.384 1.00 0.00 68 LEU A C 19
ATOM 20662 O O . LEU A 1 68 ? 15.604 -0.045 -12.593 1.00 0.00 68 LEU A O 19
ATOM 20678 N N . PHE A 1 69 ? 15.855 0.635 -10.462 1.00 0.00 69 PHE A N 19
ATOM 20679 C CA . PHE A 1 69 ? 16.303 1.974 -10.827 1.00 0.00 69 PHE A CA 19
ATOM 20680 C C . PHE A 1 69 ? 17.752 2.196 -10.404 1.00 0.00 69 PHE A C 19
ATOM 20681 O O . PHE A 1 69 ? 18.022 2.714 -9.321 1.00 0.00 69 PHE A O 19
ATOM 20698 N N . GLY A 1 70 ? 18.683 1.800 -11.268 1.00 0.00 70 GLY A N 19
ATOM 20699 C CA . GLY A 1 70 ? 20.093 1.964 -10.966 1.00 0.00 70 GLY A CA 19
ATOM 20700 C C . GLY A 1 70 ? 20.650 3.272 -11.492 1.00 0.00 70 GLY A C 19
ATOM 20701 O O . GLY A 1 70 ? 21.526 3.278 -12.358 1.00 0.00 70 GLY A O 19
ATOM 20705 N N . SER A 1 71 ? 20.141 4.383 -10.970 1.00 0.00 71 SER A N 19
ATOM 20706 C CA . SER A 1 71 ? 20.590 5.703 -11.397 1.00 0.00 71 SER A CA 19
ATOM 20707 C C . SER A 1 71 ? 20.465 6.713 -10.260 1.00 0.00 71 SER A C 19
ATOM 20708 O O . SER A 1 71 ? 19.363 7.023 -9.809 1.00 0.00 71 SER A O 19
ATOM 20716 N N . GLY A 1 72 ? 21.603 7.224 -9.802 1.00 0.00 72 GLY A N 19
ATOM 20717 C CA . GLY A 1 72 ? 21.600 8.193 -8.722 1.00 0.00 72 GLY A CA 19
ATOM 20718 C C . GLY A 1 72 ? 22.841 8.101 -7.856 1.00 0.00 72 GLY A C 19
ATOM 20719 O O . GLY A 1 72 ? 23.589 7.124 -7.907 1.00 0.00 72 GLY A O 19
ATOM 20723 N N . PRO A 1 73 ? 23.076 9.139 -7.039 1.00 0.00 73 PRO A N 19
ATOM 20724 C CA . PRO A 1 73 ? 24.236 9.195 -6.144 1.00 0.00 73 PRO A CA 19
ATOM 20725 C C . PRO A 1 73 ? 24.134 8.191 -5.001 1.00 0.00 73 PRO A C 19
ATOM 20726 O O . PRO A 1 73 ? 23.472 8.447 -3.995 1.00 0.00 73 PRO A O 19
ATOM 20737 N N . SER A 1 74 ? 24.795 7.050 -5.161 1.00 0.00 74 SER A N 19
ATOM 20738 C CA . SER A 1 74 ? 24.777 6.006 -4.143 1.00 0.00 74 SER A CA 19
ATOM 20739 C C . SER A 1 74 ? 26.195 5.591 -3.764 1.00 0.00 74 SER A C 19
ATOM 20740 O O . SER A 1 74 ? 26.601 5.710 -2.609 1.00 0.00 74 SER A O 19
ATOM 20748 N N . SER A 1 75 ? 26.944 5.101 -4.748 1.00 0.00 75 SER A N 19
ATOM 20749 C CA . SER A 1 75 ? 28.316 4.664 -4.519 1.00 0.00 75 SER A CA 19
ATOM 20750 C C . SER A 1 75 ? 29.194 5.834 -4.087 1.00 0.00 75 SER A C 19
ATOM 20751 O O . SER A 1 75 ? 29.043 6.952 -4.578 1.00 0.00 75 SER A O 19
ATOM 20759 N N . GLY A 1 76 ? 30.113 5.567 -3.164 1.00 0.00 76 GLY A N 19
ATOM 20760 C CA . GLY A 1 76 ? 31.002 6.607 -2.680 1.00 0.00 76 GLY A CA 19
ATOM 20761 C C . GLY A 1 76 ? 31.634 6.256 -1.348 1.00 0.00 76 GLY A C 19
ATOM 20762 O O . GLY A 1 76 ? 31.012 5.548 -0.558 1.00 0.00 76 GLY A O 19
ATOM 20768 N N . GLY A 1 1 ? -33.958 -17.897 -18.680 1.00 0.00 1 GLY A N 20
ATOM 20769 C CA . GLY A 1 1 ? -33.832 -17.636 -17.258 1.00 0.00 1 GLY A CA 20
ATOM 20770 C C . GLY A 1 1 ? -34.048 -16.176 -16.915 1.00 0.00 1 GLY A C 20
ATOM 20771 O O . GLY A 1 1 ? -34.959 -15.536 -17.440 1.00 0.00 1 GLY A O 20
ATOM 20775 N N . SER A 1 2 ? -33.210 -15.648 -16.029 1.00 0.00 2 SER A N 20
ATOM 20776 C CA . SER A 1 2 ? -33.317 -14.255 -15.611 1.00 0.00 2 SER A CA 20
ATOM 20777 C C . SER A 1 2 ? -32.095 -13.836 -14.799 1.00 0.00 2 SER A C 20
ATOM 20778 O O . SER A 1 2 ? -31.771 -14.450 -13.783 1.00 0.00 2 SER A O 20
ATOM 20786 N N . SER A 1 3 ? -31.421 -12.785 -15.255 1.00 0.00 3 SER A N 20
ATOM 20787 C CA . SER A 1 3 ? -30.232 -12.285 -14.574 1.00 0.00 3 SER A CA 20
ATOM 20788 C C . SER A 1 3 ? -30.165 -10.762 -14.646 1.00 0.00 3 SER A C 20
ATOM 20789 O O . SER A 1 3 ? -30.832 -10.139 -15.471 1.00 0.00 3 SER A O 20
ATOM 20797 N N . GLY A 1 4 ? -29.353 -10.170 -13.776 1.00 0.00 4 GLY A N 20
ATOM 20798 C CA . GLY A 1 4 ? -29.212 -8.726 -13.757 1.00 0.00 4 GLY A CA 20
ATOM 20799 C C . GLY A 1 4 ? -28.349 -8.243 -12.608 1.00 0.00 4 GLY A C 20
ATOM 20800 O O . GLY A 1 4 ? -28.639 -8.520 -11.445 1.00 0.00 4 GLY A O 20
ATOM 20804 N N . SER A 1 5 ? -27.282 -7.519 -12.935 1.00 0.00 5 SER A N 20
ATOM 20805 C CA . SER A 1 5 ? -26.371 -7.001 -11.922 1.00 0.00 5 SER A CA 20
ATOM 20806 C C . SER A 1 5 ? -25.658 -5.748 -12.423 1.00 0.00 5 SER A C 20
ATOM 20807 O O . SER A 1 5 ? -24.902 -5.796 -13.393 1.00 0.00 5 SER A O 20
ATOM 20815 N N . SER A 1 6 ? -25.906 -4.627 -11.753 1.00 0.00 6 SER A N 20
ATOM 20816 C CA . SER A 1 6 ? -25.293 -3.359 -12.131 1.00 0.00 6 SER A CA 20
ATOM 20817 C C . SER A 1 6 ? -24.323 -2.883 -11.054 1.00 0.00 6 SER A C 20
ATOM 20818 O O . SER A 1 6 ? -24.685 -2.096 -10.181 1.00 0.00 6 SER A O 20
ATOM 20826 N N . GLY A 1 7 ? -23.086 -3.367 -11.124 1.00 0.00 7 GLY A N 20
ATOM 20827 C CA . GLY A 1 7 ? -22.082 -2.980 -10.150 1.00 0.00 7 GLY A CA 20
ATOM 20828 C C . GLY A 1 7 ? -20.953 -2.179 -10.767 1.00 0.00 7 GLY A C 20
ATOM 20829 O O . GLY A 1 7 ? -20.423 -2.547 -11.815 1.00 0.00 7 GLY A O 20
ATOM 20833 N N . MET A 1 8 ? -20.587 -1.079 -10.118 1.00 0.00 8 MET A N 20
ATOM 20834 C CA . MET A 1 8 ? -19.514 -0.223 -10.611 1.00 0.00 8 MET A CA 20
ATOM 20835 C C . MET A 1 8 ? -18.613 0.232 -9.467 1.00 0.00 8 MET A C 20
ATOM 20836 O O . MET A 1 8 ? -19.090 0.744 -8.454 1.00 0.00 8 MET A O 20
ATOM 20850 N N . ALA A 1 9 ? -17.308 0.043 -9.636 1.00 0.00 9 ALA A N 20
ATOM 20851 C CA . ALA A 1 9 ? -16.342 0.437 -8.618 1.00 0.00 9 ALA A CA 20
ATOM 20852 C C . ALA A 1 9 ? -14.979 0.728 -9.239 1.00 0.00 9 ALA A C 20
ATOM 20853 O O . ALA A 1 9 ? -14.801 0.611 -10.451 1.00 0.00 9 ALA A O 20
ATOM 20860 N N . SER A 1 10 ? -14.021 1.109 -8.399 1.00 0.00 10 SER A N 20
ATOM 20861 C CA . SER A 1 10 ? -12.676 1.421 -8.867 1.00 0.00 10 SER A CA 20
ATOM 20862 C C . SER A 1 10 ? -11.930 0.151 -9.265 1.00 0.00 10 SER A C 20
ATOM 20863 O O . SER A 1 10 ? -12.033 -0.879 -8.598 1.00 0.00 10 SER A O 20
ATOM 20871 N N . LYS A 1 11 ? -11.178 0.232 -10.357 1.00 0.00 11 LYS A N 20
ATOM 20872 C CA . LYS A 1 11 ? -10.413 -0.909 -10.846 1.00 0.00 11 LYS A CA 20
ATOM 20873 C C . LYS A 1 11 ? -9.115 -1.070 -10.061 1.00 0.00 11 LYS A C 20
ATOM 20874 O O . LYS A 1 11 ? -8.737 -0.196 -9.280 1.00 0.00 11 LYS A O 20
ATOM 20893 N N . CYS A 1 12 ? -8.435 -2.191 -10.275 1.00 0.00 12 CYS A N 20
ATOM 20894 C CA . CYS A 1 12 ? -7.178 -2.467 -9.588 1.00 0.00 12 CYS A CA 20
ATOM 20895 C C . CYS A 1 12 ? -6.003 -2.404 -10.560 1.00 0.00 12 CYS A C 20
ATOM 20896 O O . CYS A 1 12 ? -5.981 -3.077 -11.591 1.00 0.00 12 CYS A O 20
ATOM 20903 N N . PRO A 1 13 ? -5.002 -1.578 -10.224 1.00 0.00 13 PRO A N 20
ATOM 20904 C CA . PRO A 1 13 ? -3.804 -1.408 -11.052 1.00 0.00 13 PRO A CA 20
ATOM 20905 C C . PRO A 1 13 ? -2.915 -2.646 -11.046 1.00 0.00 13 PRO A C 20
ATOM 20906 O O . PRO A 1 13 ? -1.820 -2.641 -11.611 1.00 0.00 13 PRO A O 20
ATOM 20917 N N . LYS A 1 14 ? -3.391 -3.708 -10.405 1.00 0.00 14 LYS A N 20
ATOM 20918 C CA . LYS A 1 14 ? -2.641 -4.956 -10.327 1.00 0.00 14 LYS A CA 20
ATOM 20919 C C . LYS A 1 14 ? -3.258 -6.020 -11.228 1.00 0.00 14 LYS A C 20
ATOM 20920 O O . LYS A 1 14 ? -2.569 -6.632 -12.045 1.00 0.00 14 LYS A O 20
ATOM 20939 N N . CYS A 1 15 ? -4.561 -6.234 -11.077 1.00 0.00 15 CYS A N 20
ATOM 20940 C CA . CYS A 1 15 ? -5.272 -7.223 -11.878 1.00 0.00 15 CYS A CA 20
ATOM 20941 C C . CYS A 1 15 ? -6.407 -6.572 -12.664 1.00 0.00 15 CYS A C 20
ATOM 20942 O O . CYS A 1 15 ? -7.335 -7.248 -13.108 1.00 0.00 15 CYS A O 20
ATOM 20949 N N . ASP A 1 16 ? -6.324 -5.257 -12.832 1.00 0.00 16 ASP A N 20
ATOM 20950 C CA . ASP A 1 16 ? -7.343 -4.515 -13.565 1.00 0.00 16 ASP A CA 20
ATOM 20951 C C . ASP A 1 16 ? -8.736 -5.060 -13.263 1.00 0.00 16 ASP A C 20
ATOM 20952 O O . ASP A 1 16 ? -9.540 -5.274 -14.170 1.00 0.00 16 ASP A O 20
ATOM 20961 N N . LYS A 1 17 ? -9.013 -5.284 -11.983 1.00 0.00 17 LYS A N 20
ATOM 20962 C CA . LYS A 1 17 ? -10.308 -5.805 -11.560 1.00 0.00 17 LYS A CA 20
ATOM 20963 C C . LYS A 1 17 ? -11.083 -4.757 -10.768 1.00 0.00 17 LYS A C 20
ATOM 20964 O O . LYS A 1 17 ? -10.496 -3.852 -10.173 1.00 0.00 17 LYS A O 20
ATOM 20983 N N . THR A 1 18 ? -12.406 -4.884 -10.763 1.00 0.00 18 THR A N 20
ATOM 20984 C CA . THR A 1 18 ? -13.262 -3.949 -10.044 1.00 0.00 18 THR A CA 20
ATOM 20985 C C . THR A 1 18 ? -13.177 -4.172 -8.539 1.00 0.00 18 THR A C 20
ATOM 20986 O O . THR A 1 18 ? -13.911 -4.987 -7.980 1.00 0.00 18 THR A O 20
ATOM 20997 N N . VAL A 1 19 ? -12.278 -3.442 -7.886 1.00 0.00 19 VAL A N 20
ATOM 20998 C CA . VAL A 1 19 ? -12.099 -3.559 -6.444 1.00 0.00 19 VAL A CA 20
ATOM 20999 C C . VAL A 1 19 ? -13.406 -3.297 -5.705 1.00 0.00 19 VAL A C 20
ATOM 21000 O O . VAL A 1 19 ? -14.212 -2.465 -6.123 1.00 0.00 19 VAL A O 20
ATOM 21013 N N . TYR A 1 20 ? -13.611 -4.012 -4.604 1.00 0.00 20 TYR A N 20
ATOM 21014 C CA . TYR A 1 20 ? -14.822 -3.858 -3.807 1.00 0.00 20 TYR A CA 20
ATOM 21015 C C . TYR A 1 20 ? -14.540 -3.059 -2.538 1.00 0.00 20 TYR A C 20
ATOM 21016 O O . TYR A 1 20 ? -13.636 -3.389 -1.770 1.00 0.00 20 TYR A O 20
ATOM 21034 N N . PHE A 1 21 ? -15.323 -2.007 -2.324 1.00 0.00 21 PHE A N 20
ATOM 21035 C CA . PHE A 1 21 ? -15.160 -1.159 -1.148 1.00 0.00 21 PHE A CA 20
ATOM 21036 C C . PHE A 1 21 ? -14.990 -2.003 0.111 1.00 0.00 21 PHE A C 20
ATOM 21037 O O . PHE A 1 21 ? -14.429 -1.546 1.107 1.00 0.00 21 PHE A O 20
ATOM 21054 N N . ALA A 1 22 ? -15.480 -3.238 0.060 1.00 0.00 22 ALA A N 20
ATOM 21055 C CA . ALA A 1 22 ? -15.382 -4.146 1.195 1.00 0.00 22 ALA A CA 20
ATOM 21056 C C . ALA A 1 22 ? -13.925 -4.427 1.550 1.00 0.00 22 ALA A C 20
ATOM 21057 O O . ALA A 1 22 ? -13.548 -4.410 2.721 1.00 0.00 22 ALA A O 20
ATOM 21064 N N . GLU A 1 23 ? -13.111 -4.684 0.531 1.00 0.00 23 GLU A N 20
ATOM 21065 C CA . GLU A 1 23 ? -11.696 -4.969 0.737 1.00 0.00 23 GLU A CA 20
ATOM 21066 C C . GLU A 1 23 ? -10.824 -3.931 0.036 1.00 0.00 23 GLU A C 20
ATOM 21067 O O . GLU A 1 23 ? -9.636 -4.155 -0.194 1.00 0.00 23 GLU A O 20
ATOM 21079 N N . LYS A 1 24 ? -11.424 -2.794 -0.301 1.00 0.00 24 LYS A N 20
ATOM 21080 C CA . LYS A 1 24 ? -10.704 -1.720 -0.974 1.00 0.00 24 LYS A CA 20
ATOM 21081 C C . LYS A 1 24 ? -9.710 -1.054 -0.028 1.00 0.00 24 LYS A C 20
ATOM 21082 O O . LYS A 1 24 ? -10.101 -0.411 0.947 1.00 0.00 24 LYS A O 20
ATOM 21101 N N . VAL A 1 25 ? -8.424 -1.210 -0.322 1.00 0.00 25 VAL A N 20
ATOM 21102 C CA . VAL A 1 25 ? -7.374 -0.621 0.502 1.00 0.00 25 VAL A CA 20
ATOM 21103 C C . VAL A 1 25 ? -6.649 0.492 -0.246 1.00 0.00 25 VAL A C 20
ATOM 21104 O O . VAL A 1 25 ? -6.121 0.279 -1.337 1.00 0.00 25 VAL A O 20
ATOM 21117 N N . SER A 1 26 ? -6.626 1.680 0.350 1.00 0.00 26 SER A N 20
ATOM 21118 C CA . SER A 1 26 ? -5.968 2.829 -0.261 1.00 0.00 26 SER A CA 20
ATOM 21119 C C . SER A 1 26 ? -4.451 2.684 -0.195 1.00 0.00 26 SER A C 20
ATOM 21120 O O . SER A 1 26 ? -3.913 2.086 0.736 1.00 0.00 26 SER A O 20
ATOM 21128 N N . SER A 1 27 ? -3.766 3.236 -1.192 1.00 0.00 27 SER A N 20
ATOM 21129 C CA . SER A 1 27 ? -2.311 3.166 -1.250 1.00 0.00 27 SER A CA 20
ATOM 21130 C C . SER A 1 27 ? -1.767 4.067 -2.356 1.00 0.00 27 SER A C 20
ATOM 21131 O O . SER A 1 27 ? -2.111 3.908 -3.528 1.00 0.00 27 SER A O 20
ATOM 21139 N N . LEU A 1 28 ? -0.917 5.013 -1.974 1.00 0.00 28 LEU A N 20
ATOM 21140 C CA . LEU A 1 28 ? -0.325 5.941 -2.932 1.00 0.00 28 LEU A CA 20
ATOM 21141 C C . LEU A 1 28 ? -1.403 6.623 -3.767 1.00 0.00 28 LEU A C 20
ATOM 21142 O O . LEU A 1 28 ? -1.204 6.900 -4.949 1.00 0.00 28 LEU A O 20
ATOM 21158 N N . GLY A 1 29 ? -2.546 6.894 -3.144 1.00 0.00 29 GLY A N 20
ATOM 21159 C CA . GLY A 1 29 ? -3.638 7.543 -3.844 1.00 0.00 29 GLY A CA 20
ATOM 21160 C C . GLY A 1 29 ? -4.283 6.640 -4.877 1.00 0.00 29 GLY A C 20
ATOM 21161 O O . GLY A 1 29 ? -4.614 7.080 -5.978 1.00 0.00 29 GLY A O 20
ATOM 21165 N N . LYS A 1 30 ? -4.461 5.372 -4.523 1.00 0.00 30 LYS A N 20
ATOM 21166 C CA . LYS A 1 30 ? -5.070 4.403 -5.426 1.00 0.00 30 LYS A CA 20
ATOM 21167 C C . LYS A 1 30 ? -5.858 3.354 -4.648 1.00 0.00 30 LYS A C 20
ATOM 21168 O O . LYS A 1 30 ? -5.917 3.394 -3.419 1.00 0.00 30 LYS A O 20
ATOM 21187 N N . ASP A 1 31 ? -6.461 2.417 -5.371 1.00 0.00 31 ASP A N 20
ATOM 21188 C CA . ASP A 1 31 ? -7.243 1.356 -4.748 1.00 0.00 31 ASP A CA 20
ATOM 21189 C C . ASP A 1 31 ? -6.744 -0.017 -5.186 1.00 0.00 31 ASP A C 20
ATOM 21190 O O . ASP A 1 31 ? -6.922 -0.415 -6.338 1.00 0.00 31 ASP A O 20
ATOM 21199 N N . TRP A 1 32 ? -6.116 -0.736 -4.262 1.00 0.00 32 TRP A N 20
ATOM 21200 C CA . TRP A 1 32 ? -5.590 -2.064 -4.554 1.00 0.00 32 TRP A CA 20
ATOM 21201 C C . TRP A 1 32 ? -6.282 -3.123 -3.704 1.00 0.00 32 TRP A C 20
ATOM 21202 O O . TRP A 1 32 ? -7.189 -2.816 -2.930 1.00 0.00 32 TRP A O 20
ATOM 21223 N N . HIS A 1 33 ? -5.849 -4.371 -3.852 1.00 0.00 33 HIS A N 20
ATOM 21224 C CA . HIS A 1 33 ? -6.428 -5.476 -3.097 1.00 0.00 33 HIS A CA 20
ATOM 21225 C C . HIS A 1 33 ? -5.561 -5.822 -1.890 1.00 0.00 33 HIS A C 20
ATOM 21226 O O . HIS A 1 33 ? -4.559 -5.159 -1.621 1.00 0.00 33 HIS A O 20
ATOM 21240 N N . LYS A 1 34 ? -5.954 -6.864 -1.164 1.00 0.00 34 LYS A N 20
ATOM 21241 C CA . LYS A 1 34 ? -5.214 -7.299 0.014 1.00 0.00 34 LYS A CA 20
ATOM 21242 C C . LYS A 1 34 ? -4.051 -8.205 -0.378 1.00 0.00 34 LYS A C 20
ATOM 21243 O O . LYS A 1 34 ? -3.028 -8.250 0.305 1.00 0.00 34 LYS A O 20
ATOM 21262 N N . PHE A 1 35 ? -4.215 -8.926 -1.483 1.00 0.00 35 PHE A N 20
ATOM 21263 C CA . PHE A 1 35 ? -3.178 -9.831 -1.965 1.00 0.00 35 PHE A CA 20
ATOM 21264 C C . PHE A 1 35 ? -2.352 -9.174 -3.067 1.00 0.00 35 PHE A C 20
ATOM 21265 O O . PHE A 1 35 ? -1.214 -9.567 -3.324 1.00 0.00 35 PHE A O 20
ATOM 21282 N N . CYS A 1 36 ? -2.934 -8.170 -3.716 1.00 0.00 36 CYS A N 20
ATOM 21283 C CA . CYS A 1 36 ? -2.254 -7.458 -4.791 1.00 0.00 36 CYS A CA 20
ATOM 21284 C C . CYS A 1 36 ? -1.227 -6.478 -4.230 1.00 0.00 36 CYS A C 20
ATOM 21285 O O . CYS A 1 36 ? -0.265 -6.115 -4.907 1.00 0.00 36 CYS A O 20
ATOM 21292 N N . LEU A 1 37 ? -1.439 -6.055 -2.989 1.00 0.00 37 LEU A N 20
ATOM 21293 C CA . LEU A 1 37 ? -0.531 -5.118 -2.335 1.00 0.00 37 LEU A CA 20
ATOM 21294 C C . LEU A 1 37 ? 0.712 -5.834 -1.818 1.00 0.00 37 LEU A C 20
ATOM 21295 O O . LEU A 1 37 ? 1.124 -5.639 -0.675 1.00 0.00 37 LEU A O 20
ATOM 21311 N N . LYS A 1 38 ? 1.307 -6.663 -2.669 1.00 0.00 38 LYS A N 20
ATOM 21312 C CA . LYS A 1 38 ? 2.506 -7.407 -2.301 1.00 0.00 38 LYS A CA 20
ATOM 21313 C C . LYS A 1 38 ? 3.554 -7.332 -3.407 1.00 0.00 38 LYS A C 20
ATOM 21314 O O . LYS A 1 38 ? 3.254 -7.569 -4.577 1.00 0.00 38 LYS A O 20
ATOM 21333 N N . CYS A 1 39 ? 4.784 -7.002 -3.028 1.00 0.00 39 CYS A N 20
ATOM 21334 C CA . CYS A 1 39 ? 5.878 -6.896 -3.987 1.00 0.00 39 CYS A CA 20
ATOM 21335 C C . CYS A 1 39 ? 5.747 -7.954 -5.079 1.00 0.00 39 CYS A C 20
ATOM 21336 O O . CYS A 1 39 ? 5.242 -9.049 -4.838 1.00 0.00 39 CYS A O 20
ATOM 21343 N N . GLU A 1 40 ? 6.207 -7.616 -6.280 1.00 0.00 40 GLU A N 20
ATOM 21344 C CA . GLU A 1 40 ? 6.141 -8.537 -7.409 1.00 0.00 40 GLU A CA 20
ATOM 21345 C C . GLU A 1 40 ? 7.480 -9.239 -7.617 1.00 0.00 40 GLU A C 20
ATOM 21346 O O . GLU A 1 40 ? 7.559 -10.254 -8.309 1.00 0.00 40 GLU A O 20
ATOM 21358 N N . ARG A 1 41 ? 8.529 -8.691 -7.014 1.00 0.00 41 ARG A N 20
ATOM 21359 C CA . ARG A 1 41 ? 9.865 -9.263 -7.134 1.00 0.00 41 ARG A CA 20
ATOM 21360 C C . ARG A 1 41 ? 10.185 -10.153 -5.936 1.00 0.00 41 ARG A C 20
ATOM 21361 O O . ARG A 1 41 ? 10.492 -11.335 -6.092 1.00 0.00 41 ARG A O 20
ATOM 21382 N N . CYS A 1 42 ? 10.112 -9.576 -4.741 1.00 0.00 42 CYS A N 20
ATOM 21383 C CA . CYS A 1 42 ? 10.395 -10.315 -3.517 1.00 0.00 42 CYS A CA 20
ATOM 21384 C C . CYS A 1 42 ? 9.153 -11.055 -3.029 1.00 0.00 42 CYS A C 20
ATOM 21385 O O . CYS A 1 42 ? 9.252 -12.049 -2.309 1.00 0.00 42 CYS A O 20
ATOM 21392 N N . SER A 1 43 ? 7.983 -10.562 -3.425 1.00 0.00 43 SER A N 20
ATOM 21393 C CA . SER A 1 43 ? 6.721 -11.174 -3.026 1.00 0.00 43 SER A CA 20
ATOM 21394 C C . SER A 1 43 ? 6.588 -11.201 -1.506 1.00 0.00 43 SER A C 20
ATOM 21395 O O . SER A 1 43 ? 6.367 -12.255 -0.909 1.00 0.00 43 SER A O 20
ATOM 21403 N N . LYS A 1 44 ? 6.724 -10.034 -0.885 1.00 0.00 44 LYS A N 20
ATOM 21404 C CA . LYS A 1 44 ? 6.618 -9.921 0.565 1.00 0.00 44 LYS A CA 20
ATOM 21405 C C . LYS A 1 44 ? 5.603 -8.852 0.954 1.00 0.00 44 LYS A C 20
ATOM 21406 O O . LYS A 1 44 ? 5.552 -7.779 0.351 1.00 0.00 44 LYS A O 20
ATOM 21425 N N . THR A 1 45 ? 4.795 -9.150 1.968 1.00 0.00 45 THR A N 20
ATOM 21426 C CA . THR A 1 45 ? 3.782 -8.214 2.438 1.00 0.00 45 THR A CA 20
ATOM 21427 C C . THR A 1 45 ? 4.284 -6.777 2.364 1.00 0.00 45 THR A C 20
ATOM 21428 O O . THR A 1 45 ? 5.465 -6.508 2.589 1.00 0.00 45 THR A O 20
ATOM 21439 N N . LEU A 1 46 ? 3.381 -5.855 2.049 1.00 0.00 46 LEU A N 20
ATOM 21440 C CA . LEU A 1 46 ? 3.733 -4.443 1.946 1.00 0.00 46 LEU A CA 20
ATOM 21441 C C . LEU A 1 46 ? 2.791 -3.585 2.785 1.00 0.00 46 LEU A C 20
ATOM 21442 O O . LEU A 1 46 ? 1.899 -4.100 3.459 1.00 0.00 46 LEU A O 20
ATOM 21458 N N . THR A 1 47 ? 2.995 -2.272 2.738 1.00 0.00 47 THR A N 20
ATOM 21459 C CA . THR A 1 47 ? 2.164 -1.342 3.492 1.00 0.00 47 THR A CA 20
ATOM 21460 C C . THR A 1 47 ? 1.419 -0.392 2.562 1.00 0.00 47 THR A C 20
ATOM 21461 O O . THR A 1 47 ? 2.006 0.254 1.694 1.00 0.00 47 THR A O 20
ATOM 21472 N N . PRO A 1 48 ? 0.093 -0.301 2.746 1.00 0.00 48 PRO A N 20
ATOM 21473 C CA . PRO A 1 48 ? -0.761 0.570 1.933 1.00 0.00 48 PRO A CA 20
ATOM 21474 C C . PRO A 1 48 ? -0.521 2.049 2.220 1.00 0.00 48 PRO A C 20
ATOM 21475 O O . PRO A 1 48 ? -1.273 2.909 1.765 1.00 0.00 48 PRO A O 20
ATOM 21486 N N . GLY A 1 49 ? 0.533 2.337 2.977 1.00 0.00 49 GLY A N 20
ATOM 21487 C CA . GLY A 1 49 ? 0.854 3.713 3.310 1.00 0.00 49 GLY A CA 20
ATOM 21488 C C . GLY A 1 49 ? 2.346 3.944 3.445 1.00 0.00 49 GLY A C 20
ATOM 21489 O O . GLY A 1 49 ? 2.804 4.532 4.423 1.00 0.00 49 GLY A O 20
ATOM 21493 N N . GLY A 1 50 ? 3.106 3.480 2.458 1.00 0.00 50 GLY A N 20
ATOM 21494 C CA . GLY A 1 50 ? 4.548 3.648 2.490 1.00 0.00 50 GLY A CA 20
ATOM 21495 C C . GLY A 1 50 ? 5.273 2.590 1.683 1.00 0.00 50 GLY A C 20
ATOM 21496 O O . GLY A 1 50 ? 5.596 1.519 2.197 1.00 0.00 50 GLY A O 20
ATOM 21500 N N . HIS A 1 51 ? 5.529 2.889 0.413 1.00 0.00 51 HIS A N 20
ATOM 21501 C CA . HIS A 1 51 ? 6.220 1.955 -0.468 1.00 0.00 51 HIS A CA 20
ATOM 21502 C C . HIS A 1 51 ? 6.496 2.592 -1.827 1.00 0.00 51 HIS A C 20
ATOM 21503 O O . HIS A 1 51 ? 6.018 3.688 -2.117 1.00 0.00 51 HIS A O 20
ATOM 21517 N N . ALA A 1 52 ? 7.271 1.898 -2.654 1.00 0.00 52 ALA A N 20
ATOM 21518 C CA . ALA A 1 52 ? 7.609 2.395 -3.982 1.00 0.00 52 ALA A CA 20
ATOM 21519 C C . ALA A 1 52 ? 6.763 1.716 -5.054 1.00 0.00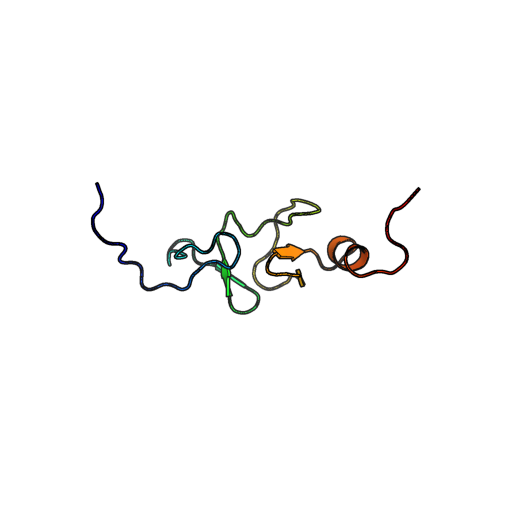 52 ALA A C 20
ATOM 21520 O O . ALA A 1 52 ? 6.257 0.613 -4.851 1.00 0.00 52 ALA A O 20
ATOM 21527 N N . GLU A 1 53 ? 6.614 2.384 -6.194 1.00 0.00 53 GLU A N 20
ATOM 21528 C CA . GLU A 1 53 ? 5.828 1.844 -7.297 1.00 0.00 53 GLU A CA 20
ATOM 21529 C C . GLU A 1 53 ? 6.578 1.983 -8.619 1.00 0.00 53 GLU A C 20
ATOM 21530 O O . GLU A 1 53 ? 7.132 3.040 -8.923 1.00 0.00 53 GLU A O 20
ATOM 21542 N N . HIS A 1 54 ? 6.591 0.909 -9.402 1.00 0.00 54 HIS A N 20
ATOM 21543 C CA . HIS A 1 54 ? 7.272 0.911 -10.691 1.00 0.00 54 HIS A CA 20
ATOM 21544 C C . HIS A 1 54 ? 6.444 0.181 -11.745 1.00 0.00 54 HIS A C 20
ATOM 21545 O O . HIS A 1 54 ? 6.203 -1.022 -11.635 1.00 0.00 54 HIS A O 20
ATOM 21559 N N . ASP A 1 55 ? 6.011 0.915 -12.763 1.00 0.00 55 ASP A N 20
ATOM 21560 C CA . ASP A 1 55 ? 5.209 0.338 -13.836 1.00 0.00 55 ASP A CA 20
ATOM 21561 C C . ASP A 1 55 ? 3.880 -0.184 -13.301 1.00 0.00 55 ASP A C 20
ATOM 21562 O O . ASP A 1 55 ? 3.341 -1.169 -13.803 1.00 0.00 55 ASP A O 20
ATOM 21571 N N . GLY A 1 56 ? 3.357 0.483 -12.276 1.00 0.00 56 GLY A N 20
ATOM 21572 C CA . GLY A 1 56 ? 2.095 0.071 -11.689 1.00 0.00 56 GLY A CA 20
ATOM 21573 C C . GLY A 1 56 ? 2.274 -0.979 -10.610 1.00 0.00 56 GLY A C 20
ATOM 21574 O O . GLY A 1 56 ? 1.443 -1.103 -9.710 1.00 0.00 56 GLY A O 20
ATOM 21578 N N . LYS A 1 57 ? 3.360 -1.738 -10.699 1.00 0.00 57 LYS A N 20
ATOM 21579 C CA . LYS A 1 57 ? 3.646 -2.783 -9.723 1.00 0.00 57 LYS A CA 20
ATOM 21580 C C . LYS A 1 57 ? 4.471 -2.234 -8.564 1.00 0.00 57 LYS A C 20
ATOM 21581 O O . LYS A 1 57 ? 5.481 -1.555 -8.755 1.00 0.00 57 LYS A O 20
ATOM 21600 N N . PRO A 1 58 ? 4.035 -2.534 -7.331 1.00 0.00 58 PRO A N 20
ATOM 21601 C CA . PRO A 1 58 ? 4.720 -2.082 -6.117 1.00 0.00 58 PRO A CA 20
ATOM 21602 C C . PRO A 1 58 ? 6.063 -2.776 -5.916 1.00 0.00 58 PRO A C 20
ATOM 21603 O O . PRO A 1 58 ? 6.255 -3.913 -6.347 1.00 0.00 58 PRO A O 20
ATOM 21614 N N . PHE A 1 59 ? 6.988 -2.084 -5.260 1.00 0.00 59 PHE A N 20
ATOM 21615 C CA . PHE A 1 59 ? 8.314 -2.634 -5.002 1.00 0.00 59 PHE A CA 20
ATOM 21616 C C . PHE A 1 59 ? 8.968 -1.942 -3.811 1.00 0.00 59 PHE A C 20
ATOM 21617 O O . PHE A 1 59 ? 8.868 -0.725 -3.653 1.00 0.00 59 PHE A O 20
ATOM 21634 N N . CYS A 1 60 ? 9.639 -2.726 -2.973 1.00 0.00 60 CYS A N 20
ATOM 21635 C CA . CYS A 1 60 ? 10.309 -2.191 -1.794 1.00 0.00 60 CYS A CA 20
ATOM 21636 C C . CYS A 1 60 ? 11.312 -1.108 -2.184 1.00 0.00 60 CYS A C 20
ATOM 21637 O O . CYS A 1 60 ? 11.789 -1.067 -3.319 1.00 0.00 60 CYS A O 20
ATOM 21644 N N . HIS A 1 61 ? 11.628 -0.233 -1.234 1.00 0.00 61 HIS A N 20
ATOM 21645 C CA . HIS A 1 61 ? 12.575 0.850 -1.477 1.00 0.00 61 HIS A CA 20
ATOM 21646 C C . HIS A 1 61 ? 13.871 0.313 -2.077 1.00 0.00 61 HIS A C 20
ATOM 21647 O O . HIS A 1 61 ? 14.450 0.922 -2.977 1.00 0.00 61 HIS A O 20
ATOM 21661 N N . LYS A 1 62 ? 14.322 -0.830 -1.572 1.00 0.00 62 LYS A N 20
ATOM 21662 C CA . LYS A 1 62 ? 15.550 -1.449 -2.057 1.00 0.00 62 LYS A CA 20
ATOM 21663 C C . LYS A 1 62 ? 15.871 -2.714 -1.266 1.00 0.00 62 LYS A C 20
ATOM 21664 O O . LYS A 1 62 ? 15.409 -2.905 -0.141 1.00 0.00 62 LYS A O 20
ATOM 21683 N N . PRO A 1 63 ? 16.682 -3.598 -1.865 1.00 0.00 63 PRO A N 20
ATOM 21684 C CA . PRO A 1 63 ? 17.237 -3.381 -3.205 1.00 0.00 63 PRO A CA 20
ATOM 21685 C C . PRO A 1 63 ? 16.174 -3.470 -4.294 1.00 0.00 63 PRO A C 20
ATOM 21686 O O . PRO A 1 63 ? 16.380 -3.004 -5.416 1.00 0.00 63 PRO A O 20
ATOM 21697 N N . CYS A 1 64 ? 15.037 -4.070 -3.958 1.00 0.00 64 CYS A N 20
ATOM 21698 C CA . CYS A 1 64 ? 13.941 -4.220 -4.907 1.00 0.00 64 CYS A CA 20
ATOM 21699 C C . CYS A 1 64 ? 13.933 -3.073 -5.915 1.00 0.00 64 CYS A C 20
ATOM 21700 O O . CYS A 1 64 ? 14.350 -3.238 -7.062 1.00 0.00 64 CYS A O 20
ATOM 21707 N N . TYR A 1 65 ? 13.457 -1.913 -5.478 1.00 0.00 65 TYR A N 20
ATOM 21708 C CA . TYR A 1 65 ? 13.393 -0.740 -6.341 1.00 0.00 65 TYR A CA 20
ATOM 21709 C C . TYR A 1 65 ? 14.789 -0.318 -6.791 1.00 0.00 65 TYR A C 20
ATOM 21710 O O . TYR A 1 65 ? 15.081 -0.274 -7.986 1.00 0.00 65 TYR A O 20
ATOM 21728 N N . ALA A 1 66 ? 15.647 -0.008 -5.825 1.00 0.00 66 ALA A N 20
ATOM 21729 C CA . ALA A 1 66 ? 17.012 0.408 -6.120 1.00 0.00 66 ALA A CA 20
ATOM 21730 C C . ALA A 1 66 ? 17.567 -0.343 -7.326 1.00 0.00 66 ALA A C 20
ATOM 21731 O O . ALA A 1 66 ? 17.839 0.251 -8.369 1.00 0.00 66 ALA A O 20
ATOM 21738 N N . THR A 1 67 ? 17.732 -1.654 -7.176 1.00 0.00 67 THR A N 20
ATOM 21739 C CA . THR A 1 67 ? 18.256 -2.486 -8.252 1.00 0.00 67 THR A CA 20
ATOM 21740 C C . THR A 1 67 ? 17.524 -2.216 -9.561 1.00 0.00 67 THR A C 20
ATOM 21741 O O . THR A 1 67 ? 18.147 -1.942 -10.588 1.00 0.00 67 THR A O 20
ATOM 21752 N N . LEU A 1 68 ? 16.198 -2.295 -9.520 1.00 0.00 68 LEU A N 20
ATOM 21753 C CA . LEU A 1 68 ? 15.381 -2.058 -10.705 1.00 0.00 68 LEU A CA 20
ATOM 21754 C C . LEU A 1 68 ? 15.781 -0.756 -11.392 1.00 0.00 68 LEU A C 20
ATOM 21755 O O . LEU A 1 68 ? 15.800 -0.670 -12.620 1.00 0.00 68 LEU A O 20
ATOM 21771 N N . PHE A 1 69 ? 16.103 0.254 -10.591 1.00 0.00 69 PHE A N 20
ATOM 21772 C CA . PHE A 1 69 ? 16.505 1.552 -11.121 1.00 0.00 69 PHE A CA 20
ATOM 21773 C C . PHE A 1 69 ? 17.969 1.839 -10.805 1.00 0.00 69 PHE A C 20
ATOM 21774 O O . PHE A 1 69 ? 18.327 2.953 -10.425 1.00 0.00 69 PHE A O 20
ATOM 21791 N N . GLY A 1 70 ? 18.813 0.824 -10.964 1.00 0.00 70 GLY A N 20
ATOM 21792 C CA . GLY A 1 70 ? 20.229 0.986 -10.690 1.00 0.00 70 GLY A CA 20
ATOM 21793 C C . GLY A 1 70 ? 21.095 0.119 -11.581 1.00 0.00 70 GLY A C 20
ATOM 21794 O O . GLY A 1 70 ? 21.827 -0.745 -11.097 1.00 0.00 70 GLY A O 20
ATOM 21798 N N . SER A 1 71 ? 21.012 0.347 -12.888 1.00 0.00 71 SER A N 20
ATOM 21799 C CA . SER A 1 71 ? 21.790 -0.424 -13.850 1.00 0.00 71 SER A CA 20
ATOM 21800 C C . SER A 1 71 ? 22.127 0.418 -15.077 1.00 0.00 71 SER A C 20
ATOM 21801 O O . SER A 1 71 ? 21.613 1.523 -15.245 1.00 0.00 71 SER A O 20
ATOM 21809 N N . GLY A 1 72 ? 22.995 -0.113 -15.932 1.00 0.00 72 GLY A N 20
ATOM 21810 C CA . GLY A 1 72 ? 23.387 0.602 -17.133 1.00 0.00 72 GLY A CA 20
ATOM 21811 C C . GLY A 1 72 ? 24.265 1.800 -16.833 1.00 0.00 72 GLY A C 20
ATOM 21812 O O . GLY A 1 72 ? 23.780 2.905 -16.584 1.00 0.00 72 GLY A O 20
ATOM 21816 N N . PRO A 1 73 ? 25.589 1.589 -16.853 1.00 0.00 73 PRO A N 20
ATOM 21817 C CA . PRO A 1 73 ? 26.564 2.649 -16.582 1.00 0.00 73 PRO A CA 20
ATOM 21818 C C . PRO A 1 73 ? 26.615 3.689 -17.697 1.00 0.00 73 PRO A C 20
ATOM 21819 O O . PRO A 1 73 ? 26.680 4.890 -17.436 1.00 0.00 73 PRO A O 20
ATOM 21830 N N . SER A 1 74 ? 26.584 3.219 -18.940 1.00 0.00 74 SER A N 20
ATOM 21831 C CA . SER A 1 74 ? 26.629 4.108 -20.095 1.00 0.00 74 SER A CA 20
ATOM 21832 C C . SER A 1 74 ? 25.265 4.189 -20.772 1.00 0.00 74 SER A C 20
ATOM 21833 O O . SER A 1 74 ? 24.537 3.199 -20.849 1.00 0.00 74 SER A O 20
ATOM 21841 N N . SER A 1 75 ? 24.924 5.377 -21.263 1.00 0.00 75 SER A N 20
ATOM 21842 C CA . SER A 1 75 ? 23.646 5.589 -21.931 1.00 0.00 75 SER A CA 20
ATOM 21843 C C . SER A 1 75 ? 23.834 5.704 -23.441 1.00 0.00 75 SER A C 20
ATOM 21844 O O . SER A 1 75 ? 23.893 6.804 -23.988 1.00 0.00 75 SER A O 20
ATOM 21852 N N . GLY A 1 76 ? 23.928 4.558 -24.108 1.00 0.00 76 GLY A N 20
ATOM 21853 C CA . GLY A 1 76 ? 24.109 4.551 -25.548 1.00 0.00 76 GLY A CA 20
ATOM 21854 C C . GLY A 1 76 ? 24.708 3.252 -26.050 1.00 0.00 76 GLY A C 20
ATOM 21855 O O . GLY A 1 76 ? 24.646 2.988 -27.250 1.00 0.00 76 GLY A O 20
#

Nearest PDB structures (foldseek):
  2cu8-assembly1_A  TM=8.818E-01  e=3.543E-14  Homo sapiens
  1iml-assembly1_A  TM=8.311E-01  e=7.832E-08  Rattus rattus
  2d8y-assembly1_A  TM=6.481E-01  e=3.766E-06  Homo sapiens
  1x3h-assembly1_A  TM=6.373E-01  e=4.980E-05  Homo sapiens
  1b8t-assembly1_A  TM=5.972E-01  e=6.106E-05  Gallus gallus

Solvent-accessible surface area: 5726 Å² total; per-residue (Å²): 122,123,108,73,106,114,38,200,29,64,124,1,48,53,54,102,127,50,0,142,181,79,81,90,12,88,3,60,76,96,17,2,33,116,191,20,13,93,4,106,128,60,75,146,109,26,91,61,60,49,16,21,80,69,128,26,55,0,15,30,122,151,98,11,64,45,71,76,98,54,114,73,106,121,104,132

Foldseek 3Di:
DDDDDDDAAFAALQPRHRDDPVQFQAAPRGTHGQCQCAAPVVRHHDDSYDFDDDSSGTFHPPPGVVVVVPDDPDDD

Organism: Homo sapiens (NCBI:txid9606)

CATH classification: 2.10.110.10

GO terms:
  GO:0008270 zinc ion binding (F, TAS)
  GO:0005515 protein binding (F, IPI)

Secondary structure (DSSP, 8-state):
---S------B-TTT--B--TTTEEEETTEEEETTT-B-SSS--B--TTS-EEETTEEE-IIIIIHHHS-SS-S--